Protein AF-0000000083161508 (afdb_homodimer)

Secondary structure (DSSP, 8-state):
--------SS-S-PPPHHHHHTT------SSS-HHHHHHT------------PSPTHHHHHHHHHHHHHHHHHHHH-TTTTSGGGGGGG----------------------------------------------GGGTS-HHHHHHHHHHIIIIITTT-----HHHHHHHHT-SS--HHHHHHHHHHHHHHHHT-STTGGGHHHHHHHHHHHHHHHHHH--TT----HHHHHHHHHHHHHHHHHS-HHHHHHHHHHHHHHHHHTTGGGTT-TTSHHHHHHHH-GGG--HHHHHHHHHHHHHHHHHHHHHHHHHT------GGG---PPPPPHHHHHHT-------HHHHHSTT--TTTTTT--HHHHHHHHHHHHHHHHHHHHHHHHHHHH---HHHHHHHHHHHHHHHHHHHHHHHTS-TT-HHHHHHHHHHHHHHHHHHHHHHTS--SSGGGHHHHHHHHHHHHHHHHHHHHHHHHHHHH-GGGS-TTTHHHHHHHHHHHHH-GGG-TTHHHHHHHHHHHHHHHHHHH-GGGS-----/-------------PPPHHHHHTT------SSS-HHHHHHT------------PPPTHHHHHHHHHHHHHHHHHHTT---TTSGGGGGGG----------------------------------------------GGGTS-HHHHHHHHHHIIIIITTT-----HHHHHHHHT-SS--HHHHHHHHHHHHHHHHT-STTGGGHHHHHHHHHHHHHHHHHH--TT----HHHHHHHHHHHHHHHHHS-HHHHHHHHHHHHHHHHHTTGGGTT-TTSHHHHHHHH-GGG--HHHHHHHHHHHHHHHHHHHHHHHHHT------GGG---PPPPPHHHHHHT-------HHHHHSTT--TTT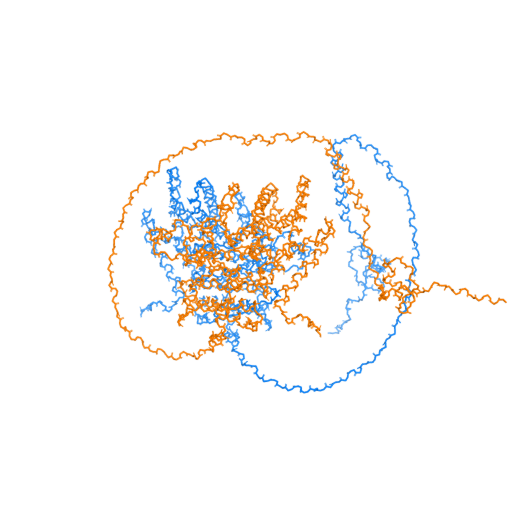TTT--HHHHHHHHHHHHHHHHHHHHHHHHHHHHS--HHHHHHHHHHHHHHHHHHHHHHHTS-TT-HHHHHHHHHHHHHHHHHHHHHHHS--SSGGGHHHHHHHHHHHHHHHHHHHHHHHHHHHH-GGGS-TTTHHHHHHHHHHHHH-GGG-TTHHHHHHHHHHHHHHHHHHH-GGGS-----

Structure (mmCIF, N/CA/C/O backbone):
data_AF-0000000083161508-model_v1
#
loop_
_entity.id
_entity.type
_entity.pdbx_description
1 polymer 'Fungal-specific transcription factor domain-containing protein'
#
loop_
_atom_site.group_PDB
_atom_site.id
_atom_site.type_symbol
_atom_site.label_atom_id
_atom_site.label_alt_id
_atom_site.label_comp_id
_atom_site.label_asym_id
_atom_site.label_entity_id
_atom_site.label_seq_id
_atom_site.pdbx_PDB_ins_code
_atom_site.Cartn_x
_atom_site.Cartn_y
_atom_site.Cartn_z
_atom_site.occupancy
_atom_site.B_iso_or_equiv
_atom_site.auth_seq_id
_atom_site.auth_comp_id
_atom_site.auth_asym_id
_atom_site.auth_atom_id
_atom_site.pdbx_PDB_model_num
ATOM 1 N N . MET A 1 1 ? 50.531 51.656 -3.525 1 18.44 1 MET A N 1
ATOM 2 C CA . MET A 1 1 ? 51.844 51.031 -3.713 1 18.44 1 MET A CA 1
ATOM 3 C C . MET A 1 1 ? 51.688 49.656 -4.383 1 18.44 1 MET A C 1
ATOM 5 O O . MET A 1 1 ? 50.594 49.094 -4.461 1 18.44 1 MET A O 1
ATOM 9 N N . VAL A 1 2 ? 52.75 48.719 -4.348 1 22.86 2 VAL A N 1
ATOM 10 C CA . VAL A 1 2 ? 53.594 47.688 -4.945 1 22.86 2 VAL A CA 1
ATOM 11 C C . VAL A 1 2 ? 53.062 46.312 -4.59 1 22.86 2 VAL A C 1
ATOM 13 O O . VAL A 1 2 ? 53.594 45.281 -5.012 1 22.86 2 VAL A O 1
ATOM 16 N N . SER A 1 3 ? 52.25 46.25 -3.482 1 22.2 3 SER A N 1
ATOM 17 C CA . SER A 1 3 ? 52.469 44.906 -2.994 1 22.2 3 SER A CA 1
ATOM 18 C C . SER A 1 3 ? 52.062 43.875 -4.023 1 22.2 3 SER A C 1
ATOM 20 O O . SER A 1 3 ? 50.969 43.938 -4.562 1 22.2 3 SER A O 1
ATOM 22 N N . THR A 1 4 ? 52.844 43.125 -4.586 1 27.53 4 THR A N 1
ATOM 23 C CA . THR A 1 4 ? 53.25 42.188 -5.625 1 27.53 4 THR A CA 1
ATOM 24 C C . THR A 1 4 ? 52.375 40.938 -5.59 1 27.53 4 THR A C 1
ATOM 26 O O . THR A 1 4 ? 51.75 40.625 -4.57 1 27.53 4 THR A O 1
ATOM 29 N N . PRO A 1 5 ? 52.656 39.906 -6.402 1 29.52 5 PRO A N 1
ATOM 30 C CA . PRO A 1 5 ? 52.062 38.75 -7.078 1 29.52 5 PRO A CA 1
ATOM 31 C C . PRO A 1 5 ? 51.938 37.531 -6.168 1 29.52 5 PRO A C 1
ATOM 33 O O . PRO A 1 5 ? 51.188 36.594 -6.465 1 29.52 5 PRO A O 1
ATOM 36 N N . THR A 1 6 ? 52.719 37.406 -5.047 1 27.17 6 THR A N 1
ATOM 37 C CA . THR A 1 6 ? 53.562 36.219 -5.129 1 27.17 6 THR A CA 1
ATOM 38 C C . THR A 1 6 ? 52.75 34.969 -5.469 1 27.17 6 THR A C 1
ATOM 40 O O . THR A 1 6 ? 51.531 34.969 -5.344 1 27.17 6 THR A O 1
ATOM 43 N N . ILE A 1 7 ? 53.469 33.75 -5.492 1 31.11 7 ILE A N 1
ATOM 44 C CA . ILE A 1 7 ? 53.875 32.344 -5.691 1 31.11 7 ILE A CA 1
ATOM 45 C C . ILE A 1 7 ? 52.969 31.438 -4.879 1 31.11 7 ILE A C 1
ATOM 47 O O . ILE A 1 7 ? 52.531 31.781 -3.783 1 31.11 7 ILE A O 1
ATOM 51 N N . SER A 1 8 ? 52.719 30.266 -5.32 1 32.56 8 SER A N 1
ATOM 52 C CA . SER A 1 8 ? 51.719 29.25 -5.016 1 32.56 8 SER A CA 1
ATOM 53 C C . SER A 1 8 ? 51.75 28.859 -3.547 1 32.56 8 SER A C 1
ATOM 55 O O . SER A 1 8 ? 52.812 28.547 -3.014 1 32.56 8 SER A O 1
ATOM 57 N N . ARG A 1 9 ? 51.25 29.266 -2.557 1 36.12 9 ARG A N 1
ATOM 58 C CA . ARG A 1 9 ? 51.656 29.25 -1.149 1 36.12 9 ARG A CA 1
ATOM 59 C C . ARG A 1 9 ? 51.906 27.828 -0.664 1 36.12 9 ARG A C 1
ATOM 61 O O . ARG A 1 9 ? 52.281 27.609 0.49 1 36.12 9 ARG A O 1
ATOM 68 N N . GLN A 1 10 ? 50.969 26.859 -0.789 1 34.16 10 GLN A N 1
ATOM 69 C CA . GLN A 1 10 ? 51.281 25.5 -0.321 1 34.16 10 GLN A CA 1
ATOM 70 C C . GLN A 1 10 ? 52.375 24.859 -1.18 1 34.16 10 GLN A C 1
ATOM 72 O O . GLN A 1 10 ? 52.188 24.688 -2.387 1 34.16 10 GLN A O 1
ATOM 77 N N . ARG A 1 11 ? 53.594 25.031 -1.011 1 38.94 11 ARG A N 1
ATOM 78 C CA . ARG A 1 11 ? 54.844 24.438 -1.512 1 38.94 11 ARG A CA 1
ATOM 79 C C . ARG A 1 11 ? 54.812 22.922 -1.33 1 38.94 11 ARG A C 1
ATOM 81 O O . ARG A 1 11 ? 54.188 22.406 -0.409 1 38.94 11 ARG A O 1
ATOM 88 N N . PRO A 1 12 ? 55.406 21.875 -1.993 1 46.19 12 PRO A N 1
ATOM 89 C CA . PRO A 1 12 ? 55.125 20.453 -2.189 1 46.19 12 PRO A CA 1
ATOM 90 C C . PRO A 1 12 ? 55.625 19.578 -1.026 1 46.19 12 PRO A C 1
ATOM 92 O O . PRO A 1 12 ? 56.781 19.641 -0.662 1 46.19 12 PRO A O 1
ATOM 95 N N . GLY A 1 13 ? 55.156 19.438 0.404 1 48.81 13 GLY A N 1
ATOM 96 C CA . GLY A 1 13 ? 56.062 18.688 1.275 1 48.81 13 GLY A CA 1
ATOM 97 C C . GLY A 1 13 ? 55.344 18.078 2.479 1 48.81 13 GLY A C 1
ATOM 98 O O . GLY A 1 13 ? 54.219 18.469 2.793 1 48.81 13 GLY A O 1
ATOM 99 N N . SER A 1 14 ? 55.844 17.172 3.102 1 59.47 14 SER A N 1
ATOM 100 C CA . SER A 1 14 ? 55.438 16.391 4.254 1 59.47 14 SER A CA 1
ATOM 101 C C . SER A 1 14 ? 55.75 17.109 5.562 1 59.47 14 SER A C 1
ATOM 103 O O . SER A 1 14 ? 56.719 17.875 5.637 1 59.47 14 SER A O 1
ATOM 105 N N . ALA A 1 15 ? 54.844 17.312 6.523 1 70.12 15 ALA A N 1
ATOM 106 C CA . ALA A 1 15 ? 55.094 17.891 7.84 1 70.12 15 ALA A CA 1
ATOM 107 C C . ALA A 1 15 ? 56.25 17.203 8.547 1 70.12 15 ALA A C 1
ATOM 109 O O . ALA A 1 15 ? 56.5 16.016 8.328 1 70.12 15 ALA A O 1
ATOM 110 N N . CYS A 1 16 ? 57.125 17.938 9.164 1 69.31 16 CYS A N 1
ATOM 111 C CA . CYS A 1 16 ? 58.312 17.391 9.789 1 69.31 16 CYS A CA 1
ATOM 112 C C . CYS A 1 16 ? 57.969 16.562 11.016 1 69.31 16 CYS A C 1
ATOM 114 O O . CYS A 1 16 ? 56.875 16.688 11.57 1 69.31 16 CYS A O 1
ATOM 116 N N . GLU A 1 17 ? 58.625 15.648 11.484 1 74.5 17 GLU A N 1
ATOM 117 C CA . GLU A 1 17 ? 58.438 14.68 12.562 1 74.5 17 GLU A CA 1
ATOM 118 C C . GLU A 1 17 ? 58.188 15.383 13.891 1 74.5 17 GLU A C 1
ATOM 120 O O . GLU A 1 17 ? 57.344 14.938 14.68 1 74.5 17 GLU A O 1
ATOM 125 N N . GLU A 1 18 ? 58.781 16.516 14.07 1 73.31 18 GLU A N 1
ATOM 126 C CA . GLU A 1 18 ? 58.656 17.219 15.344 1 73.31 18 GLU A CA 1
ATOM 127 C C . GLU A 1 18 ? 57.312 17.953 15.445 1 73.31 18 GLU A C 1
ATOM 129 O O . GLU A 1 18 ? 56.688 17.938 16.5 1 73.31 18 GLU A O 1
ATOM 134 N N . CYS A 1 19 ? 56.969 18.578 14.438 1 72.31 19 CYS A N 1
ATOM 135 C CA . CYS A 1 19 ? 55.656 19.25 14.422 1 72.31 19 CYS A CA 1
ATOM 136 C C . CYS A 1 19 ? 54.531 18.25 14.562 1 72.31 19 CYS A C 1
ATOM 138 O O . CYS A 1 19 ? 53.531 18.531 15.227 1 72.31 19 CYS A O 1
ATOM 140 N N . ARG A 1 20 ? 54.75 17.094 13.914 1 71.94 20 ARG A N 1
ATOM 141 C CA . ARG A 1 20 ? 53.812 15.992 14.039 1 71.94 20 ARG A CA 1
ATOM 142 C C . ARG A 1 20 ? 53.719 15.5 15.477 1 71.94 20 ARG A C 1
ATOM 144 O O . ARG A 1 20 ? 52.625 15.242 15.992 1 71.94 20 ARG A O 1
ATOM 151 N N . ARG A 1 21 ? 54.844 15.414 16.156 1 71.31 21 ARG A N 1
ATOM 152 C CA . ARG A 1 21 ? 54.938 14.945 17.531 1 71.31 21 ARG A CA 1
ATOM 153 C C . ARG A 1 21 ? 54.281 15.922 18.5 1 71.31 21 ARG A C 1
ATOM 155 O O . ARG A 1 21 ? 53.594 15.508 19.438 1 71.31 21 ARG A O 1
ATOM 162 N N . ARG A 1 22 ? 54.5 17.125 18.172 1 70 22 ARG A N 1
ATOM 163 C CA . ARG A 1 22 ? 54 18.188 19.047 1 70 22 ARG A CA 1
ATOM 164 C C . ARG A 1 22 ? 52.562 18.594 18.656 1 70 22 ARG A C 1
ATOM 166 O O . ARG A 1 22 ? 51.969 19.453 19.297 1 70 22 ARG A O 1
ATOM 173 N N . LYS A 1 23 ? 52.156 17.812 17.562 1 68.69 23 LYS A N 1
ATOM 174 C CA . LYS A 1 23 ? 50.812 17.984 17 1 68.69 23 LYS A CA 1
ATOM 175 C C . LYS A 1 23 ? 50.531 19.453 16.703 1 68.69 23 LYS A C 1
ATOM 177 O O . LYS A 1 23 ? 49.406 19.938 16.969 1 68.69 23 LYS A O 1
ATOM 182 N N . VAL A 1 24 ? 51.625 20.047 16.234 1 74.19 24 VAL A N 1
ATOM 183 C CA . VAL A 1 24 ? 51.5 21.453 15.836 1 74.19 24 VAL A CA 1
ATOM 184 C C . VAL A 1 24 ? 51.531 21.547 14.312 1 74.19 24 VAL A C 1
ATOM 186 O O . VAL A 1 24 ? 52.062 20.672 13.633 1 74.19 24 VAL A O 1
ATOM 189 N N . ARG A 1 25 ? 50.938 22.578 13.836 1 72.38 25 ARG A N 1
ATOM 190 C CA . ARG A 1 25 ? 50.875 22.812 12.398 1 72.38 25 ARG A CA 1
ATOM 191 C C . ARG A 1 25 ? 52.25 23.141 11.836 1 72.38 25 ARG A C 1
ATOM 193 O O . ARG A 1 25 ? 52.844 24.156 12.219 1 72.38 25 ARG A O 1
ATOM 200 N N . CYS A 1 26 ? 52.719 22.266 11 1 70.56 26 CYS A N 1
ATOM 201 C CA . CYS A 1 26 ? 54.031 22.422 10.367 1 70.56 26 CYS A CA 1
ATOM 202 C C . CYS A 1 26 ? 53.938 23.297 9.125 1 70.56 26 CYS A C 1
ATOM 204 O O . CYS A 1 26 ? 53.031 23.125 8.312 1 70.56 26 CYS A O 1
ATOM 206 N N . ASP A 1 27 ? 54.5 24.312 8.961 1 73.19 27 ASP A N 1
ATOM 207 C CA . ASP A 1 27 ? 54.406 25.219 7.824 1 73.19 27 ASP A CA 1
ATOM 208 C C . ASP A 1 27 ? 55.188 24.656 6.621 1 73.19 27 ASP A C 1
ATOM 210 O O . ASP A 1 27 ? 55.25 25.297 5.566 1 73.19 27 ASP A O 1
ATOM 214 N N . ARG A 1 28 ? 55.75 23.438 6.59 1 68.75 28 ARG A N 1
ATOM 215 C CA . ARG A 1 28 ? 56.375 22.562 5.59 1 68.75 28 ARG A CA 1
ATOM 216 C C . ARG A 1 28 ? 57.438 23.312 4.797 1 68.75 28 ARG A C 1
ATOM 218 O O . ARG A 1 28 ? 57.75 22.938 3.662 1 68.75 28 ARG A O 1
ATOM 225 N N . ARG A 1 29 ? 57.844 24.328 5.461 1 72.19 29 ARG A N 1
ATOM 226 C CA . ARG A 1 29 ? 58.906 25.047 4.789 1 72.19 29 ARG A CA 1
ATOM 227 C C . ARG A 1 29 ? 60.219 24.266 4.855 1 72.19 29 ARG A C 1
ATOM 229 O O . ARG A 1 29 ? 60.5 23.594 5.848 1 72.19 29 ARG A O 1
ATOM 236 N N . ARG A 1 30 ? 60.875 24 3.768 1 71.25 30 ARG A N 1
ATOM 237 C CA . ARG A 1 30 ? 62.125 23.25 3.693 1 71.25 30 ARG A CA 1
ATOM 238 C C . ARG A 1 30 ? 63.312 24.188 3.695 1 71.25 30 ARG A C 1
ATOM 240 O O . ARG A 1 30 ? 63.219 25.328 3.207 1 71.25 30 ARG A O 1
ATOM 247 N N . PRO A 1 31 ? 64.438 23.734 4.469 1 72.5 31 PRO A N 1
ATOM 248 C CA . PRO A 1 31 ? 64.75 22.406 5.004 1 72.5 31 PRO A CA 1
ATOM 249 C C . PRO A 1 31 ? 64.25 22.203 6.422 1 72.5 31 PRO A C 1
ATOM 251 O O . PRO A 1 31 ? 64.25 21.062 6.922 1 72.5 31 PRO A O 1
ATOM 254 N N . GLN A 1 32 ? 63.781 23.266 7.078 1 74.62 32 GLN A N 1
ATOM 255 C CA . GLN A 1 32 ? 63.312 23.219 8.453 1 74.62 32 GLN A CA 1
ATOM 256 C C . GLN A 1 32 ? 61.969 23.969 8.594 1 74.62 32 GLN A C 1
ATOM 258 O O . GLN A 1 32 ? 61.812 25.062 8.07 1 74.62 32 GLN A O 1
ATOM 263 N N . CYS A 1 33 ? 61.125 23.391 9.109 1 72.94 33 CYS A N 1
ATOM 264 C CA . CYS A 1 33 ? 59.844 24.062 9.273 1 72.94 33 CYS A CA 1
ATOM 265 C C . CYS A 1 33 ? 59.906 25.109 10.383 1 72.94 33 CYS A C 1
ATOM 267 O O . CYS A 1 33 ? 60.844 25.109 11.188 1 72.94 33 CYS A O 1
ATOM 269 N N . GLN A 1 34 ? 59.062 26.156 10.258 1 77.25 34 GLN A N 1
ATOM 270 C CA . GLN A 1 34 ? 59.156 27.312 11.141 1 77.25 34 GLN A CA 1
ATOM 271 C C . GLN A 1 34 ? 59.188 26.891 12.602 1 77.25 34 GLN A C 1
ATOM 273 O O . GLN A 1 34 ? 59.938 27.469 13.406 1 77.25 34 GLN A O 1
ATOM 278 N N . VAL A 1 35 ? 58.594 25.844 12.859 1 77.62 35 VAL A N 1
ATOM 279 C CA . VAL A 1 35 ? 58.5 25.375 14.234 1 77.62 35 VAL A CA 1
ATOM 280 C C . VAL A 1 35 ? 59.812 24.719 14.664 1 77.62 35 VAL A C 1
ATOM 282 O O . VAL A 1 35 ? 60.312 25 15.758 1 77.62 35 VAL A O 1
ATOM 285 N N . CYS A 1 36 ? 60.281 24.016 13.828 1 74.38 36 CYS A N 1
ATOM 286 C CA . CYS A 1 36 ? 61.562 23.375 14.109 1 74.38 36 CYS A CA 1
ATOM 287 C C . CYS A 1 36 ? 62.688 24.391 14.148 1 74.38 36 CYS A C 1
ATOM 289 O O . CYS A 1 36 ? 63.625 24.266 14.945 1 74.38 36 CYS A O 1
ATOM 291 N N . PHE A 1 37 ? 62.625 25.359 13.328 1 76.5 37 PHE A N 1
ATOM 292 C CA . PHE A 1 37 ? 63.594 26.438 13.25 1 76.5 37 PHE A CA 1
ATOM 293 C C . PHE A 1 37 ? 63.625 27.234 14.555 1 76.5 37 PHE A C 1
ATOM 295 O O . PHE A 1 37 ? 64.688 27.516 15.086 1 76.5 37 PHE A O 1
ATOM 302 N N . GLU A 1 38 ? 62.375 27.531 15.062 1 77.31 38 GLU A N 1
ATOM 303 C CA . GLU A 1 38 ? 62.281 28.344 16.281 1 77.31 38 GLU A CA 1
ATOM 304 C C . GLU A 1 38 ? 62.75 27.547 17.5 1 77.31 38 GLU A C 1
ATOM 306 O O . GLU A 1 38 ? 63.281 28.125 18.453 1 77.31 38 GLU A O 1
ATOM 311 N N . THR A 1 39 ? 62.5 26.141 17.469 1 75 39 THR A N 1
ATOM 312 C CA . THR A 1 39 ? 62.781 25.297 18.609 1 75 39 THR A CA 1
ATOM 313 C C . THR A 1 39 ? 64.188 24.719 18.531 1 75 39 THR A C 1
ATOM 315 O O . THR A 1 39 ? 64.688 24.109 19.484 1 75 39 THR A O 1
ATOM 318 N N . GLY A 1 40 ? 65 24.969 17.516 1 74.56 40 GLY A N 1
ATOM 319 C CA . GLY A 1 40 ? 66.375 24.594 17.312 1 74.56 40 GLY A CA 1
ATOM 320 C C . GLY A 1 40 ? 66.562 23.109 17.062 1 74.56 40 GLY A C 1
ATOM 321 O O . GLY A 1 40 ? 67.625 22.547 17.375 1 74.56 40 GLY A O 1
ATOM 322 N N . ILE A 1 41 ? 65.438 22.438 16.844 1 70.5 41 ILE A N 1
ATOM 323 C CA . ILE A 1 41 ? 65.5 20.984 16.641 1 70.5 41 ILE A CA 1
ATOM 324 C C . ILE A 1 41 ? 65.625 20.672 15.148 1 70.5 41 ILE A C 1
ATOM 326 O O . ILE A 1 41 ? 65.188 21.469 14.305 1 70.5 41 ILE A O 1
ATOM 330 N N . GLU A 1 42 ? 66.375 19.672 14.805 1 73.06 42 GLU A N 1
ATOM 331 C CA . GLU A 1 42 ? 66.625 19.25 13.43 1 73.06 42 GLU A CA 1
ATOM 332 C C . GLU A 1 42 ? 65.312 18.766 12.781 1 73.06 42 GLU A C 1
ATOM 334 O O . GLU A 1 42 ? 64.625 17.922 13.336 1 73.06 42 GLU A O 1
ATOM 339 N N . CYS A 1 43 ? 64.688 19.453 11.68 1 68.5 43 CYS A N 1
ATOM 340 C CA . CYS A 1 43 ? 63.438 19.25 11.008 1 68.5 43 CYS A CA 1
ATOM 341 C C . CYS A 1 43 ? 63.469 18 10.133 1 68.5 43 CYS A C 1
ATOM 343 O O . CYS A 1 43 ? 64.062 18 9.062 1 68.5 43 CYS A O 1
ATOM 345 N N . LYS A 1 44 ? 63.281 16.953 10.656 1 71.31 44 LYS A N 1
ATOM 346 C CA . LYS A 1 44 ? 63.406 15.672 9.953 1 71.31 44 LYS A CA 1
ATOM 347 C C . LYS A 1 44 ? 62.062 15.273 9.344 1 71.31 44 LYS A C 1
ATOM 349 O O . LYS A 1 44 ? 61 15.383 10 1 71.31 44 LYS A O 1
ATOM 354 N N . ILE A 1 45 ? 61.938 15.172 8.094 1 60.16 45 ILE A N 1
ATOM 355 C CA . ILE A 1 45 ? 60.719 14.797 7.41 1 60.16 45 ILE A CA 1
ATOM 356 C C . ILE A 1 45 ? 60.75 13.32 7.027 1 60.16 45 ILE A C 1
ATOM 358 O O . ILE A 1 45 ? 61.688 12.891 6.324 1 60.16 45 ILE A O 1
ATOM 362 N N . SER A 1 46 ? 60.406 12.445 7.828 1 53.16 46 SER A N 1
ATOM 363 C CA . SER A 1 46 ? 60.406 11.031 7.469 1 53.16 46 SER A CA 1
ATOM 364 C C . SER A 1 46 ? 59.312 10.703 6.488 1 53.16 46 SER A C 1
ATOM 366 O O . SER A 1 46 ? 58.156 11.078 6.711 1 53.16 46 SER A O 1
ATOM 368 N N . THR A 1 47 ? 59.594 10.609 5.191 1 43.22 47 THR A N 1
ATOM 369 C CA . THR A 1 47 ? 58.594 10.305 4.156 1 43.22 47 THR A CA 1
ATOM 370 C C . THR A 1 47 ? 58.094 8.875 4.309 1 43.22 47 THR A C 1
ATOM 372 O O . THR A 1 47 ? 57.25 8.43 3.516 1 43.22 47 THR A O 1
ATOM 375 N N . THR A 1 48 ? 58.688 7.965 4.836 1 40.56 48 THR A N 1
ATOM 376 C CA . THR A 1 48 ? 58.312 6.551 4.754 1 40.56 48 THR A CA 1
ATOM 377 C C . THR A 1 48 ? 57.094 6.25 5.621 1 40.56 48 THR A C 1
ATOM 379 O O . THR A 1 48 ? 57.188 6.305 6.852 1 40.56 48 THR A O 1
ATOM 382 N N . ARG A 1 49 ? 55.969 6.73 5.309 1 38.47 49 ARG A N 1
ATOM 383 C CA . ARG A 1 49 ? 54.938 6.355 6.258 1 38.47 49 ARG A CA 1
ATOM 384 C C . ARG A 1 49 ? 54.75 4.84 6.305 1 38.47 49 ARG A C 1
ATOM 386 O O . ARG A 1 49 ? 54.625 4.195 5.262 1 38.47 49 ARG A O 1
ATOM 393 N N . LEU A 1 50 ? 55.312 4.125 7.203 1 35.59 50 LEU A N 1
ATOM 394 C CA . LEU A 1 50 ? 55.156 2.697 7.465 1 35.59 50 LEU A CA 1
ATOM 395 C C . LEU A 1 50 ? 53.688 2.291 7.484 1 35.59 50 LEU A C 1
ATOM 397 O O . LEU A 1 50 ? 52.844 3.08 7.879 1 35.59 50 LEU A O 1
ATOM 401 N N . PRO A 1 51 ? 53.344 1.096 6.746 1 33.19 51 PRO A N 1
ATOM 402 C CA . PRO A 1 51 ? 52 0.57 6.484 1 33.19 51 PRO A CA 1
ATOM 403 C C . PRO A 1 51 ? 51.188 0.369 7.766 1 33.19 51 PRO A C 1
ATOM 405 O O . PRO A 1 51 ? 51.75 -0.021 8.797 1 33.19 51 PRO A O 1
ATOM 408 N N . ARG A 1 52 ? 50.062 0.997 7.977 1 34.94 52 ARG A N 1
ATOM 409 C CA . ARG A 1 52 ? 49.312 1.05 9.219 1 34.94 52 ARG A CA 1
ATOM 410 C C . ARG A 1 52 ? 48.844 -0.343 9.641 1 34.94 52 ARG A C 1
ATOM 412 O O . ARG A 1 52 ? 48.312 -1.104 8.828 1 34.94 52 ARG A O 1
ATOM 419 N N . GLY A 1 53 ? 49.469 -1.065 10.531 1 31.88 53 GLY A N 1
ATOM 420 C CA . GLY A 1 53 ? 49.188 -2.377 11.094 1 31.88 53 GLY A CA 1
ATOM 421 C C . GLY A 1 53 ? 47.75 -2.549 11.539 1 31.88 53 GLY A C 1
ATOM 422 O O . GLY A 1 53 ? 47 -1.586 11.555 1 31.88 53 GLY A O 1
ATOM 423 N N . PRO A 1 54 ? 47.312 -3.902 11.758 1 34.44 54 PRO A N 1
ATOM 424 C CA . PRO A 1 54 ? 45.906 -4.293 12.016 1 34.44 54 PRO A CA 1
ATOM 425 C C . PRO A 1 54 ? 45.281 -3.502 13.156 1 34.44 54 PRO A C 1
ATOM 427 O O . PRO A 1 54 ? 45.969 -3.061 14.07 1 34.44 54 PRO A O 1
ATOM 430 N N . ARG A 1 55 ? 44.219 -2.926 13.016 1 36.22 55 ARG A N 1
ATOM 431 C CA . ARG A 1 55 ? 43.75 -1.901 13.938 1 36.22 55 ARG A CA 1
ATOM 432 C C . ARG A 1 55 ? 43.625 -2.447 15.359 1 36.22 55 ARG A C 1
ATOM 434 O O . ARG A 1 55 ? 43.281 -3.605 15.562 1 36.22 55 ARG A O 1
ATOM 441 N N . LYS A 1 56 ? 44 -1.971 16.359 1 38.81 56 LYS A N 1
ATOM 442 C CA . LYS A 1 56 ? 44.188 -2.191 17.781 1 38.81 56 LYS A CA 1
ATOM 443 C C . LYS A 1 56 ? 42.906 -2.664 18.438 1 38.81 56 LYS A C 1
ATOM 445 O O . LYS A 1 56 ? 42.906 -3.502 19.344 1 38.81 56 LYS A O 1
ATOM 450 N N . GLY A 1 57 ? 41.781 -2.311 17.875 1 37.22 57 GLY A N 1
ATOM 451 C CA . GLY A 1 57 ? 40.562 -2.428 18.672 1 37.22 57 GLY A CA 1
ATOM 452 C C . GLY A 1 57 ? 39.969 -3.82 18.641 1 37.22 57 GLY A C 1
ATOM 453 O O . GLY A 1 57 ? 39.188 -4.18 19.516 1 37.22 57 GLY A O 1
ATOM 454 N N . GLN A 1 58 ? 40.219 -4.629 17.641 1 40.78 58 GLN A N 1
ATOM 455 C CA . GLN A 1 58 ? 39.719 -5.996 17.578 1 40.78 58 GLN A CA 1
ATOM 456 C C . GLN A 1 58 ? 40.344 -6.867 18.656 1 40.78 58 GLN A C 1
ATOM 458 O O . GLN A 1 58 ? 39.688 -7.738 19.219 1 40.78 58 GLN A O 1
ATOM 463 N N . LEU A 1 59 ? 41.594 -6.656 18.797 1 42.66 59 LEU A N 1
ATOM 464 C CA . LEU A 1 59 ? 42.344 -7.406 19.797 1 42.66 59 LEU A CA 1
ATOM 465 C C . LEU A 1 59 ? 41.875 -7.07 21.203 1 42.66 59 LEU A C 1
ATOM 467 O O . LEU A 1 59 ? 41.75 -7.961 22.047 1 42.66 59 LEU A O 1
ATOM 471 N N . ARG A 1 60 ? 41.5 -5.832 21.328 1 47.72 60 ARG A N 1
ATOM 472 C CA . ARG A 1 60 ? 41.031 -5.387 22.656 1 47.72 60 ARG A CA 1
ATOM 473 C C . ARG A 1 60 ? 39.719 -6.016 23.016 1 47.72 60 ARG A C 1
ATOM 475 O O . ARG A 1 60 ? 39.5 -6.453 24.141 1 47.72 60 ARG A O 1
ATOM 482 N N . THR A 1 61 ? 38.875 -6.129 21.969 1 44.06 61 THR A N 1
ATOM 483 C CA . THR A 1 61 ? 37.531 -6.684 22.219 1 44.06 61 THR A CA 1
ATOM 484 C C . THR A 1 61 ? 37.625 -8.18 22.5 1 44.06 61 THR A C 1
ATOM 486 O O . THR A 1 61 ? 36.938 -8.695 23.375 1 44.06 61 THR A O 1
ATOM 489 N N . LEU A 1 62 ? 38.469 -8.859 21.766 1 48.62 62 LEU A N 1
ATOM 490 C CA . LEU A 1 62 ? 38.688 -10.281 22.031 1 48.62 62 LEU A CA 1
ATOM 491 C C . LEU A 1 62 ? 39.312 -10.492 23.406 1 48.62 62 LEU A C 1
ATOM 493 O O . LEU A 1 62 ? 38.938 -11.391 24.141 1 48.62 62 LEU A O 1
ATOM 497 N N . ARG A 1 63 ? 40.25 -9.508 23.641 1 49.12 63 ARG A N 1
ATOM 498 C CA . ARG A 1 63 ? 40.938 -9.57 24.938 1 49.12 63 ARG A CA 1
ATOM 499 C C . ARG A 1 63 ? 40 -9.258 26.078 1 49.12 63 ARG A C 1
ATOM 501 O O . ARG A 1 63 ? 40.031 -9.906 27.125 1 49.12 63 ARG A O 1
ATOM 508 N N . THR A 1 64 ? 39.094 -8.336 25.766 1 51.72 64 THR A N 1
ATOM 509 C CA . THR A 1 64 ? 38.125 -7.969 26.781 1 51.72 64 THR A CA 1
ATOM 510 C C . THR A 1 64 ? 37.094 -9.094 26.984 1 51.72 64 THR A C 1
ATOM 512 O O . THR A 1 64 ? 36.688 -9.367 28.109 1 51.72 64 THR A O 1
ATOM 515 N N . ARG A 1 65 ? 36.75 -9.68 25.844 1 48.53 65 ARG A N 1
ATOM 516 C CA . ARG A 1 65 ? 35.844 -10.828 25.938 1 48.53 65 ARG A CA 1
ATOM 517 C C . ARG A 1 65 ? 36.531 -11.984 26.672 1 48.53 65 ARG A C 1
ATOM 519 O O . ARG A 1 65 ? 35.875 -12.641 27.5 1 48.53 65 ARG A O 1
ATOM 526 N N . ILE A 1 66 ? 37.812 -12.18 26.281 1 50.38 66 ILE A N 1
ATOM 527 C CA . ILE A 1 66 ? 38.594 -13.195 27 1 50.38 66 ILE A CA 1
ATOM 528 C C . ILE A 1 66 ? 38.688 -12.812 28.484 1 50.38 66 ILE A C 1
ATOM 530 O O . ILE A 1 66 ? 38.469 -13.656 29.359 1 50.38 66 ILE A O 1
ATOM 534 N N . ALA A 1 67 ? 38.906 -11.5 28.547 1 56.84 67 ALA A N 1
ATOM 535 C CA . ALA A 1 67 ? 39.062 -11 29.922 1 56.84 67 ALA A CA 1
ATOM 536 C C . ALA A 1 67 ? 37.75 -11.156 30.688 1 56.84 67 ALA A C 1
ATOM 538 O O . ALA A 1 67 ? 37.75 -11.539 31.859 1 56.84 67 ALA A O 1
ATOM 539 N N . ALA A 1 68 ? 36.719 -10.891 29.984 1 50.53 68 ALA A N 1
ATOM 540 C CA . ALA A 1 68 ? 35.406 -10.977 30.609 1 50.53 68 ALA A CA 1
ATOM 541 C C . ALA A 1 68 ? 35.031 -12.422 30.906 1 50.53 68 ALA A C 1
ATOM 543 O O . ALA A 1 68 ? 34.5 -12.727 31.969 1 50.53 68 ALA A O 1
ATOM 544 N N . LEU A 1 69 ? 35.344 -13.281 29.906 1 49.09 69 LEU A N 1
ATOM 545 C CA . LEU A 1 69 ? 35.094 -14.711 30.109 1 49.09 69 LEU A CA 1
ATOM 546 C C . LEU A 1 69 ? 36 -15.25 31.219 1 49.09 69 LEU A C 1
ATOM 548 O O . LEU A 1 69 ? 35.531 -16.031 32.062 1 49.09 69 LEU A O 1
ATOM 552 N N . GLU A 1 70 ? 37.219 -14.625 31.094 1 53.88 70 GLU A N 1
ATOM 553 C CA . GLU A 1 70 ? 38.156 -15.008 32.125 1 53.88 70 GLU A CA 1
ATOM 554 C C . GLU A 1 70 ? 37.719 -14.523 33.5 1 53.88 70 GLU A C 1
ATOM 556 O O . GLU A 1 70 ? 37.844 -15.242 34.5 1 53.88 70 GLU A O 1
ATOM 561 N N . ARG A 1 71 ? 37.188 -13.336 33.406 1 49.75 71 ARG A N 1
ATOM 562 C CA . ARG A 1 71 ? 36.625 -12.773 34.625 1 49.75 71 ARG A CA 1
ATOM 563 C C . ARG A 1 71 ? 35.469 -13.609 35.156 1 49.75 71 ARG A C 1
ATOM 565 O O . ARG A 1 71 ? 35.344 -13.859 36.344 1 49.75 71 ARG A O 1
ATOM 572 N N . CYS A 1 72 ? 34.562 -13.977 34.188 1 42.62 72 CYS A N 1
ATOM 573 C CA . CYS A 1 72 ? 33.438 -14.805 34.562 1 42.62 72 CYS A CA 1
ATOM 574 C C . CYS A 1 72 ? 33.906 -16.141 35.156 1 42.62 72 CYS A C 1
ATOM 576 O O . CYS A 1 72 ? 33.312 -16.641 36.125 1 42.62 72 CYS A O 1
ATOM 578 N N . LEU A 1 73 ? 34.969 -16.656 34.406 1 41.81 73 LEU A N 1
ATOM 579 C CA . LEU A 1 73 ? 35.562 -17.891 34.938 1 41.81 73 LEU A CA 1
ATOM 580 C C . LEU A 1 73 ? 36.188 -17.656 36.281 1 41.81 73 LEU A C 1
ATOM 582 O O . LEU A 1 73 ? 36.094 -18.516 37.188 1 41.81 73 LEU A O 1
ATOM 586 N N . ALA A 1 74 ? 36.906 -16.484 36.375 1 46.31 74 ALA A N 1
ATOM 587 C CA . ALA A 1 74 ? 37.594 -16.125 37.594 1 46.31 74 ALA A CA 1
ATOM 588 C C . ALA A 1 74 ? 36.594 -15.984 38.75 1 46.31 74 ALA A C 1
ATOM 590 O O . ALA A 1 74 ? 36.906 -16.359 39.875 1 46.31 74 ALA A O 1
ATOM 591 N N . ASP A 1 75 ? 35.562 -15.25 38.469 1 43.56 75 ASP A N 1
ATOM 592 C CA . ASP A 1 75 ? 34.625 -14.945 39.562 1 43.56 75 ASP A CA 1
ATOM 593 C C . ASP A 1 75 ? 34 -16.234 40.125 1 43.56 75 ASP A C 1
ATOM 595 O O . ASP A 1 75 ? 33.562 -16.25 41.281 1 43.56 75 ASP A O 1
ATOM 599 N N . GLN A 1 76 ? 33.906 -17.344 39.281 1 41.72 76 GLN A N 1
ATOM 600 C CA . GLN A 1 76 ? 33.219 -18.547 39.781 1 41.72 76 GLN A CA 1
ATOM 601 C C . GLN A 1 76 ? 34.156 -19.359 40.656 1 41.72 76 GLN A C 1
ATOM 603 O O . GLN A 1 76 ? 33.688 -20.109 41.531 1 41.72 76 GLN A O 1
ATOM 608 N N . HIS A 1 77 ? 35.594 -19.672 40.281 1 35.25 77 HIS A N 1
ATOM 609 C CA . HIS A 1 77 ? 36.5 -20.422 41.156 1 35.25 77 HIS A CA 1
ATOM 610 C C . HIS A 1 77 ? 37.562 -19.516 41.75 1 35.25 77 HIS A C 1
ATOM 612 O O . HIS A 1 77 ? 38.531 -19.188 41.062 1 35.25 77 HIS A O 1
ATOM 618 N N . PRO A 1 78 ? 37.406 -18.859 42.969 1 35.91 78 PRO A N 1
ATOM 619 C CA . PRO A 1 78 ? 38.312 -17.906 43.625 1 35.91 78 PRO A CA 1
ATOM 620 C C . PRO A 1 78 ? 39.719 -18.438 43.719 1 35.91 78 PRO A C 1
ATOM 622 O O . PRO A 1 78 ? 40.688 -17.656 43.875 1 35.91 78 PRO A O 1
ATOM 625 N N . GLY A 1 79 ? 40 -19.844 43.969 1 34.56 79 GLY A N 1
ATOM 626 C CA . GLY A 1 79 ? 41.281 -20.375 44.375 1 34.56 79 GLY A CA 1
ATOM 627 C C . GLY A 1 79 ? 42.312 -20.375 43.25 1 34.56 79 GLY A C 1
ATOM 628 O O . GLY A 1 79 ? 43.5 -20.578 43.469 1 34.56 79 GLY A O 1
ATOM 629 N N . ILE A 1 80 ? 41.906 -20.547 42 1 32.34 80 ILE A N 1
ATOM 630 C CA . ILE A 1 80 ? 42.969 -20.891 41.031 1 32.34 80 ILE A CA 1
ATOM 631 C C . ILE A 1 80 ? 43.719 -19.625 40.625 1 32.34 80 ILE A C 1
ATOM 633 O O . ILE A 1 80 ? 43.469 -19.094 39.531 1 32.34 80 ILE A O 1
ATOM 637 N N . ASN A 1 81 ? 43.719 -18.438 41.438 1 31.19 81 ASN A N 1
ATOM 638 C CA . ASN A 1 81 ? 44.469 -17.25 41.062 1 31.19 81 ASN A CA 1
ATOM 639 C C . ASN A 1 81 ? 45.938 -17.547 40.906 1 31.19 81 ASN A C 1
ATOM 641 O O . ASN A 1 81 ? 46.688 -16.766 40.312 1 31.19 81 ASN A O 1
ATOM 645 N N . HIS A 1 82 ? 46.562 -18.469 41.75 1 29.16 82 HIS A N 1
ATOM 646 C CA . HIS A 1 82 ? 48 -18.469 42 1 29.16 82 HIS A CA 1
ATOM 647 C C . HIS A 1 82 ? 48.781 -18.812 40.75 1 29.16 82 HIS A C 1
ATOM 649 O O . HIS A 1 82 ? 49.875 -18.281 40.531 1 29.16 82 HIS A O 1
ATOM 655 N N . GLN A 1 83 ? 48.5 -19.953 40.031 1 27.78 83 GLN A N 1
ATOM 656 C CA . GLN A 1 83 ? 49.594 -20.594 39.281 1 27.78 83 GLN A CA 1
ATOM 657 C C . GLN A 1 83 ? 49.875 -19.844 37.969 1 27.78 83 GLN A C 1
ATOM 659 O O . GLN A 1 83 ? 51 -19.875 37.469 1 27.78 83 GLN A O 1
ATOM 664 N N . MET A 1 84 ? 48.844 -19.281 37.312 1 25.42 84 MET A N 1
ATOM 665 C CA . MET A 1 84 ? 49.219 -19.078 35.938 1 25.42 84 MET A CA 1
ATOM 666 C C . MET A 1 84 ? 50.062 -17.797 35.781 1 25.42 84 MET A C 1
ATOM 668 O O . MET A 1 84 ? 50.312 -17.344 34.688 1 25.42 84 MET A O 1
ATOM 672 N N . ALA A 1 85 ? 50.438 -16.984 37 1 28.3 85 ALA A N 1
ATOM 673 C CA . ALA A 1 85 ? 51.312 -15.828 36.906 1 28.3 85 ALA A CA 1
ATOM 674 C C . ALA A 1 85 ? 52.625 -16.188 36.188 1 28.3 85 ALA A C 1
ATOM 676 O O . ALA A 1 85 ? 53.312 -15.312 35.656 1 28.3 85 ALA A O 1
ATOM 677 N N . GLY A 1 86 ? 53.188 -17.469 36.469 1 24.25 86 GLY A N 1
ATOM 678 C CA . GLY A 1 86 ? 54.594 -17.734 36.25 1 24.25 86 GLY A CA 1
ATOM 679 C C . GLY A 1 86 ? 54.969 -17.75 34.781 1 24.25 86 GLY A C 1
ATOM 680 O O . GLY A 1 86 ? 56.156 -17.766 34.438 1 24.25 86 GLY A O 1
ATOM 681 N N . LEU A 1 87 ? 54.031 -18.234 33.906 1 23.56 87 LEU A N 1
ATOM 682 C CA . LEU A 1 87 ? 54.688 -18.781 32.75 1 23.56 87 LEU A CA 1
ATOM 683 C C . LEU A 1 87 ? 55.156 -17.672 31.812 1 23.56 87 LEU A C 1
ATOM 685 O O . LEU A 1 87 ? 55.938 -17.906 30.875 1 23.56 87 LEU A O 1
ATOM 689 N N . PHE A 1 88 ? 54.344 -16.484 31.719 1 26.52 88 PHE A N 1
ATOM 690 C CA . PHE A 1 88 ? 54.688 -15.75 30.516 1 26.52 88 PHE A CA 1
ATOM 691 C C . PHE A 1 88 ? 55.969 -14.93 30.719 1 26.52 88 PHE A C 1
ATOM 693 O O . PHE A 1 88 ? 55.906 -13.695 30.719 1 26.52 88 PHE A O 1
ATOM 700 N N . ASP A 1 89 ? 56.781 -15.125 31.781 1 22.8 89 ASP A N 1
ATOM 701 C CA . ASP A 1 89 ? 57.938 -14.273 31.875 1 22.8 89 ASP A CA 1
ATOM 702 C C . ASP A 1 89 ? 58.844 -14.414 30.656 1 22.8 89 ASP A C 1
ATOM 704 O O . ASP A 1 89 ? 59.906 -13.805 30.578 1 22.8 89 ASP A O 1
ATOM 708 N N . GLY A 1 90 ? 58.812 -15.688 29.938 1 20.25 90 GLY A N 1
ATOM 709 C CA . GLY A 1 90 ? 60.125 -15.922 29.391 1 20.25 90 GLY A CA 1
ATOM 710 C C . GLY A 1 90 ? 60.531 -14.953 28.297 1 20.25 90 GLY A C 1
ATOM 711 O O . GLY A 1 90 ? 59.688 -14.141 27.875 1 20.25 90 GLY A O 1
ATOM 712 N N . SER A 1 91 ? 61.5 -15.422 27.266 1 20.72 91 SER A N 1
ATOM 713 C CA . SER A 1 91 ? 62.781 -15.039 26.641 1 20.72 91 SER A CA 1
ATOM 714 C C . SER A 1 91 ? 62.531 -14.203 25.391 1 20.72 91 SER A C 1
ATOM 716 O O . SER A 1 91 ? 61.438 -14.242 24.812 1 20.72 91 SER A O 1
ATOM 718 N N . GLY A 1 92 ? 63.438 -13.32 24.969 1 20.72 92 GLY A N 1
ATOM 719 C CA . GLY A 1 92 ? 64 -12.273 24.141 1 20.72 92 GLY A CA 1
ATOM 720 C C . GLY A 1 92 ? 64.062 -12.641 22.672 1 20.72 92 GLY A C 1
ATOM 721 O O . GLY A 1 92 ? 64.812 -12.031 21.891 1 20.72 92 GLY A O 1
ATOM 722 N N . VAL A 1 93 ? 63.25 -13.719 22.109 1 19.39 93 VAL A N 1
ATOM 723 C CA . VAL A 1 93 ? 63.875 -14.172 20.875 1 19.39 93 VAL A CA 1
ATOM 724 C C . VAL A 1 93 ? 63.906 -13.023 19.875 1 19.39 93 VAL A C 1
ATOM 726 O O . VAL A 1 93 ? 62.906 -12.297 19.688 1 19.39 93 VAL A O 1
ATOM 729 N N . GLU A 1 94 ? 65.125 -12.656 19.281 1 18.88 94 GLU A N 1
ATOM 730 C CA . GLU A 1 94 ? 65.938 -11.836 18.422 1 18.88 94 GLU A CA 1
ATOM 731 C C . GLU A 1 94 ? 65.5 -11.914 16.969 1 18.88 94 GLU A C 1
ATOM 733 O O . GLU A 1 94 ? 65.688 -12.922 16.297 1 18.88 94 GLU A O 1
ATOM 738 N N . CYS A 1 95 ? 64.188 -11.758 16.688 1 18.59 95 CYS A N 1
ATOM 739 C CA . CYS A 1 95 ? 63.781 -12 15.297 1 18.59 95 CYS A CA 1
ATOM 740 C C . CYS A 1 95 ? 64.562 -11.094 14.359 1 18.59 95 CYS A C 1
ATOM 742 O O . CYS A 1 95 ? 64.5 -9.867 14.484 1 18.59 95 CYS A O 1
ATOM 744 N N . ASP A 1 96 ? 65.688 -11.555 13.586 1 17.69 96 ASP A N 1
ATOM 745 C CA . ASP A 1 96 ? 66.688 -11.164 12.602 1 17.69 96 ASP A CA 1
ATOM 746 C C . ASP A 1 96 ? 66 -10.68 11.312 1 17.69 96 ASP A C 1
ATOM 748 O O . ASP A 1 96 ? 65 -11.25 10.859 1 17.69 96 ASP A O 1
ATOM 752 N N . SER A 1 97 ? 66.25 -9.43 10.914 1 19.62 97 SER A N 1
ATOM 753 C CA . SER A 1 97 ? 65.938 -8.43 9.891 1 19.62 97 SER A CA 1
ATOM 754 C C . SER A 1 97 ? 66.375 -8.914 8.516 1 19.62 97 SER A C 1
ATOM 756 O O . SER A 1 97 ? 66.688 -8.102 7.629 1 19.62 97 SER A O 1
ATOM 758 N N . GLU A 1 98 ? 66.188 -10.266 8.141 1 17.58 98 GLU A N 1
ATOM 759 C CA . GLU A 1 98 ? 66.938 -10.57 6.926 1 17.58 98 GLU A CA 1
ATOM 760 C C . GLU A 1 98 ? 66.5 -9.68 5.766 1 17.58 98 GLU A C 1
ATOM 762 O O . GLU A 1 98 ? 65.375 -9.164 5.762 1 17.58 98 GLU A O 1
ATOM 767 N N . ASP A 1 99 ? 67.375 -9.617 4.648 1 18.56 99 ASP A N 1
ATOM 768 C CA . ASP A 1 99 ? 67.938 -8.883 3.529 1 18.56 99 ASP A CA 1
ATOM 769 C C . ASP A 1 99 ? 67.125 -9.039 2.268 1 18.56 99 ASP A C 1
ATOM 771 O O . ASP A 1 99 ? 67.438 -9.836 1.388 1 18.56 99 ASP A O 1
ATOM 775 N N . ASP A 1 100 ? 65.75 -8.906 2.314 1 18.2 100 ASP A N 1
ATOM 776 C CA . ASP A 1 100 ? 65.062 -9.266 1.051 1 18.2 100 ASP A CA 1
ATOM 777 C C . ASP A 1 100 ? 65.625 -8.414 -0.098 1 18.2 100 ASP A C 1
ATOM 779 O O . ASP A 1 100 ? 65.812 -7.207 0.055 1 18.2 100 ASP A O 1
ATOM 783 N N . PRO A 1 101 ? 65.875 -9.023 -1.387 1 18.08 101 PRO A N 1
ATOM 784 C CA . PRO A 1 101 ? 66.562 -8.898 -2.65 1 18.08 101 PRO A CA 1
ATOM 785 C C . PRO A 1 101 ? 65.938 -7.941 -3.629 1 18.08 101 PRO A C 1
ATOM 787 O O . PRO A 1 101 ? 66.625 -7.152 -4.289 1 18.08 101 PRO A O 1
ATOM 790 N N . LEU A 1 102 ? 64.625 -8.25 -4.227 1 18.09 102 LEU A N 1
ATOM 791 C CA . LEU A 1 102 ? 64.438 -8.328 -5.668 1 18.09 102 LEU A CA 1
ATOM 792 C C . LEU A 1 102 ? 64.125 -6.949 -6.254 1 18.09 102 LEU A C 1
ATOM 794 O O . LEU A 1 102 ? 63.094 -6.367 -6 1 18.09 102 LEU A O 1
ATOM 798 N N . ARG A 1 103 ? 65.125 -6.137 -6.582 1 17.55 103 ARG A N 1
ATOM 799 C CA . ARG A 1 103 ? 65.312 -4.801 -7.141 1 17.55 103 ARG A CA 1
ATOM 800 C C . ARG A 1 103 ? 64.75 -4.691 -8.531 1 17.55 103 ARG A C 1
ATOM 802 O O . ARG A 1 103 ? 64.062 -3.713 -8.828 1 17.55 103 ARG A O 1
ATOM 809 N N . ASP A 1 104 ? 65.188 -5.27 -9.68 1 16.69 104 ASP A N 1
ATOM 810 C CA . ASP A 1 104 ? 65.75 -4.523 -10.805 1 16.69 104 ASP A CA 1
ATOM 811 C C . ASP A 1 104 ? 64.75 -4.508 -11.984 1 16.69 104 ASP A C 1
ATOM 813 O O . ASP A 1 104 ? 65.125 -4.176 -13.109 1 16.69 104 ASP A O 1
ATOM 817 N N . MET A 1 105 ? 63.5 -5.07 -12.016 1 18.16 105 MET A N 1
ATOM 818 C CA . MET A 1 105 ? 63.281 -5.434 -13.406 1 18.16 105 MET A CA 1
ATOM 819 C C . MET A 1 105 ? 63.062 -4.191 -14.266 1 18.16 105 MET A C 1
ATOM 821 O O . MET A 1 105 ? 62.438 -3.229 -13.82 1 18.16 105 MET A O 1
ATOM 825 N N . PRO A 1 106 ? 63.562 -4.191 -15.562 1 17.59 106 PRO A N 1
ATOM 826 C CA . PRO A 1 106 ? 63.906 -3.244 -16.625 1 17.59 106 PRO A CA 1
ATOM 827 C C . PRO A 1 106 ? 62.688 -2.713 -17.359 1 17.59 106 PRO A C 1
ATOM 829 O O . PRO A 1 106 ? 61.625 -3.369 -17.375 1 17.59 106 PRO A O 1
ATOM 832 N N . VAL A 1 107 ? 62.656 -1.469 -17.656 1 18.52 107 VAL A N 1
ATOM 833 C CA . VAL A 1 107 ? 61.875 -0.352 -18.188 1 18.52 107 VAL A CA 1
ATOM 834 C C . VAL A 1 107 ? 61.594 -0.585 -19.672 1 18.52 107 VAL A C 1
ATOM 836 O O . VAL A 1 107 ? 62.5 -0.545 -20.5 1 18.52 107 VAL A O 1
ATOM 839 N N . LEU A 1 108 ? 60.812 -1.754 -20.031 1 17.22 108 LEU A N 1
ATOM 840 C CA . LEU A 1 108 ? 60.781 -1.94 -21.484 1 17.22 108 LEU A CA 1
ATOM 841 C C . LEU A 1 108 ? 60.219 -0.713 -22.188 1 17.22 108 LEU A C 1
ATOM 843 O O . LEU A 1 108 ? 59.469 0.055 -21.578 1 17.22 108 LEU A O 1
ATOM 847 N N . PRO A 1 109 ? 60.25 -0.765 -23.672 1 17.69 109 PRO A N 1
ATOM 848 C CA . PRO A 1 109 ? 60.469 0.162 -24.781 1 17.69 109 PRO A CA 1
ATOM 849 C C . PRO A 1 109 ? 59.156 0.797 -25.281 1 17.69 109 PRO A C 1
ATOM 851 O O . PRO A 1 109 ? 58.094 0.207 -25.125 1 17.69 109 PRO A O 1
ATOM 854 N N . GLU A 1 110 ? 59.062 2.102 -25.625 1 17.97 110 GLU A N 1
ATOM 855 C CA . GLU A 1 110 ? 58.25 3.266 -25.938 1 17.97 110 GLU A CA 1
ATOM 856 C C . GLU A 1 110 ? 57.625 3.162 -27.328 1 17.97 110 GLU A C 1
ATOM 858 O O . G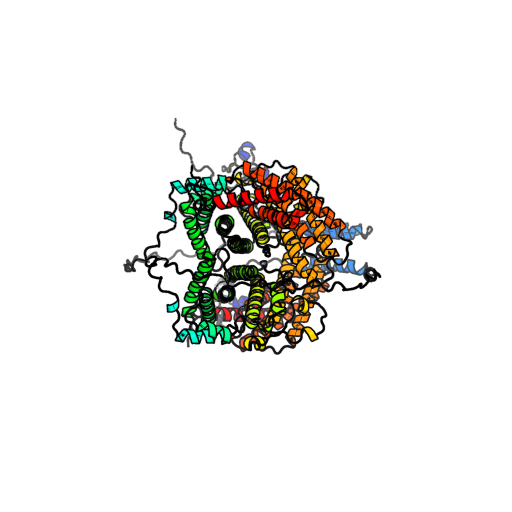LU A 1 110 ? 57.062 4.125 -27.828 1 17.97 110 GLU A O 1
ATOM 863 N N . ALA A 1 111 ? 57.438 1.951 -28.016 1 16.66 111 ALA A N 1
ATOM 864 C CA . ALA A 1 111 ? 57.5 2.256 -29.438 1 16.66 111 ALA A CA 1
ATOM 865 C C . ALA A 1 111 ? 56.375 3.188 -29.859 1 16.66 111 ALA A C 1
ATOM 867 O O . ALA A 1 111 ? 56.594 4.375 -30.109 1 16.66 111 ALA A O 1
ATOM 868 N N . LEU A 1 112 ? 55.375 2.621 -30.828 1 17.75 112 LEU A N 1
ATOM 869 C CA . LEU A 1 112 ? 55.25 3.076 -32.219 1 17.75 112 LEU A CA 1
ATOM 870 C C . LEU A 1 112 ? 54.125 4.102 -32.344 1 17.75 112 LEU A C 1
ATOM 872 O O . LEU A 1 112 ? 53.219 4.141 -31.516 1 17.75 112 LEU A O 1
ATOM 876 N N . PRO A 1 113 ? 54.094 4.891 -33.562 1 18.19 113 PRO A N 1
ATOM 877 C CA . PRO A 1 113 ? 53.656 6.188 -34.094 1 18.19 113 PRO A CA 1
ATOM 878 C C . PRO A 1 113 ? 52.156 6.258 -34.312 1 18.19 113 PRO A C 1
ATOM 880 O O . PRO A 1 113 ? 51.469 5.219 -34.406 1 18.19 113 PRO A O 1
ATOM 883 N N . ASP A 1 114 ? 51.594 7.477 -34.406 1 19.19 114 ASP A N 1
ATOM 884 C CA . ASP A 1 114 ? 50.438 8.391 -34.312 1 19.19 114 ASP A CA 1
ATOM 885 C C . ASP A 1 114 ? 49.594 8.32 -35.594 1 19.19 114 ASP A C 1
ATOM 887 O O . ASP A 1 114 ? 48.719 9.172 -35.812 1 19.19 114 ASP A O 1
ATOM 891 N N . ILE A 1 115 ? 49.656 7.348 -36.562 1 18.2 115 ILE A N 1
ATOM 892 C CA . ILE A 1 115 ? 49.344 7.891 -37.875 1 18.2 115 ILE A CA 1
ATOM 893 C C . ILE A 1 115 ? 47.844 8.078 -38 1 18.2 115 ILE A C 1
ATOM 895 O O . ILE A 1 115 ? 47.344 8.508 -39.062 1 18.2 115 ILE A O 1
ATOM 899 N N . PHE A 1 116 ? 46.938 7.633 -37.188 1 19.27 116 PHE A N 1
ATOM 900 C CA . PHE A 1 116 ? 45.688 7.336 -37.875 1 19.27 116 PHE A CA 1
ATOM 901 C C . PHE A 1 116 ? 45.031 8.617 -38.375 1 19.27 116 PHE A C 1
ATOM 903 O O . PHE A 1 116 ? 44.969 9.609 -37.656 1 19.27 116 PHE A O 1
ATOM 910 N N . SER A 1 117 ? 44.844 8.766 -39.75 1 18.83 117 SER A N 1
ATOM 911 C CA . SER A 1 117 ? 44.344 9.734 -40.719 1 18.83 117 SER A CA 1
ATOM 912 C C . SER A 1 117 ? 42.875 10 -40.5 1 18.83 117 SER A C 1
ATOM 914 O O . SER A 1 117 ? 42.156 9.156 -39.969 1 18.83 117 SER A O 1
ATOM 916 N N . GLU A 1 118 ? 42.344 11.289 -40.812 1 18.94 118 GLU A N 1
ATOM 917 C CA . GLU A 1 118 ? 41.281 12.289 -40.688 1 18.94 118 GLU A CA 1
ATOM 918 C C . GLU A 1 118 ? 40.094 11.945 -41.562 1 18.94 118 GLU A C 1
ATOM 920 O O . GLU A 1 118 ? 39.125 12.719 -41.625 1 18.94 118 GLU A O 1
ATOM 925 N N . ASP A 1 119 ? 39.812 10.766 -42.156 1 20.09 119 ASP A N 1
ATOM 926 C CA . ASP A 1 119 ? 39 10.977 -43.344 1 20.09 119 ASP A CA 1
ATOM 927 C C . ASP A 1 119 ? 37.594 11.445 -42.938 1 20.09 119 ASP A C 1
ATOM 929 O O . ASP A 1 119 ? 37.062 11.047 -41.906 1 20.09 119 ASP A O 1
ATOM 933 N N . GLN A 1 120 ? 36.906 12.461 -43.781 1 20.27 120 GLN A N 1
ATOM 934 C CA . GLN A 1 120 ? 35.875 13.484 -43.938 1 20.27 120 GLN A CA 1
ATOM 935 C C . GLN A 1 120 ? 34.5 12.859 -44.094 1 20.27 120 GLN A C 1
ATOM 937 O O . GLN A 1 120 ? 33.531 13.57 -44.375 1 20.27 120 GLN A O 1
ATOM 942 N N . HIS A 1 121 ? 34.188 11.562 -44 1 21.47 121 HIS A N 1
ATOM 943 C CA . HIS A 1 121 ? 33 11.25 -44.781 1 21.47 121 HIS A CA 1
ATOM 944 C C . HIS A 1 121 ? 31.766 11.961 -44.219 1 21.47 121 HIS A C 1
ATOM 946 O O . HIS A 1 121 ? 31.594 12.062 -43 1 21.47 121 HIS A O 1
ATOM 952 N N . ILE A 1 122 ? 30.969 12.75 -45.125 1 22.08 122 ILE A N 1
ATOM 953 C CA . ILE A 1 122 ? 29.812 13.633 -45.219 1 22.08 122 ILE A CA 1
ATOM 954 C C . ILE A 1 122 ? 28.547 12.836 -44.906 1 22.08 122 ILE A C 1
ATOM 956 O O . ILE A 1 122 ? 28.125 11.992 -45.719 1 22.08 122 ILE A O 1
ATOM 960 N N . VAL A 1 123 ? 28.344 12.133 -43.906 1 24.12 123 VAL A N 1
ATOM 961 C CA . VAL A 1 123 ? 27.109 11.359 -43.875 1 24.12 123 VAL A CA 1
ATOM 962 C C . VAL A 1 123 ? 25.906 12.297 -43.906 1 24.12 123 VAL A C 1
ATOM 964 O O . VAL A 1 123 ? 25.859 13.289 -43.156 1 24.12 123 VAL A O 1
ATOM 967 N N . PRO A 1 124 ? 24.984 12.203 -44.906 1 24.27 124 PRO A N 1
ATOM 968 C CA . PRO A 1 124 ? 23.781 12.977 -45.25 1 24.27 124 PRO A CA 1
ATOM 969 C C . PRO A 1 124 ? 22.828 13.086 -44.062 1 24.27 124 PRO A C 1
ATOM 971 O O . PRO A 1 124 ? 22.844 12.25 -43.156 1 24.27 124 PRO A O 1
ATOM 974 N N . GLN A 1 125 ? 22.094 14.289 -43.938 1 22.81 125 GLN A N 1
ATOM 975 C CA . GLN A 1 125 ? 21.234 15.008 -43 1 22.81 125 GLN A CA 1
ATOM 976 C C . GLN A 1 125 ? 19.906 14.273 -42.781 1 22.81 125 GLN A C 1
ATOM 978 O O . GLN A 1 125 ? 19.125 14.109 -43.719 1 22.81 125 GLN A O 1
ATOM 983 N N . SER A 1 126 ? 19.891 13.102 -42.156 1 26.38 126 SER A N 1
ATOM 984 C CA . SER A 1 126 ? 18.609 12.406 -41.969 1 26.38 126 SER A CA 1
ATOM 985 C C . SER A 1 126 ? 17.516 13.367 -41.531 1 26.38 126 SER A C 1
ATOM 987 O O . SER A 1 126 ? 17.781 14.344 -40.844 1 26.38 126 SER A O 1
ATOM 989 N N . PRO A 1 127 ? 16.234 13.266 -42.188 1 28.12 127 PRO A N 1
ATOM 990 C CA . PRO A 1 127 ? 15.047 14.109 -42.094 1 28.12 127 PRO A CA 1
ATOM 991 C C . PRO A 1 127 ? 14.664 14.461 -40.656 1 28.12 127 PRO A C 1
ATOM 993 O O . PRO A 1 127 ? 15.047 13.75 -39.719 1 28.12 127 PRO A O 1
ATOM 996 N N . ARG A 1 128 ? 14.008 15.695 -40.469 1 26.97 128 ARG A N 1
ATOM 997 C CA . ARG A 1 128 ? 13.578 16.594 -39.375 1 26.97 128 ARG A CA 1
ATOM 998 C C . ARG A 1 128 ? 12.609 15.891 -38.438 1 26.97 128 ARG A C 1
ATOM 1000 O O . ARG A 1 128 ? 11.617 15.312 -38.875 1 26.97 128 ARG A O 1
ATOM 1007 N N . SER A 1 129 ? 13.062 15.352 -37.375 1 30.81 129 SER A N 1
ATOM 1008 C CA . SER A 1 129 ? 12.297 14.781 -36.25 1 30.81 129 SER A CA 1
ATOM 1009 C C . SER A 1 129 ? 11.086 15.648 -35.938 1 30.81 129 SER A C 1
ATOM 1011 O O . SER A 1 129 ? 11.141 16.875 -36.031 1 30.81 129 SER A O 1
ATOM 1013 N N . PRO A 1 130 ? 9.844 15.133 -36.031 1 33.22 130 PRO A N 1
ATOM 1014 C CA . PRO A 1 130 ? 8.602 15.867 -35.781 1 33.22 130 PRO A CA 1
ATOM 1015 C C . PRO A 1 130 ? 8.734 16.891 -34.656 1 33.22 130 PRO A C 1
ATOM 1017 O O . PRO A 1 130 ? 9.617 16.766 -33.812 1 33.22 130 PRO A O 1
ATOM 1020 N N . GLU A 1 131 ? 8.242 18.141 -34.969 1 32.22 131 GLU A N 1
ATOM 1021 C CA . GLU A 1 131 ? 8.211 19.344 -34.125 1 32.22 131 GLU A CA 1
ATOM 1022 C C . GLU A 1 131 ? 7.871 18.984 -32.688 1 32.22 131 GLU A C 1
ATOM 1024 O O . GLU A 1 131 ? 6.926 18.234 -32.406 1 32.22 131 GLU A O 1
ATOM 1029 N N . PRO A 1 132 ? 8.867 19.031 -31.797 1 35.75 132 PRO A N 1
ATOM 1030 C CA . PRO A 1 132 ? 8.609 18.812 -30.359 1 35.75 132 PRO A CA 1
ATOM 1031 C C . PRO A 1 132 ? 7.32 19.484 -29.891 1 35.75 132 PRO A C 1
ATOM 1033 O O . PRO A 1 132 ? 6.969 20.562 -30.375 1 35.75 132 PRO A O 1
ATOM 1036 N N . GLN A 1 133 ? 6.234 18.781 -29.672 1 36.22 133 GLN A N 1
ATOM 1037 C CA . GLN A 1 133 ? 5.055 19.344 -29.016 1 36.22 133 GLN A CA 1
ATOM 1038 C C . GLN A 1 133 ? 5.426 20.5 -28.109 1 36.22 133 GLN A C 1
ATOM 1040 O O . GLN A 1 133 ? 6.508 20.516 -27.516 1 36.22 133 GLN A O 1
ATOM 1045 N N . PRO A 1 134 ? 4.957 21.75 -28.25 1 37 134 PRO A N 1
ATOM 1046 C CA . PRO A 1 134 ? 5.332 22.891 -27.406 1 37 134 PRO A CA 1
ATOM 1047 C C . PRO A 1 134 ? 5.699 22.469 -25.984 1 37 134 PRO A C 1
ATOM 1049 O O . PRO A 1 134 ? 4.918 21.781 -25.312 1 37 134 PRO A O 1
ATOM 1052 N N . ARG A 1 135 ? 6.887 22.234 -25.609 1 40.97 135 ARG A N 1
ATOM 1053 C CA . ARG A 1 135 ? 7.48 21.969 -24.312 1 40.97 135 ARG A CA 1
ATOM 1054 C C . ARG A 1 135 ? 6.855 22.844 -23.234 1 40.97 135 ARG A C 1
ATOM 1056 O O . ARG A 1 135 ? 6.5 23.984 -23.484 1 40.97 135 ARG A O 1
ATOM 1063 N N . ALA A 1 136 ? 6.492 22.391 -22.016 1 49.47 136 ALA A N 1
ATOM 1064 C CA . ALA A 1 136 ? 5.992 22.906 -20.75 1 49.47 136 ALA A CA 1
ATOM 1065 C C . ALA A 1 136 ? 6.645 24.25 -20.406 1 49.47 136 ALA A C 1
ATOM 1067 O O . ALA A 1 136 ? 6.145 25 -19.562 1 49.47 136 ALA A O 1
ATOM 1068 N N . SER A 1 137 ? 7.844 24.562 -20.953 1 52.91 137 SER A N 1
ATOM 1069 C CA . SER A 1 137 ? 8.539 25.797 -20.609 1 52.91 137 SER A CA 1
ATOM 1070 C C . SER A 1 137 ? 7.746 27.016 -21.062 1 52.91 137 SER A C 1
ATOM 1072 O O . SER A 1 137 ? 8.008 28.141 -20.609 1 52.91 137 SER A O 1
ATOM 1074 N N . GLY A 1 138 ? 6.793 26.625 -21.75 1 66.38 138 GLY A N 1
ATOM 1075 C CA . GLY A 1 138 ? 6.086 27.797 -22.266 1 66.38 138 GLY A CA 1
ATOM 1076 C C . GLY A 1 138 ? 4.82 28.109 -21.484 1 66.38 138 GLY A C 1
ATOM 1077 O O . GLY A 1 138 ? 4.18 29.141 -21.719 1 66.38 138 GLY A O 1
ATOM 1078 N N . LEU A 1 139 ? 4.543 27.281 -20.453 1 76.38 139 LEU A N 1
ATOM 1079 C CA . LEU A 1 139 ? 3.287 27.5 -19.75 1 76.38 139 LEU A CA 1
ATOM 1080 C C . LEU A 1 139 ? 3.416 28.641 -18.75 1 76.38 139 LEU A C 1
ATOM 1082 O O . LEU A 1 139 ? 2.48 29.422 -18.578 1 76.38 139 LEU A O 1
ATOM 1086 N N . VAL A 1 140 ? 4.629 28.734 -18.094 1 86.75 140 VAL A N 1
ATOM 1087 C CA . VAL A 1 140 ? 4.848 29.734 -17.062 1 86.75 140 VAL A CA 1
ATOM 1088 C C . VAL A 1 140 ? 6.012 30.641 -17.453 1 86.75 140 VAL A C 1
ATOM 1090 O O . VAL A 1 140 ? 7.129 30.172 -17.688 1 86.75 140 VAL A O 1
ATOM 1093 N N . SER A 1 141 ? 5.738 31.922 -17.609 1 86.56 141 SER A N 1
ATOM 1094 C CA . SER A 1 141 ? 6.785 32.906 -17.891 1 86.56 141 SER A CA 1
ATOM 1095 C C . SER A 1 141 ? 7.738 33.031 -16.703 1 86.56 141 SER A C 1
ATOM 1097 O O . SER A 1 141 ? 7.438 32.594 -15.602 1 86.56 141 SER A O 1
ATOM 1099 N N . ASP A 1 142 ? 8.906 33.656 -16.938 1 82.12 142 ASP A N 1
ATOM 1100 C CA . ASP A 1 142 ? 9.898 33.844 -15.891 1 82.12 142 ASP A CA 1
ATOM 1101 C C . ASP A 1 142 ? 9.344 34.688 -14.742 1 82.12 142 ASP A C 1
ATOM 1103 O O . ASP A 1 142 ? 9.641 34.406 -13.57 1 82.12 142 ASP A O 1
ATOM 1107 N N . LEU A 1 143 ? 8.602 35.688 -15.062 1 84.44 143 LEU A N 1
ATOM 1108 C CA . LEU A 1 143 ? 8.023 36.562 -14.047 1 84.44 143 LEU A CA 1
ATOM 1109 C C . LEU A 1 143 ? 6.996 35.781 -13.211 1 84.44 143 LEU A C 1
ATOM 1111 O O . LEU A 1 143 ? 6.945 35.938 -11.984 1 84.44 143 LEU A O 1
ATOM 1115 N N . MET A 1 144 ? 6.281 34.969 -13.852 1 91.25 144 MET A N 1
ATOM 1116 C CA . MET A 1 144 ? 5.27 34.188 -13.141 1 91.25 144 MET A CA 1
ATOM 1117 C C . MET A 1 144 ? 5.926 33.156 -12.234 1 91.25 144 MET A C 1
ATOM 1119 O O . MET A 1 144 ? 5.402 32.844 -11.164 1 91.25 144 MET A O 1
ATOM 1123 N N . ARG A 1 145 ? 7.094 32.75 -12.672 1 92.31 145 ARG A N 1
ATOM 1124 C CA . ARG A 1 145 ? 7.793 31.703 -11.914 1 92.31 145 ARG A CA 1
ATOM 1125 C C . ARG A 1 145 ? 8.164 32.188 -10.523 1 92.31 145 ARG A C 1
ATOM 1127 O O . ARG A 1 145 ? 7.945 31.484 -9.531 1 92.31 145 ARG A O 1
ATOM 1134 N N . ALA A 1 146 ? 8.75 33.344 -10.453 1 92.69 146 ALA A N 1
ATOM 1135 C CA . ALA A 1 146 ? 9.164 33.938 -9.172 1 92.69 146 ALA A CA 1
ATOM 1136 C C . ALA A 1 146 ? 7.965 34.094 -8.242 1 92.69 146 ALA A C 1
ATOM 1138 O O . ALA A 1 146 ? 8.055 33.812 -7.047 1 92.69 146 ALA A O 1
ATOM 1139 N N . ASP A 1 147 ? 6.867 34.562 -8.805 1 94.94 147 ASP A N 1
ATOM 1140 C CA . ASP A 1 147 ? 5.66 34.781 -8.016 1 94.94 147 ASP A CA 1
ATOM 1141 C C . ASP A 1 147 ? 5.082 33.469 -7.508 1 94.94 147 ASP A C 1
ATOM 1143 O O . ASP A 1 147 ? 4.645 33.375 -6.359 1 94.94 147 ASP A O 1
ATOM 1147 N N . LEU A 1 148 ? 5.09 32.5 -8.359 1 96.12 148 LEU A N 1
ATOM 1148 C CA . LEU A 1 148 ? 4.547 31.188 -8.008 1 96.12 148 LEU A CA 1
ATOM 1149 C C . LEU A 1 148 ? 5.418 30.5 -6.957 1 96.12 148 LEU A C 1
ATOM 1151 O O . LEU A 1 148 ? 4.902 29.859 -6.043 1 96.12 148 LEU A O 1
ATOM 1155 N N . ASP A 1 149 ? 6.727 30.625 -7.121 1 96 149 ASP A N 1
ATOM 1156 C CA . ASP A 1 149 ? 7.633 30.094 -6.105 1 96 149 ASP A CA 1
ATOM 1157 C C . ASP A 1 149 ? 7.371 30.734 -4.746 1 96 149 ASP A C 1
ATOM 1159 O O . ASP A 1 149 ? 7.301 30.031 -3.73 1 96 149 ASP A O 1
ATOM 1163 N N . GLN A 1 150 ? 7.254 32.031 -4.766 1 95.06 150 GLN A N 1
ATOM 1164 C CA . GLN A 1 150 ? 7 32.75 -3.527 1 95.06 150 GLN A CA 1
ATOM 1165 C C . GLN A 1 150 ? 5.656 32.375 -2.924 1 95.06 150 GLN A C 1
ATOM 1167 O O . GLN A 1 150 ? 5.543 32.188 -1.707 1 95.06 150 GLN A O 1
ATOM 1172 N N . LEU A 1 151 ? 4.707 32.219 -3.771 1 94.56 151 LEU A N 1
ATOM 1173 C CA . LEU A 1 151 ? 3.381 31.844 -3.311 1 94.56 151 LEU A CA 1
ATOM 1174 C C . LEU A 1 151 ? 3.418 30.469 -2.652 1 94.56 151 LEU A C 1
ATOM 1176 O O . LEU A 1 151 ? 2.742 30.234 -1.647 1 94.56 151 LEU A O 1
ATOM 1180 N N . TYR A 1 152 ? 4.141 29.547 -3.227 1 96.62 152 TYR A N 1
ATOM 1181 C CA . TYR A 1 152 ? 4.27 28.219 -2.643 1 96.62 152 TYR A CA 1
ATOM 1182 C C . TYR A 1 152 ? 4.82 28.297 -1.223 1 96.62 152 TYR A C 1
ATOM 1184 O O . TYR A 1 152 ? 4.25 27.719 -0.297 1 96.62 152 TYR A O 1
ATOM 1192 N N . PHE A 1 153 ? 5.914 28.984 -0.998 1 95.75 153 PHE A N 1
ATOM 1193 C CA . PHE A 1 153 ? 6.586 29.016 0.296 1 95.75 153 PHE A CA 1
ATOM 1194 C C . PHE A 1 153 ? 5.801 29.844 1.297 1 95.75 153 PHE A C 1
ATOM 1196 O O . PHE A 1 153 ? 5.871 29.609 2.504 1 95.75 153 PHE A O 1
ATOM 1203 N N . ASP A 1 154 ? 4.902 30.703 0.822 1 92.06 154 ASP A N 1
ATOM 1204 C CA . ASP A 1 154 ? 4.113 31.547 1.705 1 92.06 154 ASP A CA 1
ATOM 1205 C C . ASP A 1 154 ? 2.832 30.844 2.148 1 92.06 154 ASP A C 1
ATOM 1207 O O . ASP A 1 154 ? 2.4 30.984 3.293 1 92.06 154 ASP A O 1
ATOM 1211 N N . ARG A 1 155 ? 2.314 30.062 1.216 1 91.56 155 ARG A N 1
ATOM 1212 C CA . ARG A 1 155 ? 0.964 29.578 1.497 1 91.56 155 ARG A CA 1
ATOM 1213 C C . ARG A 1 155 ? 0.924 28.062 1.564 1 91.56 155 ARG A C 1
ATOM 1215 O O . ARG A 1 155 ? 0.185 27.484 2.367 1 91.56 155 ARG A O 1
ATOM 1222 N N . VAL A 1 156 ? 1.639 27.359 0.722 1 94.25 156 VAL A N 1
ATOM 1223 C CA . VAL A 1 156 ? 1.538 25.906 0.589 1 94.25 156 VAL A CA 1
ATOM 1224 C C . VAL A 1 156 ? 2.457 25.234 1.603 1 94.25 156 VAL A C 1
ATOM 1226 O O . VAL A 1 156 ? 2.074 24.25 2.234 1 94.25 156 VAL A O 1
ATOM 1229 N N . HIS A 1 157 ? 3.627 25.766 1.793 1 93.94 157 HIS A N 1
ATOM 1230 C CA . HIS A 1 157 ? 4.656 25.141 2.613 1 93.94 157 HIS A CA 1
ATOM 1231 C C . HIS A 1 157 ? 4.195 24.984 4.059 1 93.94 157 HIS A C 1
ATOM 1233 O O . HIS A 1 157 ? 4.68 24.125 4.785 1 93.94 157 HIS A O 1
ATOM 1239 N N . SER A 1 158 ? 3.264 25.766 4.504 1 91.31 158 SER A N 1
ATOM 1240 C CA . SER A 1 158 ? 2.77 25.734 5.879 1 91.31 158 SER A CA 1
ATOM 1241 C C . SER A 1 158 ? 2.074 24.406 6.18 1 91.31 158 SER A C 1
ATOM 1243 O O . SER A 1 158 ? 2.076 23.938 7.324 1 91.31 158 SER A O 1
ATOM 1245 N N . PHE A 1 159 ? 1.509 23.812 5.117 1 93.88 159 PHE A N 1
ATOM 1246 C CA . PHE A 1 159 ? 0.833 22.547 5.375 1 93.88 159 PHE A CA 1
ATOM 1247 C C . PHE A 1 159 ? 1.526 21.406 4.648 1 93.88 159 PHE A C 1
ATOM 1249 O O . PHE A 1 159 ? 1.201 20.234 4.863 1 93.88 159 PHE A O 1
ATOM 1256 N N . ALA A 1 160 ? 2.449 21.688 3.832 1 95.75 160 ALA A N 1
ATOM 1257 C CA . ALA A 1 160 ? 3.279 20.688 3.164 1 95.75 160 ALA A CA 1
ATOM 1258 C C . ALA A 1 160 ? 4.758 21.062 3.234 1 95.75 160 ALA A C 1
ATOM 1260 O O . ALA A 1 160 ? 5.383 21.344 2.211 1 95.75 160 ALA A O 1
ATOM 1261 N N . PRO A 1 161 ? 5.316 20.984 4.406 1 96.88 161 PRO A N 1
ATOM 1262 C CA . PRO A 1 161 ? 6.688 21.453 4.629 1 96.88 161 PRO A CA 1
ATOM 1263 C C . PRO A 1 161 ? 7.73 20.422 4.223 1 96.88 161 PRO A C 1
ATOM 1265 O O . PRO A 1 161 ? 8.5 19.938 5.066 1 96.88 161 PRO A O 1
ATOM 1268 N N . ILE A 1 162 ? 7.898 20.188 2.936 1 98.06 162 ILE A N 1
ATOM 1269 C CA . ILE A 1 162 ? 8.734 19.078 2.5 1 98.06 162 ILE A CA 1
ATOM 1270 C C . ILE A 1 162 ? 9.969 19.609 1.778 1 98.06 162 ILE A C 1
ATOM 1272 O O . ILE A 1 162 ? 10.891 18.844 1.461 1 98.06 162 ILE A O 1
ATOM 1276 N N . LEU A 1 163 ? 10.039 20.953 1.549 1 98.06 163 LEU A N 1
ATOM 1277 C CA . LEU A 1 163 ? 11.164 21.516 0.799 1 98.06 163 LEU A CA 1
ATOM 1278 C C . LEU A 1 163 ? 11.914 22.547 1.631 1 98.06 163 LEU A C 1
ATOM 1280 O O . LEU A 1 163 ? 11.305 23.312 2.365 1 98.06 163 LEU A O 1
ATOM 1284 N N . GLN A 1 164 ? 13.18 22.5 1.53 1 97.5 164 GLN A N 1
ATOM 1285 C CA . GLN A 1 164 ? 14.008 23.594 2.043 1 97.5 164 GLN A CA 1
ATOM 1286 C C . GLN A 1 164 ? 14.156 24.703 1.01 1 97.5 164 GLN A C 1
ATOM 1288 O O . GLN A 1 164 ? 14.602 24.453 -0.115 1 97.5 164 GLN A O 1
ATOM 1293 N N . ARG A 1 165 ? 13.883 25.875 1.375 1 97 165 ARG A N 1
ATOM 1294 C CA . ARG A 1 165 ? 13.742 27 0.457 1 97 165 ARG A CA 1
ATOM 1295 C C . ARG A 1 165 ? 15.055 27.281 -0.262 1 97 165 ARG A C 1
ATOM 1297 O O . ARG A 1 165 ? 15.078 27.453 -1.484 1 97 165 ARG A O 1
ATOM 1304 N N . TRP A 1 166 ? 16.125 27.344 0.477 1 95.44 166 TRP A N 1
ATOM 1305 C CA . TRP A 1 166 ? 17.422 27.672 -0.109 1 95.44 166 TRP A CA 1
ATOM 1306 C C . TRP A 1 166 ? 17.859 26.594 -1.102 1 95.44 166 TRP A C 1
ATOM 1308 O O . TRP A 1 166 ? 18.312 26.906 -2.205 1 95.44 166 TRP A O 1
ATOM 1318 N N . ARG A 1 167 ? 17.703 25.375 -0.741 1 94.75 167 ARG A N 1
ATOM 1319 C CA . ARG A 1 167 ? 18.078 24.266 -1.608 1 94.75 167 ARG A CA 1
ATOM 1320 C C . ARG A 1 167 ? 17.25 24.266 -2.891 1 94.75 167 ARG A C 1
ATOM 1322 O O . ARG A 1 167 ? 17.781 24.031 -3.979 1 94.75 167 ARG A O 1
ATOM 1329 N N . TYR A 1 168 ? 15.992 24.562 -2.768 1 97 168 TYR A N 1
ATOM 1330 C CA . TYR A 1 168 ? 15.109 24.641 -3.926 1 97 168 TYR A CA 1
ATOM 1331 C C . TYR A 1 168 ? 15.586 25.734 -4.887 1 97 168 TYR A C 1
ATOM 1333 O O . TYR A 1 168 ? 15.672 25.5 -6.094 1 97 168 TYR A O 1
ATOM 1341 N N . HIS A 1 169 ? 15.914 26.922 -4.375 1 95.25 169 HIS A N 1
ATOM 1342 C CA . HIS A 1 169 ? 16.281 28.047 -5.234 1 95.25 169 HIS A CA 1
ATOM 1343 C C . HIS A 1 169 ? 17.609 27.797 -5.93 1 95.25 169 HIS A C 1
ATOM 1345 O O . HIS A 1 169 ? 17.828 28.25 -7.059 1 95.25 169 HIS A O 1
ATOM 1351 N N . ILE A 1 170 ? 18.469 26.984 -5.277 1 94.12 170 ILE A N 1
ATOM 1352 C CA . ILE A 1 170 ? 19.766 26.688 -5.871 1 94.12 170 ILE A CA 1
ATOM 1353 C C . ILE A 1 170 ? 19.562 25.859 -7.145 1 94.12 170 ILE A C 1
ATOM 1355 O O . ILE A 1 170 ? 20.078 26.219 -8.211 1 94.12 170 ILE A O 1
ATOM 1359 N N . TRP A 1 171 ? 18.844 24.766 -7.008 1 93.06 171 TRP A N 1
ATOM 1360 C CA . TRP A 1 171 ? 18.719 23.938 -8.195 1 93.06 171 TRP A CA 1
ATOM 1361 C C . TRP A 1 171 ? 17.688 24.5 -9.164 1 93.06 171 TRP A C 1
ATOM 1363 O O . TRP A 1 171 ? 17.766 24.25 -10.375 1 93.06 171 TRP A O 1
ATOM 1373 N N . ALA A 1 172 ? 16.719 25.312 -8.719 1 93.38 172 ALA A N 1
ATOM 1374 C CA . ALA A 1 172 ? 15.695 25.922 -9.586 1 93.38 172 ALA A CA 1
ATOM 1375 C C . ALA A 1 172 ? 16.328 26.906 -10.555 1 93.38 172 ALA A C 1
ATOM 1377 O O . ALA A 1 172 ? 15.789 27.156 -11.641 1 93.38 172 ALA A O 1
ATOM 1378 N N . LYS A 1 173 ? 17.422 27.469 -10.164 1 89.75 173 LYS A N 1
ATOM 1379 C CA . LYS A 1 173 ? 18.094 28.484 -10.984 1 89.75 173 LYS A CA 1
ATOM 1380 C C . LYS A 1 173 ? 19.047 27.844 -11.977 1 89.75 173 LYS A C 1
ATOM 1382 O O . LYS A 1 173 ? 19.531 28.5 -12.891 1 89.75 173 LYS A O 1
ATOM 1387 N N . GLN A 1 174 ? 19.203 26.578 -11.789 1 91.06 174 GLN A N 1
ATOM 1388 C CA . GLN A 1 174 ? 20.094 25.891 -12.719 1 91.06 174 GLN A CA 1
ATOM 1389 C C . GLN A 1 174 ? 19.484 25.812 -14.109 1 91.06 174 GLN A C 1
ATOM 1391 O O . GLN A 1 174 ? 18.266 25.625 -14.25 1 91.06 174 GLN A O 1
ATOM 1396 N N . PRO A 1 175 ? 20.344 25.984 -15.094 1 88.38 175 PRO A N 1
ATOM 1397 C CA . PRO A 1 175 ? 19.812 25.938 -16.469 1 88.38 175 PRO A CA 1
ATOM 1398 C C . PRO A 1 175 ? 19.359 24.531 -16.859 1 88.38 175 PRO A C 1
ATOM 1400 O O . PRO A 1 175 ? 18.344 24.391 -17.562 1 88.38 175 PRO A O 1
ATOM 1403 N N . LYS A 1 176 ? 20.141 23.578 -16.406 1 92.44 176 LYS A N 1
ATOM 1404 C CA . LYS A 1 176 ? 19.75 22.203 -16.719 1 92.44 176 LYS A CA 1
ATOM 1405 C C . LYS A 1 176 ? 19.141 21.531 -15.492 1 92.44 176 LYS A C 1
ATOM 1407 O O . LYS A 1 176 ? 19.844 21.297 -14.492 1 92.44 176 LYS A O 1
ATOM 1412 N N . LYS A 1 177 ? 17.859 21.312 -15.578 1 92.06 177 LYS A N 1
ATOM 1413 C CA . LYS A 1 177 ? 17.156 20.625 -14.508 1 92.06 177 LYS A CA 1
ATOM 1414 C C . LYS A 1 177 ? 16.766 19.203 -14.922 1 92.06 177 LYS A C 1
ATOM 1416 O O . LYS A 1 177 ? 16.562 18.938 -16.109 1 92.06 177 LYS A O 1
ATOM 1421 N N . SER A 1 178 ? 16.781 18.328 -13.891 1 91.44 178 SER A N 1
ATOM 1422 C CA . SER A 1 178 ? 16.297 16.984 -14.156 1 91.44 178 SER A CA 1
ATOM 1423 C C . SER A 1 178 ? 14.797 16.969 -14.422 1 91.44 178 SER A C 1
ATOM 1425 O O . SER A 1 178 ? 14.094 17.922 -14.062 1 91.44 178 SER A O 1
ATOM 1427 N N . GLU A 1 179 ? 14.289 15.953 -15.109 1 90.75 179 GLU A N 1
ATOM 1428 C CA . GLU A 1 179 ? 12.859 15.812 -15.367 1 90.75 179 GLU A CA 1
ATOM 1429 C C . GLU A 1 179 ? 12.062 15.805 -14.062 1 90.75 179 GLU A C 1
ATOM 1431 O O . GLU A 1 179 ? 10.961 16.359 -13.992 1 90.75 179 GLU A O 1
ATOM 1436 N N . ALA A 1 180 ? 12.625 15.18 -13.055 1 93.31 180 ALA A N 1
ATOM 1437 C CA . ALA A 1 180 ? 11.961 15.094 -11.758 1 93.31 180 ALA A CA 1
ATOM 1438 C C . ALA A 1 180 ? 11.859 16.469 -11.109 1 93.31 180 ALA A C 1
ATOM 1440 O O . ALA A 1 180 ? 10.844 16.797 -10.484 1 93.31 180 ALA A O 1
ATOM 1441 N N . GLN A 1 181 ? 12.859 17.281 -11.242 1 95.25 181 GLN A N 1
ATOM 1442 C CA . GLN A 1 181 ? 12.859 18.641 -10.695 1 95.25 181 GLN A CA 1
ATOM 1443 C C . GLN A 1 181 ? 11.82 19.516 -11.391 1 95.25 181 GLN A C 1
ATOM 1445 O O . GLN A 1 181 ? 11.109 20.281 -10.742 1 95.25 181 GLN A O 1
ATOM 1450 N N . VAL A 1 182 ? 11.758 19.359 -12.68 1 94.19 182 VAL A N 1
ATOM 1451 C CA . VAL A 1 182 ? 10.781 20.125 -13.453 1 94.19 182 VAL A CA 1
ATOM 1452 C C . VAL A 1 182 ? 9.367 19.719 -13.031 1 94.19 182 VAL A C 1
ATOM 1454 O O . VAL A 1 182 ? 8.5 20.578 -12.844 1 94.19 182 VAL A O 1
ATOM 1457 N N . CYS A 1 183 ? 9.164 18.422 -12.883 1 94.88 183 CYS A N 1
ATOM 1458 C CA . CYS A 1 183 ? 7.863 17.922 -12.445 1 94.88 183 CYS A CA 1
ATOM 1459 C C . CYS A 1 183 ? 7.5 18.469 -11.07 1 94.88 183 CYS A C 1
ATOM 1461 O O . CYS A 1 183 ? 6.348 18.828 -10.82 1 94.88 183 CYS A O 1
ATOM 1463 N N . LEU A 1 184 ? 8.469 18.484 -10.164 1 97.56 184 LEU A N 1
ATOM 1464 C CA . LEU A 1 184 ? 8.234 19.031 -8.828 1 97.56 184 LEU A CA 1
ATOM 1465 C C . LEU A 1 184 ? 7.848 20.5 -8.891 1 97.56 184 LEU A C 1
ATOM 1467 O O . LEU A 1 184 ? 6.922 20.938 -8.195 1 97.56 184 LEU A O 1
ATOM 1471 N N . GLN A 1 185 ? 8.5 21.25 -9.711 1 96.62 185 GLN A N 1
ATOM 1472 C CA . GLN A 1 185 ? 8.18 22.672 -9.867 1 96.62 185 GLN A CA 1
ATOM 1473 C C . GLN A 1 185 ? 6.746 22.859 -10.359 1 96.62 185 GLN A C 1
ATOM 1475 O O . GLN A 1 185 ? 6.004 23.688 -9.836 1 96.62 185 GLN A O 1
ATOM 1480 N N . PHE A 1 186 ? 6.387 22.078 -11.375 1 96.81 186 PHE A N 1
ATOM 1481 C CA . PHE A 1 186 ? 5.027 22.156 -11.898 1 96.81 186 PHE A CA 1
ATOM 1482 C C . PHE A 1 186 ? 4.008 21.828 -10.82 1 96.81 186 PHE A C 1
ATOM 1484 O O . PHE A 1 186 ? 2.967 22.469 -10.711 1 96.81 186 PHE A O 1
ATOM 1491 N N . ALA A 1 187 ? 4.32 20.812 -10.031 1 98.06 187 ALA A N 1
ATOM 1492 C CA . ALA A 1 187 ? 3.424 20.422 -8.938 1 98.06 187 ALA A CA 1
ATOM 1493 C C . ALA A 1 187 ? 3.299 21.547 -7.914 1 98.06 187 ALA A C 1
ATOM 1495 O O . ALA A 1 187 ? 2.201 21.844 -7.438 1 98.06 187 ALA A O 1
ATOM 1496 N N . MET A 1 188 ? 4.461 22.156 -7.57 1 98.06 188 MET A N 1
ATOM 1497 C CA . MET A 1 188 ? 4.465 23.281 -6.648 1 98.06 188 MET A CA 1
ATOM 1498 C C . MET A 1 188 ? 3.572 24.406 -7.164 1 98.06 188 MET A C 1
ATOM 1500 O O . MET A 1 188 ? 2.73 24.922 -6.426 1 98.06 188 MET A O 1
ATOM 1504 N N . TRP A 1 189 ? 3.73 24.719 -8.422 1 97.5 189 TRP A N 1
ATOM 1505 C CA . TRP A 1 189 ? 2.988 25.828 -9.031 1 97.5 189 TRP A CA 1
ATOM 1506 C C . TRP A 1 189 ? 1.506 25.484 -9.141 1 97.5 189 TRP A C 1
ATOM 1508 O O . TRP A 1 189 ? 0.651 26.359 -9.031 1 97.5 189 TRP A O 1
ATOM 1518 N N . THR A 1 190 ? 1.2 24.219 -9.344 1 96.81 190 THR A N 1
ATOM 1519 C CA . THR A 1 190 ? -0.188 23.781 -9.43 1 96.81 190 THR A CA 1
ATOM 1520 C C . THR A 1 190 ? -0.926 24.047 -8.125 1 96.81 190 THR A C 1
ATOM 1522 O O . THR A 1 190 ? -2.002 24.656 -8.133 1 96.81 190 THR A O 1
ATOM 1525 N N . VAL A 1 191 ? -0.351 23.688 -7 1 96.25 191 VAL A N 1
ATOM 1526 C CA . VAL A 1 191 ? -0.997 23.891 -5.711 1 96.25 191 VAL A CA 1
ATOM 1527 C C . VAL A 1 191 ? -1.017 25.391 -5.375 1 96.25 191 VAL A C 1
ATOM 1529 O O . VAL A 1 191 ? -2.023 25.906 -4.887 1 96.25 191 VAL A O 1
ATOM 1532 N N . ALA A 1 192 ? 0.11 26.047 -5.66 1 95.69 192 ALA A N 1
ATOM 1533 C CA . ALA A 1 192 ? 0.187 27.484 -5.391 1 95.69 192 ALA A CA 1
ATOM 1534 C C . ALA A 1 192 ? -0.872 28.25 -6.18 1 95.69 192 ALA A C 1
ATOM 1536 O O . ALA A 1 192 ? -1.537 29.125 -5.641 1 95.69 192 ALA A O 1
ATOM 1537 N N . ALA A 1 193 ? -1.014 27.906 -7.438 1 94.12 193 ALA A N 1
ATOM 1538 C CA . ALA A 1 193 ? -1.98 28.578 -8.305 1 94.12 193 ALA A CA 1
ATOM 1539 C C . ALA A 1 193 ? -3.406 28.344 -7.809 1 94.12 193 ALA A C 1
ATOM 1541 O O . ALA A 1 193 ? -4.27 29.219 -7.969 1 94.12 193 ALA A O 1
ATOM 1542 N N . SER A 1 194 ? -3.664 27.234 -7.184 1 90.94 194 SER A N 1
ATOM 1543 C CA . SER A 1 194 ? -4.996 26.922 -6.676 1 90.94 194 SER A CA 1
ATOM 1544 C C . SER A 1 194 ? -5.348 27.797 -5.477 1 90.94 194 SER A C 1
ATOM 1546 O O . SER A 1 194 ? -6.523 27.953 -5.141 1 90.94 194 SER A O 1
ATOM 1548 N N . LEU A 1 195 ? -4.348 28.406 -4.879 1 89.44 195 LEU A N 1
ATOM 1549 C CA . LEU A 1 195 ? -4.562 29.234 -3.693 1 89.44 195 LEU A CA 1
ATOM 1550 C C . LEU A 1 195 ? -4.391 30.703 -4.023 1 89.44 195 LEU A C 1
ATOM 1552 O O . LEU A 1 195 ? -4.133 31.516 -3.135 1 89.44 195 LEU A O 1
ATOM 1556 N N . SER A 1 196 ? -4.422 30.984 -5.262 1 88.88 196 SER A N 1
ATOM 1557 C CA . SER A 1 196 ? -4.301 32.375 -5.707 1 88.88 196 SER A CA 1
ATOM 1558 C C . SER A 1 196 ? -5.383 32.719 -6.723 1 88.88 196 SER A C 1
ATOM 1560 O O . SER A 1 196 ? -5.641 31.953 -7.648 1 88.88 196 SER A O 1
ATOM 1562 N N . ALA A 1 197 ? -5.949 33.844 -6.594 1 85.5 197 ALA A N 1
ATOM 1563 C CA . ALA A 1 197 ? -6.957 34.312 -7.543 1 85.5 197 ALA A CA 1
ATOM 1564 C C . ALA A 1 197 ? -6.316 34.688 -8.875 1 85.5 197 ALA A C 1
ATOM 1566 O O . ALA A 1 197 ? -6.898 34.469 -9.938 1 85.5 197 ALA A O 1
ATOM 1567 N N . HIS A 1 198 ? -5.098 35.219 -8.797 1 87.88 198 HIS A N 1
ATOM 1568 C CA . HIS A 1 198 ? -4.395 35.719 -9.969 1 87.88 198 HIS A CA 1
ATOM 1569 C C . HIS A 1 198 ? -3.98 34.594 -10.898 1 87.88 198 HIS A C 1
ATOM 1571 O O . HIS A 1 198 ? -3.943 34.75 -12.117 1 87.88 198 HIS A O 1
ATOM 1577 N N . PHE A 1 199 ? -3.674 33.438 -10.328 1 90.81 199 PHE A N 1
ATOM 1578 C CA . PHE A 1 199 ? -3.096 32.375 -11.141 1 90.81 199 PHE A CA 1
ATOM 1579 C C . PHE A 1 199 ? -4.074 31.203 -11.281 1 90.81 199 PHE A C 1
ATOM 1581 O O . PHE A 1 199 ? -3.705 30.125 -11.75 1 90.81 199 PHE A O 1
ATOM 1588 N N . GLN A 1 200 ? -5.262 31.359 -11.023 1 87.12 200 GLN A N 1
ATOM 1589 C CA . GLN A 1 200 ? -6.254 30.297 -10.969 1 87.12 200 GLN A CA 1
ATOM 1590 C C . GLN A 1 200 ? -6.469 29.672 -12.344 1 87.12 200 GLN A C 1
ATOM 1592 O O . GLN A 1 200 ? -6.75 28.484 -12.461 1 87.12 200 GLN A O 1
ATOM 1597 N N . SE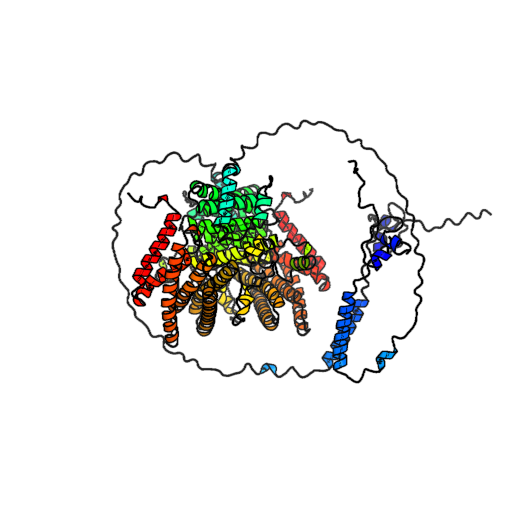R A 1 201 ? -6.348 30.453 -13.359 1 88.31 201 SER A N 1
ATOM 1598 C CA . SER A 1 201 ? -6.598 29.969 -14.719 1 88.31 201 SER A CA 1
ATOM 1599 C C . SER A 1 201 ? -5.52 29 -15.164 1 88.31 201 SER A C 1
ATOM 1601 O O . SER A 1 201 ? -5.742 28.203 -16.078 1 88.31 201 SER A O 1
ATOM 1603 N N . LEU A 1 202 ? -4.395 29.031 -14.461 1 92.12 202 LEU A N 1
ATOM 1604 C CA . LEU A 1 202 ? -3.262 28.203 -14.859 1 92.12 202 LEU A CA 1
ATOM 1605 C C . LEU A 1 202 ? -3.314 26.844 -14.18 1 92.12 202 LEU A C 1
ATOM 1607 O O . LEU A 1 202 ? -2.625 25.906 -14.594 1 92.12 202 LEU A O 1
ATOM 1611 N N . ARG A 1 203 ? -4.062 26.719 -13.156 1 91.56 203 ARG A N 1
ATOM 1612 C CA . ARG A 1 203 ? -4 25.562 -12.266 1 91.56 203 ARG A CA 1
ATOM 1613 C C . ARG A 1 203 ? -4.293 24.281 -13.023 1 91.56 203 ARG A C 1
ATOM 1615 O O . ARG A 1 203 ? -3.549 23.297 -12.898 1 91.56 203 ARG A O 1
ATOM 1622 N N . ASP A 1 204 ? -5.348 24.234 -13.898 1 90.88 204 ASP A N 1
ATOM 1623 C CA . ASP A 1 204 ? -5.75 23.016 -14.586 1 90.88 204 ASP A CA 1
ATOM 1624 C C . ASP A 1 204 ? -4.695 22.594 -15.609 1 90.88 204 ASP A C 1
ATOM 1626 O O . ASP A 1 204 ? -4.383 21.406 -15.734 1 90.88 204 ASP A O 1
ATOM 1630 N N . THR A 1 205 ? -4.238 23.547 -16.281 1 94.06 205 THR A N 1
ATOM 1631 C CA . THR A 1 205 ? -3.219 23.25 -17.281 1 94.06 205 THR A CA 1
ATOM 1632 C C . THR A 1 205 ? -1.943 22.734 -16.625 1 94.06 205 THR A C 1
ATOM 1634 O O . THR A 1 205 ? -1.327 21.781 -17.109 1 94.06 205 THR A O 1
ATOM 1637 N N . LEU A 1 206 ? -1.558 23.375 -15.578 1 95.56 206 LEU A N 1
ATOM 1638 C CA . LEU A 1 206 ? -0.375 22.953 -14.844 1 95.56 206 LEU A CA 1
ATOM 1639 C C . LEU A 1 206 ? -0.565 21.547 -14.281 1 95.56 206 LEU A C 1
ATOM 1641 O O . LEU A 1 206 ? 0.349 20.719 -14.336 1 95.56 206 LEU A O 1
ATOM 1645 N N . TYR A 1 207 ? -1.758 21.281 -13.766 1 95.31 207 TYR A N 1
ATOM 1646 C CA . TYR A 1 207 ? -2.072 19.969 -13.219 1 95.31 207 TYR A CA 1
ATOM 1647 C C . TYR A 1 207 ? -1.952 18.891 -14.289 1 95.31 207 TYR A C 1
ATOM 1649 O O . TYR A 1 207 ? -1.308 17.859 -14.078 1 95.31 207 TYR A O 1
ATOM 1657 N N . GLN A 1 208 ? -2.488 19.125 -15.445 1 93.62 208 GLN A N 1
ATOM 1658 C CA . GLN A 1 208 ? -2.459 18.156 -16.531 1 93.62 208 GLN A CA 1
ATOM 1659 C C . GLN A 1 208 ? -1.028 17.906 -17 1 93.62 208 GLN A C 1
ATOM 1661 O O . GLN A 1 208 ? -0.651 16.75 -17.25 1 93.62 208 GLN A O 1
ATOM 1666 N N . GLU A 1 209 ? -0.35 18.938 -17.078 1 94.25 209 GLU A N 1
ATOM 1667 C CA . GLU A 1 209 ? 1.04 18.797 -17.5 1 94.25 209 GLU A CA 1
ATOM 1668 C C . GLU A 1 209 ? 1.854 18.031 -16.469 1 94.25 209 GLU A C 1
ATOM 1670 O O . GLU A 1 209 ? 2.703 17.203 -16.828 1 94.25 209 GLU A O 1
ATOM 1675 N N . THR A 1 210 ? 1.671 18.344 -15.227 1 95.88 210 THR A N 1
ATOM 1676 C CA . THR A 1 210 ? 2.371 17.641 -14.156 1 95.88 210 THR A CA 1
ATOM 1677 C C . THR A 1 210 ? 2.061 16.156 -14.188 1 95.88 210 THR A C 1
ATOM 1679 O O . THR A 1 210 ? 2.967 15.32 -14.094 1 95.88 210 THR A O 1
ATOM 1682 N N . ARG A 1 211 ? 0.803 15.781 -14.352 1 94.31 211 ARG A N 1
ATOM 1683 C CA . ARG A 1 211 ? 0.374 14.391 -14.367 1 94.31 211 ARG A CA 1
ATOM 1684 C C . ARG A 1 211 ? 0.953 13.656 -15.578 1 94.31 211 ARG A C 1
ATOM 1686 O O . ARG A 1 211 ? 1.398 12.516 -15.461 1 94.31 211 ARG A O 1
ATOM 1693 N N . ARG A 1 212 ? 0.915 14.32 -16.641 1 91.75 212 ARG A N 1
ATOM 1694 C CA . ARG A 1 212 ? 1.49 13.727 -17.859 1 91.75 212 ARG A CA 1
ATOM 1695 C C . ARG A 1 212 ? 2.98 13.461 -17.672 1 91.75 212 ARG A C 1
ATOM 1697 O O . ARG A 1 212 ? 3.471 12.391 -18.047 1 91.75 212 ARG A O 1
ATOM 1704 N N . ALA A 1 213 ? 3.652 14.43 -17.141 1 92.25 213 ALA A N 1
ATOM 1705 C CA . ALA A 1 213 ? 5.094 14.289 -16.938 1 92.25 213 ALA A CA 1
ATOM 1706 C C . ALA A 1 213 ? 5.398 13.18 -15.938 1 92.25 213 ALA A C 1
ATOM 1708 O O . ALA A 1 213 ? 6.344 12.406 -16.125 1 92.25 213 ALA A O 1
ATOM 1709 N N . LEU A 1 214 ? 4.668 13.102 -14.883 1 93.06 214 LEU A N 1
ATOM 1710 C CA . LEU A 1 214 ? 4.863 12.062 -13.867 1 93.06 214 LEU A CA 1
ATOM 1711 C C . LEU A 1 214 ? 4.598 10.68 -14.453 1 93.06 214 LEU A C 1
ATOM 1713 O O . LEU A 1 214 ? 5.34 9.734 -14.18 1 93.06 214 LEU A O 1
ATOM 1717 N N . ASP A 1 215 ? 3.562 10.531 -15.242 1 89.69 215 ASP A N 1
ATOM 1718 C CA . ASP A 1 215 ? 3.244 9.258 -15.883 1 89.69 215 ASP A CA 1
ATOM 1719 C C . ASP A 1 215 ? 4.332 8.859 -16.875 1 89.69 215 ASP A C 1
ATOM 1721 O O . ASP A 1 215 ? 4.676 7.676 -16.984 1 89.69 215 ASP A O 1
ATOM 1725 N N . ALA A 1 216 ? 4.785 9.859 -17.547 1 87.94 216 ALA A N 1
ATOM 1726 C CA . ALA A 1 216 ? 5.859 9.586 -18.5 1 87.94 216 ALA A CA 1
ATOM 1727 C C . ALA A 1 216 ? 7.113 9.094 -17.781 1 87.94 216 ALA A C 1
ATOM 1729 O O . ALA A 1 216 ? 7.816 8.211 -18.281 1 87.94 216 ALA A O 1
ATOM 1730 N N . MET A 1 217 ? 7.406 9.648 -16.656 1 87.5 217 MET A N 1
ATOM 1731 C CA . MET A 1 217 ? 8.562 9.234 -15.867 1 87.5 217 MET A CA 1
ATOM 1732 C C . MET A 1 217 ? 8.383 7.809 -15.352 1 87.5 217 MET A C 1
ATOM 1734 O O . MET A 1 217 ? 9.352 7.047 -15.266 1 87.5 217 MET A O 1
ATOM 1738 N N . ASP A 1 218 ? 7.219 7.473 -15.016 1 84.5 218 ASP A N 1
ATOM 1739 C CA . ASP A 1 218 ? 6.91 6.129 -14.539 1 84.5 218 ASP A CA 1
ATOM 1740 C C . ASP A 1 218 ? 7.137 5.09 -15.641 1 84.5 218 ASP A C 1
ATOM 1742 O O . ASP A 1 218 ? 7.555 3.965 -15.359 1 84.5 218 ASP A O 1
ATOM 1746 N N . LEU A 1 219 ? 6.777 5.492 -16.828 1 80.44 219 LEU A N 1
ATOM 1747 C CA . LEU A 1 219 ? 6.898 4.586 -17.969 1 80.44 219 LEU A CA 1
ATOM 1748 C C . LEU A 1 219 ? 8.359 4.383 -18.344 1 80.44 219 LEU A C 1
ATOM 1750 O O . LEU A 1 219 ? 8.742 3.309 -18.812 1 80.44 219 LEU A O 1
ATOM 1754 N N . LYS A 1 220 ? 9.148 5.562 -18.219 1 73.12 220 LYS A N 1
ATOM 1755 C CA . LYS A 1 220 ? 10.547 5.52 -18.641 1 73.12 220 LYS A CA 1
ATOM 1756 C C . LYS A 1 220 ? 11.414 4.836 -17.594 1 73.12 220 LYS A C 1
ATOM 1758 O O . LYS A 1 220 ? 12.609 4.609 -17.812 1 73.12 220 LYS A O 1
ATOM 1763 N N . ARG A 1 221 ? 10.898 4.523 -16.453 1 59.44 221 ARG A N 1
ATOM 1764 C CA . ARG A 1 221 ? 11.773 4.105 -15.352 1 59.44 221 ARG A CA 1
ATOM 1765 C C . ARG A 1 221 ? 12.727 3.008 -15.812 1 59.44 221 ARG A C 1
ATOM 1767 O O . ARG A 1 221 ? 12.297 1.973 -16.328 1 59.44 221 ARG A O 1
ATOM 1774 N N . PRO A 1 222 ? 13.969 3.631 -16.156 1 49.12 222 PRO A N 1
ATOM 1775 C CA . PRO A 1 222 ? 15.047 2.695 -16.484 1 49.12 222 PRO A CA 1
ATOM 1776 C C . PRO A 1 222 ? 15.047 1.46 -15.586 1 49.12 222 PRO A C 1
ATOM 1778 O O . PRO A 1 222 ? 14.57 1.519 -14.453 1 49.12 222 PRO A O 1
ATOM 1781 N N . THR A 1 223 ? 15.242 0.369 -16.188 1 47.16 223 THR A N 1
ATOM 1782 C CA . THR A 1 223 ? 15.758 -0.822 -15.523 1 47.16 223 THR A CA 1
ATOM 1783 C C . THR A 1 223 ? 16.781 -0.444 -14.461 1 47.16 223 THR A C 1
ATOM 1785 O O . THR A 1 223 ? 17.875 0.021 -14.789 1 47.16 223 THR A O 1
ATOM 1788 N N . GLY A 1 224 ? 16.484 -0.242 -13.258 1 49.5 224 GLY A N 1
ATOM 1789 C CA . GLY A 1 224 ? 17.5 -0.038 -12.234 1 49.5 224 GLY A CA 1
ATOM 1790 C C . GLY A 1 224 ? 17.594 1.405 -11.773 1 49.5 224 GLY A C 1
ATOM 1791 O O . GLY A 1 224 ? 18.531 1.767 -11.055 1 49.5 224 GLY A O 1
ATOM 1792 N N . GLY A 1 225 ? 16.969 2.328 -12.445 1 54.25 225 GLY A N 1
ATOM 1793 C CA . GLY A 1 225 ? 17.328 3.723 -12.227 1 54.25 225 GLY A CA 1
ATOM 1794 C C . GLY A 1 225 ? 16.797 4.27 -10.914 1 54.25 225 GLY A C 1
ATOM 1795 O O . GLY A 1 225 ? 15.898 3.688 -10.305 1 54.25 225 GLY A O 1
ATOM 1796 N N . ILE A 1 226 ? 17.609 5.25 -10.258 1 58.81 226 ILE A N 1
ATOM 1797 C CA . ILE A 1 226 ? 17.484 5.844 -8.93 1 58.81 226 ILE A CA 1
ATOM 1798 C C . ILE A 1 226 ? 16.219 6.699 -8.867 1 58.81 226 ILE A C 1
ATOM 1800 O O . ILE A 1 226 ? 16.031 7.594 -9.695 1 58.81 226 ILE A O 1
ATOM 1804 N N . ILE A 1 227 ? 15.125 6.219 -8.273 1 70.69 227 ILE A N 1
ATOM 1805 C CA . ILE A 1 227 ? 13.945 7.016 -7.957 1 70.69 227 ILE A CA 1
ATOM 1806 C C . ILE A 1 227 ? 14.375 8.312 -7.27 1 70.69 227 ILE A C 1
ATOM 1808 O O . ILE A 1 227 ? 15.172 8.289 -6.328 1 70.69 227 ILE A O 1
ATOM 1812 N N . SER A 1 228 ? 14.016 9.391 -7.914 1 88.19 228 SER A N 1
ATOM 1813 C CA . SER A 1 228 ? 14.336 10.703 -7.355 1 88.19 228 SER A CA 1
ATOM 1814 C C . SER A 1 228 ? 13.328 11.109 -6.285 1 88.19 228 SER A C 1
ATOM 1816 O O . SER A 1 228 ? 12.133 10.82 -6.406 1 88.19 228 SER A O 1
ATOM 1818 N N . ILE A 1 229 ? 13.797 11.766 -5.301 1 94.81 229 ILE A N 1
ATOM 1819 C CA . ILE A 1 229 ? 12.953 12.234 -4.207 1 94.81 229 ILE A CA 1
ATOM 1820 C C . ILE A 1 229 ? 11.961 13.266 -4.727 1 94.81 229 ILE A C 1
ATOM 1822 O O . ILE A 1 229 ? 10.836 13.359 -4.23 1 94.81 229 ILE A O 1
ATOM 1826 N N . GLU A 1 230 ? 12.359 14.047 -5.801 1 96.62 230 GLU A N 1
ATOM 1827 C CA . GLU A 1 230 ? 11.523 15.102 -6.367 1 96.62 230 GLU A CA 1
ATOM 1828 C C . GLU A 1 230 ? 10.242 14.531 -6.965 1 96.62 230 GLU A C 1
ATOM 1830 O O . GLU A 1 230 ? 9.188 15.18 -6.93 1 96.62 230 GLU A O 1
ATOM 1835 N N . GLN A 1 231 ? 10.344 13.336 -7.473 1 95.5 231 GLN A N 1
ATOM 1836 C CA . GLN A 1 231 ? 9.148 12.688 -8.008 1 95.5 231 GLN A CA 1
ATOM 1837 C C . GLN A 1 231 ? 8.133 12.414 -6.906 1 95.5 231 GLN A C 1
ATOM 1839 O O . GLN A 1 231 ? 6.93 12.633 -7.09 1 95.5 231 GLN A O 1
ATOM 1844 N N . ALA A 1 232 ? 8.609 11.891 -5.812 1 97.31 232 ALA A N 1
ATOM 1845 C CA . ALA A 1 232 ? 7.73 11.617 -4.676 1 97.31 232 ALA A CA 1
ATOM 1846 C C . ALA A 1 232 ? 7.133 12.914 -4.125 1 97.31 232 ALA A C 1
ATOM 1848 O O . ALA A 1 232 ? 5.949 12.961 -3.793 1 97.31 232 ALA A O 1
ATOM 1849 N N . GLN A 1 233 ? 7.953 13.938 -4.027 1 98.44 233 GLN A N 1
ATOM 1850 C CA . GLN A 1 233 ? 7.48 15.234 -3.564 1 98.44 233 GLN A CA 1
ATOM 1851 C C . GLN A 1 233 ? 6.391 15.781 -4.48 1 98.44 233 GLN A C 1
ATOM 1853 O O . GLN A 1 233 ? 5.41 16.359 -4.008 1 98.44 233 GLN A O 1
ATOM 1858 N N . ALA A 1 234 ? 6.598 15.594 -5.754 1 98.38 234 ALA A N 1
ATOM 1859 C CA . ALA A 1 234 ? 5.586 16.031 -6.711 1 98.38 234 ALA A CA 1
ATOM 1860 C C . ALA A 1 234 ? 4.266 15.305 -6.48 1 98.38 234 ALA A C 1
ATOM 1862 O O . ALA A 1 234 ? 3.197 15.922 -6.504 1 98.38 234 ALA A O 1
ATOM 1863 N N . TRP A 1 235 ? 4.324 14 -6.25 1 97.75 235 TRP A N 1
ATOM 1864 C CA . TRP A 1 235 ? 3.113 13.219 -6.02 1 97.75 235 TRP A CA 1
ATOM 1865 C C . TRP A 1 235 ? 2.428 13.648 -4.727 1 97.75 235 TRP A C 1
ATOM 1867 O O . TRP A 1 235 ? 1.198 13.617 -4.629 1 97.75 235 TRP A O 1
ATOM 1877 N N . VAL A 1 236 ? 3.172 14.039 -3.699 1 98.62 236 VAL A N 1
ATOM 1878 C CA . VAL A 1 236 ? 2.598 14.578 -2.471 1 98.62 236 VAL A CA 1
ATOM 1879 C C . VAL A 1 236 ? 1.737 15.797 -2.795 1 98.62 236 VAL A C 1
ATOM 1881 O O . VAL A 1 236 ? 0.581 15.883 -2.377 1 98.62 236 VAL A O 1
ATOM 1884 N N . LEU A 1 237 ? 2.322 16.656 -3.574 1 98.62 237 LEU A N 1
ATOM 1885 C CA . LEU A 1 237 ? 1.646 17.906 -3.891 1 98.62 237 LEU A CA 1
ATOM 1886 C C . LEU A 1 237 ? 0.456 17.672 -4.812 1 98.62 237 LEU A C 1
ATOM 1888 O O . LEU A 1 237 ? -0.595 18.297 -4.656 1 98.62 237 LEU A O 1
ATOM 1892 N N . VAL A 1 238 ? 0.603 16.75 -5.738 1 97.62 238 VAL A N 1
ATOM 1893 C CA . VAL A 1 238 ? -0.496 16.391 -6.629 1 97.62 238 VAL A CA 1
ATOM 1894 C C . VAL A 1 238 ? -1.65 15.805 -5.82 1 97.62 238 VAL A C 1
ATOM 1896 O O . VAL A 1 238 ? -2.814 16.125 -6.066 1 97.62 238 VAL A O 1
ATOM 1899 N N . SER A 1 239 ? -1.354 14.969 -4.855 1 97.56 239 SER A N 1
ATOM 1900 C CA . SER A 1 239 ? -2.381 14.367 -4.012 1 97.56 239 SER A CA 1
ATOM 1901 C C . SER A 1 239 ? -3.15 15.438 -3.238 1 97.56 239 SER A C 1
ATOM 1903 O O . SER A 1 239 ? -4.375 15.359 -3.117 1 97.56 239 SER A O 1
ATOM 1905 N N . ILE A 1 240 ? -2.445 16.406 -2.746 1 97.44 240 ILE A N 1
ATOM 1906 C CA . ILE A 1 240 ? -3.068 17.484 -1.998 1 97.44 240 ILE A CA 1
ATOM 1907 C C . ILE A 1 240 ? -3.969 18.297 -2.926 1 97.44 240 ILE A C 1
ATOM 1909 O O . ILE A 1 240 ? -5.117 18.594 -2.584 1 97.44 240 ILE A O 1
ATOM 1913 N N . TYR A 1 241 ? -3.436 18.625 -4.09 1 95.81 241 TYR A N 1
ATOM 1914 C CA . TYR A 1 241 ? -4.227 19.359 -5.066 1 95.81 241 TYR A CA 1
ATOM 1915 C C . TYR A 1 241 ? -5.5 18.609 -5.422 1 95.81 241 TYR A C 1
ATOM 1917 O O . TYR A 1 241 ? -6.578 19.203 -5.492 1 95.81 241 TYR A O 1
ATOM 1925 N N . GLU A 1 242 ? -5.391 17.344 -5.695 1 94.75 242 GLU A N 1
ATOM 1926 C CA . GLU A 1 242 ? -6.531 16.531 -6.09 1 94.75 242 GLU A CA 1
ATOM 1927 C C . GLU A 1 242 ? -7.57 16.453 -4.973 1 94.75 242 GLU A C 1
ATOM 1929 O O . GLU A 1 242 ? -8.773 16.469 -5.238 1 94.75 242 GLU A O 1
ATOM 1934 N N . TYR A 1 243 ? -7.121 16.375 -3.783 1 94.69 243 TYR A N 1
ATOM 1935 C CA . TYR A 1 243 ? -8.062 16.359 -2.67 1 94.69 243 TYR A CA 1
ATOM 1936 C C . TYR A 1 243 ? -8.812 17.688 -2.58 1 94.69 243 TYR A C 1
ATOM 1938 O O . TYR A 1 243 ? -10.016 17.719 -2.326 1 94.69 243 TYR A O 1
ATOM 1946 N N . MET A 1 244 ? -8.07 18.766 -2.809 1 91.75 244 MET A N 1
ATOM 1947 C CA . MET A 1 244 ? -8.641 20.094 -2.676 1 91.75 244 MET A CA 1
ATOM 1948 C C . MET A 1 244 ? -9.617 20.391 -3.812 1 91.75 244 MET A C 1
ATOM 1950 O O . MET A 1 244 ? -10.68 20.969 -3.592 1 91.75 244 MET A O 1
ATOM 1954 N N . GLN A 1 245 ? -9.219 19.984 -5.082 1 90.19 245 GLN A N 1
ATOM 1955 C CA . GLN A 1 245 ? -9.891 20.547 -6.246 1 90.19 245 GLN A CA 1
ATOM 1956 C C . GLN A 1 245 ? -10.672 19.469 -7.004 1 90.19 245 GLN A C 1
ATOM 1958 O O . GLN A 1 245 ? -11.602 19.797 -7.746 1 90.19 245 GLN A O 1
ATOM 1963 N N . LEU A 1 246 ? -10.297 18.234 -6.84 1 89.75 246 LEU A N 1
ATOM 1964 C CA . LEU A 1 246 ? -10.93 17.203 -7.645 1 89.75 246 LEU A CA 1
ATOM 1965 C C . LEU A 1 246 ? -11.75 16.25 -6.77 1 89.75 246 LEU A C 1
ATOM 1967 O O . LEU A 1 246 ? -12.812 16.641 -6.27 1 89.75 246 LEU A O 1
ATOM 1971 N N . SER A 1 247 ? -11.195 15.109 -6.32 1 89.44 247 SER A N 1
ATOM 1972 C CA . SER A 1 247 ? -11.945 14.172 -5.488 1 89.44 247 SER A CA 1
ATOM 1973 C C . SER A 1 247 ? -11.031 13.461 -4.5 1 89.44 247 SER A C 1
ATOM 1975 O O . SER A 1 247 ? -9.875 13.164 -4.816 1 89.44 247 SER A O 1
ATOM 1977 N N . PRO A 1 248 ? -11.617 13.203 -3.348 1 92.62 248 PRO A N 1
ATOM 1978 C CA . PRO A 1 248 ? -10.836 12.445 -2.373 1 92.62 248 PRO A CA 1
ATOM 1979 C C . PRO A 1 248 ? -10.375 11.094 -2.91 1 92.62 248 PRO A C 1
ATOM 1981 O O . PRO A 1 248 ? -9.312 10.602 -2.533 1 92.62 248 PRO A O 1
ATOM 1984 N N . GLN A 1 249 ? -11.172 10.5 -3.77 1 91.62 249 GLN A N 1
ATOM 1985 C CA . GLN A 1 249 ? -10.805 9.211 -4.336 1 91.62 249 GLN A CA 1
ATOM 1986 C C . GLN A 1 249 ? -9.586 9.328 -5.238 1 91.62 249 GLN A C 1
ATOM 1988 O O . GLN A 1 249 ? -8.688 8.477 -5.199 1 91.62 249 GLN A O 1
ATOM 1993 N N . GLN A 1 250 ? -9.586 10.383 -6.055 1 92.5 250 GLN A N 1
ATOM 1994 C CA . GLN A 1 250 ? -8.422 10.609 -6.91 1 92.5 250 GLN A CA 1
ATOM 1995 C C . GLN A 1 250 ? -7.172 10.883 -6.082 1 92.5 250 GLN A C 1
ATOM 1997 O O . GLN A 1 250 ? -6.086 10.398 -6.41 1 92.5 250 GLN A O 1
ATOM 2002 N N . ALA A 1 251 ? -7.371 11.703 -5.086 1 95.56 251 ALA A N 1
ATOM 2003 C CA . ALA A 1 251 ? -6.254 11.984 -4.188 1 95.56 251 ALA A CA 1
ATOM 2004 C C . ALA A 1 251 ? -5.738 10.711 -3.531 1 95.56 251 ALA A C 1
ATOM 2006 O O . ALA A 1 251 ? -4.527 10.539 -3.363 1 95.56 251 ALA A O 1
ATOM 2007 N N . TRP A 1 252 ? -6.66 9.812 -3.152 1 95.81 252 TRP A N 1
ATOM 2008 C CA . TRP A 1 252 ? -6.312 8.547 -2.514 1 95.81 252 TRP A CA 1
ATOM 2009 C C . TRP A 1 252 ? -5.488 7.672 -3.449 1 95.81 252 TRP A C 1
ATOM 2011 O O . TRP A 1 252 ? -4.52 7.039 -3.025 1 95.81 252 TRP A O 1
ATOM 2021 N N . MET A 1 253 ? -5.832 7.648 -4.727 1 93.31 253 MET A N 1
ATOM 2022 C CA . MET A 1 253 ? -5.082 6.883 -5.723 1 93.31 253 MET A CA 1
ATOM 2023 C C . MET A 1 253 ? -3.67 7.434 -5.879 1 93.31 253 MET A C 1
ATOM 2025 O O . MET A 1 253 ? -2.701 6.676 -5.902 1 93.31 253 MET A O 1
ATOM 2029 N N . SER A 1 254 ? -3.574 8.766 -5.945 1 95.44 254 SER A N 1
ATOM 2030 C CA . SER A 1 254 ? -2.273 9.406 -6.109 1 95.44 254 SER A CA 1
ATOM 2031 C C . SER A 1 254 ? -1.411 9.242 -4.863 1 95.44 254 SER A C 1
ATOM 2033 O O . SER A 1 254 ? -0.193 9.078 -4.961 1 95.44 254 SER A O 1
ATOM 2035 N N . ALA A 1 255 ? -2.057 9.328 -3.717 1 97.12 255 ALA A N 1
ATOM 2036 C CA . ALA A 1 255 ? -1.321 9.078 -2.48 1 97.12 255 ALA A CA 1
ATOM 2037 C C . ALA A 1 255 ? -0.748 7.664 -2.461 1 97.12 255 ALA A C 1
ATOM 2039 O O . ALA A 1 255 ? 0.337 7.434 -1.921 1 97.12 255 ALA A O 1
ATOM 2040 N N . GLY A 1 256 ? -1.524 6.711 -2.998 1 95.88 256 GLY A N 1
ATOM 2041 C CA . GLY A 1 256 ? -1.02 5.352 -3.107 1 95.88 256 GLY A CA 1
ATOM 2042 C C . GLY A 1 256 ? 0.243 5.25 -3.941 1 95.88 256 GLY A C 1
ATOM 2043 O O . GLY A 1 256 ? 1.181 4.539 -3.576 1 95.88 256 GLY A O 1
ATOM 2044 N N . ARG A 1 257 ? 0.269 5.957 -5.039 1 94.12 257 ARG A N 1
ATOM 2045 C CA . ARG A 1 257 ? 1.458 5.988 -5.883 1 94.12 257 ARG A CA 1
ATOM 2046 C C . ARG A 1 257 ? 2.646 6.582 -5.137 1 94.12 257 ARG A C 1
ATOM 2048 O O . ARG A 1 257 ? 3.768 6.082 -5.246 1 94.12 257 ARG A O 1
ATOM 2055 N N . CYS A 1 258 ? 2.354 7.629 -4.453 1 96.5 258 CYS A N 1
ATOM 2056 C CA . CYS A 1 258 ? 3.395 8.266 -3.654 1 96.5 258 CYS A CA 1
ATOM 2057 C C . CYS A 1 258 ? 3.963 7.289 -2.627 1 96.5 258 CYS A C 1
ATOM 2059 O O . CYS A 1 258 ? 5.18 7.219 -2.439 1 96.5 258 CYS A O 1
ATOM 2061 N N . CYS A 1 259 ? 3.098 6.52 -1.983 1 96.88 259 CYS A N 1
ATOM 2062 C CA . CYS A 1 259 ? 3.523 5.562 -0.97 1 96.88 259 CYS A CA 1
ATOM 2063 C C . CYS A 1 259 ? 4.441 4.504 -1.569 1 96.88 259 CYS A C 1
ATOM 2065 O O . CYS A 1 259 ? 5.438 4.117 -0.952 1 96.88 259 CYS A O 1
ATOM 2067 N N . ARG A 1 260 ? 4.16 4.051 -2.75 1 95.25 260 ARG A N 1
ATOM 2068 C CA . ARG A 1 260 ? 5.008 3.059 -3.4 1 95.25 260 ARG A CA 1
ATOM 2069 C C . ARG A 1 260 ? 6.383 3.635 -3.713 1 95.25 260 ARG A C 1
ATOM 2071 O O . ARG A 1 260 ? 7.398 2.945 -3.58 1 95.25 260 ARG A O 1
ATOM 2078 N N . LEU A 1 261 ? 6.41 4.883 -4.082 1 94.56 261 LEU A N 1
ATOM 2079 C CA . LEU A 1 261 ? 7.68 5.527 -4.395 1 94.56 261 LEU A CA 1
ATOM 2080 C C . LEU A 1 261 ? 8.547 5.656 -3.148 1 94.56 261 LEU A C 1
ATOM 2082 O O . LEU A 1 261 ? 9.734 5.32 -3.17 1 94.56 261 LEU A O 1
ATOM 2086 N N . VAL A 1 262 ? 7.945 6.113 -2.066 1 96.75 262 VAL A N 1
ATOM 2087 C CA . VAL A 1 262 ? 8.734 6.332 -0.857 1 96.75 262 VAL A CA 1
ATOM 2088 C C . VAL A 1 262 ? 9.172 4.988 -0.279 1 96.75 262 VAL A C 1
ATOM 2090 O O . VAL A 1 262 ? 10.258 4.879 0.296 1 96.75 262 VAL A O 1
ATOM 2093 N N . LEU A 1 263 ? 8.367 3.951 -0.442 1 95.81 263 LEU A N 1
ATOM 2094 C CA . LEU A 1 263 ? 8.766 2.613 -0.021 1 95.81 263 LEU A CA 1
ATOM 2095 C C . LEU A 1 263 ? 9.891 2.076 -0.908 1 95.81 263 LEU A C 1
ATOM 2097 O O . LEU A 1 263 ? 10.844 1.478 -0.413 1 95.81 263 LEU A O 1
ATOM 2101 N N . GLY A 1 264 ? 9.703 2.332 -2.232 1 93.31 264 GLY A N 1
ATOM 2102 C CA . GLY A 1 264 ? 10.727 1.88 -3.162 1 93.31 264 GLY A CA 1
ATOM 2103 C C . GLY A 1 264 ? 12.086 2.498 -2.898 1 93.31 264 GLY A C 1
ATOM 2104 O O . GLY A 1 264 ? 13.117 1.861 -3.123 1 93.31 264 GLY A O 1
ATOM 2105 N N . MET A 1 265 ? 12.094 3.727 -2.379 1 93.5 265 MET A N 1
ATOM 2106 C CA . MET A 1 265 ? 13.328 4.422 -2.043 1 93.5 265 MET A CA 1
ATOM 2107 C C . MET A 1 265 ? 13.789 4.066 -0.632 1 93.5 265 MET A C 1
ATOM 2109 O O . MET A 1 265 ? 14.82 4.555 -0.168 1 93.5 265 MET A O 1
ATOM 2113 N N . ARG A 1 266 ? 12.969 3.238 0.085 1 93.81 266 ARG A N 1
ATOM 2114 C CA . ARG A 1 266 ? 13.242 2.77 1.439 1 93.81 266 ARG A CA 1
ATOM 2115 C C . ARG A 1 266 ? 13.383 3.939 2.406 1 93.81 266 ARG A C 1
ATOM 2117 O O . ARG A 1 266 ? 14.266 3.938 3.268 1 93.81 266 ARG A O 1
ATOM 2124 N N . LEU A 1 267 ? 12.508 4.945 2.234 1 96.12 267 LEU A N 1
ATOM 2125 C CA . LEU A 1 267 ? 12.562 6.129 3.088 1 96.12 267 LEU A CA 1
ATOM 2126 C C . LEU A 1 267 ? 12.023 5.816 4.48 1 96.12 267 LEU A C 1
ATOM 2128 O O . LEU A 1 267 ? 12.18 6.617 5.406 1 96.12 267 LEU A O 1
ATOM 2132 N N . TYR A 1 268 ? 11.414 4.672 4.715 1 95.38 268 TYR A N 1
ATOM 2133 C CA . TYR A 1 268 ? 10.867 4.277 6.012 1 95.38 268 TYR A CA 1
ATOM 2134 C C . TYR A 1 268 ? 11.969 3.775 6.938 1 95.38 268 TYR A C 1
ATOM 2136 O O . TYR A 1 268 ? 11.742 3.582 8.133 1 95.38 268 TYR A O 1
ATOM 2144 N N . GLU A 1 269 ? 13.18 3.619 6.445 1 94.19 269 GLU A N 1
ATOM 2145 C CA . GLU A 1 269 ? 14.266 3.107 7.281 1 94.19 269 GLU A CA 1
ATOM 2146 C C . GLU A 1 269 ? 15.516 3.977 7.156 1 94.19 269 GLU A C 1
ATOM 2148 O O . GLU A 1 269 ? 16.641 3.467 7.188 1 94.19 269 GLU A O 1
ATOM 2153 N N . ILE A 1 270 ? 15.312 5.273 6.98 1 93.38 270 ILE A N 1
ATOM 2154 C CA . ILE A 1 270 ? 16.406 6.223 6.793 1 93.38 270 ILE A CA 1
ATOM 2155 C C . ILE A 1 270 ? 17.344 6.184 8 1 93.38 270 ILE A C 1
ATOM 2157 O O . ILE A 1 270 ? 18.562 6.27 7.859 1 93.38 270 ILE A O 1
ATOM 2161 N N . ASP A 1 271 ? 16.828 6.004 9.156 1 93.06 271 ASP A N 1
ATOM 2162 C CA . ASP A 1 271 ? 17.609 6.16 10.391 1 93.06 271 ASP A CA 1
ATOM 2163 C C . ASP A 1 271 ? 17.781 4.82 11.102 1 93.06 271 ASP A C 1
ATOM 2165 O O . ASP A 1 271 ? 18 4.777 12.312 1 93.06 271 ASP A O 1
ATOM 2169 N N . ASP A 1 272 ? 17.609 3.756 10.383 1 89.06 272 ASP A N 1
ATOM 2170 C CA . ASP A 1 272 ? 17.875 2.432 10.93 1 89.06 272 ASP A CA 1
ATOM 2171 C C . ASP A 1 272 ? 19.344 2.283 11.305 1 89.06 272 ASP A C 1
ATOM 2173 O O . ASP A 1 272 ? 20.219 2.354 10.445 1 89.06 272 ASP A O 1
ATOM 2177 N N . PRO A 1 273 ? 19.594 2.086 12.484 1 83.81 273 PRO A N 1
ATOM 2178 C CA . PRO A 1 273 ? 21 2.035 12.922 1 83.81 273 PRO A CA 1
ATOM 2179 C C . PRO A 1 273 ? 21.766 0.849 12.336 1 83.81 273 PRO A C 1
ATOM 2181 O O . PRO A 1 273 ? 22.984 0.879 12.258 1 83.81 273 PRO A O 1
ATOM 2184 N N . ASN A 1 274 ? 21.047 -0.118 11.93 1 78.56 274 ASN A N 1
ATOM 2185 C CA . ASN A 1 274 ? 21.688 -1.325 11.422 1 78.56 274 ASN A CA 1
ATOM 2186 C C . ASN A 1 274 ? 21.891 -1.259 9.914 1 78.56 274 ASN A C 1
ATOM 2188 O O . ASN A 1 274 ? 22.516 -2.15 9.328 1 78.56 274 ASN A O 1
ATOM 2192 N N . SER A 1 275 ? 21.406 -0.248 9.359 1 80.5 275 SER A N 1
ATOM 2193 C CA . SER A 1 275 ? 21.578 -0.11 7.914 1 80.5 275 SER A CA 1
ATOM 2194 C C . SER A 1 275 ? 23 0.325 7.566 1 80.5 275 SER A C 1
ATOM 2196 O O . SER A 1 275 ? 23.562 1.207 8.219 1 80.5 275 SER A O 1
ATOM 2198 N N . PRO A 1 276 ? 23.484 -0.301 6.57 1 74.5 276 PRO A N 1
ATOM 2199 C CA . PRO A 1 276 ? 24.844 0.078 6.168 1 74.5 276 PRO A CA 1
ATOM 2200 C C . PRO A 1 276 ? 24.969 1.56 5.82 1 74.5 276 PRO A C 1
ATOM 2202 O O . PRO A 1 276 ? 26 2.178 6.082 1 74.5 276 PRO A O 1
ATOM 2205 N N . LEU A 1 277 ? 23.922 2.027 5.285 1 75.88 277 LEU A N 1
ATOM 2206 C CA . LEU A 1 277 ? 23.938 3.436 4.906 1 75.88 277 LEU A CA 1
ATOM 2207 C C . LEU A 1 277 ? 24.031 4.328 6.141 1 75.88 277 LEU A C 1
ATOM 2209 O O . LEU A 1 277 ? 24.781 5.301 6.16 1 75.88 277 LEU A O 1
ATOM 2213 N N . THR A 1 278 ? 23.266 4 7.102 1 80.5 278 THR A N 1
ATOM 2214 C CA . THR A 1 278 ? 23.266 4.773 8.336 1 80.5 278 THR A CA 1
ATOM 2215 C C . THR A 1 278 ? 24.609 4.625 9.055 1 80.5 278 THR A C 1
ATOM 2217 O O . THR A 1 278 ? 25.156 5.602 9.57 1 80.5 278 THR A O 1
ATOM 2220 N N . MET A 1 279 ? 25.109 3.49 8.961 1 76.5 279 MET A N 1
ATOM 2221 C CA . MET A 1 279 ? 26.406 3.236 9.594 1 76.5 279 MET A CA 1
ATOM 2222 C C . MET A 1 279 ? 27.516 4.043 8.914 1 76.5 279 MET A C 1
ATOM 2224 O O . MET A 1 279 ? 28.391 4.586 9.586 1 76.5 279 MET A O 1
ATOM 2228 N N . ALA A 1 280 ? 27.391 4.133 7.621 1 77.56 280 ALA A N 1
ATOM 2229 C CA . ALA A 1 280 ? 28.375 4.906 6.863 1 77.56 280 ALA A CA 1
ATOM 2230 C C . ALA A 1 280 ? 28.266 6.395 7.184 1 77.56 280 ALA A C 1
ATOM 2232 O O . ALA A 1 280 ? 29.281 7.082 7.309 1 77.56 280 ALA A O 1
ATOM 2233 N N . ARG A 1 281 ? 27.141 6.879 7.348 1 80.19 281 ARG A N 1
ATOM 2234 C CA . ARG A 1 281 ? 26.906 8.281 7.676 1 80.19 281 ARG A CA 1
ATOM 2235 C C . ARG A 1 281 ? 27.422 8.609 9.078 1 80.19 281 ARG A C 1
ATOM 2237 O O . ARG A 1 281 ? 28 9.68 9.297 1 80.19 281 ARG A O 1
ATOM 2244 N N . ASP A 1 282 ? 27.203 7.688 9.977 1 78.88 282 ASP A N 1
ATOM 2245 C CA . ASP A 1 282 ? 27.625 7.887 11.359 1 78.88 282 ASP A CA 1
ATOM 2246 C C . ASP A 1 282 ? 29.156 7.898 11.461 1 78.88 282 ASP A C 1
ATOM 2248 O O . ASP A 1 282 ? 29.719 8.539 12.352 1 78.88 282 ASP A O 1
ATOM 2252 N N . HIS A 1 283 ? 29.734 7.219 10.469 1 78.38 283 HIS A N 1
ATOM 2253 C CA . HIS A 1 283 ? 31.188 7.152 10.469 1 78.38 283 HIS A CA 1
ATOM 2254 C C . HIS A 1 283 ? 31.797 8.43 9.898 1 78.38 283 HIS A C 1
ATOM 2256 O O . HIS A 1 283 ? 32.906 8.812 10.266 1 78.38 283 HIS A O 1
ATOM 2262 N N . GLU A 1 284 ? 31.062 9.062 8.977 1 81.69 284 GLU A N 1
ATOM 2263 C CA . GLU A 1 284 ? 31.547 10.305 8.367 1 81.69 284 GLU A CA 1
ATOM 2264 C C . GLU A 1 284 ? 30.469 11.383 8.398 1 81.69 284 GLU A C 1
ATOM 2266 O O . GLU A 1 284 ? 29.969 11.797 7.348 1 81.69 284 GLU A O 1
ATOM 2271 N N . PRO A 1 285 ? 30.297 11.875 9.602 1 76.06 285 PRO A N 1
ATOM 2272 C CA . PRO A 1 285 ? 29.203 12.828 9.758 1 76.06 285 PRO A CA 1
ATOM 2273 C C . PRO A 1 285 ? 29.406 14.109 8.945 1 76.06 285 PRO A C 1
ATOM 2275 O O . PRO A 1 285 ? 28.438 14.75 8.539 1 76.06 285 PRO A O 1
ATOM 2278 N N . GLY A 1 286 ? 30.609 14.461 8.781 1 74.31 286 GLY A N 1
ATOM 2279 C CA . GLY A 1 286 ? 30.891 15.68 8.047 1 74.31 286 GLY A CA 1
ATOM 2280 C C . GLY A 1 286 ? 30.484 15.602 6.59 1 74.31 286 GLY A C 1
ATOM 2281 O O . GLY A 1 286 ? 30.297 16.641 5.938 1 74.31 286 GLY A O 1
ATOM 2282 N N . LEU A 1 287 ? 30.266 14.453 6.098 1 77.31 287 LEU A N 1
ATOM 2283 C CA . LEU A 1 287 ? 29.969 14.266 4.68 1 77.31 287 LEU A CA 1
ATOM 2284 C C . LEU A 1 287 ? 28.469 14.047 4.469 1 77.31 287 LEU A C 1
ATOM 2286 O O . LEU A 1 287 ? 28.016 13.93 3.328 1 77.31 287 LEU A O 1
ATOM 2290 N N . VAL A 1 288 ? 27.875 14.203 5.566 1 85.12 288 VAL A N 1
ATOM 2291 C CA . VAL A 1 288 ? 26.438 13.891 5.465 1 85.12 288 VAL A CA 1
ATOM 2292 C C . VAL A 1 288 ? 25.672 15.148 5.07 1 85.12 288 VAL A C 1
ATOM 2294 O O . VAL A 1 288 ? 25.859 16.219 5.668 1 85.12 288 VAL A O 1
ATOM 2297 N N . ASP A 1 289 ? 24.891 15.141 4.027 1 91.12 289 ASP A N 1
ATOM 2298 C CA . ASP A 1 289 ? 23.922 16.172 3.666 1 91.12 289 ASP A CA 1
ATOM 2299 C C . ASP A 1 289 ? 22.672 16.078 4.52 1 91.12 289 ASP A C 1
ATOM 2301 O O . ASP A 1 289 ? 21.656 15.531 4.074 1 91.12 289 ASP A O 1
ATOM 2305 N N . TRP A 1 290 ? 22.719 16.672 5.68 1 92.88 290 TRP A N 1
ATOM 2306 C CA . TRP A 1 290 ? 21.625 16.578 6.637 1 92.88 290 TRP A CA 1
ATOM 2307 C C . TRP A 1 290 ? 20.344 17.156 6.055 1 92.88 290 TRP A C 1
ATOM 2309 O O . TRP A 1 290 ? 19.25 16.594 6.25 1 92.88 290 TRP A O 1
ATOM 2319 N N . THR A 1 291 ? 20.438 18.297 5.379 1 95.12 291 THR A N 1
ATOM 2320 C CA . THR A 1 291 ? 19.266 18.953 4.82 1 95.12 291 THR A CA 1
ATOM 2321 C C . THR A 1 291 ? 18.562 18.047 3.818 1 95.12 291 THR A C 1
ATOM 2323 O O . THR A 1 291 ? 17.328 17.969 3.795 1 95.12 291 THR A O 1
ATOM 2326 N N . GLY A 1 292 ? 19.391 17.406 3.002 1 94.5 292 GLY A N 1
ATOM 2327 C CA . GLY A 1 292 ? 18.812 16.453 2.062 1 94.5 292 GLY A CA 1
ATOM 2328 C C . GLY A 1 292 ? 18.125 15.281 2.738 1 94.5 292 GLY A C 1
ATOM 2329 O O . GLY A 1 292 ? 17.078 14.836 2.289 1 94.5 292 GLY A O 1
ATOM 2330 N N . LEU A 1 293 ? 18.688 14.797 3.781 1 95 293 LEU A N 1
ATOM 2331 C CA . LEU A 1 293 ? 18.094 13.703 4.547 1 95 293 LEU A CA 1
ATOM 2332 C C . LEU A 1 293 ? 16.781 14.141 5.199 1 95 293 LEU A C 1
ATOM 2334 O O . LEU A 1 293 ? 15.812 13.383 5.23 1 95 293 LEU A O 1
ATOM 2338 N N . GLU A 1 294 ? 16.828 15.375 5.711 1 97.06 294 GLU A N 1
ATOM 2339 C CA . GLU A 1 294 ? 15.625 15.914 6.344 1 97.06 294 GLU A CA 1
ATOM 2340 C C . GLU A 1 294 ? 14.492 16.078 5.332 1 97.06 294 GLU A C 1
ATOM 2342 O O . GLU A 1 294 ? 13.328 15.836 5.652 1 97.06 294 GLU A O 1
ATOM 2347 N N . GLU A 1 295 ? 14.805 16.453 4.109 1 97.62 295 GLU A N 1
ATOM 2348 C CA . GLU A 1 295 ? 13.797 16.531 3.053 1 97.62 295 GLU A CA 1
ATOM 2349 C C . GLU A 1 295 ? 13.195 15.156 2.775 1 97.62 295 GLU A C 1
ATOM 2351 O O . GLU A 1 295 ? 11.992 15.039 2.527 1 97.62 295 GLU A O 1
ATOM 2356 N N . GLN A 1 296 ? 14.055 14.172 2.801 1 97.5 296 GLN A N 1
ATOM 2357 C CA . GLN A 1 296 ? 13.578 12.805 2.596 1 97.5 296 GLN A CA 1
ATOM 2358 C C . GLN A 1 296 ? 12.672 12.367 3.74 1 97.5 296 GLN A C 1
ATOM 2360 O O . GLN A 1 296 ? 11.609 11.781 3.51 1 97.5 296 GLN A O 1
ATOM 2365 N N . ARG A 1 297 ? 13.078 12.664 4.996 1 98 297 ARG A N 1
ATOM 2366 C CA . ARG A 1 297 ? 12.25 12.336 6.156 1 98 297 ARG A CA 1
ATOM 2367 C C . ARG A 1 297 ? 10.875 12.992 6.055 1 98 297 ARG A C 1
ATOM 2369 O O . ARG A 1 297 ? 9.852 12.328 6.238 1 98 297 ARG A O 1
ATOM 2376 N N . ARG A 1 298 ? 10.914 14.258 5.734 1 98.5 298 ARG A N 1
ATOM 2377 C CA . ARG A 1 298 ? 9.688 15.039 5.68 1 98.5 298 ARG A CA 1
ATOM 2378 C C . ARG A 1 298 ? 8.773 14.547 4.559 1 98.5 298 ARG A C 1
ATOM 2380 O O . ARG A 1 298 ? 7.555 14.492 4.727 1 98.5 298 ARG A O 1
ATOM 2387 N N . THR A 1 299 ? 9.352 14.219 3.438 1 98.69 299 THR A N 1
ATOM 2388 C CA . THR A 1 299 ? 8.57 13.695 2.322 1 98.69 299 THR A CA 1
ATOM 2389 C C . THR A 1 299 ? 7.91 12.375 2.699 1 98.69 299 THR A C 1
ATOM 2391 O O . THR A 1 299 ? 6.73 12.156 2.408 1 98.69 299 THR A O 1
ATOM 2394 N N . PHE A 1 300 ? 8.664 11.469 3.408 1 98.56 300 PHE A N 1
ATOM 2395 C CA . PHE A 1 300 ? 8.102 10.203 3.865 1 98.56 300 PHE A CA 1
ATOM 2396 C C . PHE A 1 300 ? 6.93 10.438 4.809 1 98.56 300 PHE A C 1
ATOM 2398 O O . PHE A 1 300 ? 5.863 9.844 4.645 1 98.56 300 PHE A O 1
ATOM 2405 N N . TRP A 1 301 ? 7.113 11.281 5.738 1 98.75 301 TRP A N 1
ATOM 2406 C CA . TRP A 1 301 ? 6.098 11.492 6.762 1 98.75 301 TRP A CA 1
ATOM 2407 C C . TRP A 1 301 ? 4.875 12.195 6.184 1 98.75 301 TRP A C 1
ATOM 2409 O O . TRP A 1 301 ? 3.75 11.969 6.637 1 98.75 301 TRP A O 1
ATOM 2419 N N . MET A 1 302 ? 5.141 13.078 5.176 1 98.69 302 MET A N 1
ATOM 2420 C CA . MET A 1 302 ? 3.994 13.68 4.5 1 98.69 302 MET A CA 1
ATOM 2421 C C . MET A 1 302 ? 3.186 12.625 3.754 1 98.69 302 MET A C 1
ATOM 2423 O O . MET A 1 302 ? 1.953 12.633 3.801 1 98.69 302 MET A O 1
ATOM 2427 N N . ALA A 1 303 ? 3.869 11.727 3.053 1 98.62 303 ALA A N 1
ATOM 2428 C CA . ALA A 1 303 ? 3.189 10.617 2.389 1 98.62 303 ALA A CA 1
ATOM 2429 C C . ALA A 1 303 ? 2.439 9.75 3.398 1 98.62 303 ALA A C 1
ATOM 2431 O O . ALA A 1 303 ? 1.301 9.344 3.154 1 98.62 303 ALA A O 1
ATOM 2432 N N . TYR A 1 304 ? 3.086 9.492 4.551 1 98.5 304 TYR A N 1
ATOM 2433 C CA . TYR A 1 304 ? 2.516 8.711 5.645 1 98.5 304 TYR A CA 1
ATOM 2434 C C . TYR A 1 304 ? 1.224 9.344 6.148 1 98.5 304 TYR A C 1
ATOM 2436 O O . TYR A 1 304 ? 0.212 8.664 6.312 1 98.5 304 TYR A O 1
ATOM 2444 N N . SER A 1 305 ? 1.254 10.648 6.324 1 98.62 305 SER A N 1
ATOM 2445 C CA . SER A 1 305 ? 0.098 11.367 6.852 1 98.62 305 SER A CA 1
ATOM 2446 C C . SER A 1 305 ? -1.035 11.414 5.832 1 98.62 305 SER A C 1
ATOM 2448 O O . SER A 1 305 ? -2.199 11.203 6.18 1 98.62 305 SER A O 1
ATOM 2450 N N . LEU A 1 306 ? -0.691 11.695 4.578 1 98.44 306 LEU A N 1
ATOM 2451 C CA . LEU A 1 306 ? -1.703 11.75 3.529 1 98.44 306 LEU A CA 1
ATOM 2452 C C . LEU A 1 306 ? -2.377 10.391 3.354 1 98.44 306 LEU A C 1
ATOM 2454 O O . LEU A 1 306 ? -3.596 10.312 3.189 1 98.44 306 LEU A O 1
ATOM 2458 N N . ASP A 1 307 ? -1.592 9.344 3.402 1 97.75 307 ASP A N 1
ATOM 2459 C CA . ASP A 1 307 ? -2.119 7.992 3.27 1 97.75 307 ASP A CA 1
ATOM 2460 C C . ASP A 1 307 ? -3.17 7.703 4.34 1 97.75 307 ASP A C 1
ATOM 2462 O O . ASP A 1 307 ? -4.227 7.141 4.047 1 97.75 307 ASP A O 1
ATOM 2466 N N . ARG A 1 308 ? -2.934 8.094 5.504 1 98.12 308 ARG A N 1
ATOM 2467 C CA . ARG A 1 308 ? -3.816 7.789 6.625 1 98.12 308 ARG A CA 1
ATOM 2468 C C . ARG A 1 308 ? -5.043 8.695 6.617 1 98.12 308 ARG A C 1
ATOM 2470 O O . ARG A 1 308 ? -6.176 8.219 6.738 1 98.12 308 ARG A O 1
ATOM 2477 N N . PHE A 1 309 ? -4.844 9.977 6.41 1 98.5 309 PHE A N 1
ATOM 2478 C CA . PHE A 1 309 ? -5.969 10.906 6.469 1 98.5 309 PHE A CA 1
ATOM 2479 C C . PHE A 1 309 ? -6.938 10.656 5.32 1 98.5 309 PHE A C 1
ATOM 2481 O O . PHE A 1 309 ? -8.156 10.617 5.527 1 98.5 309 PHE A O 1
ATOM 2488 N N . ILE A 1 310 ? -6.391 10.477 4.156 1 97.94 310 ILE A N 1
ATOM 2489 C CA . ILE A 1 310 ? -7.285 10.328 3.014 1 97.94 310 ILE A CA 1
ATOM 2490 C C . ILE A 1 310 ? -7.938 8.945 3.053 1 97.94 310 ILE A C 1
ATOM 2492 O O . ILE A 1 310 ? -9.102 8.797 2.674 1 97.94 310 ILE A O 1
ATOM 2496 N N . SER A 1 311 ? -7.195 7.922 3.506 1 97.69 311 SER A N 1
ATOM 2497 C CA . SER A 1 311 ? -7.82 6.621 3.717 1 97.69 311 SER A CA 1
ATOM 2498 C C . SER A 1 311 ? -8.945 6.711 4.746 1 97.69 311 SER A C 1
ATOM 2500 O O . SER A 1 311 ? -9.992 6.082 4.582 1 97.69 311 SER A O 1
ATOM 2502 N N . PHE A 1 312 ? -8.734 7.457 5.785 1 97.5 312 PHE A N 1
ATOM 2503 C CA . PHE A 1 312 ? -9.742 7.672 6.812 1 97.5 312 PHE A CA 1
ATOM 2504 C C . PHE A 1 312 ? -11 8.297 6.215 1 97.5 312 PHE A C 1
ATOM 2506 O O . PHE A 1 312 ? -12.117 7.863 6.508 1 97.5 312 PHE A O 1
ATOM 2513 N N . HIS A 1 313 ? -10.758 9.297 5.344 1 96.31 313 HIS A N 1
ATOM 2514 C CA . HIS A 1 313 ? -11.875 9.961 4.684 1 96.31 313 HIS A CA 1
ATOM 2515 C C . HIS A 1 313 ? -12.703 8.977 3.867 1 96.31 313 HIS A C 1
ATOM 2517 O O . HIS A 1 313 ? -13.93 9.031 3.885 1 96.31 313 HIS A O 1
ATOM 2523 N N . ASN A 1 314 ? -12.023 8.109 3.201 1 92.5 314 ASN A N 1
ATOM 2524 C CA . ASN A 1 314 ? -12.688 7.176 2.297 1 92.5 314 ASN A CA 1
ATOM 2525 C C . ASN A 1 314 ? -13.086 5.887 3.01 1 92.5 314 ASN A C 1
ATOM 2527 O O . ASN A 1 314 ? -13.719 5.016 2.416 1 92.5 314 ASN A O 1
ATOM 2531 N N . ALA A 1 315 ? -12.742 5.746 4.297 1 94.5 315 ALA A N 1
ATOM 2532 C CA . ALA A 1 315 ? -12.961 4.523 5.062 1 94.5 315 ALA A CA 1
ATOM 2533 C C . ALA A 1 315 ? -12.336 3.318 4.367 1 94.5 315 ALA A C 1
ATOM 2535 O O . ALA A 1 315 ? -12.977 2.279 4.211 1 94.5 315 ALA A O 1
ATOM 2536 N N . LEU A 1 316 ? -11.156 3.527 3.83 1 95.56 316 LEU A N 1
ATOM 2537 C CA . LEU A 1 316 ? -10.406 2.48 3.146 1 95.56 316 LEU A CA 1
ATOM 2538 C C . LEU A 1 316 ? -9.094 2.197 3.867 1 95.56 316 LEU A C 1
ATOM 2540 O O . LEU A 1 316 ? -8.594 3.041 4.617 1 95.56 316 LEU A O 1
ATOM 2544 N N . PRO A 1 317 ? -8.539 1.024 3.701 1 94.69 317 PRO A N 1
ATOM 2545 C CA . PRO A 1 317 ? -7.293 0.691 4.398 1 94.69 317 PRO A CA 1
ATOM 2546 C C . PRO A 1 317 ? -6.113 1.537 3.93 1 94.69 317 PRO A C 1
ATOM 2548 O O . PRO A 1 317 ? -6.023 1.879 2.748 1 94.69 317 PRO A O 1
ATOM 2551 N N . TYR A 1 318 ? -5.281 1.918 4.809 1 95.69 318 TYR A N 1
ATOM 2552 C CA . TYR A 1 318 ? -4.051 2.617 4.465 1 95.69 318 TYR A CA 1
ATOM 2553 C C . TYR A 1 318 ? -2.936 1.631 4.141 1 95.69 318 TYR A C 1
ATOM 2555 O O . TYR A 1 318 ? -3.076 0.427 4.371 1 95.69 318 TYR A O 1
ATOM 2563 N N . THR A 1 319 ? -1.8 2.104 3.67 1 93.75 319 THR A N 1
ATOM 2564 C CA . THR A 1 319 ? -0.796 1.229 3.074 1 93.75 319 THR A CA 1
ATOM 2565 C C . THR A 1 319 ? 0.429 1.119 3.977 1 93.75 319 THR A C 1
ATOM 2567 O O . THR A 1 319 ? 0.951 0.024 4.195 1 93.75 319 THR A O 1
ATOM 2570 N N . LEU A 1 320 ? 0.892 2.207 4.52 1 95.25 320 LEU A N 1
ATOM 2571 C CA . LEU A 1 320 ? 2.186 2.223 5.191 1 95.25 320 LEU A CA 1
ATOM 2572 C C . LEU A 1 320 ? 2.08 1.615 6.586 1 95.25 320 LEU A C 1
ATOM 2574 O O . LEU A 1 320 ? 1.248 2.041 7.395 1 95.25 320 LEU A O 1
ATOM 2578 N N . ASN A 1 321 ? 2.922 0.658 6.828 1 94 321 ASN A N 1
ATOM 2579 C CA . ASN A 1 321 ? 2.936 -0.06 8.102 1 94 321 ASN A CA 1
ATOM 2580 C C . ASN A 1 321 ? 3.787 0.66 9.141 1 94 321 ASN A C 1
ATOM 2582 O O . ASN A 1 321 ? 5.012 0.731 9.008 1 94 321 ASN A O 1
ATOM 2586 N N . GLU A 1 322 ? 3.197 1.07 10.156 1 93.38 322 GLU A N 1
ATOM 2587 C CA . GLU A 1 322 ? 3.844 1.855 11.203 1 93.38 322 GLU A CA 1
ATOM 2588 C C . GLU A 1 322 ? 4.926 1.045 11.914 1 93.38 322 GLU A C 1
ATOM 2590 O O . GLU A 1 322 ? 5.922 1.603 12.375 1 93.38 322 GLU A O 1
ATOM 2595 N N . GLN A 1 323 ? 4.801 -0.241 11.938 1 90.25 323 GLN A N 1
ATOM 2596 C CA . GLN A 1 323 ? 5.68 -1.103 12.727 1 90.25 323 GLN A CA 1
ATOM 2597 C C . GLN A 1 323 ? 7.039 -1.264 12.055 1 90.25 323 GLN A C 1
ATOM 2599 O O . GLN A 1 323 ? 8 -1.705 12.688 1 90.25 323 GLN A O 1
ATOM 2604 N N . LEU A 1 324 ? 7.105 -0.898 10.836 1 92.56 324 LEU A N 1
ATOM 2605 C CA . LEU A 1 324 ? 8.336 -1.108 10.086 1 92.56 324 LEU A CA 1
ATOM 2606 C C . LEU A 1 324 ? 9.133 0.188 9.977 1 92.56 324 LEU A C 1
ATOM 2608 O O . LEU A 1 324 ? 10.234 0.199 9.422 1 92.56 324 LEU A O 1
ATOM 2612 N N . ILE A 1 325 ? 8.664 1.251 10.562 1 94.88 325 ILE A N 1
ATOM 2613 C CA . ILE A 1 325 ? 9.25 2.564 10.312 1 94.88 325 ILE A CA 1
ATOM 2614 C C . ILE A 1 325 ? 10.406 2.805 11.281 1 94.88 325 ILE A C 1
ATOM 2616 O O . ILE A 1 325 ? 10.242 2.703 12.5 1 94.88 325 ILE A O 1
ATOM 2620 N N . ALA A 1 326 ? 11.547 3.016 10.727 1 93.94 326 ALA A N 1
ATOM 2621 C CA . ALA A 1 326 ? 12.742 3.404 11.477 1 93.94 326 ALA A CA 1
ATOM 2622 C C . ALA A 1 326 ? 13.273 4.75 10.992 1 93.94 326 ALA A C 1
ATOM 2624 O O . ALA A 1 326 ? 14.484 4.914 10.805 1 93.94 326 ALA A O 1
ATOM 2625 N N . THR A 1 327 ? 12.453 5.625 10.68 1 96.12 327 THR A N 1
ATOM 2626 C CA . THR A 1 327 ? 12.766 6.992 10.273 1 96.12 327 THR A CA 1
ATOM 2627 C C . THR A 1 327 ? 12.344 7.984 11.352 1 96.12 327 THR A C 1
ATOM 2629 O O . THR A 1 327 ? 11.211 7.938 11.836 1 96.12 327 THR A O 1
ATOM 2632 N N . ARG A 1 328 ? 13.195 8.867 11.703 1 95.81 328 ARG A N 1
ATOM 2633 C CA . ARG A 1 328 ? 12.953 9.836 12.773 1 95.81 328 ARG A CA 1
ATOM 2634 C C . ARG A 1 328 ? 11.906 10.859 12.352 1 95.81 328 ARG A C 1
ATOM 2636 O O . ARG A 1 328 ? 11.719 11.109 11.156 1 95.81 328 ARG A O 1
ATOM 2643 N N . LEU A 1 329 ? 11.234 11.414 13.344 1 97.12 329 LEU A N 1
ATOM 2644 C CA . LEU A 1 329 ? 10.281 12.484 13.102 1 97.12 329 LEU A CA 1
ATOM 2645 C C . LEU A 1 329 ? 10.984 13.734 12.594 1 97.12 329 LEU A C 1
ATOM 2647 O O . LEU A 1 329 ? 12.188 13.914 12.82 1 97.12 329 LEU A O 1
ATOM 2651 N N . PRO A 1 330 ? 10.297 14.547 11.875 1 96.75 330 PRO A N 1
ATOM 2652 C CA . PRO A 1 330 ? 10.93 15.742 11.305 1 96.75 330 PRO A CA 1
ATOM 2653 C C . PRO A 1 330 ? 11.391 16.734 12.375 1 96.75 330 PRO A C 1
ATOM 2655 O O . PRO A 1 330 ? 10.766 16.844 13.43 1 96.75 330 PRO A O 1
ATOM 2658 N N . ALA A 1 331 ? 12.414 17.469 12.055 1 95.75 331 ALA A N 1
ATOM 2659 C CA . ALA A 1 331 ? 12.914 18.547 12.898 1 95.75 331 ALA A CA 1
ATOM 2660 C C . ALA A 1 331 ? 11.984 19.766 12.828 1 95.75 331 ALA A C 1
ATOM 2662 O O . ALA A 1 331 ? 11.031 19.781 12.047 1 95.75 331 ALA A O 1
ATOM 2663 N N . SER A 1 332 ? 12.242 20.719 13.711 1 94.25 332 SER A N 1
ATOM 2664 C CA . SER A 1 332 ? 11.453 21.938 13.664 1 94.25 332 SER A CA 1
ATOM 2665 C C . SER A 1 332 ? 11.625 22.656 12.328 1 94.25 332 SER A C 1
ATOM 2667 O O . SER A 1 332 ? 12.664 22.531 11.672 1 94.25 332 SER A O 1
ATOM 2669 N N . GLU A 1 333 ? 10.594 23.391 11.938 1 93.75 333 GLU A N 1
ATOM 2670 C CA . GLU A 1 333 ? 10.656 24.141 10.688 1 93.75 333 GLU A CA 1
ATOM 2671 C C . GLU A 1 333 ? 11.828 25.125 10.688 1 93.75 333 GLU A C 1
ATOM 2673 O O . GLU A 1 333 ? 12.492 25.312 9.664 1 93.75 333 GLU A O 1
ATOM 2678 N N . GLU A 1 334 ? 12.133 25.688 11.797 1 93.5 334 GLU A N 1
ATOM 2679 C CA . GLU A 1 334 ? 13.227 26.641 11.922 1 93.5 334 GLU A CA 1
ATOM 2680 C C . GLU A 1 334 ? 14.578 25.969 11.68 1 93.5 334 GLU A C 1
ATOM 2682 O O . GLU A 1 334 ? 15.398 26.484 10.914 1 93.5 334 GLU A O 1
ATOM 2687 N N . ASP A 1 335 ? 14.742 24.844 12.305 1 95.44 335 ASP A N 1
ATOM 2688 C CA . ASP A 1 335 ? 16 24.125 12.133 1 95.44 335 ASP A CA 1
ATOM 2689 C C . ASP A 1 335 ? 16.156 23.625 10.703 1 95.44 335 ASP A C 1
ATOM 2691 O O . ASP A 1 335 ? 17.25 23.672 10.133 1 95.44 335 ASP A O 1
ATOM 2695 N N . PHE A 1 336 ? 15.133 23.219 10.117 1 96.62 336 PHE A N 1
ATOM 2696 C CA . PHE A 1 336 ? 15.141 22.672 8.758 1 96.62 336 PHE A CA 1
ATOM 2697 C C . PHE A 1 336 ? 15.492 23.766 7.746 1 96.62 336 PHE A C 1
ATOM 2699 O O . PHE A 1 336 ? 16.375 23.578 6.918 1 96.62 336 PHE A O 1
ATOM 2706 N N . GLN A 1 337 ? 14.844 24.906 7.863 1 96 337 GLN A N 1
ATOM 2707 C CA . GLN A 1 337 ? 15.07 25.984 6.906 1 96 337 GLN A CA 1
ATOM 2708 C C . GLN A 1 337 ? 16.438 26.625 7.109 1 96 337 GLN A C 1
ATOM 2710 O O . GLN A 1 337 ? 17.062 27.094 6.152 1 96 337 GLN A O 1
ATOM 2715 N N . ALA A 1 338 ? 16.984 26.484 8.344 1 95.88 338 ALA A N 1
ATOM 2716 C CA . ALA A 1 338 ? 18.312 27.031 8.625 1 95.88 338 ALA A CA 1
ATOM 2717 C C . ALA A 1 338 ? 19.406 26.016 8.281 1 95.88 338 ALA A C 1
ATOM 2719 O O . ALA A 1 338 ? 20.594 26.375 8.203 1 95.88 338 ALA A O 1
ATOM 2720 N N . GLY A 1 339 ? 19.031 24.797 8.086 1 93.5 339 GLY A N 1
ATOM 2721 C CA . GLY A 1 339 ? 20.016 23.766 7.801 1 93.5 339 GLY A CA 1
ATOM 2722 C C . GLY A 1 339 ? 20.781 23.312 9.023 1 93.5 339 GLY A C 1
ATOM 2723 O O . GLY A 1 339 ? 21.953 22.969 8.93 1 93.5 339 GLY A O 1
ATOM 2724 N N . HIS A 1 340 ? 20.172 23.422 10.18 1 93.25 340 HIS A N 1
ATOM 2725 C CA . HIS A 1 340 ? 20.812 23.016 11.43 1 93.25 340 HIS A CA 1
ATOM 2726 C C . HIS A 1 340 ? 20.453 21.578 11.781 1 93.25 340 HIS A C 1
ATOM 2728 O O . HIS A 1 340 ? 19.297 21.266 12.094 1 93.25 340 HIS A O 1
ATOM 2734 N N . PRO A 1 341 ? 21.453 20.703 11.766 1 91.88 341 PRO A N 1
ATOM 2735 C CA . PRO A 1 341 ? 21.172 19.312 12.078 1 91.88 341 PRO A CA 1
ATOM 2736 C C . PRO A 1 341 ? 20.641 19.109 13.492 1 91.88 341 PRO A C 1
ATOM 2738 O O . PRO A 1 341 ? 21.156 19.703 14.438 1 91.88 341 PRO A O 1
ATOM 2741 N N . THR A 1 342 ? 19.531 18.484 13.578 1 91.62 342 THR A N 1
ATOM 2742 C CA . THR A 1 342 ? 18.906 18.172 14.859 1 91.62 342 THR A CA 1
ATOM 2743 C C . THR A 1 342 ? 18.5 16.703 14.922 1 91.62 342 THR A C 1
ATOM 2745 O O . THR A 1 342 ? 18.016 16.141 13.93 1 91.62 342 THR A O 1
ATOM 2748 N N . MET A 1 343 ? 18.766 16.078 16.031 1 89.75 343 MET A N 1
ATOM 2749 C CA . MET A 1 343 ? 18.344 14.695 16.234 1 89.75 343 MET A CA 1
ATOM 2750 C C . MET A 1 343 ? 16.969 14.633 16.891 1 89.75 343 MET A C 1
ATOM 2752 O O . MET A 1 343 ? 16.781 15.141 17.984 1 89.75 343 MET A O 1
ATOM 2756 N N . THR A 1 344 ? 16.062 14.094 16.141 1 93.94 344 THR A N 1
ATOM 2757 C CA . THR A 1 344 ? 14.703 13.992 16.656 1 93.94 344 THR A CA 1
ATOM 2758 C C . THR A 1 344 ? 14.383 12.562 17.062 1 93.94 344 THR A C 1
ATOM 2760 O O . THR A 1 344 ? 15.195 11.656 16.875 1 93.94 344 THR A O 1
ATOM 2763 N N . ARG A 1 345 ? 13.195 12.391 17.625 1 92.5 345 ARG A N 1
ATOM 2764 C CA . ARG A 1 345 ? 12.797 11.102 18.188 1 92.5 345 ARG A CA 1
ATOM 2765 C C . ARG A 1 345 ? 12.078 10.258 17.141 1 92.5 345 ARG A C 1
ATOM 2767 O O . ARG A 1 345 ? 11.641 10.773 16.109 1 92.5 345 ARG A O 1
ATOM 2774 N N . PHE A 1 346 ? 12.031 8.914 17.438 1 92.75 346 PHE A N 1
ATOM 2775 C CA . PHE A 1 346 ? 11.242 8 16.625 1 92.75 346 PHE A CA 1
ATOM 2776 C C . PHE A 1 346 ? 9.781 8.031 17.047 1 92.75 346 PHE A C 1
ATOM 2778 O O . PHE A 1 346 ? 9.461 8.375 18.188 1 92.75 346 PHE A O 1
ATOM 2785 N N . LEU A 1 347 ? 8.945 7.664 16.172 1 94.06 347 LEU A N 1
ATOM 2786 C CA . LEU A 1 347 ? 7.5 7.723 16.375 1 94.06 347 LEU A CA 1
ATOM 2787 C C . LEU A 1 347 ? 7.09 6.895 17.578 1 94.06 347 LEU A C 1
ATOM 2789 O O . LEU A 1 347 ? 6.324 7.363 18.438 1 94.06 347 LEU A O 1
ATOM 2793 N N . PRO A 1 348 ? 7.594 5.648 17.781 1 89.62 348 PRO A N 1
ATOM 2794 C CA . PRO A 1 348 ? 7.137 4.852 18.922 1 89.62 348 PRO A CA 1
ATOM 2795 C C . PRO A 1 348 ? 7.492 5.484 20.266 1 89.62 348 PRO A C 1
ATOM 2797 O O . PRO A 1 348 ? 6.781 5.285 21.25 1 89.62 348 PRO A O 1
ATOM 2800 N N . GLU A 1 349 ? 8.531 6.262 20.297 1 87.88 349 GLU A N 1
ATOM 2801 C CA . GLU A 1 349 ? 8.969 6.898 21.531 1 87.88 349 GLU A CA 1
ATOM 2802 C C . GLU A 1 349 ? 7.988 7.98 21.984 1 87.88 349 GLU A C 1
ATOM 2804 O O . GLU A 1 349 ? 7.855 8.258 23.172 1 87.88 349 GLU A O 1
ATOM 2809 N N . VAL A 1 350 ? 7.359 8.57 21.047 1 89.31 350 VAL A N 1
ATOM 2810 C CA . VAL A 1 350 ? 6.461 9.672 21.375 1 89.31 350 VAL A CA 1
ATOM 2811 C C . VAL A 1 350 ? 5.035 9.148 21.531 1 89.31 350 VAL A C 1
ATOM 2813 O O . VAL A 1 350 ? 4.164 9.852 22.047 1 89.31 350 VAL A O 1
ATOM 2816 N N . MET A 1 351 ? 4.797 7.871 21.125 1 88.12 351 MET A N 1
ATOM 2817 C CA . MET A 1 351 ? 3.461 7.285 21.203 1 88.12 351 MET A CA 1
ATOM 2818 C C . MET A 1 351 ? 3.303 6.461 22.484 1 88.12 351 MET A C 1
ATOM 2820 O O . MET A 1 351 ? 2.215 5.961 22.766 1 88.12 351 MET A O 1
ATOM 2824 N N . THR A 1 352 ? 4.371 6.082 23.219 1 73.12 352 THR A N 1
ATOM 2825 C CA . THR A 1 352 ? 4.289 5.309 24.453 1 73.12 352 THR A CA 1
ATOM 2826 C C . THR A 1 352 ? 3.725 6.16 25.578 1 73.12 352 THR A C 1
ATOM 2828 O O . THR A 1 352 ? 3.992 7.363 25.656 1 73.12 352 THR A O 1
ATOM 2831 N N . ARG A 1 353 ? 2.729 5.352 26.328 1 60.62 353 ARG A N 1
ATOM 2832 C CA . ARG A 1 353 ? 1.982 5.871 27.469 1 60.62 353 ARG A CA 1
ATOM 2833 C C . ARG A 1 353 ? 2.924 6.266 28.609 1 60.62 353 ARG A C 1
ATOM 2835 O O . ARG A 1 353 ? 3.961 5.629 28.797 1 60.62 353 ARG A O 1
ATOM 2842 N N . GLY A 1 354 ? 2.648 7.336 29.234 1 52.69 354 GLY A N 1
ATOM 2843 C CA . GLY A 1 354 ? 3.279 7.676 30.5 1 52.69 354 GLY A CA 1
ATOM 2844 C C . GLY A 1 354 ? 4.566 8.461 30.328 1 52.69 354 GLY A C 1
ATOM 2845 O O . GLY A 1 354 ? 5.332 8.617 31.281 1 52.69 354 GLY A O 1
ATOM 2846 N N . VAL A 1 355 ? 5.035 8.336 29.078 1 50.78 355 VAL A N 1
ATOM 2847 C CA . VAL A 1 355 ? 6.27 9.117 29.016 1 50.78 355 VAL A CA 1
ATOM 2848 C C . VAL A 1 355 ? 6.035 10.508 29.578 1 50.78 355 VAL A C 1
ATOM 2850 O O . VAL A 1 355 ? 4.98 11.109 29.359 1 50.78 355 VAL A O 1
ATOM 2853 N N . ASN A 1 356 ? 6.789 10.742 30.516 1 48.12 356 ASN A N 1
ATOM 2854 C CA . ASN A 1 356 ? 6.867 12.008 31.234 1 48.12 356 ASN A CA 1
ATOM 2855 C C . ASN A 1 356 ? 6.656 13.195 30.297 1 48.12 356 ASN A C 1
ATOM 2857 O O . ASN A 1 356 ? 7.031 13.148 29.125 1 48.12 356 ASN A O 1
ATOM 2861 N N . ASN A 1 357 ? 5.695 14.086 30.672 1 52.34 357 ASN A N 1
ATOM 2862 C CA . ASN A 1 357 ? 5.352 15.406 30.156 1 52.34 357 ASN A CA 1
ATOM 2863 C C . ASN A 1 357 ? 6.516 16.047 29.406 1 52.34 357 ASN A C 1
ATOM 2865 O O . ASN A 1 357 ? 6.309 16.844 28.5 1 52.34 357 ASN A O 1
ATOM 2869 N N . ASP A 1 358 ? 7.676 15.562 29.812 1 51.59 358 ASP A N 1
ATOM 2870 C CA . ASP A 1 358 ? 8.828 16.312 29.312 1 51.59 358 ASP A CA 1
ATOM 2871 C C . ASP A 1 358 ? 9.117 15.969 27.859 1 51.59 358 ASP A C 1
ATOM 2873 O O . ASP A 1 358 ? 9.594 16.828 27.094 1 51.59 358 ASP A O 1
ATOM 2877 N N . VAL A 1 359 ? 8.82 14.703 27.406 1 55.91 359 VAL A N 1
ATOM 2878 C CA . VAL A 1 359 ? 9.203 14.25 26.078 1 55.91 359 VAL A CA 1
ATOM 2879 C C . VAL A 1 359 ? 8.242 14.844 25.031 1 55.91 359 VAL A C 1
ATOM 2881 O O . VAL A 1 359 ? 8.633 15.094 23.891 1 55.91 359 VAL A O 1
ATOM 2884 N N . SER A 1 360 ? 7.023 15.117 25.484 1 56.75 360 SER A N 1
ATOM 2885 C CA . SER A 1 360 ? 6.012 15.641 24.562 1 56.75 360 SER A CA 1
ATOM 2886 C C . SER A 1 360 ? 6.152 17.156 24.406 1 56.75 360 SER A C 1
ATOM 2888 O O . SER A 1 360 ? 5.512 17.75 23.531 1 56.75 360 SER A O 1
ATOM 2890 N N . ILE A 1 361 ? 7.148 17.641 25.234 1 60.44 361 ILE A N 1
ATOM 2891 C CA . ILE A 1 361 ? 7.316 19.078 25.172 1 60.44 361 ILE A CA 1
ATOM 2892 C C . ILE A 1 361 ? 8.305 19.438 24.062 1 60.44 361 ILE A C 1
ATOM 2894 O O . ILE A 1 361 ? 9.383 18.859 23.969 1 60.44 361 ILE A O 1
ATOM 2898 N N . GLY A 1 362 ? 7.809 20.062 22.953 1 70.69 362 GLY A N 1
ATOM 2899 C CA . GLY A 1 362 ? 8.656 20.719 21.969 1 70.69 362 GLY A CA 1
ATOM 2900 C C . GLY A 1 362 ? 8.609 20.047 20.609 1 70.69 362 GLY A C 1
ATOM 2901 O O . GLY A 1 362 ? 9.562 20.141 19.844 1 70.69 362 GLY A O 1
ATOM 2902 N N . LEU A 1 363 ? 7.547 19.25 20.422 1 84.56 363 LEU A N 1
ATOM 2903 C CA . LEU A 1 363 ? 7.426 18.641 19.109 1 84.56 363 LEU A CA 1
ATOM 2904 C C . LEU A 1 363 ? 7 19.688 18.062 1 84.56 363 LEU A C 1
ATOM 2906 O O . LEU A 1 363 ? 6.289 20.641 18.391 1 84.56 363 LEU A O 1
ATOM 2910 N N . SER A 1 364 ? 7.562 19.547 16.922 1 89.5 364 SER A N 1
ATOM 2911 C CA . SER A 1 364 ? 7.176 20.438 15.836 1 89.5 364 SER A CA 1
ATOM 2912 C C . SER A 1 364 ? 5.715 20.234 15.445 1 89.5 364 SER A C 1
ATOM 2914 O O . SER A 1 364 ? 5.121 19.203 15.758 1 89.5 364 SER A O 1
ATOM 2916 N N . SER A 1 365 ? 5.102 21.25 14.852 1 91.69 365 SER A N 1
ATOM 2917 C CA . SER A 1 365 ? 3.725 21.172 14.375 1 91.69 365 SER A CA 1
ATOM 2918 C C . SER A 1 365 ? 3.545 19.984 13.422 1 91.69 365 SER A C 1
ATOM 2920 O O . SER A 1 365 ? 2.521 19.297 13.453 1 91.69 365 SER A O 1
ATOM 2922 N N . PHE A 1 366 ? 4.531 19.812 12.57 1 95.75 366 PHE A N 1
ATOM 2923 C CA . PHE A 1 366 ? 4.465 18.703 11.633 1 95.75 366 PHE A CA 1
ATOM 2924 C C . PHE A 1 366 ? 4.48 17.375 12.375 1 95.75 366 PHE A C 1
ATOM 2926 O O . PHE A 1 366 ? 3.729 16.453 12.031 1 95.75 366 PHE A O 1
ATOM 2933 N N . SER A 1 367 ? 5.293 17.203 13.367 1 95.12 367 SER A N 1
ATOM 2934 C CA . SER A 1 367 ? 5.359 15.977 14.164 1 95.12 367 SER A CA 1
ATOM 2935 C C . SER A 1 367 ? 4.035 15.695 14.859 1 95.12 367 SER A C 1
ATOM 2937 O O . SER A 1 367 ? 3.594 14.547 14.93 1 95.12 367 SER A O 1
ATOM 2939 N N . GLU A 1 368 ? 3.432 16.75 15.367 1 93.31 368 GLU A N 1
ATOM 2940 C CA . GLU A 1 368 ? 2.131 16.578 16.016 1 93.31 368 GLU A CA 1
ATOM 2941 C C . GLU A 1 368 ? 1.09 16.078 15.016 1 93.31 368 GLU A C 1
ATOM 2943 O O . GLU A 1 368 ? 0.257 15.234 15.359 1 93.31 368 GLU A O 1
ATOM 2948 N N . CYS A 1 369 ? 1.162 16.656 13.859 1 96 369 CYS A N 1
ATOM 2949 C CA . CYS A 1 369 ? 0.249 16.219 12.812 1 96 369 CYS A CA 1
ATOM 2950 C C . CYS A 1 369 ? 0.468 14.742 12.484 1 96 369 CYS A C 1
ATOM 2952 O O . CYS A 1 369 ? -0.492 14.008 12.258 1 96 369 CYS A O 1
ATOM 2954 N N . ILE A 1 370 ? 1.694 14.297 12.445 1 97.62 370 ILE A N 1
ATOM 2955 C CA . ILE A 1 370 ? 2.037 12.906 12.172 1 97.62 370 ILE A CA 1
ATOM 2956 C C . ILE A 1 370 ? 1.472 12.008 13.266 1 97.62 370 ILE A C 1
ATOM 2958 O O . ILE A 1 370 ? 0.926 10.938 12.984 1 97.62 370 ILE A O 1
ATOM 2962 N N . ILE A 1 371 ? 1.611 12.406 14.477 1 96.38 371 ILE A N 1
ATOM 2963 C CA . ILE A 1 371 ? 1.101 11.641 15.609 1 96.38 371 ILE A CA 1
ATOM 2964 C C . ILE A 1 371 ? -0.413 11.477 15.484 1 96.38 371 ILE A C 1
ATOM 2966 O O . ILE A 1 371 ? -0.942 10.375 15.648 1 96.38 371 ILE A O 1
ATOM 2970 N N . LEU A 1 372 ? -1.051 12.578 15.141 1 97.12 372 LEU A N 1
ATOM 2971 C CA . LEU A 1 372 ? -2.502 12.5 15.008 1 97.12 372 LEU A CA 1
ATOM 2972 C C . LEU A 1 372 ? -2.891 11.664 13.797 1 97.12 372 LEU A C 1
ATOM 2974 O O . LEU A 1 372 ? -3.916 10.977 13.812 1 97.12 372 LEU A O 1
ATOM 2978 N N . ALA A 1 373 ? -2.096 11.781 12.711 1 98.31 373 ALA A N 1
ATOM 2979 C CA . ALA A 1 373 ? -2.324 10.898 11.57 1 98.31 373 ALA A CA 1
ATOM 2980 C C . ALA A 1 373 ? -2.223 9.43 11.984 1 98.31 373 ALA A C 1
ATOM 2982 O O . ALA A 1 373 ? -3 8.594 11.523 1 98.31 373 ALA A O 1
ATOM 2983 N N . THR A 1 374 ? -1.307 9.117 12.82 1 98 374 THR A N 1
ATOM 2984 C CA . THR A 1 374 ? -1.109 7.758 13.312 1 98 374 THR A CA 1
ATOM 2985 C C . THR A 1 374 ? -2.311 7.297 14.133 1 98 374 THR A C 1
ATOM 2987 O O . THR A 1 374 ? -2.807 6.184 13.938 1 98 374 THR A O 1
ATOM 2990 N N . ILE A 1 375 ? -2.738 8.156 15.023 1 97.5 375 ILE A N 1
ATOM 2991 C CA . ILE A 1 375 ? -3.9 7.82 15.844 1 97.5 375 ILE A CA 1
ATOM 2992 C C . ILE A 1 375 ? -5.125 7.645 14.945 1 97.5 375 ILE A C 1
ATOM 2994 O O . ILE A 1 375 ? -5.93 6.734 15.156 1 97.5 375 ILE A O 1
ATOM 2998 N N . CYS A 1 376 ? -5.215 8.516 13.992 1 97.88 376 CYS A N 1
ATOM 2999 C CA . CYS A 1 376 ? -6.301 8.422 13.031 1 97.88 376 CYS A CA 1
ATOM 3000 C C . CYS A 1 376 ? -6.266 7.086 12.297 1 97.88 376 CYS A C 1
ATOM 3002 O O . CYS A 1 376 ? -7.297 6.43 12.141 1 97.88 376 CYS A O 1
ATOM 3004 N N . GLY A 1 377 ? -5.074 6.723 11.82 1 97.44 377 GLY A N 1
ATOM 3005 C CA . GLY A 1 377 ? -4.914 5.426 11.18 1 97.44 377 GLY A CA 1
ATOM 3006 C C . GLY A 1 377 ? -5.273 4.262 12.086 1 97.44 377 GLY A C 1
ATOM 3007 O O . GLY A 1 377 ? -5.953 3.326 11.656 1 97.44 377 GLY A O 1
ATOM 3008 N N . ARG A 1 378 ? -4.891 4.297 13.297 1 97.06 378 ARG A N 1
ATOM 3009 C CA . ARG A 1 378 ? -5.191 3.232 14.25 1 97.06 378 ARG A CA 1
ATOM 3010 C C . ARG A 1 378 ? -6.688 3.166 14.539 1 97.06 378 ARG A C 1
ATOM 3012 O O . ARG A 1 378 ? -7.246 2.08 14.719 1 97.06 378 ARG A O 1
ATOM 3019 N N . ALA A 1 379 ? -7.258 4.332 14.641 1 97.81 379 ALA A N 1
ATOM 3020 C CA . ALA A 1 379 ? -8.703 4.371 14.852 1 97.81 379 ALA A CA 1
ATOM 3021 C C . ALA A 1 379 ? -9.445 3.732 13.688 1 97.81 379 ALA A C 1
ATOM 3023 O O . ALA A 1 379 ? -10.398 2.977 13.883 1 97.81 379 ALA A O 1
ATOM 3024 N N . LEU A 1 380 ? -9.008 4.07 12.508 1 97.25 380 LEU A N 1
ATOM 3025 C CA . LEU A 1 380 ? -9.594 3.465 11.32 1 97.25 380 LEU A CA 1
ATOM 3026 C C . LEU A 1 380 ? -9.445 1.946 11.352 1 97.25 380 LEU A C 1
ATOM 3028 O O . LEU A 1 380 ? -10.406 1.219 11.086 1 97.25 380 LEU A O 1
ATOM 3032 N N . SER A 1 381 ? -8.289 1.521 11.633 1 96 381 SER A N 1
ATOM 3033 C CA . SER A 1 381 ? -8.023 0.088 11.727 1 96 381 SER A CA 1
ATOM 3034 C C . SER A 1 381 ? -8.875 -0.562 12.812 1 96 381 SER A C 1
ATOM 3036 O O . SER A 1 381 ? -9.32 -1.702 12.664 1 96 381 SER A O 1
ATOM 3038 N N . HIS A 1 382 ? -9.047 0.113 13.883 1 96.31 382 HIS A N 1
ATOM 3039 C CA . HIS A 1 382 ? -9.883 -0.356 14.984 1 96.31 382 HIS A CA 1
ATOM 3040 C C . HIS A 1 382 ? -11.305 -0.632 14.516 1 96.31 382 HIS A C 1
ATOM 3042 O O . HIS A 1 382 ? -11.883 -1.673 14.844 1 96.31 382 HIS A O 1
ATOM 3048 N N . ARG A 1 383 ? -11.844 0.22 13.75 1 95.31 383 ARG A N 1
ATOM 3049 C CA . ARG A 1 383 ? -13.188 0.037 13.203 1 95.31 383 ARG A CA 1
ATOM 3050 C C . ARG A 1 383 ? -13.227 -1.138 12.234 1 95.31 383 ARG A C 1
ATOM 3052 O O . ARG A 1 383 ? -14.148 -1.961 12.281 1 95.31 383 ARG A O 1
ATOM 3059 N N . GLN A 1 384 ? -12.281 -1.196 11.414 1 92.69 384 GLN A N 1
ATOM 3060 C CA . GLN A 1 384 ? -12.242 -2.246 10.406 1 92.69 384 GLN A CA 1
ATOM 3061 C C . GLN A 1 384 ? -12.047 -3.619 11.039 1 92.69 384 GLN A C 1
ATOM 3063 O O . GLN A 1 384 ? -12.672 -4.598 10.625 1 92.69 384 GLN A O 1
ATOM 3068 N N . LYS A 1 385 ? -11.195 -3.666 11.992 1 92.38 385 LYS A N 1
ATOM 3069 C CA . LYS A 1 385 ? -10.906 -4.926 12.672 1 92.38 385 LYS A CA 1
ATOM 3070 C C . LYS A 1 385 ? -12.141 -5.445 13.406 1 92.38 385 LYS A C 1
ATOM 3072 O O . LYS A 1 385 ? -12.414 -6.648 13.391 1 92.38 385 LYS A O 1
ATOM 3077 N N . VAL A 1 386 ? -12.844 -4.605 14.07 1 91.94 386 VAL A N 1
ATOM 3078 C CA . VAL A 1 386 ? -13.984 -5.039 14.859 1 91.94 386 VAL A CA 1
ATOM 3079 C C . VAL A 1 386 ? -15.07 -5.59 13.945 1 91.94 386 VAL A C 1
ATOM 3081 O O . VAL A 1 386 ? -15.805 -6.508 14.32 1 91.94 386 VAL A O 1
ATOM 3084 N N . THR A 1 387 ? -15.148 -5.051 12.719 1 87.19 387 THR A N 1
ATOM 3085 C CA . THR A 1 387 ? -16.109 -5.57 11.758 1 87.19 387 THR A CA 1
ATOM 3086 C C . THR A 1 387 ? -15.844 -7.043 11.461 1 87.19 387 THR A C 1
ATOM 3088 O O . THR A 1 387 ? -16.781 -7.844 11.383 1 87.19 387 THR A O 1
ATOM 3091 N N . ILE A 1 388 ? -14.609 -7.375 11.367 1 86.19 388 ILE A N 1
ATOM 3092 C CA . ILE A 1 388 ? -14.219 -8.75 11.078 1 86.19 388 ILE A CA 1
ATOM 3093 C C . ILE A 1 388 ? -14.344 -9.602 12.344 1 86.19 388 ILE A C 1
ATOM 3095 O O . ILE A 1 388 ? -14.781 -10.75 12.281 1 86.19 388 ILE A O 1
ATOM 3099 N N . GLU A 1 389 ? -13.961 -9.008 13.438 1 86.81 389 GLU A N 1
ATOM 3100 C CA . GLU A 1 389 ? -14.008 -9.719 14.711 1 86.81 389 GLU A CA 1
ATOM 3101 C C . GLU A 1 389 ? -15.438 -10.094 15.086 1 86.81 389 GLU A C 1
ATOM 3103 O O . GLU A 1 389 ? -15.672 -11.141 15.695 1 86.81 389 GLU A O 1
ATOM 3108 N N . GLN A 1 390 ? -16.375 -9.273 14.75 1 83.94 390 GLN A N 1
ATOM 3109 C CA . GLN A 1 390 ? -17.781 -9.547 15.031 1 83.94 390 GLN A CA 1
ATOM 3110 C C . GLN A 1 390 ? -18.266 -10.766 14.242 1 83.94 390 GLN A C 1
ATOM 3112 O O . GLN A 1 390 ? -19.156 -11.484 14.703 1 83.94 390 GLN A O 1
ATOM 3117 N N . ILE A 1 391 ? -17.672 -10.984 13.102 1 77.88 391 ILE A N 1
ATOM 3118 C CA . ILE A 1 391 ? -18.016 -12.141 12.281 1 77.88 391 ILE A CA 1
ATOM 3119 C C . ILE A 1 391 ? -17.469 -13.414 12.922 1 77.88 391 ILE A C 1
ATOM 3121 O O . ILE A 1 391 ? -18.156 -14.445 12.953 1 77.88 391 ILE A O 1
ATOM 3125 N N . ASN A 1 392 ? -16.328 -13.359 13.5 1 76.38 392 ASN A N 1
ATOM 3126 C CA . ASN A 1 392 ? -15.648 -14.531 14.055 1 76.38 392 ASN A CA 1
ATOM 3127 C C . ASN A 1 392 ? -16.094 -14.805 15.492 1 76.38 392 ASN A C 1
ATOM 3129 O O . ASN A 1 392 ? -15.977 -15.93 15.977 1 76.38 392 ASN A O 1
ATOM 3133 N N . GLY A 1 393 ? -16.516 -13.883 16.156 1 75.06 393 GLY A N 1
ATOM 3134 C CA . GLY A 1 393 ? -16.984 -14.047 17.516 1 75.06 393 GLY A CA 1
ATOM 3135 C C . GLY A 1 393 ? -15.898 -13.867 18.562 1 75.06 393 GLY A C 1
ATOM 3136 O O . GLY A 1 393 ? -14.711 -13.812 18.219 1 75.06 393 GLY A O 1
ATOM 3137 N N . ASP A 1 394 ? -16.141 -13.703 19.781 1 74.75 394 ASP A N 1
ATOM 3138 C CA . ASP A 1 394 ? -15.32 -13.602 20.984 1 74.75 394 ASP A CA 1
ATOM 3139 C C . ASP A 1 394 ? -14.25 -12.523 20.828 1 74.75 394 ASP A C 1
ATOM 3141 O O . ASP A 1 394 ? -13.055 -12.805 20.922 1 74.75 394 ASP A O 1
ATOM 3145 N N . PHE A 1 395 ? -14.625 -11.258 20.75 1 81.69 395 PHE A N 1
ATOM 3146 C CA . PHE A 1 395 ? -13.688 -10.188 20.453 1 81.69 395 PHE A CA 1
ATOM 3147 C C . PHE A 1 395 ? -13.766 -9.094 21.516 1 81.69 395 PHE A C 1
ATOM 3149 O O . PHE A 1 395 ? -12.938 -8.172 21.531 1 81.69 395 PHE A O 1
ATOM 3156 N N . VAL A 1 396 ? -14.602 -9.195 22.547 1 83.12 396 VAL A N 1
ATOM 3157 C CA . VAL A 1 396 ? -15.023 -8.055 23.359 1 83.12 396 VAL A CA 1
ATOM 3158 C C . VAL A 1 396 ? -13.859 -7.574 24.219 1 83.12 396 VAL A C 1
ATOM 3160 O O . VAL A 1 396 ? -13.578 -6.375 24.281 1 83.12 396 VAL A O 1
ATOM 3163 N N . ASP A 1 397 ? -13.156 -8.477 24.75 1 87.44 397 ASP A N 1
ATOM 3164 C CA . ASP A 1 397 ? -12.078 -8.07 25.641 1 87.44 397 ASP A CA 1
ATOM 3165 C C . ASP A 1 397 ? -10.945 -7.383 24.875 1 87.44 397 ASP A C 1
ATOM 3167 O O . ASP A 1 397 ? -10.461 -6.328 25.281 1 87.44 397 ASP A O 1
ATOM 3171 N N . GLU A 1 398 ? -10.578 -7.984 23.812 1 90.56 398 GLU A N 1
ATOM 3172 C CA . GLU A 1 398 ? -9.516 -7.398 23 1 90.56 398 GLU A CA 1
ATOM 3173 C C . GLU A 1 398 ? -9.953 -6.066 22.391 1 90.56 398 GLU A C 1
ATOM 3175 O O . GLU A 1 398 ? -9.148 -5.137 22.297 1 90.56 398 GLU A O 1
ATOM 3180 N N . PHE A 1 399 ? -11.227 -5.988 22.047 1 93.38 399 PHE A N 1
ATOM 3181 C CA . PHE A 1 399 ? -11.773 -4.758 21.5 1 93.38 399 PHE A CA 1
ATOM 3182 C C . PHE A 1 399 ? -11.688 -3.621 22.516 1 93.38 399 PHE A C 1
ATOM 3184 O O . PHE A 1 399 ? -11.234 -2.525 22.188 1 93.38 399 PHE A O 1
ATOM 3191 N N . TRP A 1 400 ? -12.133 -3.91 23.766 1 91.56 400 TRP A N 1
ATOM 3192 C CA . TRP A 1 400 ? -12.172 -2.869 24.797 1 91.56 400 TRP A CA 1
ATOM 3193 C C . TRP A 1 400 ? -10.766 -2.416 25.172 1 91.56 400 TRP A C 1
ATOM 3195 O O . TRP A 1 400 ? -10.539 -1.234 25.438 1 91.56 400 TRP A O 1
ATOM 3205 N N . THR A 1 401 ? -9.844 -3.363 25.125 1 93.69 401 THR A N 1
ATOM 3206 C CA . THR A 1 401 ? -8.461 -3.006 25.422 1 93.69 401 THR A CA 1
ATOM 3207 C C . THR A 1 401 ? -7.914 -2.037 24.375 1 93.69 401 THR A C 1
ATOM 3209 O O . THR A 1 401 ? -7.289 -1.032 24.719 1 93.69 401 THR A O 1
ATOM 3212 N N . ARG A 1 402 ? -8.148 -2.305 23.141 1 94.88 402 ARG A N 1
ATOM 3213 C CA . ARG A 1 402 ? -7.711 -1.435 22.062 1 94.88 402 ARG A CA 1
ATOM 3214 C C . ARG A 1 402 ? -8.422 -0.088 22.109 1 94.88 402 ARG A C 1
ATOM 3216 O O . ARG A 1 4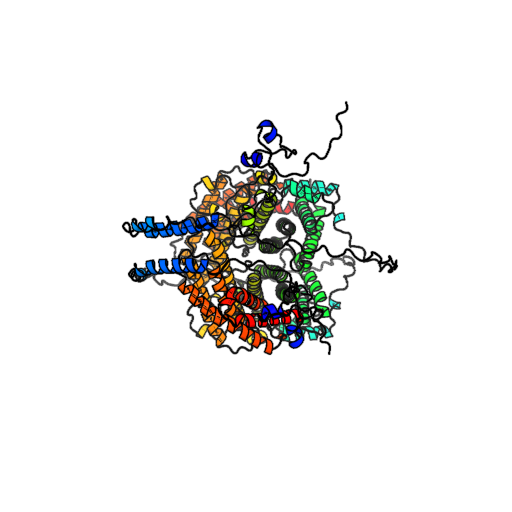02 ? -7.801 0.959 21.922 1 94.88 402 ARG A O 1
ATOM 3223 N N . HIS A 1 403 ? -9.742 -0.141 22.375 1 94.62 403 HIS A N 1
ATOM 3224 C CA . HIS A 1 403 ? -10.555 1.071 22.406 1 94.62 403 HIS A CA 1
ATOM 3225 C C . HIS A 1 403 ? -10.086 2.004 23.531 1 94.62 403 HIS A C 1
ATOM 3227 O O . HIS A 1 403 ? -9.969 3.213 23.312 1 94.62 403 HIS A O 1
ATOM 3233 N N . GLN A 1 404 ? -9.852 1.425 24.672 1 92.81 404 GLN A N 1
ATOM 3234 C CA . GLN A 1 404 ? -9.406 2.213 25.828 1 92.81 404 GLN A CA 1
ATOM 3235 C C . GLN A 1 404 ? -8.023 2.816 25.578 1 92.81 404 GLN A C 1
ATOM 3237 O O . GLN A 1 404 ? -7.77 3.963 25.938 1 92.81 404 GLN A O 1
ATOM 3242 N N . TRP A 1 405 ? -7.242 2.004 24.969 1 93.94 405 TRP A N 1
ATOM 3243 C CA . TRP A 1 405 ? -5.918 2.516 24.641 1 93.94 405 TRP A CA 1
ATOM 3244 C C . TRP A 1 405 ? -6.012 3.729 23.719 1 93.94 405 TRP A C 1
ATOM 3246 O O . TRP A 1 405 ? -5.332 4.734 23.938 1 93.94 405 TRP A O 1
ATOM 3256 N N . LEU A 1 406 ? -6.777 3.674 22.688 1 95.81 406 LEU A N 1
ATOM 3257 C CA . LEU A 1 406 ? -6.953 4.762 21.734 1 95.81 406 LEU A CA 1
ATOM 3258 C C . LEU A 1 406 ? -7.52 6 22.422 1 95.81 406 LEU A C 1
ATOM 3260 O O . LEU A 1 406 ? -7.062 7.117 22.172 1 95.81 406 LEU A O 1
ATOM 3264 N N . HIS A 1 407 ? -8.453 5.766 23.312 1 93.81 407 HIS A N 1
ATOM 3265 C CA . HIS A 1 407 ? -9.078 6.871 24.031 1 93.81 407 HIS A CA 1
ATOM 3266 C C . HIS A 1 407 ? -8.078 7.57 24.938 1 93.81 407 HIS A C 1
ATOM 3268 O O . HIS A 1 407 ? -8.055 8.805 25.016 1 93.81 407 HIS A O 1
ATOM 3274 N N . GLU A 1 408 ? -7.336 6.797 25.594 1 93.44 408 GLU A N 1
ATOM 3275 C CA . GLU A 1 408 ? -6.344 7.367 26.5 1 93.44 408 GLU A CA 1
ATOM 3276 C C . GLU A 1 408 ? -5.285 8.156 25.734 1 93.44 408 GLU A C 1
ATOM 3278 O O . GLU A 1 408 ? -4.891 9.242 26.156 1 93.44 408 GLU A O 1
ATOM 3283 N N . MET A 1 409 ? -4.848 7.582 24.672 1 93.62 409 MET A N 1
ATOM 3284 C CA . MET A 1 409 ? -3.857 8.258 23.844 1 93.62 409 MET A CA 1
ATOM 3285 C C . MET A 1 409 ? -4.414 9.562 23.297 1 93.62 409 MET A C 1
ATOM 3287 O O . MET A 1 409 ? -3.721 10.586 23.281 1 93.62 409 MET A O 1
ATOM 3291 N N . LEU A 1 410 ? -5.578 9.523 22.859 1 94.5 410 LEU A N 1
ATOM 3292 C CA . LEU A 1 410 ? -6.234 10.688 22.297 1 94.5 410 LEU A CA 1
ATOM 3293 C C . LEU A 1 410 ? -6.426 11.773 23.344 1 94.5 410 LEU A C 1
ATOM 3295 O O . LEU A 1 410 ? -6.164 12.953 23.078 1 94.5 410 LEU A O 1
ATOM 3299 N N . ASN A 1 411 ? -6.883 11.375 24.516 1 92.19 411 ASN A N 1
ATOM 3300 C CA . ASN A 1 411 ? -7.066 12.328 25.609 1 92.19 411 ASN A CA 1
ATOM 3301 C C . ASN A 1 411 ? -5.75 12.992 26 1 92.19 411 ASN A C 1
ATOM 3303 O O . ASN A 1 411 ? -5.715 14.203 26.266 1 92.19 411 ASN A O 1
ATOM 3307 N N . HIS A 1 412 ? -4.84 12.211 26 1 90.5 412 HIS A N 1
ATOM 3308 C CA . HIS A 1 412 ? -3.521 12.75 26.328 1 90.5 412 HIS A CA 1
ATOM 3309 C C . HIS A 1 412 ? -3.082 13.773 25.281 1 90.5 412 HIS A C 1
ATOM 3311 O O . HIS A 1 412 ? -2.557 14.836 25.625 1 90.5 412 HIS A O 1
ATOM 3317 N N . ARG A 1 413 ? -3.23 13.461 24.062 1 91.5 413 ARG A N 1
ATOM 3318 C CA . ARG A 1 413 ? -2.816 14.367 22.984 1 91.5 413 ARG A CA 1
ATOM 3319 C C . ARG A 1 413 ? -3.639 15.656 23.016 1 91.5 413 ARG A C 1
ATOM 3321 O O . ARG A 1 413 ? -3.119 16.734 22.734 1 91.5 413 ARG A O 1
ATOM 3328 N N . ILE A 1 414 ? -4.891 15.562 23.312 1 92.75 414 ILE A N 1
ATOM 3329 C CA . ILE A 1 414 ? -5.758 16.734 23.406 1 92.75 414 ILE A CA 1
ATOM 3330 C C . ILE A 1 414 ? -5.254 17.656 24.5 1 92.75 414 ILE A C 1
ATOM 3332 O O . ILE A 1 414 ? -5.23 18.891 24.328 1 92.75 414 ILE A O 1
ATOM 3336 N N . GLN A 1 415 ? -4.82 17.078 25.562 1 89.94 415 GLN A N 1
ATOM 3337 C CA . GLN A 1 415 ? -4.281 17.875 26.672 1 89.94 415 GLN A CA 1
ATOM 3338 C C . GLN A 1 415 ? -2.996 18.578 26.25 1 89.94 415 GLN A C 1
ATOM 3340 O O . GLN A 1 415 ? -2.801 19.75 26.562 1 89.94 415 GLN A O 1
ATOM 3345 N N . VAL A 1 416 ? -2.184 17.891 25.531 1 86.31 416 VAL A N 1
ATOM 3346 C CA . VAL A 1 416 ? -0.923 18.469 25.078 1 86.31 416 VAL A CA 1
ATOM 3347 C C . VAL A 1 416 ? -1.198 19.609 24.109 1 86.31 416 VAL A C 1
ATOM 3349 O O . VAL A 1 416 ? -0.557 20.656 24.188 1 86.31 416 VAL A O 1
ATOM 3352 N N . LEU A 1 417 ? -2.113 19.438 23.219 1 88.56 417 LEU A N 1
ATOM 3353 C CA . LEU A 1 417 ? -2.42 20.406 22.188 1 88.56 417 LEU A CA 1
ATOM 3354 C C . LEU A 1 417 ? -3.117 21.625 22.781 1 88.56 417 LEU A C 1
ATOM 3356 O O . LEU A 1 417 ? -3.039 22.734 22.219 1 88.56 417 LEU A O 1
ATOM 3360 N N . SER A 1 418 ? -3.811 21.453 23.844 1 85.88 418 SER A N 1
ATOM 3361 C CA . SER A 1 418 ? -4.527 22.547 24.484 1 85.88 418 SER A CA 1
ATOM 3362 C C . SER A 1 418 ? -3.561 23.547 25.125 1 85.88 418 SER A C 1
ATOM 3364 O O . SER A 1 418 ? -3.912 24.719 25.328 1 85.88 418 SER A O 1
ATOM 3366 N N . THR A 1 419 ? -2.363 23.109 25.406 1 79.75 419 THR A N 1
ATOM 3367 C CA . THR A 1 419 ? -1.367 23.984 26.016 1 79.75 419 THR A CA 1
ATOM 3368 C C . THR A 1 419 ? -0.587 24.75 24.953 1 79.75 419 THR A C 1
ATOM 3370 O O . THR A 1 419 ? 0.103 25.719 25.266 1 79.75 419 THR A O 1
ATOM 3373 N N . SER A 1 420 ? -0.771 24.328 23.781 1 72.81 420 SER A N 1
ATOM 3374 C CA . SER A 1 420 ? -0.019 24.953 22.688 1 72.81 420 SER A CA 1
ATOM 3375 C C . SER A 1 420 ? -0.737 26.188 22.156 1 72.81 420 SER A C 1
ATOM 3377 O O . SER A 1 420 ? -1.967 26.266 22.188 1 72.81 420 SER A O 1
ATOM 3379 N N . THR A 1 421 ? 0.111 27.219 21.859 1 63.81 421 THR A N 1
ATOM 3380 C CA . THR A 1 421 ? -0.45 28.438 21.281 1 63.81 421 THR A CA 1
ATOM 3381 C C . THR A 1 421 ? -0.996 28.156 19.891 1 63.81 421 THR A C 1
ATOM 3383 O O . THR A 1 421 ? -0.318 27.547 19.062 1 63.81 421 THR A O 1
ATOM 3386 N N . GLN A 1 422 ? -2.277 28.266 19.672 1 62 422 GLN A N 1
ATOM 3387 C CA . GLN A 1 422 ? -3.051 27.859 18.5 1 62 422 GLN A CA 1
ATOM 3388 C C . GLN A 1 422 ? -2.9 28.859 17.359 1 62 422 GLN A C 1
ATOM 3390 O O . GLN A 1 422 ? -3.889 29.438 16.906 1 62 422 GLN A O 1
ATOM 3395 N N . VAL A 1 423 ? -1.595 29.125 16.969 1 66.62 423 VAL A N 1
ATOM 3396 C CA . VAL A 1 423 ? -1.494 30.062 15.844 1 66.62 423 VAL A CA 1
ATOM 3397 C C . VAL A 1 423 ? -1.058 29.312 14.586 1 66.62 423 VAL A C 1
ATOM 3399 O O . VAL A 1 423 ? -1.21 29.828 13.469 1 66.62 423 VAL A O 1
ATOM 3402 N N . ASP A 1 424 ? -0.712 28.141 14.562 1 79.94 424 ASP A N 1
ATOM 3403 C CA . ASP A 1 424 ? -0.227 27.359 13.422 1 79.94 424 ASP A CA 1
ATOM 3404 C C . ASP A 1 424 ? -1.345 26.516 12.812 1 79.94 424 ASP A C 1
ATOM 3406 O O . ASP A 1 424 ? -1.969 25.719 13.508 1 79.94 424 ASP A O 1
ATOM 3410 N N . PRO A 1 425 ? -1.558 26.75 11.477 1 80.88 425 PRO A N 1
ATOM 3411 C CA . PRO A 1 425 ? -2.641 26.031 10.805 1 80.88 425 PRO A CA 1
ATOM 3412 C C . PRO A 1 425 ? -2.533 24.516 10.977 1 80.88 425 PRO A C 1
ATOM 3414 O O . PRO A 1 425 ? -3.553 23.828 11.094 1 80.88 425 PRO A O 1
ATOM 3417 N N . MET A 1 426 ? -1.431 23.969 10.977 1 89.44 426 MET A N 1
ATOM 3418 C CA . MET A 1 426 ? -1.25 22.531 11.133 1 89.44 426 MET A CA 1
ATOM 3419 C C . MET A 1 426 ? -1.636 22.078 12.539 1 89.44 426 MET A C 1
ATOM 3421 O O . MET A 1 426 ? -2.197 21 12.711 1 89.44 426 MET A O 1
ATOM 3425 N N . LEU A 1 427 ? -1.354 22.906 13.477 1 89.88 427 LEU A N 1
ATOM 3426 C CA . LEU A 1 427 ? -1.692 22.562 14.852 1 89.88 427 LEU A CA 1
ATOM 3427 C C . LEU A 1 427 ? -3.195 22.672 15.086 1 89.88 427 LEU A C 1
ATOM 3429 O O . LEU A 1 427 ? -3.773 21.875 15.82 1 89.88 427 LEU A O 1
ATOM 3433 N N . ILE A 1 428 ? -3.775 23.719 14.5 1 90.94 428 ILE A N 1
ATOM 3434 C CA . ILE A 1 428 ? -5.223 23.844 14.609 1 90.94 428 ILE A CA 1
ATOM 3435 C C . ILE A 1 428 ? -5.91 22.641 13.969 1 90.94 428 ILE A C 1
ATOM 3437 O O . ILE A 1 428 ? -6.828 22.062 14.555 1 90.94 428 ILE A O 1
ATOM 3441 N N . PHE A 1 429 ? -5.434 22.328 12.797 1 94.81 429 PHE A N 1
ATOM 3442 C CA . PHE A 1 429 ? -5.961 21.156 12.117 1 94.81 429 PHE A CA 1
ATOM 3443 C C . PHE A 1 429 ? -5.809 19.906 12.984 1 94.81 429 PHE A C 1
ATOM 3445 O O . PHE A 1 429 ? -6.754 19.125 13.141 1 94.81 429 PHE A O 1
ATOM 3452 N N . ALA A 1 430 ? -4.617 19.672 13.508 1 94.5 430 ALA A N 1
ATOM 3453 C CA . ALA A 1 430 ? -4.359 18.531 14.367 1 94.5 430 ALA A CA 1
ATOM 3454 C C . ALA A 1 430 ? -5.312 18.5 15.562 1 94.5 430 ALA A C 1
ATOM 3456 O O . ALA A 1 430 ? -5.801 17.453 15.953 1 94.5 430 ALA A O 1
ATOM 3457 N N . THR A 1 431 ? -5.578 19.656 16.109 1 95 431 THR A N 1
ATOM 3458 C CA . THR A 1 431 ? -6.465 19.75 17.266 1 95 431 THR A CA 1
ATOM 3459 C C . THR A 1 431 ? -7.898 19.406 16.875 1 95 431 THR A C 1
ATOM 3461 O O . THR A 1 431 ? -8.609 18.734 17.625 1 95 431 THR A O 1
ATOM 3464 N N . ILE A 1 432 ? -8.305 19.953 15.727 1 96.31 432 ILE A N 1
ATOM 3465 C CA . ILE A 1 432 ? -9.641 19.641 15.242 1 96.31 432 ILE A CA 1
ATOM 3466 C C . ILE A 1 432 ? -9.773 18.125 15.031 1 96.31 432 ILE A C 1
ATOM 3468 O O . ILE A 1 432 ? -10.773 17.531 15.422 1 96.31 432 ILE A O 1
ATOM 3472 N N . VAL A 1 433 ? -8.742 17.547 14.438 1 97.69 433 VAL A N 1
ATOM 3473 C CA . VAL A 1 433 ? -8.742 16.109 14.18 1 97.69 433 VAL A CA 1
ATOM 3474 C C . VAL A 1 433 ? -8.82 15.344 15.5 1 97.69 433 VAL A C 1
ATOM 3476 O O . VAL A 1 433 ? -9.586 14.375 15.625 1 97.69 433 VAL A O 1
ATOM 3479 N N . ALA A 1 434 ? -8.086 15.766 16.484 1 97.31 434 ALA A N 1
ATOM 3480 C CA . ALA A 1 434 ? -8.078 15.094 17.781 1 97.31 434 ALA A CA 1
ATOM 3481 C C . ALA A 1 434 ? -9.469 15.078 18.406 1 97.31 434 ALA A C 1
ATOM 3483 O O . ALA A 1 434 ? -9.938 14.039 18.875 1 97.31 434 ALA A O 1
ATOM 3484 N N . GLN A 1 435 ? -10.102 16.203 18.344 1 97.19 435 GLN A N 1
ATOM 3485 C CA . GLN A 1 435 ? -11.438 16.297 18.922 1 97.19 435 GLN A CA 1
ATOM 3486 C C . GLN A 1 435 ? -12.43 15.438 18.141 1 97.19 435 GLN A C 1
ATOM 3488 O O . GLN A 1 435 ? -13.281 14.773 18.734 1 97.19 435 GLN A O 1
ATOM 3493 N N . THR A 1 436 ? -12.297 15.453 16.875 1 97.94 436 THR A N 1
ATOM 3494 C CA . THR A 1 436 ? -13.234 14.719 16.031 1 97.94 436 THR A CA 1
ATOM 3495 C C . THR A 1 436 ? -13.031 13.219 16.188 1 97.94 436 THR A C 1
ATOM 3497 O O . THR A 1 436 ? -13.984 12.445 16.062 1 97.94 436 THR A O 1
ATOM 3500 N N . LEU A 1 437 ? -11.812 12.797 16.469 1 98.19 437 LEU A N 1
ATOM 3501 C CA . LEU A 1 437 ? -11.539 11.367 16.641 1 98.19 437 LEU A CA 1
ATOM 3502 C C . LEU A 1 437 ? -12.266 10.828 17.875 1 98.19 437 LEU A C 1
ATOM 3504 O O . LEU A 1 437 ? -12.586 9.641 17.938 1 98.19 437 LEU A O 1
ATOM 3508 N N . VAL A 1 438 ? -12.57 11.695 18.859 1 97.56 438 VAL A N 1
ATOM 3509 C CA . VAL A 1 438 ? -13.383 11.289 19.984 1 97.56 438 VAL A CA 1
ATOM 3510 C C . VAL A 1 438 ? -14.773 10.867 19.5 1 97.56 438 VAL A C 1
ATOM 3512 O O . VAL A 1 438 ? -15.312 9.852 19.953 1 97.56 438 VAL A O 1
ATOM 3515 N N . LEU A 1 439 ? -15.312 11.664 18.578 1 97.62 439 LEU A N 1
ATOM 3516 C CA . LEU A 1 439 ? -16.609 11.336 17.984 1 97.62 439 LEU A CA 1
ATOM 3517 C C . LEU A 1 439 ? -16.531 10.016 17.219 1 97.62 439 LEU A C 1
ATOM 3519 O O . LEU A 1 439 ? -17.453 9.195 17.312 1 97.62 439 LEU A O 1
ATOM 3523 N N . PHE A 1 440 ? -15.5 9.867 16.5 1 97.5 440 PHE A N 1
ATOM 3524 C CA . PHE A 1 440 ? -15.336 8.672 15.688 1 97.5 440 PHE A CA 1
ATOM 3525 C C . PHE A 1 440 ? -15.297 7.422 16.562 1 97.5 440 PHE A C 1
ATOM 3527 O O . PHE A 1 440 ? -15.938 6.422 16.25 1 97.5 440 PHE A O 1
ATOM 3534 N N . LEU A 1 441 ? -14.484 7.457 17.641 1 96.94 441 LEU A N 1
ATOM 3535 C CA . LEU A 1 441 ? -14.352 6.301 18.516 1 96.94 441 LEU A CA 1
ATOM 3536 C C . LEU A 1 441 ? -15.703 5.938 19.141 1 96.94 441 LEU A C 1
ATOM 3538 O O . LEU A 1 441 ? -15.992 4.758 19.344 1 96.94 441 LEU A O 1
ATOM 3542 N N . HIS A 1 442 ? -16.484 6.914 19.391 1 94.81 442 HIS A N 1
ATOM 3543 C CA . HIS A 1 442 ? -17.828 6.645 19.891 1 94.81 442 HIS A CA 1
ATOM 3544 C C . HIS A 1 442 ? -18.672 5.949 18.828 1 94.81 442 HIS A C 1
ATOM 3546 O O . HIS A 1 442 ? -19.453 5.039 19.141 1 94.81 442 HIS A O 1
ATOM 3552 N N . SER A 1 443 ? -18.562 6.414 17.641 1 94.56 443 SER A N 1
ATOM 3553 C CA . SER A 1 443 ? -19.312 5.801 16.547 1 94.56 443 SER A CA 1
ATOM 3554 C C . SER A 1 443 ? -18.938 4.332 16.375 1 94.56 443 SER A C 1
ATOM 3556 O O . SER A 1 443 ? -19.766 3.521 15.953 1 94.56 443 SER A O 1
ATOM 3558 N N . VAL A 1 444 ? -17.672 4 16.656 1 94.75 444 VAL A N 1
ATOM 3559 C CA . VAL A 1 444 ? -17.25 2.609 16.594 1 94.75 444 VAL A CA 1
ATOM 3560 C C . VAL A 1 444 ? -17.984 1.788 17.641 1 94.75 444 VAL A C 1
ATOM 3562 O O . VAL A 1 444 ? -18.438 0.676 17.359 1 94.75 444 VAL A O 1
ATOM 3565 N N . LEU A 1 445 ? -18.172 2.322 18.844 1 92.69 445 LEU A N 1
ATOM 3566 C CA . LEU A 1 445 ? -18.906 1.644 19.906 1 92.69 445 LEU A CA 1
ATOM 3567 C C . LEU A 1 445 ? -20.359 1.407 19.5 1 92.69 445 LEU A C 1
ATOM 3569 O O . LEU A 1 445 ? -20.922 0.351 19.797 1 92.69 445 LEU A O 1
ATOM 3573 N N . GLU A 1 446 ? -20.906 2.305 18.781 1 89.88 446 GLU A N 1
ATOM 3574 C CA . GLU A 1 446 ? -22.297 2.223 18.375 1 89.88 446 GLU A CA 1
ATOM 3575 C C . GLU A 1 446 ? -22.5 1.185 17.266 1 89.88 446 GLU A C 1
ATOM 3577 O O . GLU A 1 446 ? -23.594 0.667 17.094 1 89.88 446 GLU A O 1
ATOM 3582 N N . SER A 1 447 ? -21.484 0.884 16.531 1 87.94 447 SER A N 1
ATOM 3583 C CA . SER A 1 447 ? -21.578 -0.046 15.414 1 87.94 447 SER A CA 1
ATOM 3584 C C . SER A 1 447 ? -21.594 -1.493 15.898 1 87.94 447 SER A C 1
ATOM 3586 O O . SER A 1 447 ? -21.891 -2.408 15.125 1 87.94 447 SER A O 1
ATOM 3588 N N . ILE A 1 448 ? -21.281 -1.642 17.188 1 88.25 448 ILE A N 1
ATOM 3589 C CA . ILE A 1 448 ? -21.203 -2.988 17.734 1 88.25 448 ILE A CA 1
ATOM 3590 C C . ILE A 1 448 ? -22.562 -3.4 18.297 1 88.25 448 ILE A C 1
ATOM 3592 O O . ILE A 1 448 ? -23.25 -2.594 18.922 1 88.25 448 ILE A O 1
ATOM 3596 N N . THR A 1 449 ? -22.938 -4.613 18.031 1 83.69 449 THR A N 1
ATOM 3597 C CA . THR A 1 449 ? -24.109 -5.195 18.672 1 83.69 449 THR A CA 1
ATOM 3598 C C . THR A 1 449 ? -23.75 -5.844 20 1 83.69 449 THR A C 1
ATOM 3600 O O . THR A 1 449 ? -23.234 -6.969 20.031 1 83.69 449 THR A O 1
ATOM 3603 N N . TRP A 1 450 ? -24.078 -5.125 21.031 1 83.62 450 TRP A N 1
ATOM 3604 C CA . TRP A 1 450 ? -23.688 -5.578 22.359 1 83.62 450 TRP A CA 1
ATOM 3605 C C . TRP A 1 450 ? -24.672 -6.609 22.891 1 83.62 450 TRP A C 1
ATOM 3607 O O . TRP A 1 450 ? -25.875 -6.395 22.859 1 83.62 450 TRP A O 1
ATOM 3617 N N . LYS A 1 451 ? -24.141 -7.754 23.312 1 77.5 451 LYS A N 1
ATOM 3618 C CA . LYS A 1 451 ? -24.969 -8.836 23.844 1 77.5 451 LYS A CA 1
ATOM 3619 C C . LYS A 1 451 ? -25.328 -8.578 25.312 1 77.5 451 LYS A C 1
ATOM 3621 O O . LYS A 1 451 ? -26.375 -9.008 25.781 1 77.5 451 LYS A O 1
ATOM 3626 N N . THR A 1 452 ? -24.375 -8.016 26.031 1 77.5 452 THR A N 1
ATOM 3627 C CA . THR A 1 452 ? -24.625 -7.742 27.438 1 77.5 452 THR A CA 1
ATOM 3628 C C . THR A 1 452 ? -24.641 -6.238 27.703 1 77.5 452 THR A C 1
ATOM 3630 O O . THR A 1 452 ? -24.078 -5.461 26.938 1 77.5 452 THR A O 1
ATOM 3633 N N . GLY A 1 453 ? -25.375 -5.816 28.609 1 74.31 453 GLY A N 1
ATOM 3634 C CA . GLY A 1 453 ? -25.484 -4.406 28.953 1 74.31 453 GLY A CA 1
ATOM 3635 C C . GLY A 1 453 ? -24.359 -3.918 29.828 1 74.31 453 GLY A C 1
ATOM 3636 O O . GLY A 1 453 ? -24.391 -2.793 30.328 1 74.31 453 GLY A O 1
ATOM 3637 N N . GLU A 1 454 ? -23.391 -4.727 30.016 1 76.19 454 GLU A N 1
ATOM 3638 C CA . GLU A 1 454 ? -22.328 -4.398 30.953 1 76.19 454 GLU A CA 1
ATOM 3639 C C . GLU A 1 454 ? -21.531 -3.176 30.484 1 76.19 454 GLU A C 1
ATOM 3641 O O . GLU A 1 454 ? -21.016 -2.416 31.312 1 76.19 454 GLU A O 1
ATOM 3646 N N . HIS A 1 455 ? -21.609 -2.947 29.266 1 79.44 455 HIS A N 1
ATOM 3647 C CA . HIS A 1 455 ? -20.75 -1.89 28.734 1 79.44 455 HIS A CA 1
ATOM 3648 C C . HIS A 1 455 ? -21.547 -0.616 28.484 1 79.44 455 HIS A C 1
ATOM 3650 O O . HIS A 1 455 ? -20.984 0.39 28.031 1 79.44 455 HIS A O 1
ATOM 3656 N N . LEU A 1 456 ? -22.797 -0.561 28.906 1 78.5 456 LEU A N 1
ATOM 3657 C CA . LEU A 1 456 ? -23.688 0.546 28.594 1 78.5 456 LEU A CA 1
ATOM 3658 C C . LEU A 1 456 ? -23.266 1.81 29.344 1 78.5 456 LEU A C 1
ATOM 3660 O O . LEU A 1 456 ? -23.312 2.906 28.781 1 78.5 456 LEU A O 1
ATOM 3664 N N . LEU A 1 457 ? -22.859 1.585 30.578 1 78 457 LEU A N 1
ATOM 3665 C CA . LEU A 1 457 ? -22.438 2.742 31.359 1 78 457 LEU A CA 1
ATOM 3666 C C . LEU A 1 457 ? -21.219 3.404 30.734 1 78 457 LEU A C 1
ATOM 3668 O O . LEU A 1 457 ? -21.125 4.633 30.688 1 78 457 LEU A O 1
ATOM 3672 N N . GLY A 1 458 ? -20.312 2.602 30.234 1 78.56 458 GLY A N 1
ATOM 3673 C CA . GLY A 1 458 ? -19.141 3.127 29.562 1 78.56 458 GLY A CA 1
ATOM 3674 C C . GLY A 1 458 ? -19.469 3.881 28.281 1 78.56 458 GLY A C 1
ATOM 3675 O O . GLY A 1 458 ? -18.891 4.938 28.016 1 78.56 458 GLY A O 1
ATOM 3676 N N . ILE A 1 459 ? -20.484 3.471 27.672 1 83.94 459 ILE A N 1
ATOM 3677 C CA . ILE A 1 459 ? -20.906 4.078 26.406 1 83.94 459 ILE A CA 1
ATOM 3678 C C . ILE A 1 459 ? -21.547 5.438 26.688 1 83.94 459 ILE A C 1
ATOM 3680 O O . ILE A 1 459 ? -21.328 6.395 25.938 1 83.94 459 ILE A O 1
ATOM 3684 N N . LEU A 1 460 ? -22.219 5.547 27.828 1 85.31 460 LEU A N 1
ATOM 3685 C CA . LEU A 1 460 ? -22.875 6.805 28.188 1 85.31 460 LEU A CA 1
ATOM 3686 C C . LEU A 1 460 ? -21.828 7.863 28.547 1 85.31 460 LEU A C 1
ATOM 3688 O O . LEU A 1 460 ? -22.016 9.047 28.234 1 85.31 460 LEU A O 1
ATOM 3692 N N . GLU A 1 461 ? -20.797 7.418 29.188 1 86.62 461 GLU A N 1
ATOM 3693 C CA . GLU A 1 461 ? -19.719 8.344 29.516 1 86.62 461 GLU A CA 1
ATOM 3694 C C . GLU A 1 461 ? -19.047 8.883 28.266 1 86.62 461 GLU A C 1
ATOM 3696 O O . GLU A 1 461 ? -18.703 10.07 28.188 1 86.62 461 GLU A O 1
ATOM 3701 N N . TYR A 1 462 ? -18.922 8.047 27.312 1 90.31 462 TYR A N 1
ATOM 3702 C CA . TYR A 1 462 ? -18.312 8.469 26.062 1 90.31 462 TYR A CA 1
ATOM 3703 C C . TYR A 1 462 ? -19.219 9.43 25.297 1 90.31 462 TYR A C 1
ATOM 3705 O O . TYR A 1 462 ? -18.734 10.336 24.625 1 90.31 462 TYR A O 1
ATOM 3713 N N . GLU A 1 463 ? -20.438 9.266 25.484 1 91 463 GLU A N 1
ATOM 3714 C CA . GLU A 1 463 ? -21.391 10.156 24.828 1 91 463 GLU A CA 1
ATOM 3715 C C . GLU A 1 463 ? -21.266 11.586 25.344 1 91 463 GLU A C 1
ATOM 3717 O O . GLU A 1 463 ? -21.359 12.539 24.562 1 91 463 GLU A O 1
ATOM 3722 N N . ARG A 1 464 ? -21.078 11.727 26.594 1 91.56 464 ARG A N 1
ATOM 3723 C CA . ARG A 1 464 ? -20.891 13.047 27.188 1 91.56 464 ARG A CA 1
ATOM 3724 C C . ARG A 1 464 ? -19.609 13.703 26.656 1 91.56 464 ARG A C 1
ATOM 3726 O O . ARG A 1 464 ? -19.594 14.906 26.375 1 91.56 464 ARG A O 1
ATOM 3733 N N . LEU A 1 465 ? -18.609 12.898 26.562 1 93.62 465 LEU A N 1
ATOM 3734 C CA . LEU A 1 465 ? -17.344 13.398 26.031 1 93.62 465 LEU A CA 1
ATOM 3735 C C . LEU A 1 465 ? -17.5 13.836 24.578 1 93.62 465 LEU A C 1
ATOM 3737 O O . LEU A 1 465 ? -16.859 14.797 24.156 1 93.62 465 LEU A O 1
ATOM 3741 N N . CYS A 1 466 ? -18.359 13.164 23.891 1 95.62 466 CYS A N 1
ATOM 3742 C CA . CYS A 1 466 ? -18.594 13.484 22.484 1 95.62 466 CYS A CA 1
ATOM 3743 C C . CYS A 1 466 ? -19.25 14.852 22.344 1 95.62 466 CYS A C 1
ATOM 3745 O O . CYS A 1 466 ? -18.922 15.617 21.438 1 95.62 466 CYS A O 1
ATOM 3747 N N . VAL A 1 467 ? -20.219 15.156 23.266 1 96.25 467 VAL A N 1
ATOM 3748 C CA . VAL A 1 467 ? -20.906 16.438 23.203 1 96.25 467 VAL A CA 1
ATOM 3749 C C . VAL A 1 467 ? -19.922 17.578 23.406 1 96.25 467 VAL A C 1
ATOM 3751 O O . VAL A 1 467 ? -19.922 18.547 22.641 1 96.25 467 VAL A O 1
ATOM 3754 N N . MET A 1 468 ? -19.031 17.391 24.328 1 95.94 468 MET A N 1
ATOM 3755 C CA . MET A 1 468 ? -18.031 18.422 24.594 1 95.94 468 MET A CA 1
ATOM 3756 C C . MET A 1 468 ? -17.062 18.547 23.422 1 95.94 468 MET A C 1
ATOM 3758 O O . MET A 1 468 ? -16.734 19.672 23.016 1 95.94 468 MET A O 1
ATOM 3762 N N . ALA A 1 469 ? -16.625 17.438 22.906 1 97.31 469 ALA A N 1
ATOM 3763 C CA . ALA A 1 469 ? -15.703 17.438 21.766 1 97.31 469 ALA A CA 1
ATOM 3764 C C . ALA A 1 469 ? -16.344 18.094 20.547 1 97.31 469 ALA A C 1
ATOM 3766 O O . ALA A 1 469 ? -15.672 18.812 19.812 1 97.31 469 ALA A O 1
ATOM 3767 N N . ALA A 1 470 ? -17.578 17.797 20.328 1 97.56 470 ALA A N 1
ATOM 3768 C CA . ALA A 1 470 ? -18.297 18.359 19.188 1 97.56 470 ALA A CA 1
ATOM 3769 C C . ALA A 1 470 ? -18.344 19.891 19.281 1 97.56 470 ALA A C 1
ATOM 3771 O O . ALA A 1 470 ? -18.141 20.578 18.297 1 97.56 470 ALA A O 1
ATOM 3772 N N . HIS A 1 471 ? -18.641 20.375 20.469 1 97.12 471 HIS A N 1
ATOM 3773 C CA . HIS A 1 471 ? -18.656 21.828 20.688 1 97.12 471 HIS A CA 1
ATOM 3774 C C . HIS A 1 471 ? -17.281 22.438 20.422 1 97.12 471 HIS A C 1
ATOM 3776 O O . HIS A 1 471 ? -17.188 23.516 19.828 1 97.12 471 HIS A O 1
ATOM 3782 N N . GLU A 1 472 ? -16.281 21.734 20.891 1 96.12 472 GLU A N 1
ATOM 3783 C CA . GLU A 1 472 ? -14.922 22.234 20.688 1 96.12 472 GLU A CA 1
ATOM 3784 C C . GLU A 1 472 ? -14.555 22.281 19.219 1 96.12 472 GLU A C 1
ATOM 3786 O O . GLU A 1 472 ? -13.859 23.203 18.766 1 96.12 472 GLU A O 1
ATOM 3791 N N . VAL A 1 473 ? -14.93 21.312 18.391 1 97.06 473 VAL A N 1
ATOM 3792 C CA . VAL A 1 473 ? -14.672 21.297 16.953 1 97.06 473 VAL A CA 1
ATOM 3793 C C . VAL A 1 473 ? -15.281 22.531 16.312 1 97.06 473 VAL A C 1
ATOM 3795 O O . VAL A 1 473 ? -14.617 23.219 15.516 1 97.06 473 VAL A O 1
ATOM 3798 N N . VAL A 1 474 ? -16.547 22.844 16.688 1 97.06 474 VAL A N 1
ATOM 3799 C CA . VAL A 1 474 ? -17.234 24 16.109 1 97.06 474 VAL A CA 1
ATOM 3800 C C . VAL A 1 474 ? -16.5 25.281 16.484 1 97.06 474 VAL A C 1
ATOM 3802 O O . VAL A 1 474 ? -16.297 26.172 15.648 1 97.06 474 VAL A O 1
ATOM 3805 N N . ASN A 1 475 ? -16.078 25.328 17.703 1 94.19 475 ASN A N 1
ATOM 3806 C CA . ASN A 1 475 ? -15.352 26.5 18.172 1 94.19 475 ASN A CA 1
ATOM 3807 C C . ASN A 1 475 ? -14.039 26.688 17.422 1 94.19 475 ASN A C 1
ATOM 3809 O O . ASN A 1 475 ? -13.672 27.797 17.047 1 94.19 475 ASN A O 1
ATOM 3813 N N . LEU A 1 476 ? -13.352 25.641 17.219 1 92.56 476 LEU A N 1
ATOM 3814 C CA . LEU A 1 476 ? -12.07 25.688 16.531 1 92.56 476 LEU A CA 1
ATOM 3815 C C . LEU A 1 476 ? -12.258 26.047 15.062 1 92.56 476 LEU A C 1
ATOM 3817 O O . LEU A 1 476 ? -11.438 26.781 14.484 1 92.56 476 LEU A O 1
ATOM 3821 N N . VAL A 1 477 ? -13.273 25.516 14.445 1 93.38 477 VAL A N 1
ATOM 3822 C CA . VAL A 1 477 ? -13.547 25.812 13.047 1 93.38 477 VAL A CA 1
ATOM 3823 C C . VAL A 1 477 ? -13.891 27.297 12.898 1 93.38 477 VAL A C 1
ATOM 3825 O O . VAL A 1 477 ? -13.461 27.938 11.938 1 93.38 477 VAL A O 1
ATOM 3828 N N . LYS A 1 478 ? -14.664 27.797 13.836 1 89.5 478 LYS A N 1
ATOM 3829 C CA . LYS A 1 478 ? -14.969 29.219 13.836 1 89.5 478 LYS A CA 1
ATOM 3830 C C . LYS A 1 478 ? -13.703 30.062 14 1 89.5 478 LYS A C 1
ATOM 3832 O O . LYS A 1 478 ? -13.531 31.078 13.32 1 89.5 478 LYS A O 1
ATOM 3837 N N . LEU A 1 479 ? -12.906 29.609 14.914 1 85 479 LEU A N 1
ATOM 3838 C CA . LEU A 1 479 ? -11.633 30.297 15.117 1 85 479 LEU A CA 1
ATOM 3839 C C . LEU A 1 479 ? -10.797 30.281 13.844 1 85 479 LEU A C 1
ATOM 3841 O O . LEU A 1 479 ? -10.195 31.297 13.492 1 85 479 LEU A O 1
ATOM 3845 N N . GLN A 1 480 ? -10.727 29.203 13.156 1 86.19 480 GLN A N 1
ATOM 3846 C CA . GLN A 1 480 ? -9.992 29.078 11.906 1 86.19 480 GLN A CA 1
ATOM 3847 C C . GLN A 1 480 ? -10.555 30.016 10.836 1 86.19 480 GLN A C 1
ATOM 3849 O O . GLN A 1 480 ? -9.797 30.562 10.039 1 86.19 480 GLN A O 1
ATOM 3854 N N . GLY A 1 481 ? -11.844 30.125 10.781 1 82.44 481 GLY A N 1
ATOM 3855 C CA . GLY A 1 481 ? -12.477 31.031 9.836 1 82.44 481 GLY A CA 1
ATOM 3856 C C . GLY A 1 481 ? -12.055 32.469 10.008 1 82.44 481 GLY A C 1
ATOM 3857 O O . GLY A 1 481 ? -12 33.219 9.039 1 82.44 481 GLY A O 1
ATOM 3858 N N . GLN A 1 482 ? -11.68 32.781 11.203 1 81.62 482 GLN A N 1
ATOM 3859 C CA . GLN A 1 482 ? -11.258 34.156 11.5 1 81.62 482 GLN A CA 1
ATOM 3860 C C . GLN A 1 482 ? -9.82 34.406 11.039 1 81.62 482 GLN A C 1
ATOM 3862 O O . GLN A 1 482 ? -9.445 35.531 10.766 1 81.62 482 GLN A O 1
ATOM 3867 N N . LEU A 1 483 ? -9.031 33.375 11 1 78.06 483 LEU A N 1
ATOM 3868 C CA . LEU A 1 483 ? -7.633 33.5 10.602 1 78.06 483 LEU A CA 1
ATOM 3869 C C . LEU A 1 483 ? -7.504 33.625 9.094 1 78.06 483 LEU A C 1
ATOM 3871 O O . LEU A 1 483 ? -6.496 34.156 8.594 1 78.06 483 LEU A O 1
ATOM 3875 N N . GLY A 1 484 ? -8.477 33.312 8.336 1 77.69 484 GLY A N 1
ATOM 3876 C CA . GLY A 1 484 ? -8.43 33.438 6.887 1 77.69 484 GLY A CA 1
ATOM 3877 C C . GLY A 1 484 ? -8.391 32.125 6.172 1 77.69 484 GLY A C 1
ATOM 3878 O O . GLY A 1 484 ? -7.879 31.125 6.711 1 77.69 484 GLY A O 1
ATOM 3879 N N . TYR A 1 485 ? -8.758 32.156 4.965 1 74.19 485 TYR A N 1
ATOM 3880 C CA . TYR A 1 485 ? -8.922 30.953 4.145 1 74.19 485 TYR A CA 1
ATOM 3881 C C . TYR A 1 485 ? -7.57 30.312 3.84 1 74.19 485 TYR A C 1
ATOM 3883 O O . TYR A 1 485 ? -7.449 29.078 3.828 1 74.19 485 TYR A O 1
ATOM 3891 N N . PHE A 1 486 ? -6.562 31.125 3.736 1 76.31 486 PHE A N 1
ATOM 3892 C CA . PHE A 1 486 ? -5.273 30.625 3.264 1 76.31 486 PHE A CA 1
ATOM 3893 C C . PHE A 1 486 ? -4.512 29.938 4.391 1 76.31 486 PHE A C 1
ATOM 3895 O O . PHE A 1 486 ? -3.482 29.297 4.152 1 76.31 486 PHE A O 1
ATOM 3902 N N . LYS A 1 487 ? -5.117 29.938 5.52 1 81.62 487 LYS A N 1
ATOM 3903 C CA . LYS A 1 487 ? -4.465 29.297 6.656 1 81.62 487 LYS A CA 1
ATOM 3904 C C . LYS A 1 487 ? -5.172 28 7.039 1 81.62 487 LYS A C 1
ATOM 3906 O O . LYS A 1 487 ? -4.812 27.359 8.031 1 81.62 487 LYS A O 1
ATOM 3911 N N . VAL A 1 488 ? -6.113 27.688 6.191 1 88.75 488 VAL A N 1
ATOM 3912 C CA . VAL A 1 488 ? -6.844 26.453 6.469 1 88.75 488 VAL A CA 1
ATOM 3913 C C . VAL A 1 488 ? -6.113 25.266 5.852 1 88.75 488 VAL A C 1
ATOM 3915 O O . VAL A 1 488 ? -5.73 25.312 4.68 1 88.75 488 VAL A O 1
ATOM 3918 N N . HIS A 1 489 ? -5.859 24.266 6.664 1 92.62 489 HIS A N 1
ATOM 3919 C CA . HIS A 1 489 ? -5.262 23.031 6.16 1 92.62 489 HIS A CA 1
ATOM 3920 C C . HIS A 1 489 ? -6.152 22.375 5.109 1 92.62 489 HIS A C 1
ATOM 3922 O O . HIS A 1 489 ? -7.371 22.297 5.285 1 92.62 489 HIS A O 1
ATOM 3928 N N . PRO A 1 490 ? -5.629 21.906 4.043 1 92.38 490 PRO A N 1
ATOM 3929 C CA . PRO A 1 490 ? -6.422 21.375 2.934 1 92.38 490 PRO A CA 1
ATOM 3930 C C . PRO A 1 490 ? -7.285 20.188 3.342 1 92.38 490 PRO A C 1
ATOM 3932 O O . PRO A 1 490 ? -8.336 19.953 2.748 1 92.38 490 PRO A O 1
ATOM 3935 N N . LEU A 1 491 ? -6.965 19.422 4.328 1 96.06 491 LEU A N 1
ATOM 3936 C CA . LEU A 1 491 ? -7.68 18.219 4.699 1 96.06 491 LEU A CA 1
ATOM 3937 C C . LEU A 1 491 ? -8.695 18.5 5.801 1 96.06 491 LEU A C 1
ATOM 3939 O O . LEU A 1 491 ? -9.305 17.578 6.348 1 96.06 491 LEU A O 1
ATOM 3943 N N . THR A 1 492 ? -8.969 19.766 6.105 1 95.25 492 THR A N 1
ATOM 3944 C CA . THR A 1 492 ? -9.859 20.188 7.184 1 95.25 492 THR A CA 1
ATOM 3945 C C . THR A 1 492 ? -11.281 19.703 6.926 1 95.25 492 THR A C 1
ATOM 3947 O O . THR A 1 492 ? -12.047 19.469 7.867 1 95.25 492 THR A O 1
ATOM 3950 N N . PRO A 1 493 ? -11.672 19.5 5.656 1 94.94 493 PRO A N 1
ATOM 3951 C CA . PRO A 1 493 ? -13.023 18.984 5.426 1 94.94 493 PRO A CA 1
ATOM 3952 C C . PRO A 1 493 ? -13.25 17.609 6.055 1 94.94 493 PRO A C 1
ATOM 3954 O O . PRO A 1 493 ? -14.383 17.25 6.391 1 94.94 493 PRO A O 1
ATOM 3957 N N . ILE A 1 494 ? -12.25 16.828 6.273 1 96.94 494 ILE A N 1
ATOM 3958 C CA . ILE A 1 494 ? -12.375 15.469 6.789 1 96.94 494 ILE A CA 1
ATOM 3959 C C . ILE A 1 494 ? -13 15.5 8.18 1 96.94 494 ILE A C 1
ATOM 3961 O O . ILE A 1 494 ? -14.07 14.938 8.406 1 96.94 494 ILE A O 1
ATOM 3965 N N . PRO A 1 495 ? -12.391 16.203 9.102 1 97.38 495 PRO A N 1
ATOM 3966 C CA . PRO A 1 495 ? -13 16.234 10.438 1 97.38 495 PRO A CA 1
ATOM 3967 C C . PRO A 1 495 ? -14.336 16.984 10.461 1 97.38 495 PRO A C 1
ATOM 3969 O O . PRO A 1 495 ? -15.219 16.641 11.25 1 97.38 495 PRO A O 1
ATOM 3972 N N . ILE A 1 496 ? -14.531 18.016 9.617 1 96.81 496 ILE A N 1
ATOM 3973 C CA . ILE A 1 496 ? -15.789 18.75 9.594 1 96.81 496 ILE A CA 1
ATOM 3974 C C . ILE A 1 496 ? -16.922 17.828 9.141 1 96.81 496 ILE A C 1
ATOM 3976 O O . ILE A 1 496 ? -18 17.812 9.734 1 96.81 496 ILE A O 1
ATOM 3980 N N . MET A 1 497 ? -16.656 17.047 8.164 1 96.38 497 MET A N 1
ATOM 3981 C CA . MET A 1 497 ? -17.672 16.109 7.66 1 96.38 497 MET A CA 1
ATOM 3982 C C . MET A 1 497 ? -18.016 15.078 8.719 1 96.38 497 MET A C 1
ATOM 3984 O O . MET A 1 497 ? -19.188 14.711 8.867 1 96.38 497 MET A O 1
ATOM 3988 N N . MET A 1 498 ? -17.094 14.633 9.422 1 95.88 498 MET A N 1
ATOM 3989 C CA . MET A 1 498 ? -17.328 13.672 10.492 1 95.88 498 MET A CA 1
ATOM 3990 C C . MET A 1 498 ? -18.219 14.281 11.578 1 95.88 498 MET A C 1
ATOM 3992 O O . MET A 1 498 ? -19.125 13.617 12.094 1 95.88 498 MET A O 1
ATOM 3996 N N . CYS A 1 499 ? -17.938 15.477 11.859 1 97.31 499 CYS A N 1
ATOM 3997 C CA . CYS A 1 499 ? -18.719 16.156 12.891 1 97.31 499 CYS A CA 1
ATOM 3998 C C . CYS A 1 499 ? -20.141 16.406 12.414 1 97.31 499 CYS A C 1
ATOM 4000 O O . CYS A 1 499 ? -21.094 16.266 13.195 1 97.31 499 CYS A O 1
ATOM 4002 N N . THR A 1 500 ? -20.312 16.75 11.133 1 97.19 500 THR A N 1
ATOM 4003 C CA . THR A 1 500 ? -21.656 16.953 10.586 1 97.19 500 THR A CA 1
ATOM 4004 C C . THR A 1 500 ? -22.469 15.664 10.617 1 97.19 500 THR A C 1
ATOM 4006 O O . THR A 1 500 ? -23.656 15.688 10.906 1 97.19 500 THR A O 1
ATOM 4009 N N . GLU A 1 501 ? -21.812 14.617 10.32 1 95.56 501 GLU A N 1
ATOM 4010 C CA . GLU A 1 501 ? -22.484 13.32 10.406 1 95.56 501 GLU A CA 1
ATOM 4011 C C . GLU A 1 501 ? -22.906 13.016 11.836 1 95.56 501 GLU A C 1
ATOM 4013 O O . GLU A 1 501 ? -24 12.484 12.07 1 95.56 501 GLU A O 1
ATOM 4018 N N . PHE A 1 502 ? -22.062 13.344 12.766 1 96.44 502 PHE A N 1
ATOM 4019 C CA . PHE A 1 502 ? -22.375 13.141 14.18 1 96.44 502 PHE A CA 1
ATOM 4020 C C . PHE A 1 502 ? -23.594 13.961 14.586 1 96.44 502 PHE A C 1
ATOM 4022 O O . PHE A 1 502 ? -24.484 13.461 15.281 1 96.44 502 PHE A O 1
ATOM 4029 N N . PHE A 1 503 ? -23.656 15.195 14.133 1 97.31 503 PHE A N 1
ATOM 4030 C CA . PHE A 1 503 ? -24.781 16.078 14.461 1 97.31 503 PHE A CA 1
ATOM 4031 C C . PHE A 1 503 ? -26.078 15.539 13.867 1 97.31 503 PHE A C 1
ATOM 4033 O O . PHE A 1 503 ? -27.141 15.625 14.5 1 97.31 503 PHE A O 1
ATOM 4040 N N . THR A 1 504 ? -26.031 14.938 12.719 1 95.44 504 THR A N 1
ATOM 4041 C CA . THR A 1 504 ? -27.219 14.422 12.039 1 95.44 504 THR A CA 1
ATOM 4042 C C . THR A 1 504 ? -27.734 13.172 12.742 1 95.44 504 THR A C 1
ATOM 4044 O O . THR A 1 504 ? -28.938 12.992 12.891 1 95.44 504 THR A O 1
ATOM 4047 N N . THR A 1 505 ? -26.828 12.352 13.219 1 93.25 505 THR A N 1
ATOM 4048 C CA . THR A 1 505 ? -27.203 11.062 13.781 1 93.25 505 THR A CA 1
ATOM 4049 C C . THR A 1 505 ? -27.531 11.203 15.266 1 93.25 505 THR A C 1
ATOM 4051 O O . THR A 1 505 ? -28.281 10.383 15.828 1 93.25 505 THR A O 1
ATOM 4054 N N . HIS A 1 506 ? -27.031 12.305 15.93 1 94.62 506 HIS A N 1
ATOM 4055 C CA . HIS A 1 506 ? -27.172 12.406 17.375 1 94.62 506 HIS A CA 1
ATOM 4056 C C . HIS A 1 506 ? -27.844 13.719 17.766 1 94.62 506 HIS A C 1
ATOM 4058 O O . HIS A 1 506 ? -27.5 14.32 18.781 1 94.62 506 HIS A O 1
ATOM 4064 N N . ALA A 1 507 ? -28.688 14.164 17 1 93.25 507 ALA A N 1
ATOM 4065 C CA . ALA A 1 507 ? -29.359 15.445 17.219 1 93.25 507 ALA A CA 1
ATOM 4066 C C . ALA A 1 507 ? -30.047 15.461 18.578 1 93.25 507 ALA A C 1
ATOM 4068 O O . ALA A 1 507 ? -30.203 16.531 19.188 1 93.25 507 ALA A O 1
ATOM 4069 N N . TYR A 1 508 ? -30.391 14.297 19.125 1 91.94 508 TYR A N 1
ATOM 4070 C CA . TYR A 1 508 ? -31.141 14.172 20.359 1 91.94 508 TYR A CA 1
ATOM 4071 C C . TYR A 1 508 ? -30.266 14.477 21.578 1 91.94 508 TYR A C 1
ATOM 4073 O O . TYR A 1 508 ? -30.766 14.742 22.672 1 91.94 508 TYR A O 1
ATOM 4081 N N . LEU A 1 509 ? -28.953 14.523 21.5 1 91.88 509 LEU A N 1
ATOM 4082 C CA . LEU A 1 509 ? -28.047 14.672 22.625 1 91.88 509 LEU A CA 1
ATOM 4083 C C . LEU A 1 509 ? -27.984 16.125 23.094 1 91.88 509 LEU A C 1
ATOM 4085 O O . LEU A 1 509 ? -27.703 16.391 24.266 1 91.88 509 LEU A O 1
ATOM 4089 N N . ASP A 1 510 ? -28.109 17.047 22.172 1 93.5 510 ASP A N 1
ATOM 4090 C CA . ASP A 1 510 ? -27.984 18.469 22.453 1 93.5 510 ASP A CA 1
ATOM 4091 C C . ASP A 1 510 ? -28.828 19.312 21.484 1 93.5 510 ASP A C 1
ATOM 4093 O O . ASP A 1 510 ? -28.734 19.125 20.266 1 93.5 510 ASP A O 1
ATOM 4097 N N . SER A 1 511 ? -29.578 20.219 21.922 1 92.75 511 SER A N 1
ATOM 4098 C CA . SER A 1 511 ? -30.484 21.031 21.125 1 92.75 511 SER A CA 1
ATOM 4099 C C . SER A 1 511 ? -29.703 22 20.234 1 92.75 511 SER A C 1
ATOM 4101 O O . SER A 1 511 ? -30.219 22.453 19.203 1 92.75 511 SER A O 1
ATOM 4103 N N . SER A 1 512 ? -28.516 22.281 20.594 1 95.44 512 SER A N 1
ATOM 4104 C CA . SER A 1 512 ? -27.719 23.219 19.844 1 95.44 512 SER A CA 1
ATOM 4105 C C . SER A 1 512 ? -27.141 22.578 18.578 1 95.44 512 SER A C 1
ATOM 4107 O O . SER A 1 512 ? -26.609 23.266 17.703 1 95.44 512 SER A O 1
ATOM 4109 N N . PHE A 1 513 ? -27.219 21.281 18.375 1 96.25 513 PHE A N 1
ATOM 4110 C CA . PHE A 1 513 ? -26.562 20.547 17.312 1 96.25 513 PHE A CA 1
ATOM 4111 C C . PHE A 1 513 ? -27.109 20.953 15.953 1 96.25 513 PHE A C 1
ATOM 4113 O O . PHE A 1 513 ? -26.375 20.969 14.961 1 96.25 513 PHE A O 1
ATOM 4120 N N . ASP A 1 514 ? -28.344 21.281 15.898 1 95.5 514 ASP A N 1
ATOM 4121 C CA . ASP A 1 514 ? -28.938 21.688 14.633 1 95.5 514 ASP A CA 1
ATOM 4122 C C . ASP A 1 514 ? -28.297 22.984 14.117 1 95.5 514 ASP A C 1
ATOM 4124 O O . ASP A 1 514 ? -27.969 23.094 12.938 1 95.5 514 ASP A O 1
ATOM 4128 N N . ILE A 1 515 ? -28.188 23.922 15.062 1 96.19 515 ILE A N 1
ATOM 4129 C CA . ILE A 1 515 ? -27.578 25.188 14.711 1 96.19 515 ILE A CA 1
ATOM 4130 C C . ILE A 1 515 ? -26.109 24.969 14.352 1 96.19 515 ILE A C 1
ATOM 4132 O O . ILE A 1 515 ? -25.609 25.547 13.375 1 96.19 515 ILE A O 1
ATOM 4136 N N . MET A 1 516 ? -25.453 24.188 15.094 1 96.94 516 MET A N 1
ATOM 4137 C CA . MET A 1 516 ? -24.031 23.906 14.875 1 96.94 516 MET A CA 1
ATOM 4138 C C . MET A 1 516 ? -23.828 23.188 13.547 1 96.94 516 MET A C 1
ATOM 4140 O O . MET A 1 516 ? -22.828 23.406 12.859 1 96.94 516 MET A O 1
ATOM 4144 N N . LEU A 1 517 ? -24.703 22.266 13.203 1 97.19 517 LEU A N 1
ATOM 4145 C CA . LEU A 1 517 ? -24.672 21.578 11.914 1 97.19 517 LEU A CA 1
ATOM 4146 C C . LEU A 1 517 ? -24.719 22.562 10.766 1 97.19 517 LEU A C 1
ATOM 4148 O O . LEU A 1 517 ? -23.922 22.469 9.82 1 97.19 517 LEU A O 1
ATOM 4152 N N . GLN A 1 518 ? -25.562 23.547 10.883 1 96.12 518 GLN A N 1
ATOM 4153 C CA . GLN A 1 518 ? -25.688 24.547 9.828 1 96.12 518 GLN A CA 1
ATOM 4154 C C . GLN A 1 518 ? -24.406 25.391 9.711 1 96.12 518 GLN A C 1
ATOM 4156 O O . GLN A 1 518 ? -23.984 25.734 8.602 1 96.12 518 GLN A O 1
ATOM 4161 N N . GLU A 1 519 ? -23.875 25.703 10.828 1 95.5 519 GLU A N 1
ATOM 4162 C CA . GLU A 1 519 ? -22.641 26.469 10.828 1 95.5 519 GLU A CA 1
ATOM 4163 C C . GLU A 1 519 ? -21.516 25.703 10.117 1 95.5 519 GLU A C 1
ATOM 4165 O O . GLU A 1 519 ? -20.766 26.297 9.328 1 95.5 519 GLU A O 1
ATOM 4170 N N . LEU A 1 520 ? -21.391 24.453 10.367 1 96.56 520 LEU A N 1
ATOM 4171 C CA . LEU A 1 520 ? -20.344 23.641 9.758 1 96.56 520 LEU A CA 1
ATOM 4172 C C . LEU A 1 520 ? -20.609 23.438 8.266 1 96.56 520 LEU A C 1
ATOM 4174 O O . LEU A 1 520 ? -19.672 23.438 7.461 1 96.56 520 LEU A O 1
ATOM 4178 N N . LEU A 1 521 ? -21.859 23.25 7.887 1 95.56 521 LEU A N 1
ATOM 4179 C CA . LEU A 1 521 ? -22.203 23.094 6.48 1 95.56 521 LEU A CA 1
ATOM 4180 C C . LEU A 1 521 ? -21.875 24.375 5.699 1 95.56 521 LEU A C 1
ATOM 4182 O O . LEU A 1 521 ? -21.422 24.297 4.559 1 95.56 521 LEU A O 1
ATOM 4186 N N . GLU A 1 522 ? -22.109 25.484 6.363 1 92.75 522 GLU A N 1
ATOM 4187 C CA . GLU A 1 522 ? -21.75 26.75 5.738 1 92.75 522 GLU A CA 1
ATOM 4188 C C . GLU A 1 522 ? -20.234 26.859 5.543 1 92.75 522 GLU A C 1
ATOM 4190 O O . GLU A 1 522 ? -19.766 27.375 4.523 1 92.75 522 GLU A O 1
ATOM 4195 N N . CYS A 1 523 ? -19.531 26.422 6.535 1 91.81 523 CYS A N 1
ATOM 4196 C CA . CYS A 1 523 ? -18.078 26.422 6.43 1 91.81 523 CYS A CA 1
ATOM 4197 C C . CYS A 1 523 ? -17.609 25.531 5.281 1 91.81 523 CYS A C 1
ATOM 4199 O O . CYS A 1 523 ? -16.703 25.906 4.535 1 91.81 523 CYS A O 1
ATOM 4201 N N . LEU A 1 524 ? -18.172 24.375 5.129 1 91.56 524 LEU A N 1
ATOM 4202 C CA . LEU A 1 524 ? -17.828 23.453 4.047 1 91.56 524 LEU A CA 1
ATOM 4203 C C . LEU A 1 524 ? -18.156 24.078 2.689 1 91.56 524 LEU A C 1
ATOM 4205 O O . LEU A 1 524 ? -17.391 23.922 1.735 1 91.56 524 LEU A O 1
ATOM 4209 N N . GLN A 1 525 ? -19.234 24.766 2.629 1 89.44 525 GLN A N 1
ATOM 4210 C CA . GLN A 1 525 ? -19.625 25.438 1.394 1 89.44 525 GLN A CA 1
ATOM 4211 C C . GLN A 1 525 ? -18.656 26.547 1.035 1 89.44 525 GLN A C 1
ATOM 4213 O O . GLN A 1 525 ? -18.344 26.75 -0.14 1 89.44 525 GLN A O 1
ATOM 4218 N N . ASP A 1 526 ? -18.234 27.266 2.033 1 86.62 526 ASP A N 1
ATOM 4219 C CA . ASP A 1 526 ? -17.25 28.328 1.811 1 86.62 526 ASP A CA 1
ATOM 4220 C C . ASP A 1 526 ? -15.953 27.75 1.255 1 86.62 526 ASP A C 1
ATOM 4222 O O . ASP A 1 526 ? -15.336 28.359 0.376 1 86.62 526 ASP A O 1
ATOM 4226 N N . LEU A 1 527 ? -15.578 26.641 1.778 1 84.25 527 LEU A N 1
ATOM 4227 C CA . LEU A 1 527 ? -14.359 26 1.31 1 84.25 527 LEU A CA 1
ATOM 4228 C C . LEU A 1 527 ? -14.516 25.5 -0.126 1 84.25 527 LEU A C 1
ATOM 4230 O O . LEU A 1 527 ? -13.57 25.562 -0.916 1 84.25 527 LEU A O 1
ATOM 4234 N N . ASP A 1 528 ? -15.703 25.062 -0.465 1 83.31 528 ASP A N 1
ATOM 4235 C CA . ASP A 1 528 ? -15.977 24.578 -1.815 1 83.31 528 ASP A CA 1
ATOM 4236 C C . ASP A 1 528 ? -16.047 25.734 -2.809 1 83.31 528 ASP A C 1
ATOM 4238 O O . ASP A 1 528 ? -15.68 25.578 -3.977 1 83.31 528 ASP A O 1
ATOM 4242 N N . ARG A 1 529 ? -16.562 26.875 -2.369 1 76.56 529 ARG A N 1
ATOM 4243 C CA . ARG A 1 529 ? -16.688 28.047 -3.227 1 76.56 529 ARG A CA 1
ATOM 4244 C C . ARG A 1 529 ? -15.305 28.562 -3.625 1 76.56 529 ARG A C 1
ATOM 4246 O O . ARG A 1 529 ? -15.117 29.062 -4.742 1 76.56 529 ARG A O 1
ATOM 4253 N N . VAL A 1 530 ? -14.391 28.438 -2.754 1 70.94 530 VAL A N 1
ATOM 4254 C CA . VAL A 1 530 ? -13.039 28.891 -3.055 1 70.94 530 VAL A CA 1
ATOM 4255 C C . VAL A 1 530 ? -12.414 28 -4.117 1 70.94 530 VAL A C 1
ATOM 4257 O O . VAL A 1 530 ? -11.594 28.453 -4.918 1 70.94 530 VAL A O 1
ATOM 4260 N N . LYS A 1 531 ? -12.883 26.75 -4.141 1 66.06 531 LYS A N 1
ATOM 4261 C CA . LYS A 1 531 ? -12.414 25.812 -5.16 1 66.06 531 LYS A CA 1
ATOM 4262 C C . LYS A 1 531 ? -12.922 26.219 -6.543 1 66.06 531 LYS A C 1
ATOM 4264 O O . LYS A 1 531 ? -12.172 26.156 -7.523 1 66.06 531 LYS A O 1
ATOM 4269 N N . ASN A 1 532 ? -14.258 26.484 -6.578 1 59.12 532 ASN A N 1
ATOM 4270 C CA . ASN A 1 532 ? -14.914 26.828 -7.84 1 59.12 532 ASN A CA 1
ATOM 4271 C C . ASN A 1 532 ? -15.562 28.203 -7.785 1 59.12 532 ASN A C 1
ATOM 4273 O O . ASN A 1 532 ? -16.766 28.328 -7.586 1 59.12 532 ASN A O 1
ATOM 4277 N N . PRO A 1 533 ? -14.719 29.281 -7.785 1 49.12 533 PRO A N 1
ATOM 4278 C CA . PRO A 1 533 ? -15.328 30.609 -7.68 1 49.12 533 PRO A CA 1
ATOM 4279 C C . PRO A 1 533 ? -16.438 30.844 -8.711 1 49.12 533 PRO A C 1
ATOM 4281 O O . PRO A 1 533 ? -17.312 31.688 -8.5 1 49.12 533 PRO A O 1
ATOM 4284 N N . SER A 1 534 ? -16.406 30.266 -9.859 1 46.06 534 SER A N 1
ATOM 4285 C CA . SER A 1 534 ? -17.422 30.547 -10.867 1 46.06 534 SER A CA 1
ATOM 4286 C C . SER A 1 534 ? -18.797 30.078 -10.414 1 46.06 534 SER A C 1
ATOM 4288 O O . SER A 1 534 ? -19.828 30.5 -10.969 1 46.06 534 SER A O 1
ATOM 4290 N N . GLN A 1 535 ? -18.859 29.062 -9.594 1 43.31 535 GLN A N 1
ATOM 4291 C CA . GLN A 1 535 ? -20.188 28.562 -9.289 1 43.31 535 GLN A CA 1
ATOM 4292 C C . GLN A 1 535 ? -20.844 29.359 -8.164 1 43.31 535 GLN A C 1
ATOM 4294 O O . GLN A 1 535 ? -21.922 29.031 -7.703 1 43.31 535 GLN A O 1
ATOM 4299 N N . SER A 1 536 ? -20.203 30.344 -7.609 1 37.97 536 SER A N 1
ATOM 4300 C CA . SER A 1 536 ? -20.859 31.172 -6.605 1 37.97 536 SER A CA 1
ATOM 4301 C C . SER A 1 536 ? -21.891 32.094 -7.246 1 37.97 536 SER A C 1
ATOM 4303 O O . SER A 1 536 ? -21.641 32.656 -8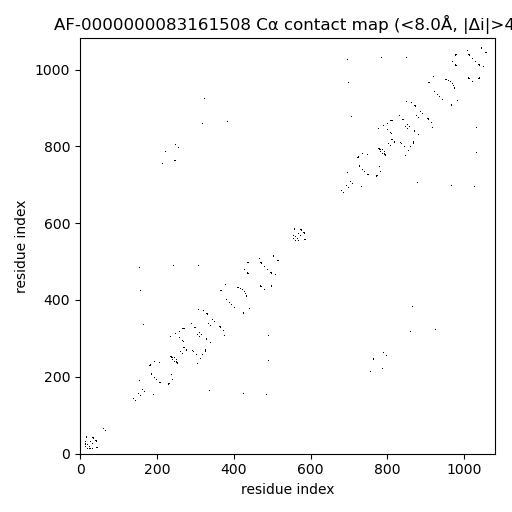.312 1 37.97 536 SER A O 1
ATOM 4305 N N . PRO A 1 537 ? -23.188 32.094 -6.957 1 36.5 537 PRO A N 1
ATOM 4306 C CA . PRO A 1 537 ? -24.141 33.125 -7.418 1 36.5 537 PRO A CA 1
ATOM 4307 C C . PRO A 1 537 ? -23.625 34.531 -7.219 1 36.5 537 PRO A C 1
ATOM 4309 O O . PRO A 1 537 ? -22.812 34.781 -6.316 1 36.5 537 PRO A O 1
ATOM 4312 N N . GLY A 1 538 ? -23.375 35.375 -8.211 1 33.72 538 GLY A N 1
ATOM 4313 C CA . GLY A 1 538 ? -23.156 36.812 -8.211 1 33.72 538 GLY A CA 1
ATOM 4314 C C . GLY A 1 538 ? -23.906 37.531 -7.094 1 33.72 538 GLY A C 1
ATOM 4315 O O . GLY A 1 538 ? -25.094 37.312 -6.902 1 33.72 538 GLY A O 1
ATOM 4316 N N . LEU A 1 539 ? -23.344 37.844 -5.957 1 29.38 539 LEU A N 1
ATOM 4317 C CA . LEU A 1 539 ? -23.953 38.906 -5.164 1 29.38 539 LEU A CA 1
ATOM 4318 C C . LEU A 1 539 ? -24.359 40.094 -6.051 1 29.38 539 LEU A C 1
ATOM 4320 O O . LEU A 1 539 ? -23.531 40.656 -6.754 1 29.38 539 LEU A O 1
ATOM 4324 N N . THR A 1 540 ? -25.516 40 -6.688 1 26.2 540 THR A N 1
ATOM 4325 C CA . THR A 1 540 ? -26.203 41.219 -7.043 1 26.2 540 THR A CA 1
ATOM 4326 C C . THR A 1 540 ? -26.141 42.25 -5.902 1 26.2 540 THR A C 1
ATOM 4328 O O . THR A 1 540 ? -26.672 42 -4.816 1 26.2 540 THR A O 1
ATOM 4331 N N . GLY A 1 541 ? -24.922 42.875 -5.711 1 19.69 541 GLY A N 1
ATOM 4332 C CA . GLY A 1 541 ? -25.188 44.281 -5.441 1 19.69 541 GLY A CA 1
ATOM 4333 C C . GLY A 1 541 ? -25.797 45 -6.621 1 19.69 541 GLY A C 1
ATOM 4334 O O . GLY A 1 541 ? -25.625 44.594 -7.77 1 19.69 541 GLY A O 1
ATOM 4335 N N . MET B 1 1 ? 93.25 -25.531 -20.188 1 24.72 1 MET B N 1
ATOM 4336 C CA . MET B 1 1 ? 92.062 -26.234 -19.672 1 24.72 1 MET B CA 1
ATOM 4337 C C . MET B 1 1 ? 90.938 -25.234 -19.266 1 24.72 1 MET B C 1
ATOM 4339 O O . MET B 1 1 ? 91.125 -24.469 -18.328 1 24.72 1 MET B O 1
ATOM 4343 N N . VAL B 1 2 ? 90.25 -24.75 -20.203 1 29.61 2 VAL B N 1
ATOM 4344 C CA . VAL B 1 2 ? 89.562 -23.484 -20.344 1 29.61 2 VAL B CA 1
ATOM 4345 C C . VAL B 1 2 ? 88.312 -23.484 -19.484 1 29.61 2 VAL B C 1
ATOM 4347 O O . VAL B 1 2 ? 87.438 -24.328 -19.672 1 29.61 2 VAL B O 1
ATOM 4350 N N . SER B 1 3 ? 88.438 -23.375 -18.203 1 28.38 3 SER B N 1
ATOM 4351 C CA . SER B 1 3 ? 87.375 -23.625 -17.219 1 28.38 3 SER B CA 1
ATOM 4352 C C . SER B 1 3 ? 86.125 -22.828 -17.531 1 28.38 3 SER B C 1
ATOM 4354 O O . SER B 1 3 ? 86.125 -21.594 -17.422 1 28.38 3 SER B O 1
ATOM 4356 N N . THR B 1 4 ? 85.562 -23.172 -18.578 1 33.94 4 THR B N 1
ATOM 4357 C CA . THR B 1 4 ? 84.438 -22.312 -19.078 1 33.94 4 THR B CA 1
ATOM 4358 C C . THR B 1 4 ? 83.438 -22.047 -18 1 33.94 4 THR B C 1
ATOM 4360 O O . THR B 1 4 ? 83 -22.953 -17.281 1 33.94 4 THR B O 1
ATOM 4363 N N . PRO B 1 5 ? 83.25 -20.781 -17.562 1 34.44 5 PRO B N 1
ATOM 4364 C CA . PRO B 1 5 ? 82.5 -20.344 -16.391 1 34.44 5 PRO B CA 1
ATOM 4365 C C . PRO B 1 5 ? 81.125 -20.938 -16.359 1 34.44 5 PRO B C 1
ATOM 4367 O O . PRO B 1 5 ? 80.562 -21.266 -17.406 1 34.44 5 PRO B O 1
ATOM 4370 N N . THR B 1 6 ? 80.75 -21.688 -15.375 1 33.59 6 THR B N 1
ATOM 4371 C CA . THR B 1 6 ? 79.562 -22.453 -15.008 1 33.59 6 THR B CA 1
ATOM 4372 C C . THR B 1 6 ? 78.312 -21.609 -15.133 1 33.59 6 THR B C 1
ATOM 4374 O O . THR B 1 6 ? 78.188 -20.578 -14.469 1 33.59 6 THR B O 1
ATOM 4377 N N . ILE B 1 7 ? 77.812 -21.391 -16.344 1 34.16 7 ILE B N 1
ATOM 4378 C CA . ILE B 1 7 ? 76.688 -20.594 -16.688 1 34.16 7 ILE B CA 1
ATOM 4379 C C . ILE B 1 7 ? 75.5 -20.938 -15.742 1 34.16 7 ILE B C 1
ATOM 4381 O O . ILE B 1 7 ? 75.125 -22.109 -15.609 1 34.16 7 ILE B O 1
ATOM 4385 N N . SER B 1 8 ? 75.312 -20.172 -14.727 1 33.62 8 SER B N 1
ATOM 4386 C CA . SER B 1 8 ? 74.312 -20.375 -13.719 1 33.62 8 SER B CA 1
ATOM 4387 C C . SER B 1 8 ? 73 -20.812 -14.359 1 33.62 8 SER B C 1
ATOM 4389 O O . SER B 1 8 ? 72.562 -20.25 -15.352 1 33.62 8 SER B O 1
ATOM 4391 N N . ARG B 1 9 ? 72.562 -22.062 -14.359 1 39.22 9 ARG B N 1
ATOM 4392 C CA . ARG B 1 9 ? 71.438 -22.828 -14.938 1 39.22 9 ARG B CA 1
ATOM 4393 C C . ARG B 1 9 ? 70.125 -22.125 -14.688 1 39.22 9 ARG B C 1
ATOM 4395 O O . ARG B 1 9 ? 69.062 -22.656 -15.008 1 39.22 9 ARG B O 1
ATOM 4402 N N . GLN B 1 10 ? 69.938 -21.344 -13.555 1 38.38 10 GLN B N 1
ATOM 4403 C CA . GLN B 1 10 ? 68.625 -21 -13.109 1 38.38 10 GLN B CA 1
ATOM 4404 C C . GLN B 1 10 ? 67.938 -20.047 -14.086 1 38.38 10 GLN B C 1
ATOM 4406 O O . GLN B 1 10 ? 68.375 -18.922 -14.289 1 38.38 10 GLN B O 1
ATOM 4411 N N . ARG B 1 11 ? 67.375 -20.453 -15.141 1 41 11 ARG B N 1
ATOM 4412 C CA . ARG B 1 11 ? 66.812 -19.578 -16.141 1 41 11 ARG B CA 1
ATOM 4413 C C . ARG B 1 11 ? 65.75 -18.625 -15.516 1 41 11 ARG B C 1
ATOM 4415 O O . ARG B 1 11 ? 64.938 -19.047 -14.68 1 41 11 ARG B O 1
ATOM 4422 N N . PRO B 1 12 ? 65.812 -17.219 -15.5 1 44.28 12 PRO B N 1
ATOM 4423 C CA . PRO B 1 12 ? 64.938 -16.125 -15.086 1 44.28 12 PRO B CA 1
ATOM 4424 C C . PRO B 1 12 ? 63.625 -16.078 -15.883 1 44.28 12 PRO B C 1
ATOM 4426 O O . PRO B 1 12 ? 63.656 -16.062 -17.109 1 44.28 12 PRO B O 1
ATOM 4429 N N . GLY B 1 13 ? 62.375 -16.859 -15.469 1 50.56 13 GLY B N 1
ATOM 4430 C CA . GLY B 1 13 ? 61.031 -16.719 -16.016 1 50.56 13 GLY B CA 1
ATOM 4431 C C . GLY B 1 13 ? 59.969 -17.297 -15.109 1 50.56 13 GLY B C 1
ATOM 4432 O O . GLY B 1 13 ? 60.281 -18.078 -14.203 1 50.56 13 GLY B O 1
ATOM 4433 N N . SER B 1 14 ? 58.875 -16.75 -14.977 1 60.5 14 SER B N 1
ATOM 4434 C CA . SER B 1 14 ? 57.781 -17.188 -14.125 1 60.5 14 SER B CA 1
ATOM 4435 C C . SER B 1 14 ? 57.125 -18.469 -14.648 1 60.5 14 SER B C 1
ATOM 4437 O O . SER B 1 14 ? 57.156 -18.734 -15.852 1 60.5 14 SER B O 1
ATOM 4439 N N . ALA B 1 15 ? 56.875 -19.562 -13.859 1 70.94 15 ALA B N 1
ATOM 4440 C CA . ALA B 1 15 ? 56.188 -20.812 -14.188 1 70.94 15 ALA B CA 1
ATOM 4441 C C . ALA B 1 15 ? 54.781 -20.531 -14.711 1 70.94 15 ALA B C 1
ATOM 4443 O O . ALA B 1 15 ? 54.156 -19.547 -14.328 1 70.94 15 ALA B O 1
ATOM 4444 N N . CYS B 1 16 ? 54.312 -21.109 -15.789 1 71.19 16 CYS B N 1
ATOM 4445 C CA . CYS B 1 16 ? 53 -20.938 -16.375 1 71.19 16 CYS B CA 1
ATOM 4446 C C . CYS B 1 16 ? 51.906 -21.344 -15.383 1 71.19 16 CYS B C 1
ATOM 4448 O O . CYS B 1 16 ? 52.156 -22.078 -14.422 1 71.19 16 CYS B O 1
ATOM 4450 N N . GLU B 1 17 ? 50.781 -20.922 -15.406 1 74 17 GLU B N 1
ATOM 4451 C CA . GLU B 1 17 ? 49.625 -21.172 -14.516 1 74 17 GLU B CA 1
ATOM 4452 C C . GLU B 1 17 ? 49.312 -22.656 -14.445 1 74 17 GLU B C 1
ATOM 4454 O O . GLU B 1 17 ? 48.969 -23.172 -13.375 1 74 17 GLU B O 1
ATOM 4459 N N . GLU B 1 18 ? 49.469 -23.375 -15.539 1 72.81 18 GLU B N 1
ATOM 4460 C CA . GLU B 1 18 ? 49.125 -24.797 -15.562 1 72.81 18 GLU B CA 1
ATOM 4461 C C . GLU B 1 18 ? 50.156 -25.625 -14.82 1 72.81 18 GLU B C 1
ATOM 4463 O O . GLU B 1 18 ? 49.812 -26.531 -14.07 1 72.81 18 GLU B O 1
ATOM 4468 N N . CYS B 1 19 ? 51.188 -25.375 -15.086 1 74.12 19 CYS B N 1
ATOM 4469 C CA . CYS B 1 19 ? 52.219 -26.109 -14.383 1 74.12 19 CYS B CA 1
ATOM 4470 C C . CYS B 1 19 ? 52.188 -25.812 -12.883 1 74.12 19 CYS B C 1
ATOM 4472 O O . CYS B 1 19 ? 52.406 -26.703 -12.07 1 74.12 19 CYS B O 1
ATOM 4474 N N . ARG B 1 20 ? 51.906 -24.5 -12.531 1 72.88 20 ARG B N 1
ATOM 4475 C CA . ARG B 1 20 ? 51.688 -24.125 -11.141 1 72.88 20 ARG B CA 1
ATOM 4476 C C . ARG B 1 20 ? 50.5 -24.875 -10.547 1 72.88 20 ARG B C 1
ATOM 4478 O O . ARG B 1 20 ? 50.562 -25.344 -9.414 1 72.88 20 ARG B O 1
ATOM 4485 N N . ARG B 1 21 ? 49.406 -25.094 -11.359 1 70.56 21 ARG B N 1
ATOM 4486 C CA . ARG B 1 21 ? 48.188 -25.781 -10.938 1 70.56 21 ARG B CA 1
ATOM 4487 C C . ARG B 1 21 ? 48.438 -27.266 -10.742 1 70.56 21 ARG B C 1
ATOM 4489 O O . ARG B 1 21 ? 47.969 -27.859 -9.773 1 70.56 21 ARG B O 1
ATOM 4496 N N . ARG B 1 22 ? 49.188 -27.875 -11.562 1 71.62 22 ARG B N 1
ATOM 4497 C CA . ARG B 1 22 ? 49.469 -29.312 -11.516 1 71.62 22 ARG B CA 1
ATOM 4498 C C . ARG B 1 22 ? 50.688 -29.609 -10.641 1 71.62 22 ARG B C 1
ATOM 4500 O O . ARG B 1 22 ? 51.031 -30.781 -10.445 1 71.62 22 ARG B O 1
ATOM 4507 N N . LYS B 1 23 ? 51.156 -28.641 -10.016 1 70.88 23 LYS B N 1
ATOM 4508 C CA . LYS B 1 23 ? 52.312 -28.719 -9.109 1 70.88 23 LYS B CA 1
ATOM 4509 C C . LYS B 1 23 ? 53.469 -29.484 -9.758 1 70.88 23 LYS B C 1
ATOM 4511 O O . LYS B 1 23 ? 54.125 -30.281 -9.102 1 70.88 23 LYS B O 1
ATOM 4516 N N . VAL B 1 24 ? 53.656 -29.344 -11.102 1 76.62 24 VAL B N 1
ATOM 4517 C CA . VAL B 1 24 ? 54.75 -29.984 -11.797 1 76.62 24 VAL B CA 1
ATOM 4518 C C . VAL B 1 24 ? 55.812 -28.922 -12.141 1 76.62 24 VAL B C 1
ATOM 4520 O O . VAL B 1 24 ? 55.5 -27.734 -12.227 1 76.62 24 VAL B O 1
ATOM 4523 N N . ARG B 1 25 ? 57.062 -29.391 -12.211 1 73.62 25 ARG B N 1
ATOM 4524 C CA . ARG B 1 25 ? 58.188 -28.516 -12.523 1 73.62 25 ARG B CA 1
ATOM 4525 C C . ARG B 1 25 ? 58.062 -27.953 -13.938 1 73.62 25 ARG B C 1
ATOM 4527 O O . ARG B 1 25 ? 58.062 -28.703 -14.906 1 73.62 25 ARG B O 1
ATOM 4534 N N . CYS B 1 26 ? 57.781 -26.672 -14.094 1 70.75 26 CYS B N 1
ATOM 4535 C CA . CYS B 1 26 ? 57.656 -25.984 -15.375 1 70.75 26 CYS B CA 1
ATOM 4536 C C . CYS B 1 26 ? 59.031 -25.656 -15.953 1 70.75 26 CYS B C 1
ATOM 4538 O O . CYS B 1 26 ? 59.938 -25.172 -15.242 1 70.75 26 CYS B O 1
ATOM 4540 N N . ASP B 1 27 ? 59.531 -26.094 -17.016 1 74.88 27 ASP B N 1
ATOM 4541 C CA . ASP B 1 27 ? 60.844 -25.859 -17.625 1 74.88 27 ASP B CA 1
ATOM 4542 C C . ASP B 1 27 ? 60.969 -24.438 -18.141 1 74.88 27 ASP B C 1
ATOM 4544 O O . ASP B 1 27 ? 62 -24.047 -18.672 1 74.88 27 ASP B O 1
ATOM 4548 N N . ARG B 1 28 ? 59.938 -23.391 -17.891 1 69 28 ARG B N 1
ATOM 4549 C CA . ARG B 1 28 ? 59.844 -21.953 -18.125 1 69 28 ARG B CA 1
ATOM 4550 C C . ARG B 1 28 ? 60.281 -21.609 -19.547 1 69 28 ARG B C 1
ATOM 4552 O O . ARG B 1 28 ? 60.719 -20.484 -19.812 1 69 28 ARG B O 1
ATOM 4559 N N . ARG B 1 29 ? 60.188 -22.641 -20.406 1 72.81 29 ARG B N 1
ATOM 4560 C CA . ARG B 1 29 ? 60.469 -22.344 -21.812 1 72.81 29 ARG B CA 1
ATOM 4561 C C . ARG B 1 29 ? 59.312 -21.547 -22.438 1 72.81 29 ARG B C 1
ATOM 4563 O O . ARG B 1 29 ? 58.156 -21.75 -22.094 1 72.81 29 ARG B O 1
ATOM 4570 N N . ARG B 1 30 ? 59.562 -20.375 -23.062 1 70.62 30 ARG B N 1
ATOM 4571 C CA . ARG B 1 30 ? 58.594 -19.562 -23.781 1 70.62 30 ARG B CA 1
ATOM 4572 C C . ARG B 1 30 ? 58.562 -19.922 -25.266 1 70.62 30 ARG B C 1
ATOM 4574 O O . ARG B 1 30 ? 59.594 -20.359 -25.828 1 70.62 30 ARG B O 1
ATOM 4581 N N . PRO B 1 31 ? 57.125 -19.844 -25.797 1 71.38 31 PRO B N 1
ATOM 4582 C CA 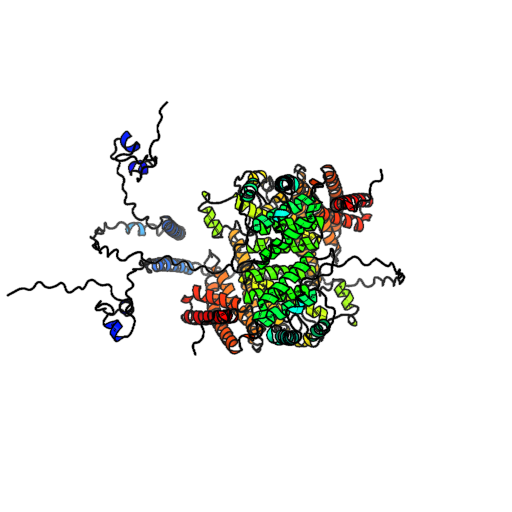. PRO B 1 31 ? 55.844 -19.344 -25.281 1 71.38 31 PRO B CA 1
ATOM 4583 C C . PRO B 1 31 ? 55.094 -20.375 -24.453 1 71.38 31 PRO B C 1
ATOM 4585 O O . PRO B 1 31 ? 54.125 -20.031 -23.75 1 71.38 31 PRO B O 1
ATOM 4588 N N . GLN B 1 32 ? 55.469 -21.625 -24.641 1 76.06 32 GLN B N 1
ATOM 4589 C CA . GLN B 1 32 ? 54.812 -22.719 -23.953 1 76.06 32 GLN B CA 1
ATOM 4590 C C . GLN B 1 32 ? 55.812 -23.609 -23.219 1 76.06 32 GLN B C 1
ATOM 4592 O O . GLN B 1 32 ? 56.844 -23.953 -23.766 1 76.06 32 GLN B O 1
ATOM 4597 N N . CYS B 1 33 ? 55.562 -23.875 -22.062 1 75.94 33 CYS B N 1
ATOM 4598 C CA . CYS B 1 33 ? 56.438 -24.781 -21.344 1 75.94 33 CYS B CA 1
ATOM 4599 C C . CYS B 1 33 ? 56.25 -26.219 -21.812 1 75.94 33 CYS B C 1
ATOM 4601 O O . CYS B 1 33 ? 55.281 -26.531 -22.484 1 75.94 33 CYS B O 1
ATOM 4603 N N . GLN B 1 34 ? 57.25 -27.078 -21.719 1 77.31 34 GLN B N 1
ATOM 4604 C CA . GLN B 1 34 ? 57.188 -28.453 -22.219 1 77.31 34 GLN B CA 1
ATOM 4605 C C . GLN B 1 34 ? 55.938 -29.172 -21.734 1 77.31 34 GLN B C 1
ATOM 4607 O O . GLN B 1 34 ? 55.344 -29.938 -22.484 1 77.31 34 GLN B O 1
ATOM 4612 N N . VAL B 1 35 ? 55.5 -28.906 -20.516 1 77.25 35 VAL B N 1
ATOM 4613 C CA . VAL B 1 35 ? 54.344 -29.578 -19.938 1 77.25 35 VAL B CA 1
ATOM 4614 C C . VAL B 1 35 ? 53.062 -29.078 -20.625 1 77.25 35 VAL B C 1
ATOM 4616 O O . VAL B 1 35 ? 52.219 -29.891 -20.984 1 77.25 35 VAL B O 1
ATOM 4619 N N . CYS B 1 36 ? 52.906 -27.859 -20.812 1 73.81 36 CYS B N 1
ATOM 4620 C CA . CYS B 1 36 ? 51.75 -27.344 -21.5 1 73.81 36 CYS B CA 1
ATOM 4621 C C . CYS B 1 36 ? 51.781 -27.75 -22.969 1 73.81 36 CYS B C 1
ATOM 4623 O O . CYS B 1 36 ? 50.719 -28 -23.562 1 73.81 36 CYS B O 1
ATOM 4625 N N . PHE B 1 37 ? 52.844 -27.797 -23.609 1 77.62 37 PHE B N 1
ATOM 4626 C CA . PHE B 1 37 ? 53 -28.25 -24.984 1 77.62 37 PHE B CA 1
ATOM 4627 C C . PHE B 1 37 ? 52.531 -29.688 -25.125 1 77.62 37 PHE B C 1
ATOM 4629 O O . PHE B 1 37 ? 51.781 -30.031 -26.062 1 77.62 37 PHE B O 1
ATOM 4636 N N . GLU B 1 38 ? 52.969 -30.594 -24.188 1 77.38 38 GLU B N 1
ATOM 4637 C CA . GLU B 1 38 ? 52.594 -32 -24.281 1 77.38 38 GLU B CA 1
ATOM 4638 C C . GLU B 1 38 ? 51.125 -32.219 -23.953 1 77.38 38 GLU B C 1
ATOM 4640 O O . GLU B 1 38 ? 50.469 -33.094 -24.5 1 77.38 38 GLU B O 1
ATOM 4645 N N . THR B 1 39 ? 50.531 -31.406 -23.062 1 74.25 39 THR B N 1
ATOM 4646 C CA . THR B 1 39 ? 49.156 -31.578 -22.625 1 74.25 39 THR B CA 1
ATOM 4647 C C . THR B 1 39 ? 48.219 -30.734 -23.5 1 74.25 39 THR B C 1
ATOM 4649 O O . THR B 1 39 ? 47 -30.859 -23.391 1 74.25 39 THR B O 1
ATOM 4652 N N . GLY B 1 40 ? 48.562 -29.938 -24.469 1 75.75 40 GLY B N 1
ATOM 4653 C CA . GLY B 1 40 ? 47.812 -29.141 -25.422 1 75.75 40 GLY B CA 1
ATOM 4654 C C . GLY B 1 40 ? 47.125 -27.969 -24.766 1 75.75 40 GLY B C 1
ATOM 4655 O O . GLY B 1 40 ? 46.062 -27.516 -25.25 1 75.75 40 GLY B O 1
ATOM 4656 N N . ILE B 1 41 ? 47.5 -27.625 -23.578 1 70.81 41 ILE B N 1
ATOM 4657 C CA . ILE B 1 41 ? 46.844 -26.531 -22.875 1 70.81 41 ILE B CA 1
ATOM 4658 C C . ILE B 1 41 ? 47.656 -25.234 -23.094 1 70.81 41 ILE B C 1
ATOM 4660 O O . ILE B 1 41 ? 48.844 -25.281 -23.297 1 70.81 41 ILE B O 1
ATOM 4664 N N . GLU B 1 42 ? 46.844 -24.219 -23.188 1 73.81 42 GLU B N 1
ATOM 4665 C CA . GLU B 1 42 ? 47.438 -22.906 -23.375 1 73.81 42 GLU B CA 1
ATOM 4666 C C . GLU B 1 42 ? 48.25 -22.5 -22.156 1 73.81 42 GLU B C 1
ATOM 4668 O O . GLU B 1 42 ? 47.75 -22.547 -21.031 1 73.81 42 GLU B O 1
ATOM 4673 N N . CYS B 1 43 ? 49.562 -22.203 -22.281 1 70.06 43 CYS B N 1
ATOM 4674 C CA . CYS B 1 43 ? 50.5 -21.922 -21.219 1 70.06 43 CYS B CA 1
ATOM 4675 C C . CYS B 1 43 ? 50.406 -20.469 -20.766 1 70.06 43 CYS B C 1
ATOM 4677 O O . CYS B 1 43 ? 50.875 -19.562 -21.469 1 70.06 43 CYS B O 1
ATOM 4679 N N . LYS B 1 44 ? 49.5 -20.203 -19.859 1 71.81 44 LYS B N 1
ATOM 4680 C CA . LYS B 1 44 ? 49.281 -18.844 -19.359 1 71.81 44 LYS B CA 1
ATOM 4681 C C . LYS B 1 44 ? 50.156 -18.562 -18.141 1 71.81 44 LYS B C 1
ATOM 4683 O O . LYS B 1 44 ? 50.281 -19.406 -17.25 1 71.81 44 LYS B O 1
ATOM 4688 N N . ILE B 1 45 ? 50.906 -17.625 -18.219 1 62.84 45 ILE B N 1
ATOM 4689 C CA . ILE B 1 45 ? 51.781 -17.203 -17.125 1 62.84 45 ILE B CA 1
ATOM 4690 C C . ILE B 1 45 ? 51.188 -15.961 -16.453 1 62.84 45 ILE B C 1
ATOM 4692 O O . ILE B 1 45 ? 50.969 -14.938 -17.109 1 62.84 45 ILE B O 1
ATOM 4696 N N . SER B 1 46 ? 50.375 -16.094 -15.422 1 53.38 46 SER B N 1
ATOM 4697 C CA . SER B 1 46 ? 49.875 -14.93 -14.688 1 53.38 46 SER B CA 1
ATOM 4698 C C . SER B 1 46 ? 50.938 -14.359 -13.758 1 53.38 46 SER B C 1
ATOM 4700 O O . SER B 1 46 ? 51.594 -15.102 -13.023 1 53.38 46 SER B O 1
ATOM 4702 N N . THR B 1 47 ? 51.531 -13.281 -14.102 1 47.47 47 THR B N 1
ATOM 4703 C CA . THR B 1 47 ? 52.5 -12.578 -13.266 1 47.47 47 THR B CA 1
ATOM 4704 C C . THR B 1 47 ? 51.812 -12 -12.031 1 47.47 47 THR B C 1
ATOM 4706 O O . THR B 1 47 ? 52.469 -11.336 -11.211 1 47.47 47 THR B O 1
ATOM 4709 N N . THR B 1 48 ? 50.531 -11.75 -12.016 1 40.03 48 THR B N 1
ATOM 4710 C CA . THR B 1 48 ? 50 -10.945 -10.922 1 40.03 48 THR B CA 1
ATOM 4711 C C . THR B 1 48 ? 49.844 -11.781 -9.648 1 40.03 48 THR B C 1
ATOM 4713 O O . THR B 1 48 ? 49.188 -12.82 -9.656 1 40.03 48 THR B O 1
ATOM 4716 N N . ARG B 1 49 ? 50.75 -11.742 -8.766 1 40.59 49 ARG B N 1
ATOM 4717 C CA . ARG B 1 49 ? 50.812 -12.406 -7.465 1 40.59 49 ARG B CA 1
ATOM 4718 C C . ARG B 1 49 ? 49.656 -11.953 -6.566 1 40.59 49 ARG B C 1
ATOM 4720 O O . ARG B 1 49 ? 49.531 -10.766 -6.285 1 40.59 49 ARG B O 1
ATOM 4727 N N . LEU B 1 50 ? 48.531 -12.5 -6.59 1 35.47 50 LEU B N 1
ATOM 4728 C CA . LEU B 1 50 ? 47.5 -12.07 -5.648 1 35.47 50 LEU B CA 1
ATOM 4729 C C . LEU B 1 50 ? 47.969 -12.266 -4.207 1 35.47 50 LEU B C 1
ATOM 4731 O O . LEU B 1 50 ? 48.594 -13.281 -3.885 1 35.47 50 LEU B O 1
ATOM 4735 N N . PRO B 1 51 ? 48.031 -11.156 -3.363 1 34.88 51 PRO B N 1
ATOM 4736 C CA . PRO B 1 51 ? 48.531 -11.203 -1.985 1 34.88 51 PRO B CA 1
ATOM 4737 C C . PRO B 1 51 ? 47.844 -12.289 -1.151 1 34.88 51 PRO B C 1
ATOM 4739 O O . PRO B 1 51 ? 46.688 -12.625 -1.41 1 34.88 51 PRO B O 1
ATOM 4742 N N . ARG B 1 52 ? 48.531 -13.086 -0.423 1 37.41 52 ARG B N 1
ATOM 4743 C CA . ARG B 1 52 ? 48.219 -14.273 0.377 1 37.41 52 ARG B CA 1
ATOM 4744 C C . ARG B 1 52 ? 47.375 -13.906 1.594 1 37.41 52 ARG B C 1
ATOM 4746 O O . ARG B 1 52 ? 47.656 -12.945 2.299 1 37.41 52 ARG B O 1
ATOM 4753 N N . GLY B 1 53 ? 46.031 -14.133 1.738 1 33.72 53 GLY B N 1
ATOM 4754 C CA . GLY B 1 53 ? 45.094 -13.883 2.82 1 33.72 53 GLY B CA 1
ATOM 4755 C C . GLY B 1 53 ? 45.531 -14.508 4.133 1 33.72 53 GLY B C 1
ATOM 4756 O O . GLY B 1 53 ? 46.469 -15.312 4.176 1 33.72 53 GLY B O 1
ATOM 4757 N N . PRO B 1 54 ? 45.094 -14.008 5.391 1 36.16 54 PRO B N 1
ATOM 4758 C CA . PRO B 1 54 ? 45.594 -14.383 6.719 1 36.16 54 PRO B CA 1
ATOM 4759 C C . PRO B 1 54 ? 45.406 -15.875 7.012 1 36.16 54 PRO B C 1
ATOM 4761 O O . PRO B 1 54 ? 44.531 -16.531 6.43 1 36.16 54 PRO B O 1
ATOM 4764 N N . ARG B 1 55 ? 46.281 -16.469 7.883 1 36.88 55 ARG B N 1
ATOM 4765 C CA . ARG B 1 55 ? 46.531 -17.906 8.023 1 36.88 55 ARG B CA 1
ATOM 4766 C C . ARG B 1 55 ? 45.406 -18.578 8.812 1 36.88 55 ARG B C 1
ATOM 4768 O O . ARG B 1 55 ? 44.969 -18.062 9.836 1 36.88 55 ARG B O 1
ATOM 4775 N N . LYS B 1 56 ? 44.688 -19.562 8.469 1 38.12 56 LYS B N 1
ATOM 4776 C CA . LYS B 1 56 ? 43.562 -20.438 8.844 1 38.12 56 LYS B CA 1
ATOM 4777 C C . LYS B 1 56 ? 43.75 -20.969 10.258 1 38.12 56 LYS B C 1
ATOM 4779 O O . LYS B 1 56 ? 42.75 -21.203 10.961 1 38.12 56 LYS B O 1
ATOM 4784 N N . GLY B 1 57 ? 44.938 -20.953 10.898 1 40.78 57 GLY B N 1
ATOM 4785 C CA . GLY B 1 57 ? 45.188 -21.75 12.094 1 40.78 57 GLY B CA 1
ATOM 4786 C C . GLY B 1 57 ? 44.75 -21.062 13.375 1 40.78 57 GLY B C 1
ATOM 4787 O O . GLY B 1 57 ? 44.469 -21.719 14.375 1 40.78 57 GLY B O 1
ATOM 4788 N N . GLN B 1 58 ? 44.875 -19.734 13.43 1 44.16 58 GLN B N 1
ATOM 4789 C CA . GLN B 1 58 ? 44.719 -19.047 14.695 1 44.16 58 GLN B CA 1
ATOM 4790 C C . GLN B 1 58 ? 43.25 -19.031 15.117 1 44.16 58 GLN B C 1
ATOM 4792 O O . GLN B 1 58 ? 42.938 -19.094 16.312 1 44.16 58 GLN B O 1
ATOM 4797 N N . LEU B 1 59 ? 42.344 -19.016 14.203 1 43 59 LEU B N 1
ATOM 4798 C CA . LEU B 1 59 ? 40.906 -19 14.508 1 43 59 LEU B CA 1
ATOM 4799 C C . LEU B 1 59 ? 40.469 -20.344 15.102 1 43 59 LEU B C 1
ATOM 4801 O O . LEU B 1 59 ? 39.688 -20.375 16.047 1 43 59 LEU B O 1
ATOM 4805 N N . ARG B 1 60 ? 41.031 -21.344 14.688 1 49.72 60 ARG B N 1
ATOM 4806 C CA . ARG B 1 60 ? 40.688 -22.672 15.18 1 49.72 60 ARG B CA 1
ATOM 4807 C C . ARG B 1 60 ? 41.062 -22.828 16.656 1 49.72 60 ARG B C 1
ATOM 4809 O O . ARG B 1 60 ? 40.312 -23.406 17.438 1 49.72 60 ARG B O 1
ATOM 4816 N N . THR B 1 61 ? 42.25 -22.188 17.016 1 50.38 61 THR B N 1
ATOM 4817 C CA . THR B 1 61 ? 42.688 -22.328 18.391 1 50.38 61 THR B CA 1
ATOM 4818 C C . THR B 1 61 ? 41.781 -21.562 19.344 1 50.38 61 THR B C 1
ATOM 4820 O O . THR B 1 61 ? 41.438 -22.047 20.422 1 50.38 61 THR B O 1
ATOM 4823 N N . LEU B 1 62 ? 41.25 -20.391 18.891 1 50.19 62 LEU B N 1
ATOM 4824 C CA . LEU B 1 62 ? 40.375 -19.609 19.734 1 50.19 62 LEU B CA 1
ATOM 4825 C C . LEU B 1 62 ? 39 -20.266 19.859 1 50.19 62 LEU B C 1
ATOM 4827 O O . LEU B 1 62 ? 38.406 -20.297 20.938 1 50.19 62 LEU B O 1
ATOM 4831 N N . ARG B 1 63 ? 38.594 -20.953 18.766 1 49.31 63 ARG B N 1
ATOM 4832 C CA . ARG B 1 63 ? 37.312 -21.672 18.781 1 49.31 63 ARG B CA 1
ATOM 4833 C C . ARG B 1 63 ? 37.375 -22.906 19.672 1 49.31 63 ARG B C 1
ATOM 4835 O O . ARG B 1 63 ? 36.438 -23.188 20.406 1 49.31 63 ARG B O 1
ATOM 4842 N N . THR B 1 64 ? 38.469 -23.547 19.516 1 54.41 64 THR B N 1
ATOM 4843 C CA . THR B 1 64 ? 38.656 -24.734 20.344 1 54.41 64 THR B CA 1
ATOM 4844 C C . THR B 1 64 ? 38.688 -24.359 21.828 1 54.41 64 THR B C 1
ATOM 4846 O O . THR B 1 64 ? 38.188 -25.094 22.672 1 54.41 64 THR B O 1
ATOM 4849 N N . ARG B 1 65 ? 39.312 -23.125 22 1 52.84 65 ARG B N 1
ATOM 4850 C CA . ARG B 1 65 ? 39.375 -22.656 23.391 1 52.84 65 ARG B CA 1
ATOM 4851 C C . ARG B 1 65 ? 38 -22.312 23.906 1 52.84 65 ARG B C 1
ATOM 4853 O O . ARG B 1 65 ? 37.656 -22.641 25.047 1 52.84 65 ARG B O 1
ATOM 4860 N N . ILE B 1 66 ? 37.25 -21.672 23.062 1 49.56 66 ILE B N 1
ATOM 4861 C CA . ILE B 1 66 ? 35.875 -21.328 23.453 1 49.56 66 ILE B CA 1
ATOM 4862 C C . ILE B 1 66 ? 35.062 -22.594 23.625 1 49.56 66 ILE B C 1
ATOM 4864 O O . ILE B 1 66 ? 34.312 -22.734 24.625 1 49.56 66 ILE B O 1
ATOM 4868 N N . ALA B 1 67 ? 35.281 -23.5 22.672 1 54.72 67 ALA B N 1
ATOM 4869 C CA . ALA B 1 67 ? 34.562 -24.781 22.781 1 54.72 67 ALA B CA 1
ATOM 4870 C C . ALA B 1 67 ? 34.938 -25.516 24.062 1 54.72 67 ALA B C 1
ATOM 4872 O O . ALA B 1 67 ? 34.094 -26.094 24.719 1 54.72 67 ALA B O 1
ATOM 4873 N N . ALA B 1 68 ? 36.219 -25.375 24.328 1 52.94 68 ALA B N 1
ATOM 4874 C CA . ALA B 1 68 ? 36.688 -26.031 25.531 1 52.94 68 ALA B CA 1
ATOM 4875 C C . ALA B 1 68 ? 36.094 -25.375 26.781 1 52.94 68 ALA B C 1
ATOM 4877 O O . ALA B 1 68 ? 35.719 -26.078 27.719 1 52.94 68 ALA B O 1
ATOM 4878 N N . LEU B 1 69 ? 36.031 -24.031 26.688 1 50.62 69 LEU B N 1
ATOM 4879 C CA . LEU B 1 69 ? 35.469 -23.328 27.844 1 50.62 69 LEU B CA 1
ATOM 4880 C C . LEU B 1 69 ? 33.969 -23.578 27.969 1 50.62 69 LEU B C 1
ATOM 4882 O O . LEU B 1 69 ? 33.469 -23.75 29.078 1 50.62 69 LEU B O 1
ATOM 4886 N N . GLU B 1 70 ? 33.344 -23.672 26.766 1 49.12 70 GLU B N 1
ATOM 4887 C CA . GLU B 1 70 ? 31.922 -23.922 26.766 1 49.12 70 GLU B CA 1
ATOM 4888 C C . GLU B 1 70 ? 31.594 -25.328 27.234 1 49.12 70 GLU B C 1
ATOM 4890 O O . GLU B 1 70 ? 30.641 -25.531 27.984 1 49.12 70 GLU B O 1
ATOM 4895 N N . ARG B 1 71 ? 32.375 -26.203 26.812 1 48.62 71 ARG B N 1
ATOM 4896 C CA . ARG B 1 71 ? 32.25 -27.578 27.281 1 48.62 71 ARG B CA 1
ATOM 4897 C C . ARG B 1 71 ? 32.438 -27.656 28.797 1 48.62 71 ARG B C 1
ATOM 4899 O O . ARG B 1 71 ? 31.719 -28.391 29.484 1 48.62 71 ARG B O 1
ATOM 4906 N N . CYS B 1 72 ? 33.406 -26.797 29.281 1 43.91 72 CYS B N 1
ATOM 4907 C CA . CYS B 1 72 ? 33.625 -26.781 30.719 1 43.91 72 CYS B CA 1
ATOM 4908 C C . CYS B 1 72 ? 32.406 -26.266 31.469 1 43.91 72 CYS B C 1
ATOM 4910 O O . CYS B 1 72 ? 32.094 -26.766 32.531 1 43.91 72 CYS B O 1
ATOM 4912 N N . LEU B 1 73 ? 31.719 -25.203 30.859 1 39.44 73 LEU B N 1
ATOM 4913 C CA . LEU B 1 73 ? 30.547 -24.641 31.516 1 39.44 73 LEU B CA 1
ATOM 4914 C C . LEU B 1 73 ? 29.359 -25.578 31.438 1 39.44 73 LEU B C 1
ATOM 4916 O O . LEU B 1 73 ? 28.578 -25.688 32.375 1 39.44 73 LEU B O 1
ATOM 4920 N N . ALA B 1 74 ? 29.078 -26.328 30.344 1 42.97 74 ALA B N 1
ATOM 4921 C CA . ALA B 1 74 ? 28 -27.297 30.188 1 42.97 74 ALA B CA 1
ATOM 4922 C C . ALA B 1 74 ? 28.094 -28.406 31.219 1 42.97 74 ALA B C 1
ATOM 4924 O O . ALA B 1 74 ? 27.078 -28.891 31.719 1 42.97 74 ALA B O 1
ATOM 4925 N N . ASP B 1 75 ? 29.234 -28.875 31.438 1 40.53 75 ASP B N 1
ATOM 4926 C CA . ASP B 1 75 ? 29.375 -30.016 32.344 1 40.53 75 ASP B CA 1
ATOM 4927 C C . ASP B 1 75 ? 28.938 -29.656 33.75 1 40.53 75 ASP B C 1
ATOM 4929 O O . ASP B 1 75 ? 28.734 -30.531 34.594 1 40.53 75 ASP B O 1
ATOM 4933 N N . GLN B 1 76 ? 28.891 -28.328 34.125 1 35.88 76 GLN B N 1
ATOM 4934 C CA . GLN B 1 76 ? 28.641 -28.094 35.562 1 35.88 76 GLN B CA 1
ATOM 4935 C C . GLN B 1 76 ? 27.141 -28.016 35.844 1 35.88 76 GLN B C 1
ATOM 4937 O O . GLN B 1 76 ? 26.719 -28.203 36.969 1 35.88 76 GLN B O 1
ATOM 4942 N N . HIS B 1 77 ? 26 -27.219 35.125 1 32.28 77 HIS B N 1
ATOM 4943 C CA . HIS B 1 77 ? 24.672 -27.062 35.719 1 32.28 77 HIS B CA 1
ATOM 4944 C C . HIS B 1 77 ? 23.672 -28 35.094 1 32.28 77 HIS B C 1
ATOM 4946 O O . HIS B 1 77 ? 23.078 -27.688 34.062 1 32.28 77 HIS B O 1
ATOM 4952 N N . PRO B 1 78 ? 23.422 -29.312 35.438 1 33.28 78 PRO B N 1
ATOM 4953 C CA . PRO B 1 78 ? 22.562 -30.375 34.906 1 33.28 78 PRO B CA 1
ATOM 4954 C C . PRO B 1 78 ? 21.078 -30.031 35 1 33.28 78 PRO B C 1
ATOM 4956 O O . PRO B 1 78 ? 20.266 -30.516 34.219 1 33.28 78 PRO B O 1
ATOM 4959 N N . GLY B 1 79 ? 20.438 -29.453 36.25 1 31.64 79 GLY B N 1
ATOM 4960 C CA . GLY B 1 79 ? 19.125 -29.641 36.875 1 31.64 79 GLY B CA 1
ATOM 4961 C C . GLY B 1 79 ? 18.047 -28.766 36.25 1 31.64 79 GLY B C 1
ATOM 4962 O O . GLY B 1 79 ? 16.906 -28.766 36.688 1 31.64 79 GLY B O 1
ATOM 4963 N N . ILE B 1 80 ? 18.266 -27.656 35.625 1 30.98 80 ILE B N 1
ATOM 4964 C CA . ILE B 1 80 ? 17.25 -26.609 35.5 1 30.98 80 ILE B CA 1
ATOM 4965 C C . ILE B 1 80 ? 16.172 -27.047 34.5 1 30.98 80 ILE B C 1
ATOM 4967 O O . ILE B 1 80 ? 15.484 -26.219 33.906 1 30.98 80 ILE B O 1
ATOM 4971 N N . ASN B 1 81 ? 16.031 -28.328 34.062 1 28.02 81 ASN B N 1
ATOM 4972 C CA . ASN B 1 81 ? 15.094 -28.812 33.031 1 28.02 81 ASN B CA 1
ATOM 4973 C C . ASN B 1 81 ? 13.656 -28.766 33.531 1 28.02 81 ASN B C 1
ATOM 4975 O O . ASN B 1 81 ? 12.711 -28.797 32.75 1 28.02 81 ASN B O 1
ATOM 4979 N N . HIS B 1 82 ? 13.297 -29.047 34.844 1 26.98 82 HIS B N 1
ATOM 4980 C CA . HIS B 1 82 ? 12 -29.594 35.219 1 26.98 82 HIS B CA 1
ATOM 4981 C C . HIS B 1 82 ? 10.906 -28.531 35.188 1 26.98 82 HIS B C 1
ATOM 4983 O O . HIS B 1 82 ? 9.742 -28.844 34.906 1 26.98 82 HIS B O 1
ATOM 4989 N N . GLN B 1 83 ? 11.086 -27.375 35.875 1 27.39 83 GLN B N 1
ATOM 4990 C CA . GLN B 1 83 ? 10.016 -26.609 36.5 1 27.39 83 GLN B CA 1
ATOM 4991 C C . GLN B 1 83 ? 9.133 -25.938 35.438 1 27.39 83 GLN B C 1
ATOM 4993 O O . GLN B 1 83 ? 8.062 -25.406 35.781 1 27.39 83 GLN B O 1
ATOM 4998 N N . MET B 1 84 ? 9.625 -25.609 34.281 1 23.62 84 MET B N 1
ATOM 4999 C CA . MET B 1 84 ? 8.867 -24.609 33.531 1 23.62 84 MET B CA 1
ATOM 5000 C C . MET B 1 84 ? 7.562 -25.219 33 1 23.62 84 MET B C 1
ATOM 5002 O O . MET B 1 84 ? 6.836 -24.562 32.25 1 23.62 84 MET B O 1
ATOM 5006 N N . ALA B 1 85 ? 7.305 -26.578 33.094 1 24.78 85 ALA B N 1
ATOM 5007 C CA . ALA B 1 85 ? 6.184 -27.234 32.438 1 24.78 85 ALA B CA 1
ATOM 5008 C C . ALA B 1 85 ? 4.852 -26.797 33.031 1 24.78 85 ALA B C 1
ATOM 5010 O O . ALA B 1 85 ? 3.82 -26.844 32.344 1 24.78 85 ALA B O 1
ATOM 5011 N N . GLY B 1 86 ? 4.773 -26.625 34.438 1 23.06 86 GLY B N 1
ATOM 5012 C CA . GLY B 1 86 ? 3.529 -26.766 35.188 1 23.06 86 GLY B CA 1
ATOM 5013 C C . GLY B 1 86 ? 2.547 -25.641 34.938 1 23.06 86 GLY B C 1
ATOM 5014 O O . GLY B 1 86 ? 1.419 -25.672 35.438 1 23.06 86 GLY B O 1
ATOM 5015 N N . LEU B 1 87 ? 3.133 -24.469 34.781 1 22.72 87 LEU B N 1
ATOM 5016 C CA . LEU B 1 87 ? 2.227 -23.391 35.156 1 22.72 87 LEU B CA 1
ATOM 5017 C C . LEU B 1 87 ? 1.018 -23.359 34.219 1 22.72 87 LEU B C 1
ATOM 5019 O O . LEU B 1 87 ? 0.191 -22.438 34.312 1 22.72 87 LEU B O 1
ATOM 5023 N N . PHE B 1 88 ? 1.077 -24.016 33 1 23 88 PHE B N 1
ATOM 5024 C CA . PHE B 1 88 ? 0.006 -23.703 32.062 1 23 88 PHE B CA 1
ATOM 5025 C C . PHE B 1 88 ? -1.322 -24.266 32.562 1 23 88 PHE B C 1
ATOM 5027 O O . PHE B 1 88 ? -2.311 -24.266 31.812 1 23 88 PHE B O 1
ATOM 5034 N N . ASP B 1 89 ? -1.386 -25.047 33.594 1 22.09 89 ASP B N 1
ATOM 5035 C CA . ASP B 1 89 ? -2.594 -25.859 33.719 1 22.09 89 ASP B CA 1
ATOM 5036 C C . ASP B 1 89 ? -3.801 -24.984 34.062 1 22.09 89 ASP B C 1
ATOM 5038 O O . ASP B 1 89 ? -4.883 -25.5 34.344 1 22.09 89 ASP B O 1
ATOM 5042 N N . GLY B 1 90 ? -3.619 -23.797 34.656 1 19.81 90 GLY B N 1
ATOM 5043 C CA . GLY B 1 90 ? -4.719 -23.453 35.562 1 19.81 90 GLY B CA 1
ATOM 5044 C C . GLY B 1 90 ? -6.062 -23.406 34.844 1 19.81 90 GLY B C 1
ATOM 5045 O O . GLY B 1 90 ? -6.125 -23.375 33.625 1 19.81 90 GLY B O 1
ATOM 5046 N N . SER B 1 91 ? -7.383 -23.422 35.656 1 21.53 91 SER B N 1
ATOM 5047 C CA . SER B 1 91 ? -8.773 -23.859 35.75 1 21.53 91 SER B CA 1
ATOM 5048 C C . SER B 1 91 ? -9.711 -22.891 35.062 1 21.53 91 SER B C 1
ATOM 5050 O O . SER B 1 91 ? -10.93 -23.078 35.062 1 21.53 91 SER B O 1
ATOM 5052 N N . GLY B 1 92 ? -9.359 -21.672 34.656 1 18.62 92 GLY B N 1
ATOM 5053 C CA . GLY B 1 92 ? -10.375 -20.672 34.938 1 18.62 92 GLY B CA 1
ATOM 5054 C C . GLY B 1 92 ? -11.75 -21.047 34.438 1 18.62 92 GLY B C 1
ATOM 5055 O O . GLY B 1 92 ? -11.906 -22.047 33.719 1 18.62 92 GLY B O 1
ATOM 5056 N N . VAL B 1 93 ? -12.781 -19.844 34.281 1 18.69 93 VAL B N 1
ATOM 5057 C CA . VAL B 1 93 ? -14.148 -19.391 34.5 1 18.69 93 VAL B CA 1
ATOM 5058 C C . VAL B 1 93 ? -15.031 -19.828 33.344 1 18.69 93 VAL B C 1
ATOM 5060 O O . VAL B 1 93 ? -14.602 -19.797 32.188 1 18.69 93 VAL B O 1
ATOM 5063 N N . GLU B 1 94 ? -16.172 -20.438 33.656 1 18.59 94 GLU B N 1
ATOM 5064 C CA . GLU B 1 94 ? -17.375 -21.078 33.125 1 18.59 94 GLU B CA 1
ATOM 5065 C C . GLU B 1 94 ? -18.188 -20.109 32.281 1 18.59 94 GLU B C 1
ATOM 5067 O O . GLU B 1 94 ? -18.844 -19.203 32.812 1 18.59 94 GLU B O 1
ATOM 5072 N N . CYS B 1 95 ? -17.641 -19.234 31.484 1 18.47 95 CYS B N 1
ATOM 5073 C CA . CYS B 1 95 ? -18.578 -18.266 30.922 1 18.47 95 CYS B CA 1
ATOM 5074 C C . CYS B 1 95 ? -19.766 -18.969 30.25 1 18.47 95 CYS B C 1
ATOM 5076 O O . CYS B 1 95 ? -19.578 -19.859 29.422 1 18.47 95 CYS B O 1
ATOM 5078 N N . ASP B 1 96 ? -21 -18.812 30.891 1 17.73 96 ASP B N 1
ATOM 5079 C CA . ASP B 1 96 ? -22.359 -19.281 30.641 1 17.73 96 ASP B CA 1
ATOM 5080 C C . ASP B 1 96 ? -22.859 -18.812 29.281 1 17.73 96 ASP B C 1
ATOM 5082 O O . ASP B 1 96 ? -22.438 -17.766 28.766 1 17.73 96 ASP B O 1
ATOM 5086 N N . SER B 1 97 ? -23.625 -19.641 28.516 1 18.38 97 SER B N 1
ATOM 5087 C CA . SER B 1 97 ? -24.172 -19.891 27.188 1 18.38 97 SER B CA 1
ATOM 5088 C C . SER B 1 97 ? -25.359 -18.969 26.891 1 18.38 97 SER B C 1
ATOM 5090 O O . SER B 1 97 ? -25.953 -19.047 25.812 1 18.38 97 SER B O 1
ATOM 5092 N N . GLU B 1 98 ? -25.734 -17.875 27.734 1 17.3 98 GLU B N 1
ATOM 5093 C CA . GLU B 1 98 ? -27.172 -17.75 27.562 1 17.3 98 GLU B CA 1
ATOM 5094 C C . GLU B 1 98 ? -27.531 -17.438 26.125 1 17.3 98 GLU B C 1
ATOM 5096 O O . GLU B 1 98 ? -26.688 -17 25.344 1 17.3 98 GLU B O 1
ATOM 5101 N N . ASP B 1 99 ? -29 -17.125 25.938 1 17.58 99 ASP B N 1
ATOM 5102 C CA . ASP B 1 99 ? -30.203 -17.297 25.125 1 17.58 99 ASP B CA 1
ATOM 5103 C C . ASP B 1 99 ? -30.297 -16.188 24.062 1 17.58 99 ASP B C 1
ATOM 5105 O O . ASP B 1 99 ? -29.922 -15.039 24.328 1 17.58 99 ASP B O 1
ATOM 5109 N N . ASP B 1 100 ? -30.391 -16.531 22.797 1 19.02 100 ASP B N 1
ATOM 5110 C CA . ASP B 1 100 ? -30.438 -16.031 21.422 1 19.02 100 ASP B CA 1
ATOM 5111 C C . ASP B 1 100 ? -31.688 -15.188 21.188 1 19.02 100 ASP B C 1
ATOM 5113 O O . ASP B 1 100 ? -31.875 -14.648 20.094 1 19.02 100 ASP B O 1
ATOM 5117 N N . PRO B 1 101 ? -32.594 -14.617 22.078 1 17.44 101 PRO B N 1
ATOM 5118 C CA . PRO B 1 101 ? -33.938 -14.633 21.531 1 17.44 101 PRO B CA 1
ATOM 5119 C C . PRO B 1 101 ? -34.125 -13.672 20.359 1 17.44 101 PRO B C 1
ATOM 5121 O O . PRO B 1 101 ? -35.062 -13.828 19.578 1 17.44 101 PRO B O 1
ATOM 5124 N N . LEU B 1 102 ? -33.625 -12.438 20.469 1 17.92 102 LEU B N 1
ATOM 5125 C CA . LEU B 1 102 ? -34.531 -11.398 20.047 1 17.92 102 LEU B CA 1
ATOM 5126 C C . LEU B 1 102 ? -34.781 -11.453 18.547 1 17.92 102 LEU B C 1
ATOM 5128 O O . LEU B 1 102 ? -33.812 -11.391 17.766 1 17.92 102 LEU B O 1
ATOM 5132 N N . ARG B 1 103 ? -36.062 -11.914 18.031 1 17.06 103 ARG B N 1
ATOM 5133 C CA . ARG B 1 103 ? -36.844 -12.242 16.844 1 17.06 103 ARG B CA 1
ATOM 5134 C C . ARG B 1 103 ? -36.938 -11.031 15.914 1 17.06 103 ARG B C 1
ATOM 5136 O O . ARG B 1 103 ? -36.719 -11.141 14.711 1 17.06 103 ARG B O 1
ATOM 5143 N N . ASP B 1 104 ? -37.938 -10.031 16.047 1 16.84 104 ASP B N 1
ATOM 5144 C CA . ASP B 1 104 ? -39.062 -9.828 15.164 1 16.84 104 ASP B CA 1
ATOM 5145 C C . ASP B 1 104 ? -38.844 -8.641 14.234 1 16.84 104 ASP B C 1
ATOM 5147 O O . ASP B 1 104 ? -39.656 -8.359 13.367 1 16.84 104 ASP B O 1
ATOM 5151 N N . MET B 1 105 ? -37.969 -7.695 14.414 1 18.38 105 MET B N 1
ATOM 5152 C CA . MET B 1 105 ? -38.688 -6.492 14.016 1 18.38 105 MET B CA 1
ATOM 5153 C C . MET B 1 105 ? -39 -6.508 12.516 1 18.38 105 MET B C 1
ATOM 5155 O O . MET B 1 105 ? -38.188 -7.039 11.734 1 18.38 105 MET B O 1
ATOM 5159 N N . PRO B 1 106 ? -40.156 -5.758 12.047 1 18.39 106 PRO B N 1
ATOM 5160 C CA . PRO B 1 106 ? -41.062 -5.691 10.906 1 18.39 106 PRO B CA 1
ATOM 5161 C C . PRO B 1 106 ? -40.438 -5.078 9.664 1 18.39 106 PRO B C 1
ATOM 5163 O O . PRO B 1 106 ? -39.406 -4.379 9.781 1 18.39 106 PRO B O 1
ATOM 5166 N N . VAL B 1 107 ? -40.969 -5.438 8.508 1 19.17 107 VAL B N 1
ATOM 5167 C CA . VAL B 1 107 ? -40.812 -5.488 7.055 1 19.17 107 VAL B CA 1
ATOM 5168 C C . VAL B 1 107 ? -41.062 -4.102 6.461 1 19.17 107 VAL B C 1
ATOM 5170 O O . VAL B 1 107 ? -42.188 -3.594 6.504 1 19.17 107 VAL B O 1
ATOM 5173 N N . LEU B 1 108 ? -40.406 -2.961 6.922 1 17.8 108 LEU B N 1
ATOM 5174 C CA . LEU B 1 108 ? -41.031 -1.756 6.398 1 17.8 108 LEU B CA 1
ATOM 5175 C C . LEU B 1 108 ? -41.188 -1.838 4.887 1 17.8 108 LEU B C 1
ATOM 5177 O O . LEU B 1 108 ? -40.375 -2.461 4.203 1 17.8 108 LEU B O 1
ATOM 5181 N N . PRO B 1 109 ? -42.344 -1.168 4.34 1 17.75 109 PRO B N 1
ATOM 5182 C CA . PRO B 1 109 ? -43.125 -1.187 3.102 1 17.75 109 PRO B CA 1
ATOM 5183 C C . PRO B 1 109 ? -42.375 -0.633 1.904 1 17.75 109 PRO B C 1
ATOM 5185 O O . PRO B 1 109 ? -41.344 0.031 2.08 1 17.75 109 PRO B O 1
ATOM 5188 N N . GLU B 1 110 ? -43.062 -0.617 0.66 1 18.39 110 GLU B N 1
ATOM 5189 C CA . GLU B 1 110 ? -43.031 -0.791 -0.79 1 18.39 110 GLU B CA 1
ATOM 5190 C C . GLU B 1 110 ? -42.844 0.544 -1.504 1 18.39 110 GLU B C 1
ATOM 5192 O O . GLU B 1 110 ? -42.812 0.598 -2.734 1 18.39 110 GLU B O 1
ATOM 5197 N N . ALA B 1 111 ? -42.438 1.74 -0.965 1 19.19 111 ALA B N 1
ATOM 5198 C CA . ALA B 1 111 ? -42.906 2.93 -1.658 1 19.19 111 ALA B CA 1
ATOM 5199 C C . ALA B 1 111 ? -42.531 2.896 -3.137 1 19.19 111 ALA B C 1
ATOM 5201 O O . ALA B 1 111 ? -41.438 2.479 -3.496 1 19.19 111 ALA B O 1
ATOM 5202 N N . LEU B 1 112 ? -43.5 3.299 -4.031 1 17.25 112 LEU B N 1
ATOM 5203 C CA . LEU B 1 112 ? -43.969 3.166 -5.402 1 17.25 112 LEU B CA 1
ATOM 5204 C C . LEU B 1 112 ? -43.062 3.924 -6.367 1 17.25 112 LEU B C 1
ATOM 5206 O O . LEU B 1 112 ? -42.562 3.352 -7.34 1 17.25 112 LEU B O 1
ATOM 5210 N N . PRO B 1 113 ? -43.438 5.254 -6.789 1 19.42 113 PRO B N 1
ATOM 5211 C CA . PRO B 1 113 ? -43.906 5.582 -8.133 1 19.42 113 PRO B CA 1
ATOM 5212 C C . PRO B 1 113 ? -42.781 6.031 -9.07 1 19.42 113 PRO B C 1
ATOM 5214 O O . PRO B 1 113 ? -41.75 6.457 -8.602 1 19.42 113 PRO B O 1
ATOM 5217 N N . ASP B 1 114 ? -42.938 5.895 -10.453 1 19.61 114 ASP B N 1
ATOM 5218 C CA . ASP B 1 114 ? -42.344 5.781 -11.789 1 19.61 114 ASP B CA 1
ATOM 5219 C C . ASP B 1 114 ? -42.031 7.16 -12.367 1 19.61 114 ASP B C 1
ATOM 5221 O O . ASP B 1 114 ? -41.531 7.27 -13.484 1 19.61 114 ASP B O 1
ATOM 5225 N N . ILE B 1 115 ? -42.25 8.383 -11.781 1 18.77 115 ILE B N 1
ATOM 5226 C CA . ILE B 1 115 ? -42.781 9.375 -12.711 1 18.77 115 ILE B CA 1
ATOM 5227 C C . ILE B 1 115 ? -41.656 9.883 -13.609 1 18.77 115 ILE B C 1
ATOM 5229 O O . ILE B 1 115 ? -41.844 10.812 -14.391 1 18.77 115 ILE B O 1
ATOM 5233 N N . PHE B 1 116 ? -40.438 9.461 -13.641 1 19.78 116 PHE B N 1
ATOM 5234 C CA . PHE B 1 116 ? -39.562 10.477 -14.188 1 19.78 116 PHE B CA 1
ATOM 5235 C C . PHE B 1 116 ? -39.844 10.695 -15.672 1 19.78 116 PHE B C 1
ATOM 5237 O O . PHE B 1 116 ? -39.875 9.734 -16.453 1 19.78 116 PHE B O 1
ATOM 5244 N N . SER B 1 117 ? -40.562 11.789 -16.031 1 19.39 117 SER B N 1
ATOM 5245 C CA . SER B 1 117 ? -40.938 12.352 -17.328 1 19.39 117 SER B CA 1
ATOM 5246 C C . SER B 1 117 ? -39.719 12.602 -18.203 1 19.39 117 SER B C 1
ATOM 5248 O O . SER B 1 117 ? -38.625 12.82 -17.703 1 19.39 117 SER B O 1
ATOM 5250 N N . GLU B 1 118 ? -39.844 12.445 -19.594 1 19.47 118 GLU B N 1
ATOM 5251 C CA . GLU B 1 118 ? -39.188 12.266 -20.875 1 19.47 118 GLU B CA 1
ATOM 5252 C C . GLU B 1 118 ? -38.562 13.57 -21.375 1 19.47 118 GLU B C 1
ATOM 5254 O O . GLU B 1 118 ? -37.906 13.602 -22.406 1 19.47 118 GLU B O 1
ATOM 5259 N N . ASP B 1 119 ? -38.562 14.742 -20.672 1 20.31 119 ASP B N 1
ATOM 5260 C CA . ASP B 1 119 ? -38.562 15.836 -21.656 1 20.31 119 ASP B CA 1
ATOM 5261 C C . ASP B 1 119 ? -37.312 15.828 -22.516 1 20.31 119 ASP B C 1
ATOM 5263 O O . ASP B 1 119 ? -36.25 15.383 -22.062 1 20.31 119 ASP B O 1
ATOM 5267 N N . GLN B 1 120 ? -37.406 16.344 -23.891 1 20.72 120 GLN B N 1
ATOM 5268 C CA . GLN B 1 120 ? -36.906 16.359 -25.25 1 20.72 120 GLN B CA 1
ATOM 5269 C C . GLN B 1 120 ? -35.656 17.234 -25.391 1 20.72 120 GLN B C 1
ATOM 5271 O O . GLN B 1 120 ? -35.062 17.328 -26.469 1 20.72 120 GLN B O 1
ATOM 5276 N N . HIS B 1 121 ? -35.125 17.969 -24.359 1 21.7 121 HIS B N 1
ATOM 5277 C CA . HIS B 1 121 ? -34.562 19.172 -24.953 1 21.7 121 HIS B CA 1
ATOM 5278 C C . HIS B 1 121 ? -33.344 18.812 -25.844 1 21.7 121 HIS B C 1
ATOM 5280 O O . HIS B 1 121 ? -32.625 17.859 -25.547 1 21.7 121 HIS B O 1
ATOM 5286 N N . ILE B 1 122 ? -33.281 19.438 -27.078 1 22.28 122 ILE B N 1
ATOM 5287 C CA . ILE B 1 122 ? -32.531 19.469 -28.328 1 22.28 122 ILE B CA 1
ATOM 5288 C C . ILE B 1 122 ? -31.125 20.016 -28.078 1 22.28 122 ILE B C 1
ATOM 5290 O O . ILE B 1 122 ? -30.953 21.203 -27.781 1 22.28 122 ILE B O 1
ATOM 5294 N N . VAL B 1 123 ? -30.344 19.578 -27.188 1 22.84 123 VAL B N 1
ATOM 5295 C CA . VAL B 1 123 ? -29.094 20.312 -27.031 1 22.84 123 VAL B CA 1
ATOM 5296 C C . VAL B 1 123 ? -28.297 20.281 -28.328 1 22.84 123 VAL B C 1
ATOM 5298 O O . VAL B 1 123 ? -28.109 19.219 -28.922 1 22.84 123 VAL B O 1
ATOM 5301 N N . PRO B 1 124 ? -28.047 21.438 -28.938 1 24.08 124 PRO B N 1
ATOM 5302 C CA . PRO B 1 124 ? -27.359 21.672 -30.203 1 24.08 124 PRO B CA 1
ATOM 5303 C C . PRO B 1 124 ? -25.984 21 -30.25 1 24.08 124 PRO B C 1
ATOM 5305 O O . PRO B 1 124 ? -25.406 20.703 -29.203 1 24.08 124 PRO B O 1
ATOM 5308 N N . GLN B 1 125 ? -25.5 20.656 -31.5 1 23 125 GLN B N 1
ATOM 5309 C CA . GLN B 1 125 ? -24.453 19.891 -32.188 1 23 125 GLN B CA 1
ATOM 5310 C C . GLN B 1 125 ? -23.078 20.484 -31.891 1 23 125 GLN B C 1
ATOM 5312 O O . GLN B 1 125 ? -22.766 21.594 -32.344 1 23 125 GLN B O 1
ATOM 5317 N N . SER B 1 126 ? -22.641 20.562 -30.578 1 25.67 126 SER B N 1
ATOM 5318 C CA . SER B 1 126 ? -21.344 21.203 -30.438 1 25.67 126 SER B CA 1
ATOM 5319 C C . SER B 1 126 ? -20.344 20.672 -31.469 1 25.67 126 SER B C 1
ATOM 5321 O O . SER B 1 126 ? -20.406 19.5 -31.844 1 25.67 126 SER B O 1
ATOM 5323 N N . PRO B 1 127 ? -19.484 21.594 -32.062 1 27.41 127 PRO B N 1
ATOM 5324 C CA . PRO B 1 127 ? -18.562 21.484 -33.188 1 27.41 127 PRO B CA 1
ATOM 5325 C C . PRO B 1 127 ? -17.609 20.312 -33.062 1 27.41 127 PRO B C 1
ATOM 5327 O O . PRO B 1 127 ? -17.438 19.75 -31.969 1 27.41 127 PRO B O 1
ATOM 5330 N N . ARG B 1 128 ? -16.797 20.047 -34.188 1 27.03 128 ARG B N 1
ATOM 5331 C CA . ARG B 1 128 ? -15.984 19 -34.781 1 27.03 128 ARG B CA 1
ATOM 5332 C C . ARG B 1 128 ? -14.758 18.688 -33.938 1 27.03 128 ARG B C 1
ATOM 5334 O O . ARG B 1 128 ? -13.938 19.562 -33.688 1 27.03 128 ARG B O 1
ATOM 5341 N N . SER B 1 129 ? -14.898 17.875 -32.969 1 30.58 129 SER B N 1
ATOM 5342 C CA . SER B 1 129 ? -13.789 17.438 -32.125 1 30.58 129 SER B CA 1
ATOM 5343 C C . SER B 1 129 ? -12.586 17.016 -32.969 1 30.58 129 SER B C 1
ATOM 5345 O O . SER B 1 129 ? -12.75 16.453 -34.031 1 30.58 129 SER B O 1
ATOM 5347 N N . PRO B 1 130 ? -11.438 17.688 -32.812 1 32.69 130 PRO B N 1
ATOM 5348 C CA . PRO B 1 130 ? -10.211 17.438 -33.562 1 32.69 130 PRO B CA 1
ATOM 5349 C C . PRO B 1 130 ? -9.977 15.961 -33.875 1 32.69 130 PRO B C 1
ATOM 5351 O O . PRO B 1 130 ? -10.516 15.094 -33.188 1 32.69 130 PRO B O 1
ATOM 5354 N N . GLU B 1 131 ? -9.461 15.664 -35.094 1 32.19 131 GLU B N 1
ATOM 5355 C CA . GLU B 1 131 ? -9.156 14.383 -35.75 1 32.19 131 GLU B CA 1
ATOM 5356 C C . GLU B 1 131 ? -8.508 13.422 -34.75 1 32.19 131 GLU B C 1
ATOM 5358 O O . GLU B 1 131 ? -7.543 13.773 -34.062 1 32.19 131 GLU B O 1
ATOM 5363 N N . PRO B 1 132 ? -9.305 12.453 -34.25 1 35.47 132 PRO B N 1
ATOM 5364 C CA . PRO B 1 132 ? -8.805 11.43 -33.344 1 35.47 132 PRO B CA 1
ATOM 5365 C C . PRO B 1 132 ? -7.449 10.867 -33.75 1 35.47 132 PRO B C 1
ATOM 5367 O O . PRO B 1 132 ? -7.172 10.758 -34.969 1 35.47 132 PRO B O 1
ATOM 5370 N N . GLN B 1 133 ? -6.375 11.203 -33.156 1 35.81 133 GLN B N 1
ATOM 5371 C CA . GLN B 1 133 ? -5.09 10.539 -33.344 1 35.81 133 GLN B CA 1
ATOM 5372 C C . GLN B 1 133 ? -5.277 9.094 -33.781 1 35.81 133 GLN B C 1
ATOM 5374 O O . GLN B 1 133 ? -6.266 8.453 -33.406 1 35.81 133 GLN B O 1
ATOM 5379 N N . PRO B 1 134 ? -4.777 8.547 -34.875 1 37.03 134 PRO B N 1
ATOM 5380 C CA . PRO B 1 134 ? -4.98 7.168 -35.312 1 37.03 134 PRO B CA 1
ATOM 5381 C C . PRO B 1 134 ? -5.207 6.203 -34.156 1 37.03 134 PRO B C 1
ATOM 5383 O O . PRO B 1 134 ? -4.391 6.145 -33.219 1 37.03 134 PRO B O 1
ATOM 5386 N N . ARG B 1 135 ? -6.387 5.895 -33.688 1 40.5 135 ARG B N 1
ATOM 5387 C CA . ARG B 1 135 ? -6.934 4.98 -32.688 1 40.5 135 ARG B CA 1
ATOM 5388 C C . ARG B 1 135 ? -6.215 3.633 -32.719 1 40.5 135 ARG B C 1
ATOM 5390 O O . ARG B 1 135 ? -5.816 3.168 -33.812 1 40.5 135 ARG B O 1
ATOM 5397 N N . ALA B 1 136 ? -5.859 2.967 -31.609 1 48.94 136 ALA B N 1
ATOM 5398 C CA . ALA B 1 136 ? -5.312 1.665 -31.25 1 48.94 136 ALA B CA 1
ATOM 5399 C C . ALA B 1 136 ? -5.914 0.554 -32.094 1 48.94 136 ALA B C 1
ATOM 5401 O O . ALA B 1 136 ? -5.426 -0.578 -32.094 1 48.94 136 ALA B O 1
ATOM 5402 N N . SER B 1 137 ? -7.117 0.757 -32.688 1 53.28 137 SER B N 1
ATOM 5403 C CA . SER B 1 137 ? -7.781 -0.286 -33.469 1 53.28 137 SER B CA 1
ATOM 5404 C C . SER B 1 137 ? -6.938 -0.707 -34.688 1 53.28 137 SER B C 1
ATOM 5406 O O . SER B 1 137 ? -7.184 -1.755 -35.281 1 53.28 137 SER B O 1
ATOM 5408 N N . GLY B 1 138 ? -5.977 0.101 -34.75 1 66.44 138 GLY B N 1
ATOM 5409 C CA . GLY B 1 138 ? -5.227 -0.245 -35.969 1 66.44 138 GLY B CA 1
ATOM 5410 C C . GLY B 1 138 ? -3.977 -1.058 -35.656 1 66.44 138 GLY B C 1
ATOM 5411 O O . GLY B 1 138 ? -3.303 -1.521 -36.594 1 66.44 138 GLY B O 1
ATOM 5412 N N . LEU B 1 139 ? -3.748 -1.335 -34.344 1 76 139 LEU B N 1
ATOM 5413 C CA . LEU B 1 139 ? -2.506 -2.033 -34.031 1 76 139 LEU B CA 1
ATOM 5414 C C . LEU B 1 139 ? -2.637 -3.527 -34.312 1 76 139 LEU B C 1
ATOM 5416 O O . LEU B 1 139 ? -1.691 -4.16 -34.781 1 76 139 LEU B O 1
ATOM 5420 N N . VAL B 1 140 ? -3.869 -4.062 -34 1 86.88 140 VAL B N 1
ATOM 5421 C CA . VAL B 1 140 ? -4.098 -5.496 -34.156 1 86.88 140 VAL B CA 1
ATOM 5422 C C . VAL B 1 140 ? -5.227 -5.742 -35.125 1 86.88 140 VAL B C 1
ATOM 5424 O O . VAL B 1 140 ? -6.344 -5.254 -34.969 1 86.88 140 VAL B O 1
ATOM 5427 N N . SER B 1 141 ? -4.93 -6.418 -36.219 1 86.38 141 SER B N 1
ATOM 5428 C CA . SER B 1 141 ? -5.945 -6.797 -37.188 1 86.38 141 SER B CA 1
ATOM 5429 C C . SER B 1 141 ? -6.938 -7.793 -36.594 1 86.38 141 SER B C 1
ATOM 5431 O O . SER B 1 141 ? -6.688 -8.375 -35.531 1 86.38 141 SER B O 1
ATOM 5433 N N . ASP B 1 142 ? -8.086 -8.008 -37.281 1 82.56 142 ASP B N 1
ATOM 5434 C CA . ASP B 1 142 ? -9.109 -8.922 -36.781 1 82.56 142 ASP B CA 1
ATOM 5435 C C . ASP B 1 142 ? -8.578 -10.352 -36.719 1 82.56 142 ASP B C 1
ATOM 5437 O O . ASP B 1 142 ? -8.922 -11.094 -35.781 1 82.56 142 ASP B O 1
ATOM 5441 N N . LEU B 1 143 ? -7.793 -10.727 -37.656 1 84.38 143 LEU B N 1
ATOM 5442 C CA . LEU B 1 143 ? -7.227 -12.07 -37.656 1 84.38 143 LEU B CA 1
ATOM 5443 C C . LEU B 1 143 ? -6.25 -12.258 -36.5 1 84.38 143 LEU B C 1
ATOM 5445 O O . LEU B 1 143 ? -6.238 -13.305 -35.844 1 84.38 143 LEU B O 1
ATOM 5449 N N . MET B 1 144 ? -5.535 -11.25 -36.25 1 91.19 144 MET B N 1
ATOM 5450 C CA . MET B 1 144 ? -4.57 -11.312 -35.156 1 91.19 144 MET B CA 1
ATOM 5451 C C . MET B 1 144 ? -5.277 -11.367 -33.812 1 91.19 144 MET B C 1
ATOM 5453 O O . MET B 1 144 ? -4.805 -12.016 -32.875 1 91.19 144 MET B O 1
ATOM 5457 N N . ARG B 1 145 ? -6.438 -10.75 -33.781 1 92.38 145 ARG B N 1
ATOM 5458 C CA . ARG B 1 145 ? -7.188 -10.672 -32.531 1 92.38 145 ARG B CA 1
ATOM 5459 C C . ARG B 1 145 ? -7.594 -12.062 -32.062 1 92.38 145 ARG B C 1
ATOM 5461 O O . ARG B 1 145 ? -7.422 -12.391 -30.875 1 92.38 145 ARG B O 1
ATOM 5468 N N . ALA B 1 146 ? -8.156 -12.836 -32.969 1 92.88 146 ALA B N 1
ATOM 5469 C CA . ALA B 1 146 ? -8.609 -14.18 -32.594 1 92.88 146 ALA B CA 1
ATOM 5470 C C . ALA B 1 146 ? -7.441 -15.039 -32.125 1 92.88 146 ALA B C 1
ATOM 5472 O O . ALA B 1 146 ? -7.574 -15.789 -31.156 1 92.88 146 ALA B O 1
ATOM 5473 N N . ASP B 1 147 ? -6.309 -14.906 -32.781 1 94.94 147 ASP B N 1
ATOM 5474 C CA . ASP B 1 147 ? -5.125 -15.68 -32.406 1 94.94 147 ASP B CA 1
ATOM 5475 C C . ASP B 1 147 ? -4.59 -15.258 -31.047 1 94.94 147 ASP B C 1
ATOM 5477 O O . ASP B 1 147 ? -4.191 -16.094 -30.234 1 94.94 147 ASP B O 1
ATOM 5481 N N . LEU B 1 148 ? -4.594 -13.984 -30.828 1 96.12 148 LEU B N 1
ATOM 5482 C CA . LEU B 1 148 ? -4.09 -13.445 -29.578 1 96.12 148 LEU B CA 1
ATOM 5483 C C . LEU B 1 148 ? -5.012 -13.82 -28.406 1 96.12 148 LEU B C 1
ATOM 5485 O O . LEU B 1 148 ? -4.543 -14.133 -27.312 1 96.12 148 LEU B O 1
ATOM 5489 N N . ASP B 1 149 ? -6.316 -13.758 -28.672 1 96.12 149 ASP B N 1
ATOM 5490 C CA . ASP B 1 149 ? -7.266 -14.203 -27.656 1 96.12 149 ASP B CA 1
ATOM 5491 C C . ASP B 1 149 ? -7.039 -15.664 -27.281 1 96.12 149 ASP B C 1
ATOM 5493 O O . ASP B 1 149 ? -7.016 -16.016 -26.094 1 96.12 149 ASP B O 1
ATOM 5497 N N . GLN B 1 150 ? -6.887 -16.453 -28.297 1 95.06 150 GLN B N 1
ATOM 5498 C CA . GLN B 1 150 ? -6.66 -17.891 -28.078 1 95.06 150 GLN B CA 1
ATOM 5499 C C . GLN B 1 150 ? -5.348 -18.125 -27.344 1 95.06 150 GLN B C 1
ATOM 5501 O O . GLN B 1 150 ? -5.277 -18.969 -26.453 1 95.06 150 GLN B O 1
ATOM 5506 N N . LEU B 1 151 ? -4.375 -17.391 -27.734 1 94.56 151 LEU B N 1
ATOM 5507 C CA . LEU B 1 151 ? -3.07 -17.531 -27.078 1 94.56 151 LEU B CA 1
ATOM 5508 C C . LEU B 1 151 ? -3.158 -17.172 -25.609 1 94.56 151 LEU B C 1
ATOM 5510 O O . LEU B 1 151 ? -2.52 -17.812 -24.766 1 94.56 151 LEU B O 1
ATOM 5514 N N . TYR B 1 152 ? -3.869 -16.141 -25.281 1 96.62 152 TYR B N 1
ATOM 5515 C CA . TYR B 1 152 ? -4.043 -15.758 -23.875 1 96.62 152 TYR B CA 1
ATOM 5516 C C . TYR B 1 152 ? -4.645 -16.906 -23.078 1 96.62 152 TYR B C 1
ATOM 5518 O O . TYR B 1 152 ? -4.121 -17.266 -22.016 1 96.62 152 TYR B O 1
ATOM 5526 N N . PHE B 1 153 ? -5.738 -17.516 -23.516 1 95.81 153 PHE B N 1
ATOM 5527 C CA . PHE B 1 153 ? -6.457 -18.531 -22.75 1 95.81 153 PHE B CA 1
ATOM 5528 C C . PHE B 1 153 ? -5.688 -19.844 -22.75 1 95.81 153 PHE B C 1
ATOM 5530 O O . PHE B 1 153 ? -5.805 -20.625 -21.812 1 95.81 153 PHE B O 1
ATOM 5537 N N . ASP B 1 154 ? -4.758 -20 -23.672 1 92.06 154 ASP B N 1
ATOM 5538 C CA . ASP B 1 154 ? -3.982 -21.234 -23.75 1 92.06 154 ASP B CA 1
ATOM 5539 C C . ASP B 1 154 ? -2.734 -21.156 -22.875 1 92.06 154 ASP B C 1
ATOM 5541 O O . ASP B 1 154 ? -2.338 -22.156 -22.266 1 92.06 154 ASP B O 1
ATOM 5545 N N . ARG B 1 155 ? -2.201 -19.953 -22.844 1 91.56 155 ARG B N 1
ATOM 5546 C CA . ARG B 1 155 ? -0.873 -19.891 -22.234 1 91.56 155 ARG B CA 1
ATOM 5547 C C . ARG B 1 155 ? -0.872 -18.984 -21 1 91.56 155 ARG B C 1
ATOM 5549 O O . ARG B 1 155 ? -0.187 -19.281 -20.016 1 91.56 155 ARG B O 1
ATOM 5556 N N . VAL B 1 156 ? -1.557 -17.891 -21.016 1 94.31 156 VAL B N 1
ATOM 5557 C CA . VAL B 1 156 ? -1.479 -16.875 -19.969 1 94.31 156 VAL B CA 1
ATOM 5558 C C . VAL B 1 156 ? -2.449 -17.219 -18.844 1 94.31 156 VAL B C 1
ATOM 5560 O O . VAL B 1 156 ? -2.111 -17.109 -17.656 1 94.31 156 VAL B O 1
ATOM 5563 N N . HIS B 1 157 ? -3.621 -17.703 -19.172 1 94.25 157 HIS B N 1
ATOM 5564 C CA . HIS B 1 157 ? -4.691 -17.938 -18.219 1 94.25 157 HIS B CA 1
ATOM 5565 C C . HIS B 1 157 ? -4.281 -18.969 -17.172 1 94.25 157 HIS B C 1
ATOM 5567 O O . HIS B 1 157 ? -4.809 -18.984 -16.062 1 94.25 157 HIS B O 1
ATOM 5573 N N . SER B 1 158 ? -3.348 -19.812 -17.469 1 91.38 158 SER B N 1
ATOM 5574 C CA . SER B 1 158 ? -2.904 -20.859 -16.562 1 91.38 158 SER B CA 1
ATOM 5575 C C . SER B 1 158 ? -2.246 -20.281 -15.312 1 91.38 158 SER B C 1
ATOM 5577 O O . SER B 1 158 ? -2.303 -20.875 -14.234 1 91.38 158 SER B O 1
ATOM 5579 N N . PHE B 1 159 ? -1.661 -19.094 -15.5 1 93.81 159 PHE B N 1
ATOM 5580 C CA . PHE B 1 159 ? -1.02 -18.516 -14.328 1 93.81 159 PHE B CA 1
ATOM 5581 C C . PHE B 1 159 ? -1.707 -17.219 -13.914 1 93.81 159 PHE B C 1
ATOM 5583 O O . PHE B 1 159 ? -1.404 -16.656 -12.867 1 93.81 159 PHE B O 1
ATOM 5590 N N . ALA B 1 160 ? -2.586 -16.734 -14.68 1 95.75 160 ALA B N 1
ATOM 5591 C CA . ALA B 1 160 ? -3.41 -15.578 -14.352 1 95.75 160 ALA B CA 1
ATOM 5592 C C . ALA B 1 160 ? -4.883 -15.852 -14.656 1 95.75 160 ALA B C 1
ATOM 5594 O O . ALA B 1 160 ? -5.469 -15.219 -15.539 1 95.75 160 ALA B O 1
ATOM 5595 N N . PRO B 1 161 ? -5.477 -16.719 -13.891 1 96.94 161 PRO B N 1
ATOM 5596 C CA . PRO B 1 161 ? -6.848 -17.156 -14.156 1 96.94 161 PRO B CA 1
ATOM 5597 C C . PRO B 1 161 ? -7.898 -16.172 -13.648 1 96.94 161 PRO B C 1
ATOM 5599 O O . PRO B 1 161 ? -8.695 -16.516 -12.773 1 96.94 161 PRO B O 1
ATOM 5602 N N . ILE B 1 162 ? -8.031 -15.023 -14.281 1 98.06 162 ILE B N 1
ATOM 5603 C CA . ILE B 1 162 ? -8.867 -13.969 -13.719 1 98.06 162 ILE B CA 1
ATOM 5604 C C . ILE B 1 162 ? -10.062 -13.719 -14.633 1 98.06 162 ILE B C 1
ATOM 5606 O O . ILE B 1 162 ? -10.984 -12.977 -14.273 1 98.06 162 ILE B O 1
ATOM 5610 N N . LEU B 1 163 ? -10.102 -14.391 -15.836 1 98.06 163 LEU B N 1
ATOM 5611 C CA . LEU B 1 163 ? -11.188 -14.133 -16.781 1 98.06 163 LEU B CA 1
ATOM 5612 C C . LEU B 1 163 ? -11.953 -15.414 -17.094 1 98.06 163 LEU B C 1
ATOM 5614 O O . LEU B 1 163 ? -11.352 -16.484 -17.219 1 98.06 163 LEU B O 1
ATOM 5618 N N . GLN B 1 164 ? -13.219 -15.305 -17.172 1 97.5 164 GLN B N 1
ATOM 5619 C CA . GLN B 1 164 ? -14.047 -16.375 -17.734 1 97.5 164 GLN B CA 1
ATOM 5620 C C . GLN B 1 164 ? -14.141 -16.266 -19.25 1 97.5 164 GLN B C 1
ATOM 5622 O O . GLN B 1 164 ? -14.547 -15.227 -19.781 1 97.5 164 GLN B O 1
ATOM 5627 N N . ARG B 1 165 ? -13.844 -17.281 -19.906 1 96.94 165 ARG B N 1
ATOM 5628 C CA . ARG B 1 165 ? -13.648 -17.281 -21.359 1 96.94 165 ARG B CA 1
ATOM 5629 C C . ARG B 1 165 ? -14.93 -16.891 -22.078 1 96.94 165 ARG B C 1
ATOM 5631 O O . ARG B 1 165 ? -14.906 -16.031 -22.969 1 96.94 165 ARG B O 1
ATOM 5638 N N . TRP B 1 166 ? -16.031 -17.484 -21.719 1 95.56 166 TRP B N 1
ATOM 5639 C CA . TRP B 1 166 ? -17.297 -17.219 -22.391 1 95.56 166 TRP B CA 1
ATOM 5640 C C . TRP B 1 166 ? -17.719 -15.766 -22.188 1 95.56 166 TRP B C 1
ATOM 5642 O O . TRP B 1 166 ? -18.109 -15.094 -23.156 1 95.56 166 TRP B O 1
ATOM 5652 N N . ARG B 1 167 ? -17.609 -15.266 -21.016 1 94.81 167 ARG B N 1
ATOM 5653 C CA . ARG B 1 167 ? -17.969 -13.891 -20.703 1 94.81 167 ARG B CA 1
ATOM 5654 C C . ARG B 1 167 ? -17.094 -12.906 -21.484 1 94.81 167 ARG B C 1
ATOM 5656 O O . ARG B 1 167 ? -17.594 -11.906 -22 1 94.81 167 ARG B O 1
ATOM 5663 N N . TYR B 1 168 ? -15.852 -13.211 -21.562 1 96.94 168 TYR B N 1
ATOM 5664 C CA . TYR B 1 168 ? -14.922 -12.383 -22.328 1 96.94 168 TYR B CA 1
ATOM 5665 C C . TYR B 1 168 ? -15.336 -12.312 -23.797 1 96.94 168 TYR B C 1
ATOM 5667 O O . TYR B 1 168 ? -15.383 -11.227 -24.375 1 96.94 168 TYR B O 1
ATOM 5675 N N . HIS B 1 169 ? -15.656 -13.453 -24.422 1 95.25 169 HIS B N 1
ATOM 5676 C CA . HIS B 1 169 ? -15.961 -13.484 -25.844 1 95.25 169 HIS B CA 1
ATOM 5677 C C . HIS B 1 169 ? -17.281 -12.766 -26.141 1 95.25 169 HIS B C 1
ATOM 5679 O O . HIS B 1 169 ? -17.422 -12.164 -27.219 1 95.25 169 HIS B O 1
ATOM 5685 N N . ILE B 1 170 ? -18.172 -12.75 -25.156 1 94.44 170 ILE B N 1
ATOM 5686 C CA . ILE B 1 170 ? -19.453 -12.086 -25.344 1 94.44 170 ILE B CA 1
ATOM 5687 C C . ILE B 1 170 ? -19.234 -10.578 -25.5 1 94.44 170 ILE B C 1
ATOM 5689 O O . ILE B 1 170 ? -19.703 -9.969 -26.453 1 94.44 170 ILE B O 1
ATOM 5693 N N . TRP B 1 171 ? -18.531 -10 -24.516 1 93.19 171 TRP B N 1
ATOM 5694 C CA . TRP B 1 171 ? -18.375 -8.547 -24.609 1 93.19 171 TRP B CA 1
ATOM 5695 C C . TRP B 1 171 ? -17.297 -8.172 -25.625 1 93.19 171 TRP B C 1
ATOM 5697 O O . TRP B 1 171 ? -17.328 -7.078 -26.188 1 93.19 171 TRP B O 1
ATOM 5707 N N . ALA B 1 172 ? -16.312 -9.055 -25.922 1 93.5 172 ALA B N 1
ATOM 5708 C CA . ALA B 1 172 ? -15.258 -8.773 -26.891 1 93.5 172 ALA B CA 1
ATOM 5709 C C . ALA B 1 172 ? -15.828 -8.633 -28.312 1 93.5 172 ALA B C 1
ATOM 5711 O O . ALA B 1 172 ? -15.25 -7.941 -29.156 1 93.5 172 ALA B O 1
ATOM 5712 N N . LYS B 1 173 ? -16.938 -9.258 -28.531 1 90.06 173 LYS B N 1
ATOM 5713 C CA . LYS B 1 173 ? -17.547 -9.25 -29.859 1 90.06 173 LYS B CA 1
ATOM 5714 C C . LYS B 1 173 ? -18.484 -8.062 -30.031 1 90.06 173 LYS B C 1
ATOM 5716 O O . LYS B 1 173 ? -18.922 -7.766 -31.141 1 90.06 173 LYS B O 1
ATOM 5721 N N . GLN B 1 174 ? -18.688 -7.418 -28.938 1 91.38 174 GLN B N 1
ATOM 5722 C CA . GLN B 1 174 ? -19.562 -6.262 -29.031 1 91.38 174 GLN B CA 1
ATOM 5723 C C . GLN B 1 174 ? -18.906 -5.125 -29.812 1 91.38 174 GLN B C 1
ATOM 5725 O O . GLN B 1 174 ? -17.688 -4.918 -29.703 1 91.38 174 GLN B O 1
ATOM 5730 N N . PRO B 1 175 ? -19.719 -4.461 -30.578 1 88.75 175 PRO B N 1
ATOM 5731 C CA . PRO B 1 175 ? -19.156 -3.369 -31.375 1 88.75 175 PRO B CA 1
ATOM 5732 C C . PRO B 1 175 ? -18.703 -2.188 -30.516 1 88.75 175 PRO B C 1
ATOM 5734 O O . PRO B 1 175 ? -17.672 -1.566 -30.797 1 88.75 175 PRO B O 1
ATOM 5737 N N . LYS B 1 176 ? -19.5 -1.932 -29.516 1 92.62 176 LYS B N 1
ATOM 5738 C CA . LYS B 1 176 ? -19.125 -0.843 -28.625 1 92.62 176 LYS B CA 1
ATOM 5739 C C . LYS B 1 176 ? -18.578 -1.381 -27.297 1 92.62 176 LYS B C 1
ATOM 5741 O O . LYS B 1 176 ? -19.297 -2.029 -26.531 1 92.62 176 LYS B O 1
ATOM 5746 N N . LYS B 1 177 ? -17.297 -1.169 -27.125 1 92.12 177 LYS B N 1
ATOM 5747 C CA . LYS B 1 177 ? -16.641 -1.587 -25.891 1 92.12 177 LYS B CA 1
ATOM 5748 C C . LYS B 1 177 ? -16.266 -0.382 -25.031 1 92.12 177 LYS B C 1
ATOM 5750 O O . LYS B 1 177 ? -16.016 0.707 -25.562 1 92.12 177 LYS B O 1
ATOM 5755 N N . SER B 1 178 ? -16.344 -0.622 -23.719 1 91.62 178 SER B N 1
ATOM 5756 C CA . SER B 1 178 ? -15.883 0.429 -22.812 1 91.62 178 SER B CA 1
ATOM 5757 C C . SER B 1 178 ? -14.367 0.616 -22.906 1 91.62 178 SER B C 1
ATOM 5759 O O . SER B 1 178 ? -13.656 -0.271 -23.391 1 91.62 178 SER B O 1
ATOM 5761 N N . GLU B 1 179 ? -13.844 1.781 -22.531 1 90.69 179 GLU B N 1
ATOM 5762 C CA . GLU B 1 179 ? -12.406 2.047 -22.531 1 90.69 179 GLU B CA 1
ATOM 5763 C C . GLU B 1 179 ? -11.656 1.029 -21.672 1 90.69 179 GLU B C 1
ATOM 5765 O O . GLU B 1 179 ? -10.555 0.606 -22.031 1 90.69 179 GLU B O 1
ATOM 5770 N N . ALA B 1 180 ? -12.258 0.652 -20.578 1 93.38 180 ALA B N 1
ATOM 5771 C CA . ALA B 1 180 ? -11.641 -0.316 -19.672 1 93.38 180 ALA B CA 1
ATOM 5772 C C . ALA B 1 180 ? -11.531 -1.688 -20.328 1 93.38 180 ALA B C 1
ATOM 5774 O O . ALA B 1 180 ? -10.531 -2.391 -20.156 1 93.38 180 ALA B O 1
ATOM 5775 N N . GLN B 1 181 ? -12.539 -2.084 -21.078 1 95.31 181 GLN B N 1
ATOM 5776 C CA . GLN B 1 181 ? -12.531 -3.357 -21.797 1 95.31 181 GLN B CA 1
ATOM 5777 C C . GLN B 1 181 ? -11.453 -3.379 -22.875 1 95.31 181 GLN B C 1
ATOM 5779 O O . GLN B 1 181 ? -10.758 -4.383 -23.047 1 95.31 181 GLN B O 1
ATOM 5784 N N . VAL B 1 182 ? -11.344 -2.281 -23.562 1 94.19 182 VAL B N 1
ATOM 5785 C CA . VAL B 1 182 ? -10.328 -2.178 -24.594 1 94.19 182 VAL B CA 1
ATOM 5786 C C . VAL B 1 182 ? -8.938 -2.285 -23.969 1 94.19 182 VAL B C 1
ATOM 5788 O O . VAL B 1 182 ? -8.07 -2.982 -24.5 1 94.19 182 VAL B O 1
ATOM 5791 N N . CYS B 1 183 ? -8.758 -1.591 -22.859 1 94.88 183 CYS B N 1
ATOM 5792 C CA . CYS B 1 183 ? -7.484 -1.637 -22.156 1 94.88 183 CYS B CA 1
ATOM 5793 C C . CYS B 1 183 ? -7.164 -3.055 -21.703 1 94.88 183 CYS B C 1
ATOM 5795 O O . CYS B 1 183 ? -6.016 -3.49 -21.781 1 94.88 183 CYS B O 1
ATOM 5797 N N . LEU B 1 184 ? -8.156 -3.756 -21.203 1 97.56 184 LEU B N 1
ATOM 5798 C CA . LEU B 1 184 ? -7.969 -5.137 -20.766 1 97.56 184 LEU B CA 1
ATOM 5799 C C . LEU B 1 184 ? -7.547 -6.016 -21.953 1 97.56 184 LEU B C 1
ATOM 5801 O O . LEU B 1 184 ? -6.641 -6.844 -21.812 1 97.56 184 LEU B O 1
ATOM 5805 N N . GLN B 1 185 ? -8.172 -5.836 -23.062 1 96.62 185 GLN B N 1
ATOM 5806 C CA . GLN B 1 185 ? -7.812 -6.605 -24.25 1 96.62 185 GLN B CA 1
ATOM 5807 C C . GLN B 1 185 ? -6.363 -6.359 -24.656 1 96.62 185 GLN B C 1
ATOM 5809 O O . GLN B 1 185 ? -5.621 -7.301 -24.953 1 96.62 185 GLN B O 1
ATOM 5814 N N . PHE B 1 186 ? -5.98 -5.078 -24.672 1 96.81 186 PHE B N 1
ATOM 5815 C CA . PHE B 1 186 ? -4.602 -4.75 -25.016 1 96.81 186 PHE B CA 1
ATOM 5816 C C . PHE B 1 186 ? -3.631 -5.395 -24.031 1 96.81 186 PHE B C 1
ATOM 5818 O O . PHE B 1 186 ? -2.58 -5.898 -24.438 1 96.81 186 PHE B O 1
ATOM 5825 N N . ALA B 1 187 ? -3.979 -5.371 -22.766 1 98.06 187 ALA B N 1
ATOM 5826 C CA . ALA B 1 187 ? -3.129 -5.992 -21.75 1 98.06 187 ALA B CA 1
ATOM 5827 C C . ALA B 1 187 ? -3.02 -7.5 -21.969 1 98.06 187 ALA B C 1
ATOM 5829 O O . ALA B 1 187 ? -1.932 -8.07 -21.859 1 98.06 187 ALA B O 1
ATOM 5830 N N . MET B 1 188 ? -4.18 -8.133 -22.266 1 98.12 188 MET B N 1
ATOM 5831 C CA . MET B 1 188 ? -4.195 -9.562 -22.562 1 98.12 188 MET B CA 1
ATOM 5832 C C . MET B 1 188 ? -3.264 -9.875 -23.734 1 98.12 188 MET B C 1
ATOM 5834 O O . MET B 1 188 ? -2.436 -10.789 -23.641 1 98.12 188 MET B O 1
ATOM 5838 N N . TRP B 1 189 ? -3.385 -9.078 -24.781 1 97.5 189 TRP B N 1
ATOM 5839 C CA . TRP B 1 189 ? -2.6 -9.312 -25.984 1 97.5 189 TRP B CA 1
ATOM 5840 C C . TRP B 1 189 ? -1.121 -9.039 -25.734 1 97.5 189 TRP B C 1
ATOM 5842 O O . TRP B 1 189 ? -0.254 -9.688 -26.328 1 97.5 189 TRP B O 1
ATOM 5852 N N . THR B 1 190 ? -0.83 -8.086 -24.859 1 96.81 190 THR B N 1
ATOM 5853 C CA . THR B 1 190 ? 0.552 -7.766 -24.531 1 96.81 190 THR B CA 1
ATOM 5854 C C . THR B 1 190 ? 1.249 -8.969 -23.891 1 96.81 190 THR B C 1
ATOM 5856 O O . THR B 1 190 ? 2.332 -9.359 -24.328 1 96.81 190 THR B O 1
ATOM 5859 N N . VAL B 1 191 ? 0.641 -9.602 -22.922 1 96.31 191 VAL B N 1
ATOM 5860 C CA . VAL B 1 191 ? 1.243 -10.75 -22.25 1 96.31 191 VAL B CA 1
ATOM 5861 C C . VAL B 1 191 ? 1.28 -11.945 -23.203 1 96.31 191 VAL B C 1
ATOM 5863 O O . VAL B 1 191 ? 2.279 -12.664 -23.266 1 96.31 191 VAL B O 1
ATOM 5866 N N . ALA B 1 192 ? 0.165 -12.125 -23.938 1 95.81 192 ALA B N 1
ATOM 5867 C CA . ALA B 1 192 ? 0.104 -13.234 -24.891 1 95.81 192 ALA B CA 1
ATOM 5868 C C . ALA B 1 192 ? 1.202 -13.117 -25.938 1 95.81 192 ALA B C 1
ATOM 5870 O O . ALA B 1 192 ? 1.862 -14.109 -26.266 1 95.81 192 ALA B O 1
ATOM 5871 N N . ALA B 1 193 ? 1.378 -11.914 -26.453 1 94.12 193 ALA B N 1
ATOM 5872 C CA . ALA B 1 193 ? 2.387 -11.68 -27.484 1 94.12 193 ALA B CA 1
ATOM 5873 C C . ALA B 1 193 ? 3.791 -11.945 -26.938 1 94.12 193 ALA B C 1
ATOM 5875 O O . ALA B 1 193 ? 4.672 -12.383 -27.688 1 94.12 193 ALA B O 1
ATOM 5876 N N . SER B 1 194 ? 4.004 -11.734 -25.672 1 90.81 194 SER B N 1
ATOM 5877 C CA . SER B 1 194 ? 5.309 -11.961 -25.062 1 90.81 194 SER B CA 1
ATOM 5878 C C . SER B 1 194 ? 5.633 -13.453 -24.984 1 90.81 194 SER B C 1
ATOM 5880 O O . SER B 1 194 ? 6.797 -13.828 -24.859 1 90.81 194 SER B O 1
ATOM 5882 N N . LEU B 1 195 ? 4.645 -14.273 -25.109 1 89.44 195 LEU B N 1
ATOM 5883 C CA . LEU B 1 195 ? 4.832 -15.719 -25 1 89.44 195 LEU B CA 1
ATOM 5884 C C . LEU B 1 195 ? 4.699 -16.391 -26.375 1 89.44 195 LEU B C 1
ATOM 5886 O O . LEU B 1 195 ? 4.422 -17.578 -26.453 1 89.44 195 LEU B O 1
ATOM 5890 N N . SER B 1 196 ? 4.762 -15.609 -27.359 1 88.88 196 SER B N 1
ATOM 5891 C CA . SER B 1 196 ? 4.672 -16.125 -28.734 1 88.88 196 SER B CA 1
ATOM 5892 C C . SER B 1 196 ? 5.797 -15.578 -29.609 1 88.88 196 SER B C 1
ATOM 5894 O O . SER B 1 196 ? 6.082 -14.375 -29.578 1 88.88 196 SER B O 1
ATOM 5896 N N . ALA B 1 197 ? 6.375 -16.391 -30.359 1 85.06 197 ALA B N 1
ATOM 5897 C CA . ALA B 1 197 ? 7.422 -15.961 -31.281 1 85.06 197 ALA B CA 1
ATOM 5898 C C . ALA B 1 197 ? 6.836 -15.148 -32.438 1 85.06 197 ALA B C 1
ATOM 5900 O O . ALA B 1 197 ? 7.453 -14.188 -32.906 1 85.06 197 ALA B O 1
ATOM 5901 N N . HIS B 1 198 ? 5.625 -15.508 -32.844 1 87.94 198 HIS B N 1
ATOM 5902 C CA . HIS B 1 198 ? 4.973 -14.898 -34 1 87.94 198 HIS B CA 1
ATOM 5903 C C . HIS B 1 198 ? 4.57 -13.461 -33.719 1 87.94 198 HIS B C 1
ATOM 5905 O O . HIS B 1 198 ? 4.578 -12.617 -34.625 1 87.94 198 HIS B O 1
ATOM 5911 N N . PHE B 1 199 ? 4.227 -13.18 -32.469 1 90.88 199 PHE B N 1
ATOM 5912 C CA . PHE B 1 199 ? 3.656 -11.867 -32.188 1 90.88 199 PHE B CA 1
ATOM 5913 C C . PHE B 1 199 ? 4.617 -11.039 -31.328 1 90.88 199 PHE B C 1
ATOM 5915 O O . PHE B 1 199 ? 4.242 -10 -30.797 1 90.88 199 PHE B O 1
ATOM 5922 N N . GLN B 1 200 ? 5.793 -11.375 -31.234 1 87 200 GLN B N 1
ATOM 5923 C CA . GLN B 1 200 ? 6.758 -10.766 -30.328 1 87 200 GLN B CA 1
ATOM 5924 C C . GLN B 1 200 ? 7.02 -9.305 -30.703 1 87 200 GLN B C 1
ATOM 5926 O O . GLN B 1 200 ? 7.281 -8.477 -29.844 1 87 200 GLN B O 1
ATOM 5931 N N . SER B 1 201 ? 6.957 -8.992 -31.938 1 88.31 201 SER B N 1
ATOM 5932 C CA . SER B 1 201 ? 7.25 -7.645 -32.406 1 88.31 201 SER B CA 1
ATOM 5933 C C . SER B 1 201 ? 6.172 -6.66 -31.969 1 88.31 201 SER B C 1
ATOM 5935 O O . SER B 1 201 ? 6.41 -5.453 -31.922 1 88.31 201 SER B O 1
ATOM 5937 N N . LEU B 1 202 ? 5.012 -7.215 -31.625 1 92.12 202 LEU B N 1
ATOM 5938 C CA . LEU B 1 202 ? 3.883 -6.363 -31.266 1 92.12 202 LEU B CA 1
ATOM 5939 C C . LEU B 1 202 ? 3.891 -6.039 -29.781 1 92.12 202 LEU B C 1
ATOM 5941 O O . LEU B 1 202 ? 3.201 -5.121 -29.328 1 92.12 202 LEU B O 1
ATOM 5945 N N . ARG B 1 203 ? 4.609 -6.773 -29 1 91.56 203 ARG B N 1
ATOM 5946 C CA . ARG B 1 203 ? 4.5 -6.75 -27.547 1 91.56 203 ARG B CA 1
ATOM 5947 C C . ARG B 1 203 ? 4.793 -5.355 -27 1 91.56 203 ARG B C 1
ATOM 5949 O O . ARG B 1 203 ? 4.023 -4.824 -26.203 1 91.56 203 ARG B O 1
ATOM 5956 N N . ASP B 1 204 ? 5.879 -4.672 -27.484 1 90.75 204 ASP B N 1
ATOM 5957 C CA . ASP B 1 204 ? 6.281 -3.375 -26.953 1 90.75 204 ASP B CA 1
ATOM 5958 C C . ASP B 1 204 ? 5.262 -2.295 -27.297 1 90.75 204 ASP B C 1
ATOM 5960 O O . ASP B 1 204 ? 4.926 -1.454 -26.469 1 90.75 204 ASP B O 1
ATOM 5964 N N . THR B 1 205 ? 4.852 -2.359 -28.484 1 94.06 205 THR B N 1
ATOM 5965 C CA . THR B 1 205 ? 3.861 -1.378 -28.922 1 94.06 205 THR B CA 1
ATOM 5966 C C . THR B 1 205 ? 2.555 -1.549 -28.156 1 94.06 205 THR B C 1
ATOM 5968 O O . THR B 1 205 ? 1.94 -0.565 -27.734 1 94.06 205 THR B O 1
ATOM 5971 N N . LEU B 1 206 ? 2.133 -2.75 -28.016 1 95.62 206 LEU B N 1
ATOM 5972 C CA . LEU B 1 206 ? 0.916 -3.035 -27.266 1 95.62 206 LEU B CA 1
ATOM 5973 C C . LEU B 1 206 ? 1.061 -2.596 -25.812 1 95.62 206 LEU B C 1
ATOM 5975 O O . LEU B 1 206 ? 0.136 -2.014 -25.234 1 95.62 206 LEU B O 1
ATOM 5979 N N . TYR B 1 207 ? 2.232 -2.861 -25.25 1 95.31 207 TYR B N 1
ATOM 5980 C CA . TYR B 1 207 ? 2.504 -2.465 -23.859 1 95.31 207 TYR B CA 1
ATOM 5981 C C . TYR B 1 207 ? 2.402 -0.954 -23.703 1 95.31 207 TYR B C 1
ATOM 5983 O O . TYR B 1 207 ? 1.73 -0.465 -22.797 1 95.31 207 TYR B O 1
ATOM 5991 N N . GLN B 1 208 ? 2.986 -0.209 -24.594 1 93.62 208 GLN B N 1
ATOM 5992 C CA . GLN B 1 208 ? 2.979 1.248 -24.531 1 93.62 208 GLN B CA 1
ATOM 5993 C C . GLN B 1 208 ? 1.563 1.8 -24.672 1 93.62 208 GLN B C 1
ATOM 5995 O O . GLN B 1 208 ? 1.176 2.723 -23.953 1 93.62 208 GLN B O 1
ATOM 6000 N N . GLU B 1 209 ? 0.902 1.23 -25.547 1 94.38 209 GLU B N 1
ATOM 6001 C CA . GLU B 1 209 ? -0.473 1.676 -25.75 1 94.38 209 GLU B CA 1
ATOM 6002 C C . GLU B 1 209 ? -1.34 1.362 -24.531 1 94.38 209 GLU B C 1
ATOM 6004 O O . GLU B 1 209 ? -2.188 2.168 -24.141 1 94.38 209 GLU B O 1
ATOM 6009 N N . THR B 1 210 ? -1.201 0.196 -24 1 95.94 210 THR B N 1
ATOM 6010 C CA . THR B 1 210 ? -1.956 -0.192 -22.812 1 95.94 210 THR B CA 1
ATOM 6011 C C . THR B 1 210 ? -1.671 0.759 -21.656 1 95.94 210 THR B C 1
ATOM 6013 O O . THR B 1 210 ? -2.596 1.222 -20.984 1 95.94 210 THR B O 1
ATOM 6016 N N . ARG B 1 211 ? -0.409 1.088 -21.422 1 94.31 211 ARG B N 1
ATOM 6017 C CA . ARG B 1 211 ? -0.004 1.969 -20.328 1 94.31 211 ARG B CA 1
ATOM 6018 C C . ARG B 1 211 ? -0.55 3.379 -20.531 1 94.31 211 ARG B C 1
ATOM 6020 O O . ARG B 1 211 ? -1.021 4.008 -19.578 1 94.31 211 ARG B O 1
ATOM 6027 N N . ARG B 1 212 ? -0.456 3.805 -21.719 1 91.75 212 ARG B N 1
ATOM 6028 C CA . ARG B 1 212 ? -0.998 5.121 -22.047 1 91.75 212 ARG B CA 1
ATOM 6029 C C . ARG B 1 212 ? -2.498 5.176 -21.766 1 91.75 212 ARG B C 1
ATOM 6031 O O . ARG B 1 212 ? -2.994 6.145 -21.188 1 91.75 212 ARG B O 1
ATOM 6038 N N . ALA B 1 213 ? -3.182 4.156 -22.219 1 92.44 213 ALA B N 1
ATOM 6039 C CA . ALA B 1 213 ? -4.629 4.105 -22.031 1 92.44 213 ALA B CA 1
ATOM 6040 C C . ALA B 1 213 ? -4.992 4.035 -20.547 1 92.44 213 ALA B C 1
ATOM 6042 O O . ALA B 1 213 ? -5.945 4.684 -20.109 1 92.44 213 ALA B O 1
ATOM 6043 N N . LEU B 1 214 ? -4.297 3.252 -19.812 1 93 214 LEU B N 1
ATOM 6044 C CA . LEU B 1 214 ? -4.551 3.115 -18.375 1 93 214 LEU B CA 1
ATOM 6045 C C . LEU B 1 214 ? -4.289 4.434 -17.656 1 93 214 LEU B C 1
ATOM 6047 O O . LEU B 1 214 ? -5.059 4.824 -16.766 1 93 214 LEU B O 1
ATOM 6051 N N . ASP B 1 215 ? -3.223 5.117 -18 1 89.75 215 ASP B N 1
ATOM 6052 C CA . ASP B 1 215 ? -2.904 6.402 -17.391 1 89.75 215 ASP B CA 1
ATOM 6053 C C . ASP B 1 215 ? -3.957 7.453 -17.734 1 89.75 215 ASP B C 1
ATOM 6055 O O . ASP B 1 215 ? -4.32 8.281 -16.891 1 89.75 215 ASP B O 1
ATOM 6059 N N . ALA B 1 216 ? -4.363 7.367 -18.953 1 88.06 216 ALA B N 1
ATOM 6060 C CA . ALA B 1 216 ? -5.406 8.297 -19.375 1 88.06 216 ALA B CA 1
ATOM 6061 C C . ALA B 1 216 ? -6.699 8.07 -18.594 1 88.06 216 ALA B C 1
ATOM 6063 O O . ALA B 1 216 ? -7.395 9.023 -18.25 1 88.06 216 ALA B O 1
ATOM 6064 N N . MET B 1 217 ? -7.031 6.844 -18.344 1 87.62 217 MET B N 1
ATOM 6065 C CA . MET B 1 217 ? -8.227 6.512 -17.562 1 87.62 217 MET B CA 1
ATOM 6066 C C . MET B 1 217 ? -8.094 6.996 -16.125 1 87.62 217 MET B C 1
ATOM 6068 O O . MET B 1 217 ? -9.07 7.43 -15.516 1 87.62 217 MET B O 1
ATOM 6072 N N . ASP B 1 218 ? -6.938 6.922 -15.609 1 84.62 218 ASP B N 1
ATOM 6073 C CA . ASP B 1 218 ? -6.672 7.387 -14.25 1 84.62 218 ASP B CA 1
ATOM 6074 C C . ASP B 1 218 ? -6.871 8.898 -14.133 1 84.62 218 ASP B C 1
ATOM 6076 O O . ASP B 1 218 ? -7.32 9.391 -13.102 1 84.62 218 ASP B O 1
ATOM 6080 N N . LEU B 1 219 ? -6.445 9.578 -15.172 1 80.69 219 LEU B N 1
ATOM 6081 C CA . LEU B 1 219 ? -6.535 11.031 -15.18 1 80.69 219 LEU B CA 1
ATOM 6082 C C . LEU B 1 219 ? -7.984 11.492 -15.312 1 80.69 219 LEU B C 1
ATOM 6084 O O . LEU B 1 219 ? -8.359 12.539 -14.773 1 80.69 219 LEU B O 1
ATOM 6088 N N . LYS B 1 220 ? -8.758 10.656 -16.156 1 73.62 220 LYS B N 1
ATOM 6089 C CA . LYS B 1 220 ? -10.141 11.047 -16.438 1 73.62 220 LYS B CA 1
ATOM 6090 C C . LYS B 1 220 ? -11.062 10.664 -15.289 1 73.62 220 LYS B C 1
ATOM 6092 O O . LYS B 1 220 ? -12.25 10.992 -15.305 1 73.62 220 LYS B O 1
ATOM 6097 N N . ARG B 1 221 ? -10.57 9.945 -14.312 1 60 221 ARG B N 1
ATOM 6098 C CA . ARG B 1 221 ? -11.492 9.359 -13.344 1 60 221 ARG B CA 1
ATOM 6099 C C . ARG B 1 221 ? -12.453 10.414 -12.805 1 60 221 ARG B C 1
ATOM 6101 O O . ARG B 1 221 ? -12.023 11.461 -12.312 1 60 221 ARG B O 1
ATOM 6108 N N . PRO B 1 222 ? -13.695 10.273 -13.523 1 49.59 222 PRO B N 1
ATOM 6109 C CA . PRO B 1 222 ? -14.781 11.125 -13.031 1 49.59 222 PRO B CA 1
ATOM 6110 C C . PRO B 1 222 ? -14.82 11.211 -11.508 1 49.59 222 PRO B C 1
ATOM 6112 O O . PRO B 1 222 ? -14.375 10.289 -10.82 1 49.59 222 PRO B O 1
ATOM 6115 N N . THR B 1 223 ? -14.977 12.375 -11.055 1 47.81 223 THR B N 1
ATOM 6116 C CA . THR B 1 223 ? -15.531 12.609 -9.727 1 47.81 223 THR B CA 1
ATOM 6117 C C . THR B 1 223 ? -16.594 11.57 -9.398 1 47.81 223 THR B C 1
ATOM 6119 O O . THR B 1 223 ? -17.672 11.562 -10 1 47.81 223 THR B O 1
ATOM 6122 N N . GLY B 1 224 ? -16.359 10.484 -8.773 1 50.12 224 GLY B N 1
ATOM 6123 C CA . GLY B 1 224 ? -17.406 9.586 -8.32 1 50.12 224 GLY B CA 1
ATOM 6124 C C . GLY B 1 224 ? -17.5 8.32 -9.156 1 50.12 224 GLY B C 1
ATOM 6125 O O . GLY B 1 224 ? -18.453 7.543 -9 1 50.12 224 GLY B O 1
ATOM 6126 N N . GLY B 1 225 ? -16.859 8.25 -10.289 1 54.38 225 GLY B N 1
ATOM 6127 C CA . GLY B 1 225 ? -17.219 7.207 -11.242 1 54.38 225 GLY B CA 1
ATOM 6128 C C . GLY B 1 225 ? -16.703 5.836 -10.836 1 54.38 225 GLY B C 1
ATOM 6129 O O . GLY B 1 225 ? -15.828 5.723 -9.977 1 54.38 225 GLY B O 1
ATOM 6130 N N . ILE B 1 226 ? -17.547 4.738 -11.227 1 58.72 226 ILE B N 1
ATOM 6131 C CA . ILE B 1 226 ? -17.453 3.326 -10.867 1 58.72 226 ILE B CA 1
ATOM 6132 C C . ILE B 1 226 ? -16.172 2.727 -11.453 1 58.72 226 ILE B C 1
ATOM 6134 O O . ILE B 1 226 ? -15.945 2.805 -12.656 1 58.72 226 ILE B O 1
ATOM 6138 N N . ILE B 1 227 ? -15.109 2.557 -10.688 1 70.19 227 ILE B N 1
ATOM 6139 C CA . ILE B 1 227 ? -13.922 1.801 -11.078 1 70.19 227 ILE B CA 1
ATOM 6140 C C . ILE B 1 227 ? -14.336 0.453 -11.664 1 70.19 227 ILE B C 1
ATOM 6142 O O . ILE B 1 227 ? -15.156 -0.261 -11.07 1 70.19 227 ILE B O 1
ATOM 6146 N N . SER B 1 228 ? -13.961 0.299 -12.906 1 88.19 228 SER B N 1
ATOM 6147 C CA . SER B 1 228 ? -14.266 -0.955 -13.586 1 88.19 228 SER B CA 1
ATOM 6148 C C . SER B 1 228 ? -13.281 -2.053 -13.195 1 88.19 228 SER B C 1
ATOM 6150 O O . SER B 1 228 ? -12.094 -1.79 -13.008 1 88.19 228 SER B O 1
ATOM 6152 N N . ILE B 1 229 ? -13.781 -3.234 -13.102 1 94.75 229 ILE B N 1
ATOM 6153 C CA . ILE B 1 229 ? -12.969 -4.391 -12.742 1 94.75 229 ILE B CA 1
ATOM 6154 C C . ILE B 1 229 ? -11.938 -4.648 -13.844 1 94.75 229 ILE B C 1
ATOM 6156 O O . ILE B 1 229 ? -10.828 -5.113 -13.562 1 94.75 229 ILE B O 1
ATOM 6160 N N . GLU B 1 230 ? -12.281 -4.285 -15.133 1 96.56 230 GLU B N 1
ATOM 6161 C CA . GLU B 1 230 ? -11.414 -4.523 -16.281 1 96.56 230 GLU B CA 1
ATOM 6162 C C . GLU B 1 230 ? -10.117 -3.721 -16.172 1 96.56 230 GLU B C 1
ATOM 6164 O O . GLU B 1 230 ? -9.062 -4.172 -16.609 1 96.56 230 GLU B O 1
ATOM 6169 N N . GLN B 1 231 ? -10.227 -2.57 -15.555 1 95.38 231 GLN B N 1
ATOM 6170 C CA . GLN B 1 231 ? -9.023 -1.767 -15.344 1 95.38 231 GLN B CA 1
ATOM 6171 C C . GLN B 1 231 ? -8.055 -2.467 -14.398 1 95.38 231 GLN B C 1
ATOM 6173 O O . GLN B 1 231 ? -6.844 -2.482 -14.648 1 95.38 231 GLN B O 1
ATOM 6178 N N . ALA B 1 232 ? -8.57 -2.982 -13.328 1 97.25 232 ALA B N 1
ATOM 6179 C CA . ALA B 1 232 ? -7.742 -3.713 -12.375 1 97.25 232 ALA B CA 1
ATOM 6180 C C . ALA B 1 232 ? -7.141 -4.961 -13.016 1 97.25 232 ALA B C 1
ATOM 6182 O O . ALA B 1 232 ? -5.965 -5.27 -12.797 1 97.25 232 ALA B O 1
ATOM 6183 N N . GLN B 1 233 ? -7.957 -5.66 -13.781 1 98.44 233 GLN B N 1
ATOM 6184 C CA . GLN B 1 233 ? -7.477 -6.844 -14.484 1 98.44 233 GLN B CA 1
ATOM 6185 C C . GLN B 1 233 ? -6.348 -6.496 -15.445 1 98.44 233 GLN B C 1
ATOM 6187 O O . GLN B 1 233 ? -5.375 -7.246 -15.57 1 98.44 233 GLN B O 1
ATOM 6192 N N . ALA B 1 234 ? -6.512 -5.387 -16.094 1 98.38 234 ALA B N 1
ATOM 6193 C CA . ALA B 1 234 ? -5.457 -4.934 -17 1 98.38 234 ALA B CA 1
ATOM 6194 C C . ALA B 1 234 ? -4.156 -4.676 -16.25 1 98.38 234 ALA B C 1
ATOM 6196 O O . ALA B 1 234 ? -3.078 -5.066 -16.703 1 98.38 234 ALA B O 1
ATOM 6197 N N . TRP B 1 235 ? -4.25 -4.039 -15.094 1 97.75 235 TRP B N 1
ATOM 6198 C CA . TRP B 1 235 ? -3.061 -3.746 -14.297 1 97.75 235 TRP B CA 1
ATOM 6199 C C . TRP B 1 235 ? -2.414 -5.031 -13.797 1 97.75 235 TRP B C 1
ATOM 6201 O O . TRP B 1 235 ? -1.188 -5.109 -13.672 1 97.75 235 TRP B O 1
ATOM 6211 N N . VAL B 1 236 ? -3.182 -6.059 -13.477 1 98.62 236 VAL B N 1
ATOM 6212 C CA . VAL B 1 236 ? -2.643 -7.363 -13.102 1 98.62 236 VAL B CA 1
ATOM 6213 C C . VAL B 1 236 ? -1.75 -7.887 -14.227 1 98.62 236 VAL B C 1
ATOM 6215 O O . VAL B 1 236 ? -0.606 -8.281 -13.984 1 98.62 236 VAL B O 1
ATOM 6218 N N . LEU B 1 237 ? -2.309 -7.816 -15.406 1 98.62 237 LEU B N 1
ATOM 6219 C CA . LEU B 1 237 ? -1.599 -8.367 -16.562 1 98.62 237 LEU B CA 1
ATOM 6220 C C . LEU B 1 237 ? -0.381 -7.516 -16.906 1 98.62 237 LEU B C 1
ATOM 6222 O O . LEU B 1 237 ? 0.676 -8.047 -17.25 1 98.62 237 LEU B O 1
ATOM 6226 N N . VAL B 1 238 ? -0.505 -6.211 -16.781 1 97.69 238 VAL B N 1
ATOM 6227 C CA . VAL B 1 238 ? 0.618 -5.312 -17.016 1 97.69 238 VAL B CA 1
ATOM 6228 C C . VAL B 1 238 ? 1.733 -5.598 -16.016 1 97.69 238 VAL B C 1
ATOM 6230 O O . VAL B 1 238 ? 2.91 -5.629 -16.375 1 97.69 238 VAL B O 1
ATOM 6233 N N . SER B 1 239 ? 1.386 -5.82 -14.773 1 97.56 239 SER B N 1
ATOM 6234 C CA . SER B 1 239 ? 2.373 -6.117 -13.734 1 97.56 239 SER B CA 1
ATOM 6235 C C . SER B 1 239 ? 3.133 -7.402 -14.055 1 97.56 239 SER B C 1
ATOM 6237 O O . SER B 1 239 ? 4.352 -7.469 -13.875 1 97.56 239 SER B O 1
ATOM 6239 N N . ILE B 1 240 ? 2.432 -8.383 -14.516 1 97.38 240 ILE B N 1
ATOM 6240 C CA . ILE B 1 240 ? 3.047 -9.656 -14.875 1 97.38 240 ILE B CA 1
ATOM 6241 C C . ILE B 1 240 ? 3.994 -9.453 -16.062 1 97.38 240 ILE B C 1
ATOM 6243 O O . ILE B 1 240 ? 5.133 -9.93 -16.031 1 97.38 240 ILE B O 1
ATOM 6247 N N . TYR B 1 241 ? 3.504 -8.742 -17.062 1 95.88 241 TYR B N 1
ATOM 6248 C CA . TYR B 1 241 ? 4.34 -8.461 -18.219 1 95.88 241 TYR B CA 1
ATOM 6249 C C . TYR B 1 241 ? 5.617 -7.734 -17.812 1 95.88 241 TYR B C 1
ATOM 6251 O O . TYR B 1 241 ? 6.707 -8.07 -18.266 1 95.88 241 TYR B O 1
ATOM 6259 N N . GLU B 1 242 ? 5.492 -6.719 -17 1 94.88 242 GLU B N 1
ATOM 6260 C CA . GLU B 1 242 ? 6.637 -5.918 -16.562 1 94.88 242 GLU B CA 1
ATOM 6261 C C . GLU B 1 242 ? 7.633 -6.766 -15.773 1 94.88 242 GLU B C 1
ATOM 6263 O O . GLU B 1 242 ? 8.844 -6.586 -15.906 1 94.88 242 GLU B O 1
ATOM 6268 N N . TYR B 1 243 ? 7.133 -7.637 -14.969 1 94.75 243 TYR B N 1
ATOM 6269 C CA . TYR B 1 243 ? 8.039 -8.516 -14.234 1 94.75 243 TYR B CA 1
ATOM 6270 C C . TYR B 1 243 ? 8.805 -9.43 -15.18 1 94.75 243 TYR B C 1
ATOM 6272 O O . TYR B 1 243 ? 10 -9.664 -14.992 1 94.75 243 TYR B O 1
ATOM 6280 N N . MET B 1 244 ? 8.094 -9.891 -16.203 1 91.75 244 MET B N 1
ATOM 6281 C CA . MET B 1 244 ? 8.688 -10.844 -17.125 1 91.75 244 MET B CA 1
ATOM 6282 C C . MET B 1 244 ? 9.711 -10.156 -18.031 1 91.75 244 MET B C 1
ATOM 6284 O O . MET B 1 244 ? 10.773 -10.711 -18.312 1 91.75 244 MET B O 1
ATOM 6288 N N . GLN B 1 245 ? 9.352 -8.93 -18.516 1 90.25 245 GLN B N 1
ATOM 6289 C CA . GLN B 1 245 ? 10.078 -8.391 -19.656 1 90.25 245 GLN B CA 1
ATOM 6290 C C . GLN B 1 245 ? 10.859 -7.137 -19.266 1 90.25 245 GLN B C 1
ATOM 6292 O O . GLN B 1 245 ? 11.82 -6.766 -19.953 1 90.25 245 GLN B O 1
ATOM 6297 N N . LEU B 1 246 ? 10.461 -6.473 -18.234 1 89.75 246 LEU B N 1
ATOM 6298 C CA . LEU B 1 246 ? 11.102 -5.203 -17.906 1 89.75 246 LEU B CA 1
ATOM 6299 C C . LEU B 1 246 ? 11.867 -5.305 -16.594 1 89.75 246 LEU B C 1
ATOM 6301 O O . LEU B 1 246 ? 12.922 -5.949 -16.516 1 89.75 246 LEU B O 1
ATOM 6305 N N . SER B 1 247 ? 11.289 -4.93 -15.43 1 89.25 247 SER B N 1
ATOM 6306 C CA . SER B 1 247 ? 11.984 -4.992 -14.148 1 89.25 247 SER B CA 1
ATOM 6307 C C . SER B 1 247 ? 11.023 -5.301 -13.008 1 89.25 247 SER B C 1
ATOM 6309 O O . SER B 1 247 ? 9.875 -4.852 -13.023 1 89.25 247 SER B O 1
ATOM 6311 N N . PRO B 1 248 ? 11.57 -6.055 -12.086 1 92.56 248 PRO B N 1
ATOM 6312 C CA . PRO B 1 248 ? 10.734 -6.324 -10.906 1 92.56 248 PRO B CA 1
ATOM 6313 C C . PRO B 1 248 ? 10.281 -5.051 -10.203 1 92.56 248 PRO B C 1
ATOM 6315 O O . PRO B 1 248 ? 9.188 -5.016 -9.625 1 92.56 248 PRO B O 1
ATOM 6318 N N . GLN B 1 249 ? 11.078 -4.027 -10.25 1 91.62 249 GLN B N 1
ATOM 6319 C CA . GLN B 1 249 ? 10.719 -2.768 -9.609 1 91.62 249 GLN B CA 1
ATOM 6320 C C . GLN B 1 249 ? 9.523 -2.117 -10.312 1 91.62 249 GLN B C 1
ATOM 6322 O O . GLN B 1 249 ? 8.617 -1.6 -9.656 1 91.62 249 GLN B O 1
ATOM 6327 N N . GLN B 1 250 ? 9.578 -2.143 -11.648 1 92.56 250 GLN B N 1
ATOM 6328 C CA . GLN B 1 250 ? 8.453 -1.598 -12.398 1 92.56 250 GLN B CA 1
ATOM 6329 C C . GLN B 1 250 ? 7.176 -2.393 -12.141 1 92.56 250 GLN B C 1
ATOM 6331 O O . GLN B 1 250 ? 6.094 -1.816 -12.008 1 92.56 250 GLN B O 1
ATOM 6336 N N . ALA B 1 251 ? 7.355 -3.689 -12.141 1 95.69 251 ALA B N 1
ATOM 6337 C CA . ALA B 1 251 ? 6.215 -4.551 -11.836 1 95.69 251 ALA B CA 1
ATOM 6338 C C . ALA B 1 251 ? 5.652 -4.25 -10.453 1 95.69 251 ALA B C 1
ATOM 6340 O O . ALA B 1 251 ? 4.434 -4.25 -10.258 1 95.69 251 ALA B O 1
ATOM 6341 N N . TRP B 1 252 ? 6.547 -3.998 -9.484 1 95.88 252 TRP B N 1
ATOM 6342 C CA . TRP B 1 252 ? 6.152 -3.697 -8.109 1 95.88 252 TRP B CA 1
ATOM 6343 C C . TRP B 1 252 ? 5.348 -2.404 -8.047 1 95.88 252 TRP B C 1
ATOM 6345 O O . TRP B 1 252 ? 4.352 -2.322 -7.324 1 95.88 252 TRP B O 1
ATOM 6355 N N . MET B 1 253 ? 5.734 -1.4 -8.812 1 93.38 253 MET B N 1
ATOM 6356 C CA . MET B 1 253 ? 5.008 -0.135 -8.867 1 93.38 253 MET B CA 1
ATOM 6357 C C . MET B 1 253 ? 3.613 -0.334 -9.453 1 93.38 253 MET B C 1
ATOM 6359 O O . MET B 1 253 ? 2.633 0.177 -8.914 1 93.38 253 MET B O 1
ATOM 6363 N N . SER B 1 254 ? 3.539 -1.114 -10.531 1 95.56 254 SER B N 1
ATOM 6364 C CA . SER B 1 254 ? 2.258 -1.362 -11.18 1 95.56 254 SER B CA 1
ATOM 6365 C C . SER B 1 254 ? 1.348 -2.215 -10.305 1 95.56 254 SER B C 1
ATOM 6367 O O . SER B 1 254 ? 0.131 -2.014 -10.281 1 95.56 254 SER B O 1
ATOM 6369 N N . ALA B 1 255 ? 1.956 -3.176 -9.633 1 97.19 255 ALA B N 1
ATOM 6370 C CA . ALA B 1 255 ? 1.171 -3.969 -8.688 1 97.19 255 ALA B CA 1
ATOM 6371 C C . ALA B 1 255 ? 0.576 -3.088 -7.594 1 97.19 255 ALA B C 1
ATOM 6373 O O . ALA B 1 255 ? -0.531 -3.346 -7.113 1 97.19 255 ALA B O 1
ATOM 6374 N N . GLY B 1 256 ? 1.365 -2.088 -7.16 1 95.81 256 GLY B N 1
ATOM 6375 C CA . GLY B 1 256 ? 0.842 -1.143 -6.188 1 95.81 256 GLY B CA 1
ATOM 6376 C C . GLY B 1 256 ? -0.391 -0.406 -6.676 1 95.81 256 GLY B C 1
ATOM 6377 O O . GLY B 1 256 ? -1.352 -0.228 -5.922 1 95.81 256 GLY B O 1
ATOM 6378 N N . ARG B 1 257 ? -0.378 0.014 -7.91 1 94.06 257 ARG B N 1
ATOM 6379 C CA . ARG B 1 257 ? -1.537 0.673 -8.508 1 94.06 257 ARG B CA 1
ATOM 6380 C C . ARG B 1 257 ? -2.74 -0.262 -8.539 1 94.06 257 ARG B C 1
ATOM 6382 O O . ARG B 1 257 ? -3.865 0.153 -8.258 1 94.06 257 ARG B O 1
ATOM 6389 N N . CYS B 1 258 ? -2.449 -1.457 -8.922 1 96.5 258 CYS B N 1
ATOM 6390 C CA . CYS B 1 258 ? -3.508 -2.459 -8.953 1 96.5 258 CYS B CA 1
ATOM 6391 C C . CYS B 1 258 ? -4.129 -2.639 -7.57 1 96.5 258 CYS B C 1
ATOM 6393 O O . CYS B 1 258 ? -5.348 -2.725 -7.441 1 96.5 258 CYS B O 1
ATOM 6395 N N . CYS B 1 259 ? -3.309 -2.674 -6.535 1 96.81 259 CYS B N 1
ATOM 6396 C CA . CYS B 1 259 ? -3.783 -2.859 -5.168 1 96.81 259 CYS B CA 1
ATOM 6397 C C . CYS B 1 259 ? -4.703 -1.717 -4.754 1 96.81 259 CYS B C 1
ATOM 6399 O O . CYS B 1 259 ? -5.723 -1.941 -4.102 1 96.81 259 CYS B O 1
ATOM 6401 N N . ARG B 1 260 ? -4.375 -0.512 -5.125 1 95.12 260 ARG B N 1
ATOM 6402 C CA . ARG B 1 260 ? -5.223 0.628 -4.789 1 95.12 260 ARG B CA 1
ATOM 6403 C C . ARG B 1 260 ? -6.574 0.531 -5.484 1 95.12 260 ARG B C 1
ATOM 6405 O O . ARG B 1 260 ? -7.605 0.876 -4.902 1 95.12 260 ARG B O 1
ATOM 6412 N N . LEU B 1 261 ? -6.566 0.034 -6.688 1 94.5 261 LEU B N 1
ATOM 6413 C CA . LEU B 1 261 ? -7.812 -0.102 -7.434 1 94.5 261 LEU B CA 1
ATOM 6414 C C . LEU B 1 261 ? -8.719 -1.144 -6.789 1 94.5 261 LEU B C 1
ATOM 6416 O O . LEU B 1 261 ? -9.914 -0.895 -6.582 1 94.5 261 LEU B O 1
ATOM 6420 N N . VAL B 1 262 ? -8.148 -2.283 -6.445 1 96.69 262 VAL B N 1
ATOM 6421 C CA . VAL B 1 262 ? -8.977 -3.35 -5.891 1 96.69 262 VAL B CA 1
ATOM 6422 C C . VAL B 1 262 ? -9.469 -2.951 -4.5 1 96.69 262 VAL B C 1
ATOM 6424 O O . VAL B 1 262 ? -10.578 -3.312 -4.098 1 96.69 262 VAL B O 1
ATOM 6427 N N . LEU B 1 263 ? -8.68 -2.18 -3.764 1 95.75 263 LEU B N 1
ATOM 6428 C CA . LEU B 1 263 ? -9.125 -1.664 -2.475 1 95.75 263 LEU B CA 1
ATOM 6429 C C . LEU B 1 263 ? -10.219 -0.621 -2.654 1 95.75 263 LEU B C 1
ATOM 6431 O O . LEU B 1 263 ? -11.203 -0.617 -1.914 1 95.75 263 LEU B O 1
ATOM 6435 N N . GLY B 1 264 ? -9.984 0.249 -3.674 1 93.19 264 GLY B N 1
ATOM 6436 C CA . GLY B 1 264 ? -10.977 1.271 -3.943 1 93.19 264 GLY B CA 1
ATOM 6437 C C . GLY B 1 264 ? -12.336 0.697 -4.312 1 93.19 264 GLY B C 1
ATOM 6438 O O . GLY B 1 264 ? -13.367 1.286 -3.996 1 93.19 264 GLY B O 1
ATOM 6439 N N . MET B 1 265 ? -12.328 -0.481 -4.945 1 93.44 265 MET B N 1
ATOM 6440 C CA . MET B 1 265 ? -13.562 -1.159 -5.324 1 93.44 265 MET B CA 1
ATOM 6441 C C . MET B 1 265 ? -14.078 -2.029 -4.18 1 93.44 265 MET B C 1
ATOM 6443 O O . MET B 1 265 ? -15.117 -2.678 -4.309 1 93.44 265 MET B O 1
ATOM 6447 N N . ARG B 1 266 ? -13.297 -2.088 -3.051 1 93.75 266 ARG B N 1
ATOM 6448 C CA . ARG B 1 266 ? -13.625 -2.846 -1.849 1 93.75 266 ARG B CA 1
ATOM 6449 C C . ARG B 1 266 ? -13.781 -4.328 -2.162 1 93.75 266 ARG B C 1
ATOM 6451 O O . ARG B 1 266 ? -14.688 -4.988 -1.651 1 93.75 266 ARG B O 1
ATOM 6458 N N . LEU B 1 267 ? -12.883 -4.84 -3.012 1 96 267 LEU B N 1
ATOM 6459 C CA . LEU B 1 267 ? -12.938 -6.242 -3.398 1 96 267 LEU B CA 1
ATOM 6460 C C . LEU B 1 267 ? -12.461 -7.141 -2.266 1 96 267 LEU B C 1
ATOM 6462 O O . LEU B 1 267 ? -12.633 -8.359 -2.316 1 96 267 LEU B O 1
ATOM 6466 N N . TYR B 1 268 ? -11.891 -6.613 -1.199 1 95.25 268 TYR B N 1
ATOM 6467 C CA . TYR B 1 268 ? -11.398 -7.383 -0.062 1 95.25 268 TYR B CA 1
ATOM 6468 C C . TYR B 1 268 ? -12.539 -7.777 0.866 1 95.25 268 TYR B C 1
ATOM 6470 O O . TYR B 1 268 ? -12.359 -8.586 1.775 1 95.25 268 TYR B O 1
ATOM 6478 N N . GLU B 1 269 ? -13.742 -7.277 0.645 1 94.06 269 GLU B N 1
ATOM 6479 C CA . GLU B 1 269 ? -14.867 -7.59 1.522 1 94.06 269 GLU B CA 1
ATOM 6480 C C . GLU B 1 269 ? -16.094 -8.031 0.72 1 94.06 269 GLU B C 1
ATOM 6482 O O . GLU B 1 269 ? -17.219 -7.73 1.097 1 94.06 269 GLU B O 1
ATOM 6487 N N . ILE B 1 270 ? -15.859 -8.711 -0.4 1 93.25 270 ILE B N 1
ATOM 6488 C CA . ILE B 1 270 ? -16.922 -9.148 -1.299 1 93.25 270 ILE B CA 1
ATOM 6489 C C . ILE B 1 270 ? -17.891 -10.055 -0.548 1 93.25 270 ILE B C 1
ATOM 6491 O O . ILE B 1 270 ? -19.109 -9.984 -0.759 1 93.25 270 ILE B O 1
ATOM 6495 N N . ASP B 1 271 ? -17.438 -10.852 0.333 1 92.88 271 ASP B N 1
ATOM 6496 C CA . ASP B 1 271 ? -18.25 -11.891 0.951 1 92.88 271 ASP B CA 1
ATOM 6497 C C . ASP B 1 271 ? -18.469 -11.602 2.434 1 92.88 271 ASP B C 1
ATOM 6499 O O . ASP B 1 271 ? -18.719 -12.516 3.219 1 92.88 271 ASP B O 1
ATOM 6503 N N . ASP B 1 272 ? -18.297 -10.375 2.812 1 88.81 272 ASP B N 1
ATOM 6504 C CA . ASP B 1 272 ? -18.609 -9.977 4.18 1 88.81 272 ASP B CA 1
ATOM 6505 C C . ASP B 1 272 ? -20.109 -10.164 4.477 1 88.81 272 ASP B C 1
ATOM 6507 O O . ASP B 1 272 ? -20.953 -9.531 3.844 1 88.81 272 ASP B O 1
ATOM 6511 N N . PRO B 1 273 ? -20.406 -10.945 5.371 1 83.5 273 PRO B N 1
ATOM 6512 C CA . PRO B 1 273 ? -21.812 -11.242 5.633 1 83.5 273 PRO B CA 1
ATOM 6513 C C . PRO B 1 273 ? -22.578 -10.031 6.156 1 83.5 273 PRO B C 1
ATOM 6515 O O . PRO B 1 273 ? -23.812 -9.977 6.031 1 83.5 273 PRO B O 1
ATOM 6518 N N . ASN B 1 274 ? -21.891 -9.133 6.68 1 78.12 274 ASN B N 1
ATOM 6519 C CA . ASN B 1 274 ? -22.547 -7.977 7.277 1 78.12 274 ASN B CA 1
ATOM 6520 C C . ASN B 1 274 ? -22.703 -6.836 6.273 1 78.12 274 ASN B C 1
ATOM 6522 O O . ASN B 1 274 ? -23.328 -5.816 6.578 1 78.12 274 ASN B O 1
ATOM 6526 N N . SER B 1 275 ? -22.172 -7.035 5.145 1 79.94 275 SER B N 1
ATOM 6527 C CA . SER B 1 275 ? -22.297 -5.996 4.129 1 79.94 275 SER B CA 1
ATOM 6528 C C . SER B 1 275 ? -23.688 -5.992 3.512 1 79.94 275 SER B C 1
ATOM 6530 O O . SER B 1 275 ? -24.25 -7.051 3.207 1 79.94 275 SER B O 1
ATOM 6532 N N . PRO B 1 276 ? -24.188 -4.816 3.365 1 74.44 276 PRO B N 1
ATOM 6533 C CA . PRO B 1 276 ? -25.516 -4.738 2.762 1 74.44 276 PRO B CA 1
ATOM 6534 C C . PRO B 1 276 ? -25.578 -5.391 1.383 1 74.44 276 PRO B C 1
ATOM 6536 O O . PRO B 1 276 ? -26.609 -5.984 1.021 1 74.44 276 PRO B O 1
ATOM 6539 N N . LEU B 1 277 ? -24.516 -5.289 0.72 1 76.06 277 LEU B N 1
ATOM 6540 C CA . LEU B 1 277 ? -24.484 -5.875 -0.616 1 76.06 277 LEU B CA 1
ATOM 6541 C C . LEU B 1 277 ? -24.578 -7.398 -0.544 1 76.06 277 LEU B C 1
ATOM 6543 O O . LEU B 1 277 ? -25.312 -8.016 -1.323 1 76.06 277 LEU B O 1
ATOM 6547 N N . THR B 1 278 ? -23.875 -7.941 0.363 1 79.56 278 THR B N 1
ATOM 6548 C CA . THR B 1 278 ? -23.891 -9.391 0.529 1 79.56 278 THR B CA 1
ATOM 6549 C C . THR B 1 278 ? -25.266 -9.852 1.038 1 79.56 278 THR B C 1
ATOM 6551 O O . THR B 1 278 ? -25.797 -10.859 0.576 1 79.56 278 THR B O 1
ATOM 6554 N N . MET B 1 279 ? -25.797 -9.078 1.843 1 75.94 279 MET B N 1
ATOM 6555 C CA . MET B 1 279 ? -27.109 -9.406 2.381 1 75.94 279 MET B CA 1
ATOM 6556 C C . MET B 1 279 ? -28.172 -9.383 1.282 1 75.94 279 MET B C 1
ATOM 6558 O O . MET B 1 279 ? -29.047 -10.25 1.239 1 75.94 279 MET B O 1
ATOM 6562 N N . ALA B 1 280 ? -28.016 -8.43 0.41 1 77.25 280 ALA B N 1
ATOM 6563 C CA . ALA B 1 280 ? -28.953 -8.32 -0.702 1 77.25 280 ALA B CA 1
ATOM 6564 C C . ALA B 1 280 ? -28.812 -9.5 -1.661 1 77.25 280 ALA B C 1
ATOM 6566 O O . ALA B 1 280 ? -29.812 -10.031 -2.16 1 77.25 280 ALA B O 1
ATOM 6567 N N . ARG B 1 281 ? -27.672 -9.914 -1.896 1 79.75 281 ARG B N 1
ATOM 6568 C CA . ARG B 1 281 ? -27.406 -11.055 -2.773 1 79.75 281 ARG B CA 1
ATOM 6569 C C . ARG B 1 281 ? -27.953 -12.344 -2.172 1 79.75 281 ARG B C 1
ATOM 6571 O O . ARG B 1 281 ? -28.5 -13.188 -2.889 1 79.75 281 ARG B O 1
ATOM 6578 N N . ASP B 1 282 ? -27.812 -12.469 -0.856 1 78.12 282 ASP B N 1
ATOM 6579 C CA . ASP B 1 282 ? -28.281 -13.672 -0.171 1 78.12 282 ASP B CA 1
ATOM 6580 C C . ASP B 1 282 ? -29.812 -13.742 -0.181 1 78.12 282 ASP B C 1
ATOM 6582 O O . ASP B 1 282 ? -30.375 -14.836 -0.157 1 78.12 282 ASP B O 1
ATOM 6586 N N . HIS B 1 283 ? -30.375 -12.555 -0.286 1 78.44 283 HIS B N 1
ATOM 6587 C CA . HIS B 1 283 ? -31.844 -12.508 -0.302 1 78.44 283 HIS B CA 1
ATOM 6588 C C . HIS B 1 283 ? -32.375 -12.859 -1.68 1 78.44 283 HIS B C 1
ATOM 6590 O O . HIS B 1 283 ? -33.5 -13.398 -1.794 1 78.44 283 HIS B O 1
ATOM 6596 N N . GLU B 1 284 ? -31.594 -12.523 -2.729 1 81.19 284 GLU B N 1
ATOM 6597 C CA . GLU B 1 284 ? -32.031 -12.82 -4.094 1 81.19 284 GLU B CA 1
ATOM 6598 C C . GLU B 1 284 ? -30.922 -13.531 -4.871 1 81.19 284 GLU B C 1
ATOM 6600 O O . GLU B 1 284 ? -30.375 -12.984 -5.836 1 81.19 284 GLU B O 1
ATOM 6605 N N . PRO B 1 285 ? -30.781 -14.766 -4.484 1 75.5 285 PRO B N 1
ATOM 6606 C CA . PRO B 1 285 ? -29.656 -15.5 -5.094 1 75.5 285 PRO B CA 1
ATOM 6607 C C . PRO B 1 285 ? -29.812 -15.656 -6.605 1 75.5 285 PRO B C 1
ATOM 6609 O O . PRO B 1 285 ? -28.812 -15.734 -7.324 1 75.5 285 PRO B O 1
ATOM 6612 N N . GLY B 1 286 ? -31 -15.719 -7.031 1 74.12 286 GLY B N 1
ATOM 6613 C CA . GLY B 1 286 ? -31.234 -15.898 -8.453 1 74.12 286 GLY B CA 1
ATOM 6614 C C . GLY B 1 286 ? -30.781 -14.711 -9.289 1 74.12 286 GLY B C 1
ATOM 6615 O O . GLY B 1 286 ? -30.547 -14.844 -10.492 1 74.12 286 GLY B O 1
ATOM 6616 N N . LEU B 1 287 ? -30.578 -13.609 -8.68 1 77.31 287 LEU B N 1
ATOM 6617 C CA . LEU B 1 287 ? -30.25 -12.391 -9.406 1 77.31 287 LEU B CA 1
ATOM 6618 C C . LEU B 1 287 ? -28.75 -12.102 -9.312 1 77.31 287 LEU B C 1
ATOM 6620 O O . LEU B 1 287 ? -28.266 -11.141 -9.906 1 77.31 287 LEU B O 1
ATOM 6624 N N . VAL B 1 288 ? -28.172 -13.062 -8.719 1 84.69 288 VAL B N 1
ATOM 6625 C CA . VAL B 1 288 ? -26.75 -12.812 -8.492 1 84.69 288 VAL B CA 1
ATOM 6626 C C . VAL B 1 288 ? -25.938 -13.297 -9.688 1 84.69 288 VAL B C 1
ATOM 6628 O O . VAL B 1 288 ? -26.125 -14.43 -10.148 1 84.69 288 VAL B O 1
ATOM 6631 N N . ASP B 1 289 ? -25.125 -12.469 -10.305 1 90.94 289 ASP B N 1
ATOM 6632 C CA . ASP B 1 289 ? -24.125 -12.844 -11.297 1 90.94 289 ASP B CA 1
ATOM 6633 C C . ASP B 1 289 ? -22.906 -13.461 -10.641 1 90.94 289 ASP B C 1
ATOM 6635 O O . ASP B 1 289 ? -21.891 -12.789 -10.461 1 90.94 289 ASP B O 1
ATOM 6639 N N . TRP B 1 290 ? -22.984 -14.75 -10.367 1 92.62 290 TRP B N 1
ATOM 6640 C CA . TRP B 1 290 ? -21.922 -15.453 -9.648 1 92.62 290 TRP B CA 1
ATOM 6641 C C . TRP B 1 290 ? -20.609 -15.383 -10.422 1 92.62 290 TRP B C 1
ATOM 6643 O O . TRP B 1 290 ? -19.547 -15.203 -9.82 1 92.62 290 TRP B O 1
ATOM 6653 N N . THR B 1 291 ? -20.672 -15.57 -11.75 1 95.06 291 THR B N 1
ATOM 6654 C CA . THR B 1 291 ? -19.453 -15.555 -12.562 1 95.06 291 THR B CA 1
ATOM 6655 C C . THR B 1 291 ? -18.734 -14.211 -12.453 1 95.06 291 THR B C 1
ATOM 6657 O O . THR B 1 291 ? -17.516 -14.164 -12.359 1 95.06 291 THR B O 1
ATOM 6660 N N . GLY B 1 292 ? -19.547 -13.164 -12.5 1 94.44 292 GLY B N 1
ATOM 6661 C CA . GLY B 1 292 ? -18.969 -11.836 -12.328 1 94.44 292 GLY B CA 1
ATOM 6662 C C . GLY B 1 292 ? -18.328 -11.641 -10.969 1 94.44 292 GLY B C 1
ATOM 6663 O O . GLY B 1 292 ? -17.266 -11.023 -10.859 1 94.44 292 GLY B O 1
ATOM 6664 N N . LEU B 1 293 ? -18.922 -12.141 -9.953 1 94.94 293 LEU B N 1
ATOM 6665 C CA . LEU B 1 293 ? -18.375 -12.062 -8.602 1 94.94 293 LEU B CA 1
ATOM 6666 C C . LEU B 1 293 ? -17.094 -12.867 -8.484 1 94.94 293 LEU B C 1
ATOM 6668 O O . LEU B 1 293 ? -16.141 -12.43 -7.836 1 94.94 293 LEU B O 1
ATOM 6672 N N . GLU B 1 294 ? -17.125 -14.047 -9.133 1 97 294 GLU B N 1
ATOM 6673 C CA . GLU B 1 294 ? -15.938 -14.891 -9.109 1 97 294 GLU B CA 1
ATOM 6674 C C . GLU B 1 294 ? -14.766 -14.219 -9.828 1 97 294 GLU B C 1
ATOM 6676 O O . GLU B 1 294 ? -13.617 -14.336 -9.391 1 97 294 GLU B O 1
ATOM 6681 N N . GLU B 1 295 ? -15.039 -13.5 -10.898 1 97.62 295 GLU B N 1
ATOM 6682 C CA . GLU B 1 295 ? -13.992 -12.734 -11.578 1 97.62 295 GLU B CA 1
ATOM 6683 C C . GLU B 1 295 ? -13.406 -11.664 -10.656 1 97.62 295 GLU B C 1
ATOM 6685 O O . GLU B 1 295 ? -12.203 -11.414 -10.68 1 97.62 295 GLU B O 1
ATOM 6690 N N . GLN B 1 296 ? -14.281 -11.047 -9.906 1 97.44 296 GLN B N 1
ATOM 6691 C CA . GLN B 1 296 ? -13.828 -10.039 -8.953 1 97.44 296 GLN B CA 1
ATOM 6692 C C . GLN B 1 296 ? -12.969 -10.664 -7.863 1 97.44 296 GLN B C 1
ATOM 6694 O O . GLN B 1 296 ? -11.914 -10.133 -7.516 1 97.44 296 GLN B O 1
ATOM 6699 N N . ARG B 1 297 ? -13.414 -11.828 -7.316 1 97.94 297 ARG B N 1
ATOM 6700 C CA . ARG B 1 297 ? -12.641 -12.539 -6.305 1 97.94 297 ARG B CA 1
ATOM 6701 C C . ARG B 1 297 ? -11.25 -12.891 -6.832 1 97.94 297 ARG B C 1
ATOM 6703 O O . ARG B 1 297 ? -10.242 -12.641 -6.164 1 97.94 297 ARG B O 1
ATOM 6710 N N . ARG B 1 298 ? -11.242 -13.438 -8.023 1 98.5 298 ARG B N 1
ATOM 6711 C CA . ARG B 1 298 ? -10 -13.906 -8.625 1 98.5 298 ARG B CA 1
ATOM 6712 C C . ARG B 1 298 ? -9.055 -12.734 -8.906 1 98.5 298 ARG B C 1
ATOM 6714 O O . ARG B 1 298 ? -7.844 -12.852 -8.711 1 98.5 298 ARG B O 1
ATOM 6721 N N . THR B 1 299 ? -9.602 -11.641 -9.375 1 98.69 299 THR B N 1
ATOM 6722 C CA . THR B 1 299 ? -8.789 -10.453 -9.633 1 98.69 299 THR B CA 1
ATOM 6723 C C . THR B 1 299 ? -8.172 -9.93 -8.344 1 98.69 299 THR B C 1
ATOM 6725 O O . THR B 1 299 ? -6.984 -9.586 -8.32 1 98.69 299 THR B O 1
ATOM 6728 N N . PHE B 1 300 ? -8.961 -9.906 -7.227 1 98.56 300 PHE B N 1
ATOM 6729 C CA . PHE B 1 300 ? -8.438 -9.477 -5.934 1 98.56 300 PHE B CA 1
ATOM 6730 C C . PHE B 1 300 ? -7.297 -10.383 -5.48 1 98.56 300 PHE B C 1
ATOM 6732 O O . PHE B 1 300 ? -6.238 -9.898 -5.078 1 98.56 300 PHE B O 1
ATOM 6739 N N . TRP B 1 301 ? -7.512 -11.625 -5.559 1 98.75 301 TRP B N 1
ATOM 6740 C CA . TRP B 1 301 ? -6.527 -12.57 -5.043 1 98.75 301 TRP B CA 1
ATOM 6741 C C . TRP B 1 301 ? -5.273 -12.578 -5.91 1 98.75 301 TRP B C 1
ATOM 6743 O O . TRP B 1 301 ? -4.168 -12.812 -5.414 1 98.75 301 TRP B O 1
ATOM 6753 N N . MET B 1 302 ? -5.48 -12.344 -7.242 1 98.69 302 MET B N 1
ATOM 6754 C CA . MET B 1 302 ? -4.301 -12.211 -8.094 1 98.69 302 MET B CA 1
ATOM 6755 C C . MET B 1 302 ? -3.486 -10.984 -7.707 1 98.69 302 MET B C 1
ATOM 6757 O O . MET B 1 302 ? -2.258 -11.039 -7.633 1 98.69 302 MET B O 1
ATOM 6761 N N . ALA B 1 303 ? -4.164 -9.867 -7.473 1 98.62 303 ALA B N 1
ATOM 6762 C CA . ALA B 1 303 ? -3.484 -8.664 -7 1 98.62 303 ALA B CA 1
ATOM 6763 C C . ALA B 1 303 ? -2.787 -8.922 -5.668 1 98.62 303 ALA B C 1
ATOM 6765 O O . ALA B 1 303 ? -1.647 -8.492 -5.465 1 98.62 303 ALA B O 1
ATOM 6766 N N . TYR B 1 304 ? -3.473 -9.641 -4.773 1 98.5 304 TYR B N 1
ATOM 6767 C CA . TYR B 1 304 ? -2.953 -10.016 -3.461 1 98.5 304 TYR B CA 1
ATOM 6768 C C . TYR B 1 304 ? -1.67 -10.828 -3.594 1 98.5 304 TYR B C 1
ATOM 6770 O O . TYR B 1 304 ? -0.677 -10.547 -2.92 1 98.5 304 TYR B O 1
ATOM 6778 N N . SER B 1 305 ? -1.689 -11.773 -4.496 1 98.62 305 SER B N 1
ATOM 6779 C CA . SER B 1 305 ? -0.542 -12.656 -4.684 1 98.62 305 SER B CA 1
ATOM 6780 C C . SER B 1 305 ? 0.628 -11.914 -5.316 1 98.62 305 SER B C 1
ATOM 6782 O O . SER B 1 305 ? 1.774 -12.07 -4.891 1 98.62 305 SER B O 1
ATOM 6784 N N . LEU B 1 306 ? 0.335 -11.109 -6.328 1 98.5 306 LEU B N 1
ATOM 6785 C CA . LEU B 1 306 ? 1.384 -10.336 -6.988 1 98.5 306 LEU B CA 1
ATOM 6786 C C . LEU B 1 306 ? 2.039 -9.359 -6.02 1 98.5 306 LEU B C 1
ATOM 6788 O O . LEU B 1 306 ? 3.262 -9.211 -6.02 1 98.5 306 LEU B O 1
ATOM 6792 N N . ASP B 1 307 ? 1.24 -8.727 -5.199 1 97.81 307 ASP B N 1
ATOM 6793 C CA . ASP B 1 307 ? 1.747 -7.785 -4.207 1 97.81 307 ASP B CA 1
ATOM 6794 C C . ASP B 1 307 ? 2.752 -8.453 -3.275 1 97.81 307 ASP B C 1
ATOM 6796 O O . ASP B 1 307 ? 3.811 -7.895 -2.986 1 97.81 307 ASP B O 1
ATOM 6800 N N . ARG B 1 308 ? 2.479 -9.602 -2.865 1 98.19 308 ARG B N 1
ATOM 6801 C CA . ARG B 1 308 ? 3.314 -10.297 -1.89 1 98.19 308 ARG B CA 1
ATOM 6802 C C . ARG B 1 308 ? 4.555 -10.883 -2.553 1 98.19 308 ARG B C 1
ATOM 6804 O O . ARG B 1 308 ? 5.672 -10.695 -2.068 1 98.19 308 ARG B O 1
ATOM 6811 N N . PHE B 1 309 ? 4.391 -11.523 -3.686 1 98.5 309 PHE B N 1
ATOM 6812 C CA . PHE B 1 309 ? 5.523 -12.172 -4.332 1 98.5 309 PHE B CA 1
ATOM 6813 C C . PHE B 1 309 ? 6.531 -11.133 -4.816 1 98.5 309 PHE B C 1
ATOM 6815 O O . PHE B 1 309 ? 7.738 -11.289 -4.609 1 98.5 309 PHE B O 1
ATOM 6822 N N . ILE B 1 310 ? 6.031 -10.109 -5.43 1 98 310 ILE B N 1
ATOM 6823 C CA . ILE B 1 310 ? 6.961 -9.133 -5.988 1 98 310 ILE B CA 1
ATOM 6824 C C . ILE B 1 310 ? 7.586 -8.312 -4.867 1 98 310 ILE B C 1
ATOM 6826 O O . ILE B 1 310 ? 8.758 -7.941 -4.941 1 98 310 ILE B O 1
ATOM 6830 N N . SER B 1 311 ? 6.805 -8.008 -3.814 1 97.69 311 SER B N 1
ATOM 6831 C CA . SER B 1 311 ? 7.398 -7.363 -2.646 1 97.69 311 SER B CA 1
ATOM 6832 C C . SER B 1 311 ? 8.484 -8.242 -2.025 1 97.69 311 SER B C 1
ATOM 6834 O O . SER B 1 311 ? 9.523 -7.734 -1.602 1 97.69 311 SER B O 1
ATOM 6836 N N . PHE B 1 312 ? 8.242 -9.516 -1.969 1 97.5 312 PHE B N 1
ATOM 6837 C CA . PHE B 1 312 ? 9.219 -10.469 -1.457 1 97.5 312 PHE B CA 1
ATOM 6838 C C . PHE B 1 312 ? 10.508 -10.414 -2.271 1 97.5 312 PHE B C 1
ATOM 6840 O O . PHE B 1 312 ? 11.602 -10.391 -1.708 1 97.5 312 PHE B O 1
ATOM 6847 N N . HIS B 1 313 ? 10.312 -10.367 -3.596 1 96.44 313 HIS B N 1
ATOM 6848 C CA . HIS B 1 313 ? 11.461 -10.289 -4.488 1 96.44 313 HIS B CA 1
ATOM 6849 C C . HIS B 1 313 ? 12.297 -9.055 -4.203 1 96.44 313 HIS B C 1
ATOM 6851 O O . HIS B 1 313 ? 13.531 -9.117 -4.184 1 96.44 313 HIS B O 1
ATOM 6857 N N . ASN B 1 314 ? 11.633 -7.969 -3.977 1 92.56 314 ASN B N 1
ATOM 6858 C CA . ASN B 1 314 ? 12.312 -6.691 -3.793 1 92.56 314 ASN B CA 1
ATOM 6859 C C . ASN B 1 314 ? 12.656 -6.445 -2.326 1 92.56 314 ASN B C 1
ATOM 6861 O O . ASN B 1 314 ? 13.297 -5.441 -1.994 1 92.56 314 ASN B O 1
ATOM 6865 N N . ALA B 1 315 ? 12.266 -7.367 -1.438 1 94.44 315 ALA B N 1
ATOM 6866 C CA . ALA B 1 315 ? 12.438 -7.199 0.002 1 94.44 315 ALA B CA 1
ATOM 6867 C C . ALA B 1 315 ? 11.812 -5.891 0.479 1 94.44 315 ALA B C 1
ATOM 6869 O O . ALA B 1 315 ? 12.445 -5.129 1.217 1 94.44 315 ALA B O 1
ATOM 6870 N N . LEU B 1 316 ? 10.68 -5.57 -0.058 1 95.5 316 LEU B N 1
ATOM 6871 C CA . LEU B 1 316 ? 9.93 -4.371 0.301 1 95.5 316 LEU B CA 1
ATOM 6872 C C . LEU B 1 316 ? 8.586 -4.73 0.926 1 95.5 316 LEU B C 1
ATOM 6874 O O . LEU B 1 316 ? 8.078 -5.832 0.721 1 95.5 316 LEU B O 1
ATOM 6878 N N . PRO B 1 317 ? 8.008 -3.854 1.73 1 94.75 317 PRO B N 1
ATOM 6879 C CA . PRO B 1 317 ? 6.73 -4.168 2.377 1 94.75 317 PRO B CA 1
ATOM 6880 C C . PRO B 1 317 ? 5.586 -4.312 1.38 1 94.75 317 PRO B C 1
ATOM 6882 O O . PRO B 1 317 ? 5.551 -3.613 0.364 1 94.75 317 PRO B O 1
ATOM 6885 N N . TYR B 1 318 ? 4.73 -5.219 1.601 1 95.69 318 TYR B N 1
ATOM 6886 C CA . TYR B 1 318 ? 3.525 -5.367 0.792 1 95.69 318 TYR B CA 1
ATOM 6887 C C . TYR B 1 318 ? 2.402 -4.48 1.314 1 95.69 318 TYR B C 1
ATOM 6889 O O . TYR B 1 318 ? 2.512 -3.906 2.4 1 95.69 318 TYR B O 1
ATOM 6897 N N . THR B 1 319 ? 1.293 -4.395 0.61 1 93.81 319 THR B N 1
ATOM 6898 C CA . THR B 1 319 ? 0.295 -3.365 0.878 1 93.81 319 THR B CA 1
ATOM 6899 C C . THR B 1 319 ? -0.967 -3.979 1.479 1 93.81 319 THR B C 1
ATOM 6901 O O . THR B 1 319 ? -1.524 -3.445 2.439 1 93.81 319 THR B O 1
ATOM 6904 N N . LEU B 1 320 ? -1.424 -5.086 0.958 1 95.62 320 LEU B N 1
ATOM 6905 C CA . LEU B 1 320 ? -2.74 -5.598 1.32 1 95.62 320 LEU B CA 1
ATOM 6906 C C . LEU B 1 320 ? -2.695 -6.309 2.67 1 95.62 320 LEU B C 1
ATOM 6908 O O . LEU B 1 320 ? -1.892 -7.219 2.869 1 95.62 320 LEU B O 1
ATOM 6912 N N . ASN B 1 321 ? -3.545 -5.879 3.541 1 94 321 ASN B N 1
ATOM 6913 C CA . ASN B 1 321 ? -3.615 -6.414 4.898 1 94 321 ASN B CA 1
ATOM 6914 C C . ASN B 1 321 ? -4.488 -7.664 4.957 1 94 321 ASN B C 1
ATOM 6916 O O . ASN B 1 321 ? -5.707 -7.586 4.773 1 94 321 ASN B O 1
ATOM 6920 N N . GLU B 1 322 ? -3.945 -8.727 5.309 1 93.44 322 GLU B N 1
ATOM 6921 C CA . GLU B 1 322 ? -4.613 -10.023 5.332 1 93.44 322 GLU B CA 1
ATOM 6922 C C . GLU B 1 322 ? -5.734 -10.047 6.367 1 93.44 322 GLU B C 1
ATOM 6924 O O . GLU B 1 322 ? -6.734 -10.742 6.188 1 93.44 322 GLU B O 1
ATOM 6929 N N . GLN B 1 323 ? -5.641 -9.258 7.391 1 90.31 323 GLN B N 1
ATOM 6930 C CA . GLN B 1 323 ? -6.559 -9.32 8.523 1 90.31 323 GLN B CA 1
ATOM 6931 C C . GLN B 1 323 ? -7.898 -8.672 8.18 1 90.31 323 GLN B C 1
ATOM 6933 O O . GLN B 1 323 ? -8.891 -8.867 8.883 1 90.31 323 GLN B O 1
ATOM 6938 N N . LEU B 1 324 ? -7.91 -7.953 7.121 1 92.62 324 LEU B N 1
ATOM 6939 C CA . LEU B 1 324 ? -9.117 -7.219 6.77 1 92.62 324 LEU B CA 1
ATOM 6940 C C . LEU B 1 324 ? -9.883 -7.93 5.66 1 92.62 324 LEU B C 1
ATOM 6942 O O . LEU B 1 324 ? -10.969 -7.488 5.266 1 92.62 324 LEU B O 1
ATOM 6946 N N . ILE B 1 325 ? -9.422 -9.062 5.215 1 94.81 325 ILE B N 1
ATOM 6947 C CA . ILE B 1 325 ? -9.977 -9.688 4.016 1 94.81 325 ILE B CA 1
ATOM 6948 C C . ILE B 1 325 ? -11.156 -10.57 4.387 1 94.81 325 ILE B C 1
ATOM 6950 O O . ILE B 1 325 ? -11.031 -11.461 5.234 1 94.81 325 ILE B O 1
ATOM 6954 N N . ALA B 1 326 ? -12.281 -10.266 3.844 1 93.88 326 ALA B N 1
ATOM 6955 C CA . ALA B 1 326 ? -13.492 -11.07 3.959 1 93.88 326 ALA B CA 1
ATOM 6956 C C . ALA B 1 326 ? -13.984 -11.531 2.586 1 93.88 326 ALA B C 1
ATOM 6958 O O . ALA B 1 326 ? -15.18 -11.469 2.293 1 93.88 326 ALA B O 1
ATOM 6959 N N . THR B 1 327 ? -13.117 -11.852 1.734 1 96.06 327 THR B N 1
ATOM 6960 C CA . THR B 1 327 ? -13.391 -12.391 0.405 1 96.06 327 THR B CA 1
ATOM 6961 C C . THR B 1 327 ? -12.984 -13.859 0.317 1 96.06 327 THR B C 1
ATOM 6963 O O . THR B 1 327 ? -11.875 -14.219 0.7 1 96.06 327 THR B O 1
ATOM 6966 N N . ARG B 1 328 ? -13.836 -14.672 -0.173 1 95.75 328 ARG B N 1
ATOM 6967 C CA . ARG B 1 328 ? -13.609 -16.109 -0.25 1 95.75 328 ARG B CA 1
ATOM 6968 C C . ARG B 1 328 ? -12.531 -16.438 -1.273 1 95.75 328 ARG B C 1
ATOM 6970 O O . ARG B 1 328 ? -12.297 -15.672 -2.211 1 95.75 328 ARG B O 1
ATOM 6977 N N . LEU B 1 329 ? -11.898 -17.594 -1.062 1 97.06 329 LEU B N 1
ATOM 6978 C CA . LEU B 1 329 ? -10.906 -18.078 -2.014 1 97.06 329 LEU B CA 1
ATOM 6979 C C . LEU B 1 329 ? -11.57 -18.469 -3.334 1 97.06 329 LEU B C 1
ATOM 6981 O O . LEU B 1 329 ? -12.773 -18.734 -3.377 1 97.06 329 LEU B O 1
ATOM 6985 N N . PRO B 1 330 ? -10.844 -18.422 -4.395 1 96.75 330 PRO B N 1
ATOM 6986 C CA . PRO B 1 330 ? -11.422 -18.719 -5.703 1 96.75 330 PRO B CA 1
ATOM 6987 C C . PRO B 1 330 ? -11.906 -20.172 -5.82 1 96.75 330 PRO B C 1
ATOM 6989 O O . PRO B 1 330 ? -11.305 -21.062 -5.23 1 96.75 330 PRO B O 1
ATOM 6992 N N . ALA B 1 331 ? -12.898 -20.359 -6.609 1 95.81 331 ALA B N 1
ATOM 6993 C CA . ALA B 1 331 ? -13.406 -21.688 -6.949 1 95.81 331 ALA B CA 1
ATOM 6994 C C . ALA B 1 331 ? -12.453 -22.406 -7.902 1 95.81 331 ALA B C 1
ATOM 6996 O O . ALA B 1 331 ? -11.469 -21.812 -8.367 1 95.81 331 ALA B O 1
ATOM 6997 N N . SER B 1 332 ? -12.719 -23.688 -8.102 1 94.12 332 SER B N 1
ATOM 6998 C CA . SER B 1 332 ? -11.906 -24.422 -9.062 1 94.12 332 SER B CA 1
ATOM 6999 C C . SER B 1 332 ? -12.016 -23.828 -10.461 1 94.12 332 SER B C 1
ATOM 7001 O O . SER B 1 332 ? -13.031 -23.219 -10.805 1 94.12 332 SER B O 1
ATOM 7003 N N . GLU B 1 333 ? -10.977 -24 -11.25 1 93.69 333 GLU B N 1
ATOM 7004 C CA . GLU B 1 333 ? -10.984 -23.5 -12.617 1 93.69 333 GLU B CA 1
ATOM 7005 C C . GLU B 1 333 ? -12.141 -24.094 -13.422 1 93.69 333 GLU B C 1
ATOM 7007 O O . GLU B 1 333 ? -12.766 -23.391 -14.227 1 93.69 333 GLU B O 1
ATOM 7012 N N . GLU B 1 334 ? -12.461 -25.297 -13.172 1 93.5 334 GLU B N 1
ATOM 7013 C CA . GLU B 1 334 ? -13.539 -25.984 -13.875 1 93.5 334 GLU B CA 1
ATOM 7014 C C . GLU B 1 334 ? -14.898 -25.359 -13.555 1 93.5 334 GLU B C 1
ATOM 7016 O O . GLU B 1 334 ? -15.68 -25.062 -14.461 1 93.5 334 GLU B O 1
ATOM 7021 N N . ASP B 1 335 ? -15.117 -25.141 -12.305 1 95.38 335 ASP B N 1
ATOM 7022 C CA . ASP B 1 335 ? -16.375 -24.547 -11.898 1 95.38 335 ASP B CA 1
ATOM 7023 C C . ASP B 1 335 ? -16.5 -23.109 -12.406 1 95.38 335 ASP B C 1
ATOM 7025 O O . ASP B 1 335 ? -17.562 -22.688 -12.836 1 95.38 335 ASP B O 1
ATOM 7029 N N . PHE B 1 336 ? -15.453 -22.406 -12.414 1 96.56 336 PHE B N 1
ATOM 7030 C CA . PHE B 1 336 ? -15.422 -21.016 -12.844 1 96.56 336 PHE B CA 1
ATOM 7031 C C . PHE B 1 336 ? -15.711 -20.891 -14.336 1 96.56 336 PHE B C 1
ATOM 7033 O O . PHE B 1 336 ? -16.578 -20.125 -14.742 1 96.56 336 PHE B O 1
ATOM 7040 N N . GLN B 1 337 ? -15.062 -21.719 -15.133 1 95.88 337 GLN B N 1
ATOM 7041 C CA . GLN B 1 337 ? -15.234 -21.641 -16.578 1 95.88 337 GLN B CA 1
ATOM 7042 C C . GLN B 1 337 ? -16.594 -22.172 -17 1 95.88 337 GLN B C 1
ATOM 7044 O O . GLN B 1 337 ? -17.172 -21.719 -17.984 1 95.88 337 GLN B O 1
ATOM 7049 N N . ALA B 1 338 ? -17.172 -23.047 -16.141 1 95.88 338 ALA B N 1
ATOM 7050 C CA . ALA B 1 338 ? -18.484 -23.594 -16.438 1 95.88 338 ALA B CA 1
ATOM 7051 C C . ALA B 1 338 ? -19.594 -22.688 -15.898 1 95.88 338 ALA B C 1
ATOM 7053 O O . ALA B 1 338 ? -20.766 -22.828 -16.266 1 95.88 338 ALA B O 1
ATOM 7054 N N . GLY B 1 339 ? -19.25 -21.781 -15.062 1 93.56 339 GLY B N 1
ATOM 7055 C CA . GLY B 1 339 ? -20.234 -20.891 -14.461 1 93.56 339 GLY B CA 1
ATOM 7056 C C . GLY B 1 339 ? -21.047 -21.547 -13.375 1 93.56 339 GLY B C 1
ATOM 7057 O O . GLY B 1 339 ? -22.234 -21.25 -13.203 1 93.56 339 GLY B O 1
ATOM 7058 N N . HIS B 1 340 ? -20.469 -22.531 -12.711 1 93.31 340 HIS B N 1
ATOM 7059 C CA . HIS B 1 340 ? -21.156 -23.25 -11.633 1 93.31 340 HIS B CA 1
ATOM 7060 C C . HIS B 1 340 ? -20.844 -22.609 -10.273 1 93.31 340 HIS B C 1
ATOM 7062 O O . HIS B 1 340 ? -19.703 -22.688 -9.797 1 93.31 340 HIS B O 1
ATOM 7068 N N . PRO B 1 341 ? -21.859 -22.062 -9.656 1 91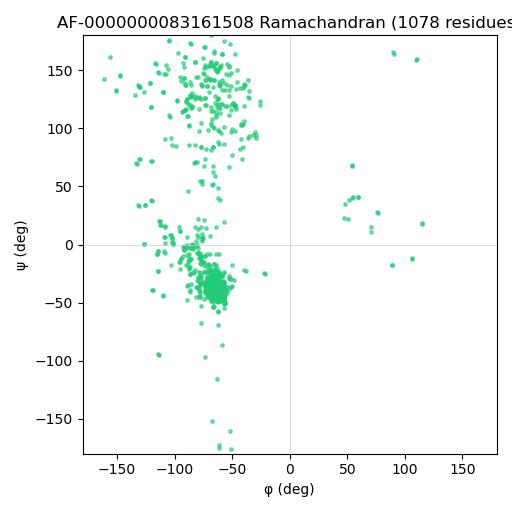.81 341 PRO B N 1
ATOM 7069 C CA . PRO B 1 341 ? -21.609 -21.422 -8.352 1 91.81 341 PRO B CA 1
ATOM 7070 C C . PRO B 1 341 ? -21.141 -22.406 -7.293 1 91.81 341 PRO B C 1
ATOM 7072 O O . PRO B 1 341 ? -21.672 -23.516 -7.184 1 91.81 341 PRO B O 1
ATOM 7075 N N . THR B 1 342 ? -20.047 -22.109 -6.715 1 91.62 342 THR B N 1
ATOM 7076 C CA . THR B 1 342 ? -19.469 -22.906 -5.648 1 91.62 342 THR B CA 1
ATOM 7077 C C . THR B 1 342 ? -19.094 -22.047 -4.449 1 91.62 342 THR B C 1
ATOM 7079 O O . THR B 1 342 ? -18.594 -20.938 -4.617 1 91.62 342 THR B O 1
ATOM 7082 N N . MET B 1 343 ? -19.422 -22.516 -3.273 1 89.56 343 MET B N 1
ATOM 7083 C CA . MET B 1 343 ? -19.047 -21.797 -2.057 1 89.56 343 MET B CA 1
ATOM 7084 C C . MET B 1 343 ? -17.688 -22.281 -1.545 1 89.56 343 MET B C 1
ATOM 7086 O O . MET B 1 343 ? -17.516 -23.453 -1.241 1 89.56 343 MET B O 1
ATOM 7090 N N . THR B 1 344 ? -16.766 -21.375 -1.568 1 93.81 344 THR B N 1
ATOM 7091 C CA . THR B 1 344 ? -15.414 -21.734 -1.126 1 93.81 344 THR B CA 1
ATOM 7092 C C . THR B 1 344 ? -15.141 -21.156 0.261 1 93.81 344 THR B C 1
ATOM 7094 O O . THR B 1 344 ? -15.969 -20.438 0.817 1 93.81 344 THR B O 1
ATOM 7097 N N . ARG B 1 345 ? -13.977 -21.5 0.799 1 92.44 345 ARG B N 1
ATOM 7098 C CA . ARG B 1 345 ? -13.617 -21.125 2.164 1 92.44 345 ARG B CA 1
ATOM 7099 C C . ARG B 1 345 ? -12.883 -19.797 2.195 1 92.44 345 ARG B C 1
ATOM 7101 O O . ARG B 1 345 ? -12.398 -19.328 1.164 1 92.44 345 ARG B O 1
ATOM 7108 N N . PHE B 1 346 ? -12.867 -19.188 3.424 1 92.69 346 PHE B N 1
ATOM 7109 C CA . PHE B 1 346 ? -12.07 -17.984 3.654 1 92.69 346 PHE B CA 1
ATOM 7110 C C . PHE B 1 346 ? -10.617 -18.359 3.939 1 92.69 346 PHE B C 1
ATOM 7112 O O . PHE B 1 346 ? -10.328 -19.469 4.395 1 92.69 346 PHE B O 1
ATOM 7119 N N . LEU B 1 347 ? -9.773 -17.453 3.703 1 93.94 347 LEU B N 1
ATOM 7120 C CA . LEU B 1 347 ? -8.336 -17.656 3.84 1 93.94 347 LEU B CA 1
ATOM 7121 C C . LEU B 1 347 ? -7.988 -18.094 5.258 1 93.94 347 LEU B C 1
ATOM 7123 O O . LEU B 1 347 ? -7.25 -19.062 5.453 1 93.94 347 LEU B O 1
ATOM 7127 N N . PRO B 1 348 ? -8.508 -17.453 6.348 1 89.44 348 PRO B N 1
ATOM 7128 C CA . PRO B 1 348 ? -8.109 -17.859 7.699 1 89.44 348 PRO B CA 1
ATOM 7129 C C . PRO B 1 348 ? -8.5 -19.297 8.031 1 89.44 348 PRO B C 1
ATOM 7131 O O . PRO B 1 348 ? -7.836 -19.953 8.836 1 89.44 348 PRO B O 1
ATOM 7134 N N . GLU B 1 349 ? -9.539 -19.797 7.41 1 87.81 349 GLU B N 1
ATOM 7135 C CA . GLU B 1 349 ? -10.016 -21.156 7.672 1 87.81 349 GLU B CA 1
ATOM 7136 C C . GLU B 1 349 ? -9.031 -22.203 7.137 1 87.81 349 GLU B C 1
ATOM 7138 O O . GLU B 1 349 ? -8.938 -23.297 7.672 1 87.81 349 GLU B O 1
ATOM 7143 N N . VAL B 1 350 ? -8.359 -21.844 6.125 1 89.19 350 VAL B N 1
ATOM 7144 C CA . VAL B 1 350 ? -7.453 -22.797 5.504 1 89.19 350 VAL B CA 1
ATOM 7145 C C . VAL B 1 350 ? -6.043 -22.625 6.062 1 89.19 350 VAL B C 1
ATOM 7147 O O . VAL B 1 350 ? -5.176 -23.484 5.875 1 89.19 350 VAL B O 1
ATOM 7150 N N . MET B 1 351 ? -5.809 -21.5 6.805 1 87.94 351 MET B N 1
ATOM 7151 C CA . MET B 1 351 ? -4.492 -21.219 7.359 1 87.94 351 MET B CA 1
ATOM 7152 C C . MET B 1 351 ? -4.395 -21.703 8.805 1 87.94 351 MET B C 1
ATOM 7154 O O . MET B 1 351 ? -3.332 -21.609 9.422 1 87.94 351 MET B O 1
ATOM 7158 N N . THR B 1 352 ? -5.48 -22.031 9.523 1 72.81 352 THR B N 1
ATOM 7159 C CA . THR B 1 352 ? -5.461 -22.5 10.906 1 72.81 352 THR B CA 1
ATOM 7160 C C . THR B 1 352 ? -4.914 -23.938 10.977 1 72.81 352 THR B C 1
ATOM 7162 O O . THR B 1 352 ? -5.145 -24.734 10.07 1 72.81 352 THR B O 1
ATOM 7165 N N . ARG B 1 353 ? -3.982 -24.016 12.102 1 60.09 353 ARG B N 1
ATOM 7166 C CA . ARG B 1 353 ? -3.264 -25.234 12.453 1 60.09 353 ARG B CA 1
ATOM 7167 C C . ARG B 1 353 ? -4.23 -26.359 12.812 1 60.09 353 ARG B C 1
ATOM 7169 O O . ARG B 1 353 ? -5.301 -26.109 13.375 1 60.09 353 ARG B O 1
ATOM 7176 N N . GLY B 1 354 ? -3.951 -27.516 12.367 1 52.78 354 GLY B N 1
ATOM 7177 C CA . GLY B 1 354 ? -4.625 -28.703 12.859 1 52.78 354 GLY B CA 1
ATOM 7178 C C . GLY B 1 354 ? -5.887 -29.031 12.086 1 52.78 354 GLY B C 1
ATOM 7179 O O . GLY B 1 354 ? -6.688 -29.859 12.523 1 52.78 354 GLY B O 1
ATOM 7180 N N . VAL B 1 355 ? -6.301 -27.969 11.375 1 50.69 355 VAL B N 1
ATOM 7181 C CA . VAL B 1 355 ? -7.512 -28.391 10.68 1 50.69 355 VAL B CA 1
ATOM 7182 C C . VAL B 1 355 ? -7.273 -29.719 9.977 1 50.69 355 VAL B C 1
ATOM 7184 O O . VAL B 1 355 ? -6.195 -29.953 9.422 1 50.69 355 VAL B O 1
ATOM 7187 N N . ASN B 1 356 ? -8.055 -30.562 10.375 1 48.06 356 ASN B N 1
ATOM 7188 C CA . ASN B 1 356 ? -8.148 -31.922 9.836 1 48.06 356 ASN B CA 1
ATOM 7189 C C . ASN B 1 356 ? -7.887 -31.953 8.336 1 48.06 356 ASN B C 1
ATOM 7191 O O . ASN B 1 356 ? -8.25 -31.016 7.621 1 48.06 356 ASN B O 1
ATOM 7195 N N . ASN B 1 357 ? -6.922 -32.812 7.918 1 52.5 357 ASN B N 1
ATOM 7196 C CA . ASN B 1 357 ? -6.539 -33.25 6.586 1 52.5 357 ASN B CA 1
ATOM 7197 C C . ASN B 1 357 ? -7.664 -33.062 5.574 1 52.5 357 ASN B C 1
ATOM 7199 O O . ASN B 1 357 ? -7.406 -32.875 4.387 1 52.5 357 ASN B O 1
ATOM 7203 N N . ASP B 1 358 ? -8.844 -33.062 6.152 1 51.84 358 ASP B N 1
ATOM 7204 C CA . ASP B 1 358 ? -9.969 -33.125 5.219 1 51.84 358 ASP B CA 1
ATOM 7205 C C . ASP B 1 358 ? -10.211 -31.75 4.559 1 51.84 358 ASP B C 1
ATOM 7207 O O . ASP B 1 358 ? -10.641 -31.688 3.404 1 51.84 358 ASP B O 1
ATOM 7211 N N . VAL B 1 359 ? -9.93 -30.625 5.293 1 55.81 359 VAL B N 1
ATOM 7212 C CA . VAL B 1 359 ? -10.273 -29.297 4.797 1 55.81 359 VAL B CA 1
ATOM 7213 C C . VAL B 1 359 ? -9.273 -28.859 3.725 1 55.81 359 VAL B C 1
ATOM 7215 O O . VAL B 1 359 ? -9.625 -28.125 2.799 1 55.81 359 VAL B O 1
ATOM 7218 N N . SER B 1 360 ? -8.07 -29.406 3.828 1 56.81 360 SER B N 1
ATOM 7219 C CA . SER B 1 360 ? -7.016 -29.031 2.887 1 56.81 360 SER B CA 1
ATOM 7220 C C . SER B 1 360 ? -7.117 -29.844 1.6 1 56.81 360 SER B C 1
ATOM 7222 O O . SER B 1 360 ? -6.43 -29.547 0.62 1 56.81 360 SER B O 1
ATOM 7224 N N . ILE B 1 361 ? -8.125 -30.766 1.7 1 60.88 361 ILE B N 1
ATOM 7225 C CA . ILE B 1 361 ? -8.258 -31.625 0.531 1 60.88 361 ILE B CA 1
ATOM 7226 C C . ILE B 1 361 ? -9.203 -30.984 -0.479 1 60.88 361 ILE B C 1
ATOM 7228 O O . ILE B 1 361 ? -10.289 -30.531 -0.115 1 60.88 361 ILE B O 1
ATOM 7232 N N . GLY B 1 362 ? -8.672 -30.516 -1.647 1 71.25 362 GLY B N 1
ATOM 7233 C CA . GLY B 1 362 ? -9.484 -30.125 -2.791 1 71.25 362 GLY B CA 1
ATOM 7234 C C . GLY B 1 362 ? -9.383 -28.656 -3.115 1 71.25 362 GLY B C 1
ATOM 7235 O O . GLY B 1 362 ? -10.305 -28.078 -3.697 1 71.25 362 GLY B O 1
ATOM 7236 N N . LEU B 1 363 ? -8.328 -28.047 -2.586 1 84.81 363 LEU B N 1
ATOM 7237 C CA . LEU B 1 363 ? -8.164 -26.641 -2.936 1 84.81 363 LEU B CA 1
ATOM 7238 C C . LEU B 1 363 ? -7.684 -26.484 -4.375 1 84.81 363 LEU B C 1
ATOM 7240 O O . LEU B 1 363 ? -6.977 -27.359 -4.891 1 84.81 363 LEU B O 1
ATOM 7244 N N . SER B 1 364 ? -8.219 -25.484 -5 1 89.69 364 SER B N 1
ATOM 7245 C CA . SER B 1 364 ? -7.781 -25.203 -6.359 1 89.69 364 SER B CA 1
ATOM 7246 C C . SER B 1 364 ? -6.309 -24.812 -6.395 1 89.69 364 SER B C 1
ATOM 7248 O O . SER B 1 364 ? -5.742 -24.406 -5.375 1 89.69 364 SER B O 1
ATOM 7250 N N . SER B 1 365 ? -5.645 -25 -7.566 1 91.62 365 SER B N 1
ATOM 7251 C CA . SER B 1 365 ? -4.254 -24.594 -7.742 1 91.62 365 SER B CA 1
ATOM 7252 C C . SER B 1 365 ? -4.059 -23.125 -7.418 1 91.62 365 SER B C 1
ATOM 7254 O O . SER B 1 365 ? -3.051 -22.734 -6.82 1 91.62 365 SER B O 1
ATOM 7256 N N . PHE B 1 366 ? -5.02 -22.344 -7.844 1 95.75 366 PHE B N 1
ATOM 7257 C CA . PHE B 1 366 ? -4.938 -20.906 -7.559 1 95.75 366 PHE B CA 1
ATOM 7258 C C . PHE B 1 366 ? -5.008 -20.656 -6.059 1 95.75 366 PHE B C 1
ATOM 7260 O O . PHE B 1 366 ? -4.258 -19.828 -5.531 1 95.75 366 PHE B O 1
ATOM 7267 N N . SER B 1 367 ? -5.863 -21.312 -5.328 1 95.19 367 SER B N 1
ATOM 7268 C CA . SER B 1 367 ? -5.984 -21.156 -3.881 1 95.19 367 SER B CA 1
ATOM 7269 C C . SER B 1 367 ? -4.688 -21.547 -3.176 1 95.19 367 SER B C 1
ATOM 7271 O O . SER B 1 367 ? -4.27 -20.891 -2.223 1 95.19 367 SER B O 1
ATOM 7273 N N . GLU B 1 368 ? -4.09 -22.625 -3.66 1 93.38 368 GLU B N 1
ATOM 7274 C CA . GLU B 1 368 ? -2.814 -23.031 -3.082 1 93.38 368 GLU B CA 1
ATOM 7275 C C . GLU B 1 368 ? -1.747 -21.953 -3.271 1 93.38 368 GLU B C 1
ATOM 7277 O O . GLU B 1 368 ? -0.941 -21.703 -2.373 1 93.38 368 GLU B O 1
ATOM 7282 N N . CYS B 1 369 ? -1.763 -21.422 -4.445 1 96.06 369 CYS B N 1
ATOM 7283 C CA . CYS B 1 369 ? -0.821 -20.344 -4.727 1 96.06 369 CYS B CA 1
ATOM 7284 C C . CYS B 1 369 ? -1.054 -19.156 -3.799 1 96.06 369 CYS B C 1
ATOM 7286 O O . CYS B 1 369 ? -0.1 -18.531 -3.33 1 96.06 369 CYS B O 1
ATOM 7288 N N . ILE B 1 370 ? -2.281 -18.828 -3.518 1 97.62 370 ILE B N 1
ATOM 7289 C CA . ILE B 1 370 ? -2.641 -17.734 -2.621 1 97.62 370 ILE B CA 1
ATOM 7290 C C . ILE B 1 370 ? -2.129 -18.031 -1.214 1 97.62 370 ILE B C 1
ATOM 7292 O O . ILE B 1 370 ? -1.591 -17.156 -0.541 1 97.62 370 ILE B O 1
ATOM 7296 N N . ILE B 1 371 ? -2.309 -19.219 -0.771 1 96.38 371 ILE B N 1
ATOM 7297 C CA . ILE B 1 371 ? -1.853 -19.625 0.553 1 96.38 371 ILE B CA 1
ATOM 7298 C C . ILE B 1 371 ? -0.339 -19.453 0.652 1 96.38 371 ILE B C 1
ATOM 7300 O O . ILE B 1 371 ? 0.167 -18.906 1.632 1 96.38 371 ILE B O 1
ATOM 7304 N N . LEU B 1 372 ? 0.326 -19.891 -0.396 1 97.12 372 LEU B N 1
ATOM 7305 C CA . LEU B 1 372 ? 1.779 -19.766 -0.367 1 97.12 372 LEU B CA 1
ATOM 7306 C C . LEU B 1 372 ? 2.199 -18.297 -0.462 1 97.12 372 LEU B C 1
ATOM 7308 O O . LEU B 1 372 ? 3.211 -17.906 0.118 1 97.12 372 LEU B O 1
ATOM 7312 N N . ALA B 1 373 ? 1.449 -17.516 -1.267 1 98.31 373 ALA B N 1
ATOM 7313 C CA . ALA B 1 373 ? 1.702 -16.078 -1.28 1 98.31 373 ALA B CA 1
ATOM 7314 C C . ALA B 1 373 ? 1.558 -15.484 0.117 1 98.31 373 ALA B C 1
ATOM 7316 O O . ALA B 1 373 ? 2.336 -14.609 0.511 1 98.31 373 ALA B O 1
ATOM 7317 N N . THR B 1 374 ? 0.598 -15.922 0.863 1 98 374 THR B N 1
ATOM 7318 C CA . THR B 1 374 ? 0.357 -15.445 2.221 1 98 374 THR B CA 1
ATOM 7319 C C . THR B 1 374 ? 1.52 -15.812 3.139 1 98 374 THR B C 1
ATOM 7321 O O . THR B 1 374 ? 2.002 -14.977 3.904 1 98 374 THR B O 1
ATOM 7324 N N . ILE B 1 375 ? 1.93 -17.047 3.043 1 97.5 375 ILE B N 1
ATOM 7325 C CA . ILE B 1 375 ? 3.055 -17.5 3.859 1 97.5 375 ILE B CA 1
ATOM 7326 C C . ILE B 1 375 ? 4.309 -16.719 3.479 1 97.5 375 ILE B C 1
ATOM 7328 O O . ILE B 1 375 ? 5.09 -16.312 4.348 1 97.5 375 ILE B O 1
ATOM 7332 N N . CYS B 1 376 ? 4.453 -16.516 2.207 1 97.94 376 CYS B N 1
ATOM 7333 C CA . CYS B 1 376 ? 5.574 -15.727 1.714 1 97.94 376 CYS B CA 1
ATOM 7334 C C . CYS B 1 376 ? 5.539 -14.32 2.295 1 97.94 376 CYS B C 1
ATOM 7336 O O . CYS B 1 376 ? 6.566 -13.805 2.75 1 97.94 376 CYS B O 1
ATOM 7338 N N . GLY B 1 377 ? 4.363 -13.695 2.242 1 97.44 377 GLY B N 1
ATOM 7339 C CA . GLY B 1 377 ? 4.203 -12.383 2.844 1 97.44 377 GLY B CA 1
ATOM 7340 C C . GLY B 1 377 ? 4.504 -12.367 4.332 1 97.44 377 GLY B C 1
ATOM 7341 O O . GLY B 1 377 ? 5.184 -11.461 4.82 1 97.44 377 GLY B O 1
ATOM 7342 N N . ARG B 1 378 ? 4.066 -13.32 5.051 1 97.06 378 ARG B N 1
ATOM 7343 C CA . ARG B 1 378 ? 4.316 -13.406 6.484 1 97.06 378 ARG B CA 1
ATOM 7344 C C . ARG B 1 378 ? 5.797 -13.617 6.773 1 97.06 378 ARG B C 1
ATOM 7346 O O . ARG B 1 378 ? 6.328 -13.094 7.754 1 97.06 378 ARG B O 1
ATOM 7353 N N . ALA B 1 379 ? 6.379 -14.438 5.945 1 97.88 379 ALA B N 1
ATOM 7354 C CA . ALA B 1 379 ? 7.812 -14.656 6.102 1 97.88 379 ALA B CA 1
ATOM 7355 C C . ALA B 1 379 ? 8.594 -13.359 5.895 1 97.88 379 ALA B C 1
ATOM 7357 O O . ALA B 1 379 ? 9.523 -13.062 6.645 1 97.88 379 ALA B O 1
ATOM 7358 N N . LEU B 1 380 ? 8.211 -12.641 4.883 1 97.25 380 LEU B N 1
ATOM 7359 C CA . LEU B 1 380 ? 8.836 -11.352 4.629 1 97.25 380 LEU B CA 1
ATOM 7360 C C . LEU B 1 380 ? 8.664 -10.414 5.824 1 97.25 380 LEU B C 1
ATOM 7362 O O . LEU B 1 380 ? 9.617 -9.773 6.262 1 97.25 380 LEU B O 1
ATOM 7366 N N . SER B 1 381 ? 7.473 -10.352 6.293 1 96.06 381 SER B N 1
ATOM 7367 C CA . SER B 1 381 ? 7.18 -9.516 7.457 1 96.06 381 SER B CA 1
ATOM 7368 C C . SER B 1 381 ? 7.98 -9.969 8.672 1 96.06 381 SER B C 1
ATOM 7370 O O . SER B 1 381 ? 8.414 -9.148 9.484 1 96.06 381 SER B O 1
ATOM 7372 N N . HIS B 1 382 ? 8.125 -11.219 8.82 1 96.31 382 HIS B N 1
ATOM 7373 C CA . HIS B 1 382 ? 8.906 -11.805 9.906 1 96.31 382 HIS B CA 1
ATOM 7374 C C . HIS B 1 382 ? 10.352 -11.297 9.875 1 96.31 382 HIS B C 1
ATOM 7376 O O . HIS B 1 382 ? 10.898 -10.914 10.906 1 96.31 382 HIS B O 1
ATOM 7382 N N . ARG B 1 383 ? 10.914 -11.242 8.75 1 95.31 383 ARG B N 1
ATOM 7383 C CA . ARG B 1 383 ? 12.273 -10.734 8.594 1 95.31 383 ARG B CA 1
ATOM 7384 C C . ARG B 1 383 ? 12.328 -9.242 8.898 1 95.31 383 ARG B C 1
ATOM 7386 O O . ARG B 1 383 ? 13.234 -8.781 9.602 1 95.31 383 ARG B O 1
ATOM 7393 N N . GLN B 1 384 ? 11.43 -8.547 8.406 1 92.62 384 GLN B N 1
ATOM 7394 C CA . GLN B 1 384 ? 11.422 -7.098 8.586 1 92.62 384 GLN B CA 1
ATOM 7395 C C . GLN B 1 384 ? 11.172 -6.727 10.047 1 92.62 384 GLN B C 1
ATOM 7397 O O . GLN B 1 384 ? 11.805 -5.809 10.578 1 92.62 384 GLN B O 1
ATOM 7402 N N . LYS B 1 385 ? 10.281 -7.422 10.648 1 92.5 385 LYS B N 1
ATOM 7403 C CA . LYS B 1 385 ? 9.945 -7.156 12.047 1 92.5 385 LYS B CA 1
ATOM 7404 C C . LYS B 1 385 ? 11.141 -7.426 12.953 1 92.5 385 LYS B C 1
ATOM 7406 O O . LYS B 1 385 ? 11.398 -6.668 13.891 1 92.5 385 LYS B O 1
ATOM 7411 N N . VAL B 1 386 ? 11.82 -8.477 12.742 1 92.06 386 VAL B N 1
ATOM 7412 C CA . VAL B 1 386 ? 12.93 -8.844 13.609 1 92.06 386 VAL B CA 1
ATOM 7413 C C . VAL B 1 386 ? 14.039 -7.809 13.508 1 92.06 386 VAL B C 1
ATOM 7415 O O . VAL B 1 386 ? 14.742 -7.539 14.484 1 92.06 386 VAL B O 1
ATOM 7418 N N . THR B 1 387 ? 14.18 -7.188 12.32 1 87.25 387 THR B N 1
ATOM 7419 C CA . THR B 1 387 ? 15.172 -6.129 12.156 1 87.25 387 THR B CA 1
ATOM 7420 C C . THR B 1 387 ? 14.891 -4.969 13.102 1 87.25 387 THR B C 1
ATOM 7422 O O . THR B 1 387 ? 15.812 -4.422 13.711 1 87.25 387 THR B O 1
ATOM 7425 N N . ILE B 1 388 ? 13.648 -4.668 13.266 1 86.44 388 ILE B N 1
ATOM 7426 C CA . ILE B 1 388 ? 13.25 -3.57 14.141 1 86.44 388 ILE B CA 1
ATOM 7427 C C . ILE B 1 388 ? 13.305 -4.023 15.594 1 86.44 388 ILE B C 1
ATOM 7429 O O . ILE B 1 388 ? 13.734 -3.266 16.469 1 86.44 388 ILE B O 1
ATOM 7433 N N . GLU B 1 389 ? 12.883 -5.238 15.812 1 87 389 GLU B N 1
ATOM 7434 C CA . GLU B 1 389 ? 12.867 -5.789 17.156 1 87 389 GLU B CA 1
ATOM 7435 C C . GLU B 1 389 ? 14.273 -5.867 17.734 1 87 389 GLU B C 1
ATOM 7437 O O . GLU B 1 389 ? 14.469 -5.695 18.953 1 87 389 GLU B O 1
ATOM 7442 N N . GLN B 1 390 ? 15.227 -6.137 16.938 1 84.06 390 GLN B N 1
ATOM 7443 C CA . GLN B 1 390 ? 16.625 -6.211 17.375 1 84.06 390 GLN B CA 1
ATOM 7444 C C . GLN B 1 390 ? 17.125 -4.848 17.844 1 84.06 390 GLN B C 1
ATOM 7446 O O . GLN B 1 390 ? 17.984 -4.766 18.719 1 84.06 390 GLN B O 1
ATOM 7451 N N . ILE B 1 391 ? 16.594 -3.816 17.281 1 77.81 391 ILE B N 1
ATOM 7452 C CA . ILE B 1 391 ? 16.953 -2.457 17.672 1 77.81 391 ILE B CA 1
ATOM 7453 C C . ILE B 1 391 ? 16.359 -2.145 19.047 1 77.81 391 ILE B C 1
ATOM 7455 O O . ILE B 1 391 ? 17.016 -1.539 19.891 1 77.81 391 ILE B O 1
ATOM 7459 N N . ASN B 1 392 ? 15.188 -2.615 19.328 1 76.88 392 ASN B N 1
ATOM 7460 C CA . ASN B 1 392 ? 14.469 -2.297 20.562 1 76.88 392 ASN B CA 1
ATOM 7461 C C . ASN B 1 392 ? 14.852 -3.244 21.688 1 76.88 392 ASN B C 1
ATOM 7463 O O . ASN B 1 392 ? 14.688 -2.91 22.859 1 76.88 392 ASN B O 1
ATOM 7467 N N . GLY B 1 393 ? 15.258 -4.324 21.422 1 74.75 393 GLY B N 1
ATOM 7468 C CA . GLY B 1 393 ? 15.68 -5.285 22.422 1 74.75 393 GLY B CA 1
ATOM 7469 C C . GLY B 1 393 ? 14.555 -6.195 22.891 1 74.75 393 GLY B C 1
ATOM 7470 O O . GLY B 1 393 ? 13.383 -5.945 22.594 1 74.75 393 GLY B O 1
ATOM 7471 N N . ASP B 1 394 ? 14.734 -7.25 23.516 1 74.75 394 ASP B N 1
ATOM 7472 C CA . ASP B 1 394 ? 13.883 -8.25 24.156 1 74.75 394 ASP B CA 1
ATOM 7473 C C . ASP B 1 394 ? 12.844 -8.789 23.172 1 74.75 394 ASP B C 1
ATOM 7475 O O . ASP B 1 394 ? 11.641 -8.68 23.422 1 74.75 394 ASP B O 1
ATOM 7479 N N . PHE B 1 395 ? 13.25 -9.516 22.172 1 82.19 395 PHE B N 1
ATOM 7480 C CA . PHE B 1 395 ? 12.344 -9.938 21.109 1 82.19 395 PHE B CA 1
ATOM 7481 C C . PHE B 1 395 ? 12.398 -11.453 20.922 1 82.19 395 PHE B C 1
ATOM 7483 O O . PHE B 1 395 ? 11.586 -12.016 20.188 1 82.19 395 PHE B O 1
ATOM 7490 N N . VAL B 1 396 ? 13.18 -12.211 21.672 1 82.81 396 VAL B N 1
ATOM 7491 C CA . VAL B 1 396 ? 13.586 -13.562 21.297 1 82.81 396 VAL B CA 1
ATOM 7492 C C . VAL B 1 396 ? 12.398 -14.516 21.422 1 82.81 396 VAL B C 1
ATOM 7494 O O . VAL B 1 396 ? 12.133 -15.312 20.531 1 82.81 396 VAL B O 1
ATOM 7497 N N . ASP B 1 397 ? 11.68 -14.344 22.438 1 87.12 397 ASP B N 1
ATOM 7498 C CA . ASP B 1 397 ? 10.578 -15.273 22.656 1 87.12 397 ASP B CA 1
ATOM 7499 C C . ASP B 1 397 ? 9.492 -15.086 21.594 1 87.12 397 ASP B C 1
ATOM 7501 O O . ASP B 1 397 ? 9.008 -16.062 21.016 1 87.12 397 ASP B O 1
ATOM 7505 N N . GLU B 1 398 ? 9.133 -13.883 21.391 1 90.56 398 GLU B N 1
ATOM 7506 C CA . GLU B 1 398 ? 8.109 -13.602 20.391 1 90.56 398 GLU B CA 1
ATOM 7507 C C . GLU B 1 398 ? 8.586 -13.984 18.984 1 90.56 398 GLU B C 1
ATOM 7509 O O . GLU B 1 398 ? 7.809 -14.477 18.172 1 90.56 398 GLU B O 1
ATOM 7514 N N . PHE B 1 399 ? 9.867 -13.789 18.766 1 93.44 399 PHE B N 1
ATOM 7515 C CA . PHE B 1 399 ? 10.469 -14.141 17.484 1 93.44 399 PHE B CA 1
ATOM 7516 C C . PHE B 1 399 ? 10.359 -15.641 17.234 1 93.44 399 PHE B C 1
ATOM 7518 O O . PHE B 1 399 ? 9.938 -16.062 16.156 1 93.44 399 PHE B O 1
ATOM 7525 N N . TRP B 1 400 ? 10.758 -16.438 18.25 1 91.62 400 TRP B N 1
ATOM 7526 C CA . TRP B 1 400 ? 10.781 -17.891 18.078 1 91.62 400 TRP B CA 1
ATOM 7527 C C . TRP B 1 400 ? 9.367 -18.438 17.906 1 91.62 400 TRP B C 1
ATOM 7529 O O . TRP B 1 400 ? 9.148 -19.375 17.141 1 91.62 400 TRP B O 1
ATOM 7539 N N . THR B 1 401 ? 8.438 -17.812 18.594 1 93.81 401 THR B N 1
ATOM 7540 C CA . THR B 1 401 ? 7.047 -18.234 18.453 1 93.81 401 THR B CA 1
ATOM 7541 C C . THR B 1 401 ? 6.562 -18.031 17.031 1 93.81 401 THR B C 1
ATOM 7543 O O . THR B 1 401 ? 5.941 -18.906 16.438 1 93.81 401 THR B O 1
ATOM 7546 N N . ARG B 1 402 ? 6.84 -16.906 16.469 1 94.94 402 ARG B N 1
ATOM 7547 C CA . ARG B 1 402 ? 6.453 -16.594 15.102 1 94.94 402 ARG B CA 1
ATOM 7548 C C . ARG B 1 402 ? 7.191 -17.5 14.109 1 94.94 402 ARG B C 1
ATOM 7550 O O . ARG B 1 402 ? 6.594 -18 13.156 1 94.94 402 ARG B O 1
ATOM 7557 N N . HIS B 1 403 ? 8.492 -17.688 14.352 1 94.56 403 HIS B N 1
ATOM 7558 C CA . HIS B 1 403 ? 9.32 -18.5 13.461 1 94.56 403 HIS B CA 1
ATOM 7559 C C . HIS B 1 403 ? 8.828 -19.938 13.422 1 94.56 403 HIS B C 1
ATOM 7561 O O . HIS B 1 403 ? 8.734 -20.531 12.344 1 94.56 403 HIS B O 1
ATOM 7567 N N . GLN B 1 404 ? 8.555 -20.453 14.578 1 92.94 404 GLN B N 1
ATOM 7568 C CA . GLN B 1 404 ? 8.086 -21.828 14.664 1 92.94 404 GLN B CA 1
ATOM 7569 C C . GLN B 1 404 ? 6.727 -22 13.984 1 92.94 404 GLN B C 1
ATOM 7571 O O . GLN B 1 404 ? 6.48 -23 13.312 1 92.94 404 GLN B O 1
ATOM 7576 N N . TRP B 1 405 ? 5.941 -21.016 14.219 1 94.12 405 TRP B N 1
ATOM 7577 C CA . TRP B 1 405 ? 4.641 -21.062 13.562 1 94.12 405 TRP B CA 1
ATOM 7578 C C . TRP B 1 405 ? 4.793 -21.109 12.047 1 94.12 405 TRP B C 1
ATOM 7580 O O . TRP B 1 405 ? 4.121 -21.891 11.375 1 94.12 405 TRP B O 1
ATOM 7590 N N . LEU B 1 406 ? 5.605 -20.281 11.477 1 95.81 406 LEU B N 1
ATOM 7591 C CA . LEU B 1 406 ? 5.84 -20.234 10.031 1 95.81 406 LEU B CA 1
ATOM 7592 C C . LEU B 1 406 ? 6.402 -21.547 9.523 1 95.81 406 LEU B C 1
ATOM 7594 O O . LEU B 1 406 ? 5.969 -22.047 8.484 1 95.81 406 LEU B O 1
ATOM 7598 N N . HIS B 1 407 ? 7.289 -22.109 10.289 1 93.75 407 HIS B N 1
ATOM 7599 C CA . HIS B 1 407 ? 7.906 -23.375 9.906 1 93.75 407 HIS B CA 1
ATOM 7600 C C . HIS B 1 407 ? 6.879 -24.5 9.891 1 93.75 407 HIS B C 1
ATOM 7602 O O . HIS B 1 407 ? 6.875 -25.328 8.977 1 93.75 407 HIS B O 1
ATOM 7608 N N . GLU B 1 408 ? 6.109 -24.516 10.883 1 93.31 408 GLU B N 1
ATOM 7609 C CA . GLU B 1 408 ? 5.094 -25.562 10.969 1 93.31 408 GLU B CA 1
ATOM 7610 C C . GLU B 1 408 ? 4.078 -25.438 9.836 1 93.31 408 GLU B C 1
ATOM 7612 O O . GLU B 1 408 ? 3.691 -26.453 9.234 1 93.31 408 GLU B O 1
ATOM 7617 N N . MET B 1 409 ? 3.662 -24.266 9.609 1 93.69 409 MET B N 1
ATOM 7618 C CA . MET B 1 409 ? 2.711 -24.016 8.531 1 93.69 409 MET B CA 1
ATOM 7619 C C . MET B 1 409 ? 3.309 -24.422 7.184 1 93.69 409 MET B C 1
ATOM 7621 O O . MET B 1 409 ? 2.635 -25.047 6.359 1 93.69 409 MET B O 1
ATOM 7625 N N . LEU B 1 410 ? 4.496 -24.062 6.988 1 94.44 410 LEU B N 1
ATOM 7626 C CA . LEU B 1 410 ? 5.191 -24.359 5.742 1 94.44 410 LEU B CA 1
ATOM 7627 C C . LEU B 1 410 ? 5.363 -25.859 5.562 1 94.44 410 LEU B C 1
ATOM 7629 O O . LEU B 1 410 ? 5.129 -26.391 4.473 1 94.44 410 LEU B O 1
ATOM 7633 N N . ASN B 1 411 ? 5.777 -26.531 6.621 1 92.06 411 ASN B N 1
ATOM 7634 C CA . ASN B 1 411 ? 5.938 -27.984 6.562 1 92.06 411 ASN B CA 1
ATOM 7635 C C . ASN B 1 411 ? 4.617 -28.688 6.242 1 92.06 411 ASN B C 1
ATOM 7637 O O . ASN B 1 411 ? 4.59 -29.641 5.465 1 92.06 411 ASN B O 1
ATOM 7641 N N . HIS B 1 412 ? 3.691 -28.188 6.828 1 90.5 412 HIS B N 1
ATOM 7642 C CA . HIS B 1 412 ? 2.373 -28.75 6.559 1 90.5 412 HIS B CA 1
ATOM 7643 C C . HIS B 1 412 ? 1.988 -28.562 5.094 1 90.5 412 HIS B C 1
ATOM 7645 O O . HIS B 1 412 ? 1.467 -29.484 4.465 1 90.5 412 HIS B O 1
ATOM 7651 N N . ARG B 1 413 ? 2.176 -27.422 4.582 1 91.5 413 ARG B N 1
ATOM 7652 C CA . ARG B 1 413 ? 1.815 -27.156 3.191 1 91.5 413 ARG B CA 1
ATOM 7653 C C . ARG B 1 413 ? 2.656 -28 2.236 1 91.5 413 ARG B C 1
ATOM 7655 O O . ARG B 1 413 ? 2.164 -28.453 1.199 1 91.5 413 ARG B O 1
ATOM 7662 N N . ILE B 1 414 ? 3.896 -28.188 2.525 1 92.5 414 ILE B N 1
ATOM 7663 C CA . ILE B 1 414 ? 4.781 -29 1.705 1 92.5 414 ILE B CA 1
ATOM 7664 C C . ILE B 1 414 ? 4.254 -30.438 1.652 1 92.5 414 ILE B C 1
ATOM 7666 O O . ILE B 1 414 ? 4.258 -31.062 0.593 1 92.5 414 ILE B O 1
ATOM 7670 N N . GLN B 1 415 ? 3.777 -30.891 2.76 1 89.81 415 GLN B N 1
ATOM 7671 C CA . GLN B 1 415 ? 3.215 -32.219 2.812 1 89.81 415 GLN B CA 1
ATOM 7672 C C . GLN B 1 415 ? 1.959 -32.344 1.95 1 89.81 415 GLN B C 1
ATOM 7674 O O . GLN B 1 415 ? 1.779 -33.312 1.223 1 89.81 415 GLN B O 1
ATOM 7679 N N . VAL B 1 416 ? 1.152 -31.344 2.012 1 86.5 416 VAL B N 1
ATOM 7680 C CA . VAL B 1 416 ? -0.081 -31.328 1.231 1 86.5 416 VAL B CA 1
ATOM 7681 C C . VAL B 1 416 ? 0.25 -31.297 -0.259 1 86.5 416 VAL B C 1
ATOM 7683 O O . VAL B 1 416 ? -0.372 -32 -1.056 1 86.5 416 VAL B O 1
ATOM 7686 N N . LEU B 1 417 ? 1.202 -30.5 -0.642 1 88.5 417 LEU B N 1
ATOM 7687 C CA . LEU B 1 417 ? 1.563 -30.297 -2.043 1 88.5 417 LEU B CA 1
ATOM 7688 C C . LEU B 1 417 ? 2.264 -31.547 -2.596 1 88.5 417 LEU B C 1
ATOM 7690 O O . LEU B 1 417 ? 2.225 -31.797 -3.801 1 88.5 417 LEU B O 1
ATOM 7694 N N . SER B 1 418 ? 2.916 -32.281 -1.76 1 85.56 418 SER B N 1
ATOM 7695 C CA . SER B 1 418 ? 3.635 -33.469 -2.189 1 85.56 418 SER B CA 1
ATOM 7696 C C . SER B 1 418 ? 2.668 -34.562 -2.611 1 85.56 418 SER B C 1
ATOM 7698 O O . SER B 1 418 ? 3.037 -35.469 -3.373 1 85.56 418 SER B O 1
ATOM 7700 N N . THR B 1 419 ? 1.451 -34.531 -2.131 1 79.62 419 THR B N 1
ATOM 7701 C CA . THR B 1 419 ? 0.454 -35.531 -2.463 1 79.62 419 THR B CA 1
ATOM 7702 C C . THR B 1 419 ? -0.269 -35.156 -3.758 1 79.62 419 THR B C 1
ATOM 7704 O O . THR B 1 419 ? -0.942 -36 -4.352 1 79.62 419 THR B O 1
ATOM 7707 N N . SER B 1 420 ? -0.079 -34 -4.164 1 72.62 420 SER B N 1
ATOM 7708 C CA . SER B 1 420 ? -0.782 -33.531 -5.355 1 72.62 420 SER B CA 1
ATOM 7709 C C . SER B 1 420 ? -0.025 -33.906 -6.625 1 72.62 420 SER B C 1
ATOM 7711 O O . SER B 1 420 ? 1.205 -34 -6.617 1 72.62 420 SER B O 1
ATOM 7713 N N . THR B 1 421 ? -0.843 -34.375 -7.652 1 62.91 421 THR B N 1
ATOM 7714 C CA . THR B 1 421 ? -0.245 -34.688 -8.945 1 62.91 421 THR B CA 1
ATOM 7715 C C . THR B 1 421 ? 0.327 -33.438 -9.602 1 62.91 421 THR B C 1
ATOM 7717 O O . THR B 1 421 ? -0.346 -32.406 -9.68 1 62.91 421 THR B O 1
ATOM 7720 N N . GLN B 1 422 ? 1.624 -33.312 -9.734 1 61.72 422 GLN B N 1
ATOM 7721 C CA . GLN B 1 422 ? 2.436 -32.156 -10.086 1 61.72 422 GLN B CA 1
ATOM 7722 C C . GLN B 1 422 ? 2.359 -31.859 -11.586 1 61.72 422 GLN B C 1
ATOM 7724 O O . GLN B 1 422 ? 3.383 -31.859 -12.273 1 61.72 422 GLN B O 1
ATOM 7729 N N . VAL B 1 423 ? 1.071 -31.688 -12.109 1 65.88 423 VAL B N 1
ATOM 7730 C CA . VAL B 1 423 ? 1.079 -31.391 -13.539 1 65.88 423 VAL B CA 1
ATOM 7731 C C . VAL B 1 423 ? 0.668 -29.938 -13.766 1 65.88 423 VAL B C 1
ATOM 7733 O O . VAL B 1 423 ? 0.881 -29.391 -14.852 1 65.88 423 VAL B O 1
ATOM 7736 N N . ASP B 1 424 ? 0.277 -29.172 -12.875 1 79.94 424 ASP B N 1
ATOM 7737 C CA . ASP B 1 424 ? -0.182 -27.797 -13.008 1 79.94 424 ASP B CA 1
ATOM 7738 C C . ASP B 1 424 ? 0.938 -26.812 -12.688 1 79.94 424 ASP B C 1
ATOM 7740 O O . ASP B 1 424 ? 1.533 -26.875 -11.609 1 79.94 424 ASP B O 1
ATOM 7744 N N . PRO B 1 425 ? 1.2 -25.906 -13.695 1 80.88 425 PRO B N 1
ATOM 7745 C CA . PRO B 1 425 ? 2.291 -24.938 -13.516 1 80.88 425 PRO B CA 1
ATOM 7746 C C . PRO B 1 425 ? 2.154 -24.125 -12.227 1 80.88 425 PRO B C 1
ATOM 7748 O O . PRO B 1 425 ? 3.156 -23.812 -11.586 1 80.88 425 PRO B O 1
ATOM 7751 N N . MET B 1 426 ? 1.04 -23.797 -11.844 1 89.5 426 MET B N 1
ATOM 7752 C CA . MET B 1 426 ? 0.83 -23.016 -10.625 1 89.5 426 MET B CA 1
ATOM 7753 C C . MET B 1 426 ? 1.16 -23.828 -9.383 1 89.5 426 MET B C 1
ATOM 7755 O O . MET B 1 426 ? 1.709 -23.297 -8.414 1 89.5 426 MET B O 1
ATOM 7759 N N . LEU B 1 427 ? 0.861 -25.078 -9.461 1 89.88 427 LEU B N 1
ATOM 7760 C CA . LEU B 1 427 ? 1.146 -25.938 -8.32 1 89.88 427 LEU B CA 1
ATOM 7761 C C . LEU B 1 427 ? 2.643 -26.219 -8.203 1 89.88 427 LEU B C 1
ATOM 7763 O O . LEU B 1 427 ? 3.182 -26.297 -7.102 1 89.88 427 LEU B O 1
ATOM 7767 N N . ILE B 1 428 ? 3.264 -26.406 -9.367 1 90.75 428 ILE B N 1
ATOM 7768 C CA . ILE B 1 428 ? 4.707 -26.609 -9.359 1 90.75 428 ILE B CA 1
ATOM 7769 C C . ILE B 1 428 ? 5.395 -25.375 -8.789 1 90.75 428 ILE B C 1
ATOM 7771 O O . ILE B 1 428 ? 6.281 -25.484 -7.941 1 90.75 428 ILE B O 1
ATOM 7775 N N . PHE B 1 429 ? 4.969 -24.25 -9.281 1 94.75 429 PHE B N 1
ATOM 7776 C CA . PHE B 1 429 ? 5.5 -22.984 -8.773 1 94.75 429 PHE B CA 1
ATOM 7777 C C . PHE B 1 429 ? 5.293 -22.891 -7.266 1 94.75 429 PHE B C 1
ATOM 7779 O O . PHE B 1 429 ? 6.219 -22.531 -6.531 1 94.75 429 PHE B O 1
ATOM 7786 N N . ALA B 1 430 ? 4.07 -23.141 -6.809 1 94.56 430 ALA B N 1
ATOM 7787 C CA . ALA B 1 430 ? 3.76 -23.078 -5.383 1 94.56 430 ALA B CA 1
ATOM 7788 C C . ALA B 1 430 ? 4.664 -24.016 -4.582 1 94.56 430 ALA B C 1
ATOM 7790 O O . ALA B 1 430 ? 5.125 -23.656 -3.494 1 94.56 430 ALA B O 1
ATOM 7791 N N . THR B 1 431 ? 4.922 -25.156 -5.133 1 95.06 431 THR B N 1
ATOM 7792 C CA . THR B 1 431 ? 5.77 -26.125 -4.449 1 95.06 431 THR B CA 1
ATOM 7793 C C . THR B 1 431 ? 7.211 -25.641 -4.375 1 95.06 431 THR B C 1
ATOM 7795 O O . THR B 1 431 ? 7.879 -25.812 -3.354 1 95.06 431 THR B O 1
ATOM 7798 N N . ILE B 1 432 ? 7.668 -25.094 -5.492 1 96.31 432 ILE B N 1
ATOM 7799 C CA . ILE B 1 432 ? 9.016 -24.531 -5.504 1 96.31 432 ILE B CA 1
ATOM 7800 C C . ILE B 1 432 ? 9.125 -23.422 -4.457 1 96.31 432 ILE B C 1
ATOM 7802 O O . ILE B 1 432 ? 10.102 -23.375 -3.705 1 96.31 432 ILE B O 1
ATOM 7806 N N . VAL B 1 433 ? 8.117 -22.578 -4.398 1 97.69 433 VAL B N 1
ATOM 7807 C CA . VAL B 1 433 ? 8.102 -21.484 -3.443 1 97.69 433 VAL B CA 1
ATOM 7808 C C . VAL B 1 433 ? 8.117 -22.031 -2.02 1 97.69 433 VAL B C 1
ATOM 7810 O O . VAL B 1 433 ? 8.859 -21.531 -1.167 1 97.69 433 VAL B O 1
ATOM 7813 N N . ALA B 1 434 ? 7.344 -23.047 -1.776 1 97.38 434 ALA B N 1
ATOM 7814 C CA . ALA B 1 434 ? 7.273 -23.641 -0.442 1 97.38 434 ALA B CA 1
ATOM 7815 C C . ALA B 1 434 ? 8.641 -24.141 0.011 1 97.38 434 ALA B C 1
ATOM 7817 O O . ALA B 1 434 ? 9.07 -23.859 1.132 1 97.38 434 ALA B O 1
ATOM 7818 N N . GLN B 1 435 ? 9.289 -24.812 -0.875 1 97.19 435 GLN B N 1
ATOM 7819 C CA . GLN B 1 435 ? 10.609 -25.344 -0.546 1 97.19 435 GLN B CA 1
ATOM 7820 C C . GLN B 1 435 ? 11.609 -24.219 -0.324 1 97.19 435 GLN B C 1
ATOM 7822 O O . GLN B 1 435 ? 12.43 -24.281 0.6 1 97.19 435 GLN B O 1
ATOM 7827 N N . THR B 1 436 ? 11.539 -23.234 -1.134 1 97.94 436 THR B N 1
ATOM 7828 C CA . THR B 1 436 ? 12.492 -22.125 -1.054 1 97.94 436 THR B CA 1
ATOM 7829 C C . THR B 1 436 ? 12.258 -21.297 0.206 1 97.94 436 THR B C 1
ATOM 7831 O O . THR B 1 436 ? 13.195 -20.734 0.767 1 97.94 436 THR B O 1
ATOM 7834 N N . LEU B 1 437 ? 11.016 -21.234 0.667 1 98.19 437 LEU B N 1
ATOM 7835 C CA . LEU B 1 437 ? 10.711 -20.484 1.877 1 98.19 437 LEU B CA 1
ATOM 7836 C C . LEU B 1 437 ? 11.383 -21.109 3.094 1 98.19 437 LEU B C 1
ATOM 7838 O O . LEU B 1 437 ? 11.68 -20.422 4.07 1 98.19 437 LEU B O 1
ATOM 7842 N N . VAL B 1 438 ? 11.648 -22.406 3.037 1 97.56 438 VAL B N 1
ATOM 7843 C CA . VAL B 1 438 ? 12.422 -23.062 4.094 1 97.56 438 VAL B CA 1
ATOM 7844 C C . VAL B 1 438 ? 13.812 -22.453 4.172 1 97.56 438 VAL B C 1
ATOM 7846 O O . VAL B 1 438 ? 14.32 -22.172 5.262 1 97.56 438 VAL B O 1
ATOM 7849 N N . LEU B 1 439 ? 14.391 -22.234 2.988 1 97.62 439 LEU B N 1
ATOM 7850 C CA . LEU B 1 439 ? 15.703 -21.609 2.924 1 97.62 439 LEU B CA 1
ATOM 7851 C C . LEU B 1 439 ? 15.641 -20.172 3.469 1 97.62 439 LEU B C 1
ATOM 7853 O O . LEU B 1 439 ? 16.531 -19.75 4.207 1 97.62 439 LEU B O 1
ATOM 7857 N N . PHE B 1 440 ? 14.648 -19.516 3.104 1 97.62 440 PHE B N 1
ATOM 7858 C CA . PHE B 1 440 ? 14.492 -18.125 3.516 1 97.62 440 PHE B CA 1
ATOM 7859 C C . PHE B 1 440 ? 14.391 -18.016 5.031 1 97.62 440 PHE B C 1
ATOM 7861 O O . PHE B 1 440 ? 15.031 -17.156 5.641 1 97.62 440 PHE B O 1
ATOM 7868 N N . LEU B 1 441 ? 13.523 -18.844 5.641 1 97 441 LEU B N 1
ATOM 7869 C CA . LEU B 1 441 ? 13.344 -18.812 7.086 1 97 441 LEU B CA 1
ATOM 7870 C C . LEU B 1 441 ? 14.664 -19.094 7.805 1 97 441 LEU B C 1
ATOM 7872 O O . LEU B 1 441 ? 14.93 -18.516 8.867 1 97 441 LEU B O 1
ATOM 7876 N N . HIS B 1 442 ? 15.438 -19.922 7.242 1 95 442 HIS B N 1
ATOM 7877 C CA . HIS B 1 442 ? 16.766 -20.156 7.809 1 95 442 HIS B CA 1
ATOM 7878 C C . HIS B 1 442 ? 17.641 -18.922 7.711 1 95 442 HIS B C 1
ATOM 7880 O O . HIS B 1 442 ? 18.391 -18.609 8.641 1 95 442 HIS B O 1
ATOM 7886 N N . SER B 1 443 ? 17.578 -18.266 6.598 1 94.75 443 SER B N 1
ATOM 7887 C CA . SER B 1 443 ? 18.359 -17.062 6.422 1 94.75 443 SER B CA 1
ATOM 7888 C C . SER B 1 443 ? 17.984 -15.992 7.441 1 94.75 443 SER B C 1
ATOM 7890 O O . SER B 1 443 ? 18.812 -15.172 7.836 1 94.75 443 SER B O 1
ATOM 7892 N N . VAL B 1 444 ? 16.703 -15.977 7.836 1 94.94 444 VAL B N 1
ATOM 7893 C CA . VAL B 1 444 ? 16.25 -15.047 8.867 1 94.94 444 VAL B CA 1
ATOM 7894 C C . VAL B 1 444 ? 16.953 -15.359 10.188 1 94.94 444 VAL B C 1
ATOM 7896 O O . VAL B 1 444 ? 17.406 -14.453 10.891 1 94.94 444 VAL B O 1
ATOM 7899 N N . LEU B 1 445 ? 17.062 -16.625 10.523 1 92.94 445 LEU B N 1
ATOM 7900 C CA . LEU B 1 445 ? 17.75 -17.047 11.742 1 92.94 445 LEU B CA 1
ATOM 7901 C C . LEU B 1 445 ? 19.203 -16.609 11.719 1 92.94 445 LEU B C 1
ATOM 7903 O O . LEU B 1 445 ? 19.75 -16.188 12.742 1 92.94 445 LEU B O 1
ATOM 7907 N N . GLU B 1 446 ? 19.797 -16.625 10.586 1 90.06 446 GLU B N 1
ATOM 7908 C CA . GLU B 1 446 ? 21.203 -16.281 10.445 1 90.06 446 GLU B CA 1
ATOM 7909 C C . GLU B 1 446 ? 21.422 -14.781 10.562 1 90.06 446 GLU B C 1
ATOM 7911 O O . GLU B 1 446 ? 22.531 -14.336 10.883 1 90.06 446 GLU B O 1
ATOM 7916 N N . SER B 1 447 ? 20.438 -13.992 10.305 1 88.44 447 SER B N 1
ATOM 7917 C CA . SER B 1 447 ? 20.562 -12.539 10.328 1 88.44 447 SER B CA 1
ATOM 7918 C C . SER B 1 447 ? 20.531 -12.008 11.758 1 88.44 447 SER B C 1
ATOM 7920 O O . SER B 1 447 ? 20.844 -10.836 12 1 88.44 447 SER B O 1
ATOM 7922 N N . ILE B 1 448 ? 20.156 -12.906 12.656 1 88.56 448 ILE B N 1
ATOM 7923 C CA . ILE B 1 448 ? 20.047 -12.492 14.055 1 88.56 448 ILE B CA 1
ATOM 7924 C C . ILE B 1 448 ? 21.375 -12.695 14.766 1 88.56 448 ILE B C 1
ATOM 7926 O O . ILE B 1 448 ? 22.047 -13.703 14.562 1 88.56 448 ILE B O 1
ATOM 7930 N N . THR B 1 449 ? 21.734 -11.727 15.555 1 83.88 449 THR B N 1
ATOM 7931 C CA . THR B 1 449 ? 22.875 -11.875 16.453 1 83.88 449 THR B CA 1
ATOM 7932 C C . THR B 1 449 ? 22.438 -12.492 17.781 1 83.88 449 THR B C 1
ATOM 7934 O O . THR B 1 449 ? 21.906 -11.805 18.641 1 83.88 449 THR B O 1
ATOM 7937 N N . TRP B 1 450 ? 22.734 -13.75 17.875 1 84 450 TRP B N 1
ATOM 7938 C CA . TRP B 1 450 ? 22.281 -14.492 19.047 1 84 450 TRP B CA 1
ATOM 7939 C C . TRP B 1 450 ? 23.219 -14.281 20.234 1 84 450 TRP B C 1
ATOM 7941 O O . TRP B 1 450 ? 24.438 -14.43 20.094 1 84 450 TRP B O 1
ATOM 7951 N N . LYS B 1 451 ? 22.672 -13.852 21.359 1 77.56 451 LYS B N 1
ATOM 7952 C CA . LYS B 1 451 ? 23.453 -13.602 22.578 1 77.56 451 LYS B CA 1
ATOM 7953 C C . LYS B 1 451 ? 23.766 -14.906 23.312 1 77.56 451 LYS B C 1
ATOM 7955 O O . LYS B 1 451 ? 24.781 -15.016 24 1 77.56 451 LYS B O 1
ATOM 7960 N N . THR B 1 452 ? 22.797 -15.797 23.281 1 77.81 452 THR B N 1
ATOM 7961 C CA . THR B 1 452 ? 22.984 -17.078 23.953 1 77.81 452 THR B CA 1
ATOM 7962 C C . THR B 1 452 ? 23.031 -18.219 22.953 1 77.81 452 THR B C 1
ATOM 7964 O O . THR B 1 452 ? 22.547 -18.094 21.828 1 77.81 452 THR B O 1
ATOM 7967 N N . GLY B 1 453 ? 23.75 -19.219 23.219 1 74.38 453 GLY B N 1
ATOM 7968 C CA . GLY B 1 453 ? 23.875 -20.375 22.344 1 74.38 453 GLY B CA 1
ATOM 7969 C C . GLY B 1 453 ? 22.703 -21.344 22.469 1 74.38 453 GLY B C 1
ATOM 7970 O O . GLY B 1 453 ? 22.734 -22.438 21.891 1 74.38 453 GLY B O 1
ATOM 7971 N N . GLU B 1 454 ? 21.719 -20.969 23.203 1 76.5 454 GLU B N 1
ATOM 7972 C CA . GLU B 1 454 ? 20.609 -21.875 23.5 1 76.5 454 GLU B CA 1
ATOM 7973 C C . GLU B 1 454 ? 19.875 -22.266 22.219 1 76.5 454 GLU B C 1
ATOM 7975 O O . GLU B 1 454 ? 19.328 -23.375 22.125 1 76.5 454 GLU B O 1
ATOM 7980 N N . HIS B 1 455 ? 20 -21.484 21.266 1 79.81 455 HIS B N 1
ATOM 7981 C CA . HIS B 1 455 ? 19.188 -21.719 20.078 1 79.81 455 HIS B CA 1
ATOM 7982 C C . HIS B 1 455 ? 20.016 -22.328 18.953 1 79.81 455 HIS B C 1
ATOM 7984 O O . HIS B 1 455 ? 19.484 -22.609 17.875 1 79.81 455 HIS B O 1
ATOM 7990 N N . LEU B 1 456 ? 21.234 -22.703 19.219 1 78.5 456 LEU B N 1
ATOM 7991 C CA . LEU B 1 456 ? 22.156 -23.188 18.188 1 78.5 456 LEU B CA 1
ATOM 7992 C C . LEU B 1 456 ? 21.734 -24.547 17.656 1 78.5 456 LEU B C 1
ATOM 7994 O O . LEU B 1 456 ? 21.812 -24.797 16.453 1 78.5 456 LEU B O 1
ATOM 7998 N N . LEU B 1 457 ? 21.297 -25.375 18.609 1 78.38 457 LEU B N 1
ATOM 7999 C CA . LEU B 1 457 ? 20.859 -26.703 18.188 1 78.38 457 LEU B CA 1
ATOM 8000 C C . LEU B 1 457 ? 19.672 -26.609 17.219 1 78.38 457 LEU B C 1
ATOM 8002 O O . LEU B 1 457 ? 19.609 -27.328 16.234 1 78.38 457 LEU B O 1
ATOM 8006 N N . GLY B 1 458 ? 18.781 -25.703 17.516 1 78.94 458 GLY B N 1
ATOM 8007 C CA . GLY B 1 458 ? 17.641 -25.484 16.625 1 78.94 458 GLY B CA 1
ATOM 8008 C C . GLY B 1 458 ? 18.031 -24.969 15.258 1 78.94 458 GLY B C 1
ATOM 8009 O O . GLY B 1 458 ? 17.484 -25.422 14.25 1 78.94 458 GLY B O 1
ATOM 8010 N N . ILE B 1 459 ? 19.062 -24.266 15.234 1 84.38 459 ILE B N 1
ATOM 8011 C CA . ILE B 1 459 ? 19.531 -23.672 13.984 1 84.38 459 ILE B CA 1
ATOM 8012 C C . ILE B 1 459 ? 20.188 -24.734 13.117 1 84.38 459 ILE B C 1
ATOM 8014 O O . ILE B 1 459 ? 20.016 -24.75 11.898 1 84.38 459 ILE B O 1
ATOM 8018 N N . LEU B 1 460 ? 20.828 -25.703 13.773 1 85.5 460 LEU B N 1
ATOM 8019 C CA . LEU B 1 460 ? 21.484 -26.781 13.039 1 85.5 460 LEU B CA 1
ATOM 8020 C C . LEU B 1 460 ? 20.453 -27.719 12.414 1 85.5 460 LEU B C 1
ATOM 8022 O O . LEU B 1 460 ? 20.656 -28.219 11.305 1 85.5 460 LEU B O 1
ATOM 8026 N N . GLU B 1 461 ? 19.391 -27.922 13.133 1 86.94 461 GLU B N 1
ATOM 8027 C CA . GLU B 1 461 ? 18.312 -28.75 12.586 1 86.94 461 GLU B CA 1
ATOM 8028 C C . GLU B 1 461 ? 17.703 -28.094 11.344 1 86.94 461 GLU B C 1
ATOM 8030 O O . GLU B 1 461 ? 17.391 -28.781 10.367 1 86.94 461 GLU B O 1
ATOM 8035 N N . TYR B 1 462 ? 17.594 -26.844 11.406 1 90.62 462 TYR B N 1
ATOM 8036 C CA . TYR B 1 462 ? 17.031 -26.125 10.273 1 90.62 462 TYR B CA 1
ATOM 8037 C C . TYR B 1 462 ? 17.984 -26.156 9.086 1 90.62 462 TYR B C 1
ATOM 8039 O O . TYR B 1 462 ? 17.547 -26.172 7.93 1 90.62 462 TYR B O 1
ATOM 8047 N N . GLU B 1 463 ? 19.188 -26.203 9.367 1 91.19 463 GLU B N 1
ATOM 8048 C CA . GLU B 1 463 ? 20.188 -26.266 8.297 1 91.19 463 GLU B CA 1
ATOM 8049 C C . GLU B 1 463 ? 20.078 -27.562 7.504 1 91.19 463 GLU B C 1
ATOM 8051 O O . GLU B 1 463 ? 20.203 -27.562 6.277 1 91.19 463 GLU B O 1
ATOM 8056 N N . ARG B 1 464 ? 19.859 -28.609 8.172 1 91.69 464 ARG B N 1
ATOM 8057 C CA . ARG B 1 464 ? 19.672 -29.906 7.508 1 91.69 464 ARG B CA 1
ATOM 8058 C C . ARG B 1 464 ? 18.422 -29.875 6.621 1 91.69 464 ARG B C 1
ATOM 8060 O O . ARG B 1 464 ? 18.438 -30.422 5.508 1 91.69 464 ARG B O 1
ATOM 8067 N N . LEU B 1 465 ? 17.422 -29.297 7.148 1 93.88 465 LEU B N 1
ATOM 8068 C CA . LEU B 1 465 ? 16.188 -29.172 6.375 1 93.88 465 LEU B CA 1
ATOM 8069 C C . LEU B 1 465 ? 16.406 -28.312 5.129 1 93.88 465 LEU B C 1
ATOM 8071 O O . LEU B 1 465 ? 15.805 -28.578 4.086 1 93.88 465 LEU B O 1
ATOM 8075 N N . CYS B 1 466 ? 17.266 -27.359 5.262 1 95.81 466 CYS B N 1
ATOM 8076 C CA . CYS B 1 466 ? 17.578 -26.484 4.141 1 95.81 466 CYS B CA 1
ATOM 8077 C C . CYS B 1 466 ? 18.266 -27.234 3.014 1 95.81 466 CYS B C 1
ATOM 8079 O O . CYS B 1 466 ? 17.984 -27 1.837 1 95.81 466 CYS B O 1
ATOM 8081 N N . VAL B 1 467 ? 19.172 -28.156 3.391 1 96.25 467 VAL B N 1
ATOM 8082 C CA . VAL B 1 467 ? 19.906 -28.938 2.383 1 96.25 467 VAL B CA 1
ATOM 8083 C C . VAL B 1 467 ? 18.922 -29.781 1.578 1 96.25 467 VAL B C 1
ATOM 8085 O O . VAL B 1 467 ? 18.969 -29.797 0.346 1 96.25 467 VAL B O 1
ATOM 8088 N N . MET B 1 468 ? 18.031 -30.375 2.26 1 96 468 MET B N 1
ATOM 8089 C CA . MET B 1 468 ? 17.031 -31.203 1.594 1 96 468 MET B CA 1
ATOM 8090 C C . MET B 1 468 ? 16.109 -30.359 0.713 1 96 468 MET B C 1
ATOM 8092 O O . MET B 1 468 ? 15.812 -30.734 -0.423 1 96 468 MET B O 1
ATOM 8096 N N . ALA B 1 469 ? 15.656 -29.266 1.246 1 97.38 469 ALA B N 1
ATOM 8097 C CA . ALA B 1 469 ? 14.781 -28.359 0.503 1 97.38 469 ALA B CA 1
ATOM 8098 C C . ALA B 1 469 ? 15.469 -27.828 -0.745 1 97.38 469 ALA B C 1
ATOM 8100 O O . ALA B 1 469 ? 14.852 -27.703 -1.802 1 97.38 469 ALA B O 1
ATOM 8101 N N . ALA B 1 470 ? 16.719 -27.484 -0.589 1 97.56 470 ALA B N 1
ATOM 8102 C CA . ALA B 1 470 ? 17.484 -26.969 -1.721 1 97.56 470 ALA B CA 1
ATOM 8103 C C . ALA B 1 470 ? 17.562 -27.984 -2.844 1 97.56 470 ALA B C 1
ATOM 8105 O O . ALA B 1 470 ? 17.406 -27.656 -4.02 1 97.56 470 ALA B O 1
ATOM 8106 N N . HIS B 1 471 ? 17.828 -29.234 -2.477 1 97.12 471 HIS B N 1
ATOM 8107 C CA . HIS B 1 471 ? 17.859 -30.297 -3.471 1 97.12 471 HIS B CA 1
ATOM 8108 C C . HIS B 1 471 ? 16.516 -30.453 -4.164 1 97.12 471 HIS B C 1
ATOM 8110 O O . HIS B 1 471 ? 16.453 -30.656 -5.379 1 97.12 471 HIS B O 1
ATOM 8116 N N . GLU B 1 472 ? 15.484 -30.359 -3.371 1 96.12 472 GLU B N 1
ATOM 8117 C CA . GLU B 1 472 ? 14.141 -30.5 -3.926 1 96.12 472 GLU B CA 1
ATOM 8118 C C . GLU B 1 472 ? 13.836 -29.375 -4.906 1 96.12 472 GLU B C 1
ATOM 8120 O O . GLU B 1 472 ? 13.172 -29.594 -5.922 1 96.12 472 GLU B O 1
ATOM 8125 N N . VAL B 1 473 ? 14.219 -28.125 -4.641 1 97.06 473 VAL B N 1
ATOM 8126 C CA . VAL B 1 473 ? 14.016 -27 -5.531 1 97.06 473 VAL B CA 1
ATOM 8127 C C . VAL B 1 473 ? 14.664 -27.281 -6.887 1 97.06 473 VAL B C 1
ATOM 8129 O O . VAL B 1 473 ? 14.039 -27.078 -7.934 1 97.06 473 VAL B O 1
ATOM 8132 N N . VAL B 1 474 ? 15.914 -27.781 -6.852 1 97 474 VAL B N 1
ATOM 8133 C CA . VAL B 1 474 ? 16.641 -28.062 -8.086 1 97 474 VAL B CA 1
ATOM 8134 C C . VAL B 1 474 ? 15.914 -29.141 -8.875 1 97 474 VAL B C 1
ATOM 8136 O O . VAL B 1 474 ? 15.766 -29.047 -10.094 1 97 474 VAL B O 1
ATOM 8139 N N . ASN B 1 475 ? 15.469 -30.125 -8.156 1 94.19 475 ASN B N 1
ATOM 8140 C CA . ASN B 1 475 ? 14.734 -31.203 -8.812 1 94.19 475 ASN B CA 1
ATOM 8141 C C . ASN B 1 475 ? 13.461 -30.703 -9.477 1 94.19 475 ASN B C 1
ATOM 8143 O O . ASN B 1 475 ? 13.133 -31.109 -10.594 1 94.19 475 ASN B O 1
ATOM 8147 N N . LEU B 1 476 ? 12.766 -29.906 -8.82 1 92.62 476 LEU B N 1
ATOM 8148 C CA . LEU B 1 476 ? 11.508 -29.375 -9.336 1 92.62 476 LEU B CA 1
ATOM 8149 C C . LEU B 1 476 ? 11.758 -28.453 -10.523 1 92.62 476 LEU B C 1
ATOM 8151 O O . LEU B 1 476 ? 10.977 -28.453 -11.484 1 92.62 476 LEU B O 1
ATOM 8155 N N . VAL B 1 477 ? 12.789 -27.656 -10.438 1 93.31 477 VAL B N 1
ATOM 8156 C CA . VAL B 1 477 ? 13.117 -26.75 -11.539 1 93.31 477 VAL B CA 1
ATOM 8157 C C . VAL B 1 477 ? 13.5 -27.578 -12.773 1 93.31 477 VAL B C 1
ATOM 8159 O O . VAL B 1 477 ? 13.109 -27.234 -13.891 1 93.31 477 VAL B O 1
ATOM 8162 N N . LYS B 1 478 ? 14.227 -28.641 -12.547 1 89.38 478 LYS B N 1
ATOM 8163 C CA . LYS B 1 478 ? 14.562 -29.531 -13.648 1 89.38 478 LYS B CA 1
ATOM 8164 C C . LYS B 1 478 ? 13.312 -30.156 -14.242 1 89.38 478 LYS B C 1
ATOM 8166 O O . LYS B 1 478 ? 13.18 -30.266 -15.469 1 89.38 478 LYS B O 1
ATOM 8171 N N . LEU B 1 479 ? 12.469 -30.578 -13.352 1 84.88 479 LEU B N 1
ATOM 8172 C CA . LEU B 1 479 ? 11.203 -31.141 -13.805 1 84.88 479 LEU B CA 1
ATOM 8173 C C . LEU B 1 479 ? 10.422 -30.125 -14.633 1 84.88 479 LEU B C 1
ATOM 8175 O O . LEU B 1 479 ? 9.852 -30.484 -15.672 1 84.88 479 LEU B O 1
ATOM 8179 N N . GLN B 1 480 ? 10.344 -28.922 -14.227 1 86.12 480 GLN B N 1
ATOM 8180 C CA . GLN B 1 480 ? 9.656 -27.859 -14.938 1 86.12 480 GLN B CA 1
ATOM 8181 C C . GLN B 1 480 ? 10.273 -27.609 -16.312 1 86.12 480 GLN B C 1
ATOM 8183 O O . GLN B 1 480 ? 9.57 -27.328 -17.281 1 86.12 480 GLN B O 1
ATOM 8188 N N . GLY B 1 481 ? 11.57 -27.656 -16.375 1 82.19 481 GLY B N 1
ATOM 8189 C CA . GLY B 1 481 ? 12.258 -27.484 -17.641 1 82.19 481 GLY B CA 1
ATOM 8190 C C . GLY B 1 481 ? 11.867 -28.516 -18.688 1 82.19 481 GLY B C 1
ATOM 8191 O O . GLY B 1 481 ? 11.859 -28.234 -19.891 1 82.19 481 GLY B O 1
ATOM 8192 N N . GLN B 1 482 ? 11.461 -29.641 -18.203 1 81.56 482 GLN B N 1
ATOM 8193 C CA . GLN B 1 482 ? 11.062 -30.719 -19.094 1 81.56 482 GLN B CA 1
ATOM 8194 C C . GLN B 1 482 ? 9.656 -30.484 -19.625 1 81.56 482 GLN B C 1
ATOM 8196 O O . GLN B 1 482 ? 9.305 -30.984 -20.703 1 81.56 482 GLN B O 1
ATOM 8201 N N . LEU B 1 483 ? 8.836 -29.812 -18.906 1 78.31 483 LEU B N 1
ATOM 8202 C CA . LEU B 1 483 ? 7.457 -29.562 -19.297 1 78.31 483 LEU B CA 1
ATOM 8203 C C . LEU B 1 483 ? 7.387 -28.469 -20.359 1 78.31 483 LEU B C 1
ATOM 8205 O O . LEU B 1 483 ? 6.41 -28.375 -21.109 1 78.31 483 LEU B O 1
ATOM 8209 N N . GLY B 1 484 ? 8.383 -27.703 -20.547 1 77.56 484 GLY B N 1
ATOM 8210 C CA . GLY B 1 484 ? 8.391 -26.656 -21.547 1 77.56 484 GLY B CA 1
ATOM 8211 C C . GLY B 1 484 ? 8.359 -25.266 -20.953 1 77.56 484 GLY B C 1
ATOM 8212 O O . GLY B 1 484 ? 7.816 -25.062 -19.859 1 77.56 484 GLY B O 1
ATOM 8213 N N . TYR B 1 485 ? 8.766 -24.344 -21.719 1 74.38 485 TYR B N 1
ATOM 8214 C CA . TYR B 1 485 ? 8.93 -22.953 -21.297 1 74.38 485 TYR B CA 1
ATOM 8215 C C . TYR B 1 485 ? 7.582 -22.297 -21.031 1 74.38 485 TYR B C 1
ATOM 8217 O O . TYR B 1 485 ? 7.434 -21.516 -20.094 1 74.38 485 TYR B O 1
ATOM 8225 N N . PHE B 1 486 ? 6.578 -22.703 -21.766 1 76.69 486 PHE B N 1
ATOM 8226 C CA . PHE B 1 486 ? 5.301 -22 -21.734 1 76.69 486 PHE B CA 1
ATOM 8227 C C . PHE B 1 486 ? 4.48 -22.438 -20.516 1 76.69 486 PHE B C 1
ATOM 8229 O O . PHE B 1 486 ? 3.451 -21.828 -20.219 1 76.69 486 PHE B O 1
ATOM 8236 N N . LYS B 1 487 ? 5.051 -23.344 -19.797 1 81.69 487 LYS B N 1
ATOM 8237 C CA . LYS B 1 487 ? 4.34 -23.812 -18.609 1 81.69 487 LYS B CA 1
ATOM 8238 C C . LYS B 1 487 ? 5.008 -23.312 -17.328 1 81.69 487 LYS B C 1
ATOM 8240 O O . LYS B 1 487 ? 4.602 -23.672 -16.234 1 81.69 487 LYS B O 1
ATOM 8245 N N . VAL B 1 488 ? 5.973 -22.484 -17.578 1 88.69 488 VAL B N 1
ATOM 8246 C CA . VAL B 1 488 ? 6.668 -21.938 -16.406 1 88.69 488 VAL B CA 1
ATOM 8247 C C . VAL B 1 488 ? 5.938 -20.703 -15.906 1 88.69 488 VAL B C 1
ATOM 8249 O O . VAL B 1 488 ? 5.598 -19.797 -16.688 1 88.69 488 VAL B O 1
ATOM 8252 N N . HIS B 1 489 ? 5.648 -20.703 -14.617 1 92.75 489 HIS B N 1
ATOM 8253 C CA . HIS B 1 489 ? 5.047 -19.516 -14 1 92.75 489 HIS B CA 1
ATOM 8254 C C . HIS B 1 489 ? 5.961 -18.312 -14.117 1 92.75 489 HIS B C 1
ATOM 8256 O O . HIS B 1 489 ? 7.168 -18.406 -13.898 1 92.75 489 HIS B O 1
ATOM 8262 N N . PRO B 1 490 ? 5.465 -17.172 -14.43 1 92.44 490 PRO B N 1
ATOM 8263 C CA . PRO B 1 490 ? 6.289 -15.984 -14.68 1 92.44 490 PRO B CA 1
ATOM 8264 C C . PRO B 1 490 ? 7.117 -15.57 -13.469 1 92.44 490 PRO B C 1
ATOM 8266 O O . PRO B 1 490 ? 8.188 -14.977 -13.617 1 92.44 490 PRO B O 1
ATOM 8269 N N . LEU B 1 491 ? 6.742 -15.859 -12.281 1 96 491 LEU B N 1
ATOM 8270 C CA . LEU B 1 491 ? 7.426 -15.398 -11.07 1 96 491 LEU B CA 1
ATOM 8271 C C . LEU B 1 491 ? 8.406 -16.453 -10.57 1 96 491 LEU B C 1
ATOM 8273 O O . LEU B 1 491 ? 8.977 -16.312 -9.484 1 96 491 LEU B O 1
ATOM 8277 N N . THR B 1 492 ? 8.688 -17.484 -11.352 1 95.25 492 THR B N 1
ATOM 8278 C CA . THR B 1 492 ? 9.539 -18.594 -10.969 1 95.25 492 THR B CA 1
ATOM 8279 C C . THR B 1 492 ? 10.969 -18.125 -10.703 1 95.25 492 THR B C 1
ATOM 8281 O O . THR B 1 492 ? 11.688 -18.734 -9.906 1 95.25 492 THR B O 1
ATOM 8284 N N . PRO B 1 493 ? 11.398 -17.016 -11.32 1 94.88 493 PRO B N 1
ATOM 8285 C CA . PRO B 1 493 ? 12.742 -16.531 -11.016 1 94.88 493 PRO B CA 1
ATOM 8286 C C . PRO B 1 493 ? 12.922 -16.172 -9.539 1 94.88 493 PRO B C 1
ATOM 8288 O O . PRO B 1 493 ? 14.039 -16.219 -9.016 1 94.88 493 PRO B O 1
ATOM 8291 N N . ILE B 1 494 ? 11.914 -15.844 -8.836 1 96.94 494 ILE B N 1
ATOM 8292 C CA . ILE B 1 494 ? 11.992 -15.398 -7.449 1 96.94 494 ILE B CA 1
ATOM 8293 C C . ILE B 1 494 ? 12.562 -16.516 -6.578 1 96.94 494 ILE B C 1
ATOM 8295 O O . ILE B 1 494 ? 13.617 -16.359 -5.961 1 96.94 494 ILE B O 1
ATOM 8299 N N . PRO B 1 495 ? 11.922 -17.656 -6.566 1 97.38 495 PRO B N 1
ATOM 8300 C CA . PRO B 1 495 ? 12.484 -18.719 -5.73 1 97.38 495 PRO B CA 1
ATOM 8301 C C . PRO B 1 495 ? 13.82 -19.219 -6.25 1 97.38 495 PRO B C 1
ATOM 8303 O O . PRO B 1 495 ? 14.672 -19.641 -5.461 1 97.38 495 PRO B O 1
ATOM 8306 N N . ILE B 1 496 ? 14.055 -19.234 -7.578 1 96.81 496 ILE B N 1
ATOM 8307 C CA . ILE B 1 496 ? 15.328 -19.703 -8.125 1 96.81 496 ILE B CA 1
ATOM 8308 C C . ILE B 1 496 ? 16.453 -18.781 -7.645 1 96.81 496 ILE B C 1
ATOM 8310 O O . ILE B 1 496 ? 17.516 -19.25 -7.227 1 96.81 496 ILE B O 1
ATOM 8314 N N . MET B 1 497 ? 16.234 -17.531 -7.672 1 96.5 497 MET B N 1
ATOM 8315 C CA . MET B 1 497 ? 17.234 -16.578 -7.227 1 96.5 497 MET B CA 1
ATOM 8316 C C . MET B 1 497 ? 17.531 -16.75 -5.742 1 96.5 497 MET B C 1
ATOM 8318 O O . MET B 1 497 ? 18.688 -16.656 -5.32 1 96.5 497 MET B O 1
ATOM 8322 N N . MET B 1 498 ? 16.578 -17 -4.988 1 96 498 MET B N 1
ATOM 8323 C CA . MET B 1 498 ? 16.75 -17.234 -3.561 1 96 498 MET B CA 1
ATOM 8324 C C . MET B 1 498 ? 17.609 -18.484 -3.322 1 96 498 MET B C 1
ATOM 8326 O O . MET B 1 498 ? 18.484 -18.484 -2.453 1 96 498 MET B O 1
ATOM 8330 N N . CYS B 1 499 ? 17.328 -19.453 -4.086 1 97.44 499 CYS B N 1
ATOM 8331 C CA . CYS B 1 499 ? 18.078 -20.688 -3.938 1 97.44 499 CYS B CA 1
ATOM 8332 C C . CYS B 1 499 ? 19.531 -20.5 -4.375 1 97.44 499 CYS B C 1
ATOM 8334 O O . CYS B 1 499 ? 20.438 -21.047 -3.746 1 97.44 499 CYS B O 1
ATOM 8336 N N . THR B 1 500 ? 19.75 -19.734 -5.441 1 97.25 500 THR B N 1
ATOM 8337 C CA . THR B 1 500 ? 21.109 -19.469 -5.902 1 97.25 500 THR B CA 1
ATOM 8338 C C . THR B 1 500 ? 21.906 -18.703 -4.844 1 97.25 500 THR B C 1
ATOM 8340 O O . THR B 1 500 ? 23.094 -18.953 -4.633 1 97.25 500 THR B O 1
ATOM 8343 N N . GLU B 1 501 ? 21.25 -17.781 -4.246 1 95.75 501 GLU B N 1
ATOM 8344 C CA . GLU B 1 501 ? 21.891 -17.047 -3.158 1 95.75 501 GLU B CA 1
ATOM 8345 C C . GLU B 1 501 ? 22.266 -17.984 -2.006 1 95.75 501 GLU B C 1
ATOM 8347 O O . GLU B 1 501 ? 23.328 -17.844 -1.411 1 95.75 501 GLU B O 1
ATOM 8352 N N . PHE B 1 502 ? 21.375 -18.891 -1.722 1 96.69 502 PHE B N 1
ATOM 8353 C CA . PHE B 1 502 ? 21.641 -19.859 -0.669 1 96.69 502 PHE B CA 1
ATOM 8354 C C . PHE B 1 502 ? 22.844 -20.719 -1.011 1 96.69 502 PHE B C 1
ATOM 8356 O O . PHE B 1 502 ? 23.703 -20.969 -0.155 1 96.69 502 PHE B O 1
ATOM 8363 N N . PHE B 1 503 ? 22.953 -21.156 -2.24 1 97.44 503 PHE B N 1
ATOM 8364 C CA . PHE B 1 503 ? 24.062 -21.984 -2.672 1 97.44 503 PHE B CA 1
ATOM 8365 C C . PHE B 1 503 ? 25.375 -21.219 -2.578 1 97.44 503 PHE B C 1
ATOM 8367 O O . PHE B 1 503 ? 26.406 -21.781 -2.199 1 97.44 503 PHE B O 1
ATOM 8374 N N . THR B 1 504 ? 25.359 -19.938 -2.842 1 95.75 504 THR B N 1
ATOM 8375 C CA . THR B 1 504 ? 26.562 -19.094 -2.818 1 95.75 504 THR B CA 1
ATOM 8376 C C . THR B 1 504 ? 27.031 -18.875 -1.385 1 95.75 504 THR B C 1
ATOM 8378 O O . THR B 1 504 ? 28.234 -18.906 -1.109 1 95.75 504 THR B O 1
ATOM 8381 N N . THR B 1 505 ? 26.094 -18.703 -0.488 1 93.88 505 THR B N 1
ATOM 8382 C CA . THR B 1 505 ? 26.438 -18.344 0.884 1 93.88 505 THR B CA 1
ATOM 8383 C C . THR B 1 505 ? 26.703 -19.594 1.717 1 93.88 505 THR B C 1
ATOM 8385 O O . THR B 1 505 ? 27.406 -19.531 2.729 1 93.88 505 THR B O 1
ATOM 8388 N N . HIS B 1 506 ? 26.203 -20.797 1.259 1 95 506 HIS B N 1
ATOM 8389 C CA . HIS B 1 506 ? 26.297 -22 2.08 1 95 506 HIS B CA 1
ATOM 8390 C C . HIS B 1 506 ? 26.969 -23.125 1.318 1 95 506 HIS B C 1
ATOM 8392 O O . HIS B 1 506 ? 26.594 -24.297 1.479 1 95 506 HIS B O 1
ATOM 8398 N N . ALA B 1 507 ? 27.844 -22.828 0.529 1 93.69 507 ALA B N 1
ATOM 8399 C CA . ALA B 1 507 ? 28.516 -23.812 -0.305 1 93.69 507 ALA B CA 1
ATOM 8400 C C . ALA B 1 507 ? 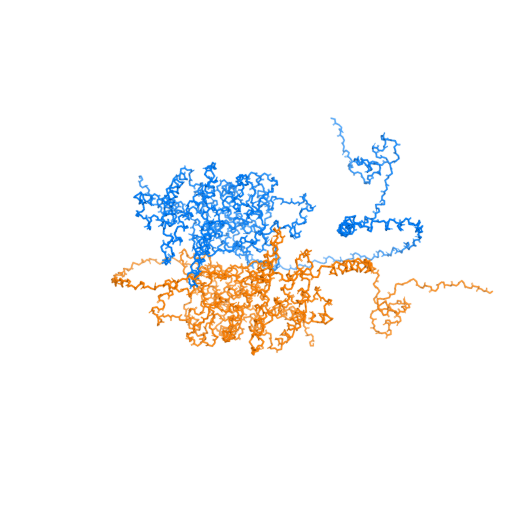29.156 -24.906 0.549 1 93.69 507 ALA B C 1
ATOM 8402 O O . ALA B 1 507 ? 29.312 -26.047 0.106 1 93.69 507 ALA B O 1
ATOM 8403 N N . TYR B 1 508 ? 29.453 -24.578 1.82 1 92.06 508 TYR B N 1
ATOM 8404 C CA . TYR B 1 508 ? 30.156 -25.484 2.725 1 92.06 508 TYR B CA 1
ATOM 8405 C C . TYR B 1 508 ? 29.25 -26.594 3.207 1 92.06 508 TYR B C 1
ATOM 8407 O O . TYR B 1 508 ? 29.719 -27.625 3.705 1 92.06 508 TYR B O 1
ATOM 8415 N N . LEU B 1 509 ? 27.953 -26.562 3.094 1 92.69 509 LEU B N 1
ATOM 8416 C CA . LEU B 1 509 ? 27 -27.516 3.646 1 92.69 509 LEU B CA 1
ATOM 8417 C C . LEU B 1 509 ? 26.953 -28.781 2.801 1 92.69 509 LEU B C 1
ATOM 8419 O O . LEU B 1 509 ? 26.672 -29.859 3.316 1 92.69 509 LEU B O 1
ATOM 8423 N N . ASP B 1 510 ? 27.125 -28.641 1.499 1 94.06 510 ASP B N 1
ATOM 8424 C CA . ASP B 1 510 ? 27.031 -29.75 0.564 1 94.06 510 ASP B CA 1
ATOM 8425 C C . ASP B 1 510 ? 27.906 -29.531 -0.66 1 94.06 510 ASP B C 1
ATOM 8427 O O . ASP B 1 510 ? 27.844 -28.469 -1.294 1 94.06 510 ASP B O 1
ATOM 8431 N N . SER B 1 511 ? 28.641 -30.469 -1.052 1 92.88 511 SER B N 1
ATOM 8432 C CA . SER B 1 511 ? 29.594 -30.359 -2.158 1 92.88 511 SER B CA 1
ATOM 8433 C C . SER B 1 511 ? 28.859 -30.25 -3.496 1 92.88 511 SER B C 1
ATOM 8435 O O . SER B 1 511 ? 29.422 -29.734 -4.469 1 92.88 511 SER B O 1
ATOM 8437 N N . SER B 1 512 ? 27.703 -30.688 -3.529 1 95.62 512 SER B N 1
ATOM 8438 C CA . SER B 1 512 ? 26.953 -30.672 -4.773 1 95.62 512 SER B CA 1
ATOM 8439 C C . SER B 1 512 ? 26.406 -29.281 -5.07 1 95.62 512 SER B C 1
ATOM 8441 O O . SER B 1 512 ? 25.922 -29.016 -6.176 1 95.62 512 SER B O 1
ATOM 8443 N N . PHE B 1 513 ? 26.469 -28.328 -4.191 1 96.44 513 PHE B N 1
ATOM 8444 C CA . PHE B 1 513 ? 25.828 -27.016 -4.309 1 96.44 513 PHE B CA 1
ATOM 8445 C C . PHE B 1 513 ? 26.438 -26.219 -5.453 1 96.44 513 PHE B C 1
ATOM 8447 O O . PHE B 1 513 ? 25.75 -25.438 -6.113 1 96.44 513 PHE B O 1
ATOM 8454 N N . ASP B 1 514 ? 27.672 -26.406 -5.688 1 95.69 514 ASP B N 1
ATOM 8455 C CA . ASP B 1 514 ? 28.312 -25.672 -6.777 1 95.69 514 ASP B CA 1
ATOM 8456 C C . ASP B 1 514 ? 27.719 -26.062 -8.125 1 95.69 514 ASP B C 1
ATOM 8458 O O . ASP B 1 514 ? 27.438 -25.203 -8.961 1 95.69 514 ASP B O 1
ATOM 8462 N N . ILE B 1 515 ? 27.625 -27.391 -8.266 1 96.25 515 ILE B N 1
ATOM 8463 C CA . ILE B 1 515 ? 27.047 -27.891 -9.508 1 96.25 515 ILE B CA 1
ATOM 8464 C C . ILE B 1 515 ? 25.594 -27.453 -9.617 1 96.25 515 ILE B C 1
ATOM 8466 O O . ILE B 1 515 ? 25.141 -27.047 -10.688 1 96.25 515 ILE B O 1
ATOM 8470 N N . MET B 1 516 ? 24.891 -27.531 -8.562 1 97.06 516 MET B N 1
ATOM 8471 C CA . MET B 1 516 ? 23.484 -27.156 -8.539 1 97.06 516 MET B CA 1
ATOM 8472 C C . MET B 1 516 ? 23.312 -25.672 -8.805 1 97.06 516 MET B C 1
ATOM 8474 O O . MET B 1 516 ? 22.344 -25.25 -9.453 1 97.06 516 MET B O 1
ATOM 8478 N N . LEU B 1 517 ? 24.188 -24.859 -8.281 1 97.31 517 LEU B N 1
ATOM 8479 C CA . LEU B 1 517 ? 24.188 -23.422 -8.539 1 97.31 517 LEU B CA 1
ATOM 8480 C C . LEU B 1 517 ? 24.281 -23.141 -10.039 1 97.31 517 LEU B C 1
ATOM 8482 O O . LEU B 1 517 ? 23.531 -22.328 -10.57 1 97.31 517 LEU B O 1
ATOM 8486 N N . GLN B 1 518 ? 25.141 -23.844 -10.695 1 96.19 518 GLN B N 1
ATOM 8487 C CA . GLN B 1 518 ? 25.328 -23.656 -12.125 1 96.19 518 GLN B CA 1
ATOM 8488 C C . GLN B 1 518 ? 24.078 -24.062 -12.906 1 96.19 518 GLN B C 1
ATOM 8490 O O . GLN B 1 518 ? 23.703 -23.406 -13.875 1 96.19 518 GLN B O 1
ATOM 8495 N N . GLU B 1 519 ? 23.516 -25.125 -12.469 1 95.44 519 GLU B N 1
ATOM 8496 C CA . GLU B 1 519 ? 22.297 -25.594 -13.117 1 95.44 519 GLU B CA 1
ATOM 8497 C C . GLU B 1 519 ? 21.188 -24.531 -13.008 1 95.44 519 GLU B C 1
ATOM 8499 O O . GLU B 1 519 ? 20.484 -24.281 -13.984 1 95.44 519 GLU B O 1
ATOM 8504 N N . LEU B 1 520 ? 21.031 -23.953 -11.883 1 96.56 520 LEU B N 1
ATOM 8505 C CA . LEU B 1 520 ? 19.984 -22.953 -11.672 1 96.56 520 LEU B CA 1
ATOM 8506 C C . LEU B 1 520 ? 20.297 -21.672 -12.438 1 96.56 520 LEU B C 1
ATOM 8508 O O . LEU B 1 520 ? 19.406 -21.031 -12.977 1 96.56 520 LEU B O 1
ATOM 8512 N N . LEU B 1 521 ? 21.562 -21.281 -12.469 1 95.62 521 LEU B N 1
ATOM 8513 C CA . LEU B 1 521 ? 21.953 -20.094 -13.219 1 95.62 521 LEU B CA 1
ATOM 8514 C C . LEU B 1 521 ? 21.688 -20.266 -14.711 1 95.62 521 LEU B C 1
ATOM 8516 O O . LEU B 1 521 ? 21.266 -19.328 -15.383 1 95.62 521 LEU B O 1
ATOM 8520 N N . GLU B 1 522 ? 21.906 -21.484 -15.164 1 92.69 522 GLU B N 1
ATOM 8521 C CA . GLU B 1 522 ? 21.594 -21.797 -16.547 1 92.69 522 GLU B CA 1
ATOM 8522 C C . GLU B 1 522 ? 20.094 -21.672 -16.812 1 92.69 522 GLU B C 1
ATOM 8524 O O . GLU B 1 522 ? 19.688 -21.188 -17.875 1 92.69 522 GLU B O 1
ATOM 8529 N N . CYS B 1 523 ? 19.375 -22.172 -15.883 1 91.75 523 CYS B N 1
ATOM 8530 C CA . CYS B 1 523 ? 17.922 -22.062 -16 1 91.75 523 CYS B CA 1
ATOM 8531 C C . CYS B 1 523 ? 17.484 -20.609 -16.047 1 91.75 523 CYS B C 1
ATOM 8533 O O . CYS B 1 523 ? 16.609 -20.25 -16.844 1 91.75 523 CYS B O 1
ATOM 8535 N N . LEU B 1 524 ? 18.016 -19.766 -15.211 1 91.56 524 LEU B N 1
ATOM 8536 C CA . LEU B 1 524 ? 17.688 -18.344 -15.188 1 91.56 524 LEU B CA 1
ATOM 8537 C C . LEU B 1 524 ? 18.078 -17.688 -16.5 1 91.56 524 LEU B C 1
ATOM 8539 O O . LEU B 1 524 ? 17.344 -16.844 -17.016 1 91.56 524 LEU B O 1
ATOM 8543 N N . GLN B 1 525 ? 19.156 -18.078 -17.047 1 89.19 525 GLN B N 1
ATOM 8544 C CA . GLN B 1 525 ? 19.609 -17.531 -18.328 1 89.19 525 GLN B CA 1
ATOM 8545 C C . GLN B 1 525 ? 18.672 -17.938 -19.453 1 89.19 525 GLN B C 1
ATOM 8547 O O . GLN B 1 525 ? 18.406 -17.156 -20.359 1 89.19 525 GLN B O 1
ATOM 8552 N N . ASP B 1 526 ? 18.25 -19.172 -19.406 1 86.56 526 ASP B N 1
ATOM 8553 C CA . ASP B 1 526 ? 17.297 -19.641 -20.406 1 86.56 526 ASP B CA 1
ATOM 8554 C C . ASP B 1 526 ? 16.016 -18.828 -20.359 1 86.56 526 ASP B C 1
ATOM 8556 O O . ASP B 1 526 ? 15.438 -18.516 -21.406 1 86.56 526 ASP B O 1
ATOM 8560 N N . LEU B 1 527 ? 15.594 -18.547 -19.188 1 84.38 527 LEU B N 1
ATOM 8561 C CA . LEU B 1 527 ? 14.375 -17.75 -19.031 1 84.38 527 LEU B CA 1
ATOM 8562 C C . LEU B 1 527 ? 14.578 -16.328 -19.547 1 84.38 527 LEU B C 1
ATOM 8564 O O . LEU B 1 527 ? 13.664 -15.742 -20.125 1 84.38 527 LEU B O 1
ATOM 8568 N N . ASP B 1 528 ? 15.766 -15.805 -19.359 1 83.19 528 ASP B N 1
ATOM 8569 C CA . ASP B 1 528 ? 16.078 -14.461 -19.828 1 83.19 528 ASP B CA 1
ATOM 8570 C C . ASP B 1 528 ? 16.203 -14.414 -21.344 1 83.19 528 ASP B C 1
ATOM 8572 O O . ASP B 1 528 ? 15.867 -13.406 -21.969 1 83.19 528 ASP B O 1
ATOM 8576 N N . ARG B 1 529 ? 16.719 -15.484 -21.938 1 76.81 529 ARG B N 1
ATOM 8577 C CA . ARG B 1 529 ? 16.891 -15.562 -23.391 1 76.81 529 ARG B CA 1
ATOM 8578 C C . ARG B 1 529 ? 15.531 -15.555 -24.094 1 76.81 529 ARG B C 1
ATOM 8580 O O . ARG B 1 529 ? 15.391 -14.992 -25.172 1 76.81 529 ARG B O 1
ATOM 8587 N N . VAL B 1 530 ? 14.594 -16.156 -23.484 1 71.12 530 VAL B N 1
ATOM 8588 C CA . VAL B 1 530 ? 13.266 -16.203 -24.078 1 71.12 530 VAL B CA 1
ATOM 8589 C C . VAL B 1 530 ? 12.648 -14.797 -24.062 1 71.12 530 VAL B C 1
ATOM 8591 O O . VAL B 1 530 ? 11.867 -14.453 -24.953 1 71.12 530 VAL B O 1
ATOM 8594 N N . LYS B 1 531 ? 13.055 -14 -23.078 1 66.12 531 LYS B N 1
ATOM 8595 C CA . LYS B 1 531 ? 12.602 -12.617 -23 1 66.12 531 LYS B CA 1
ATOM 8596 C C . LYS B 1 531 ? 13.148 -11.789 -24.156 1 66.12 531 LYS B C 1
ATOM 8598 O O . LYS B 1 531 ? 12.43 -10.969 -24.734 1 66.12 531 LYS B O 1
ATOM 8603 N N . ASN B 1 532 ? 14.484 -11.93 -24.344 1 58.66 532 ASN B N 1
ATOM 8604 C CA . ASN B 1 532 ? 15.172 -11.156 -25.375 1 58.66 532 ASN B CA 1
ATOM 8605 C C . ASN B 1 532 ? 15.844 -12.062 -26.406 1 58.66 532 ASN B C 1
ATOM 8607 O O . ASN B 1 532 ? 17.047 -12.289 -26.344 1 58.66 532 ASN B O 1
ATOM 8611 N N . PRO B 1 533 ? 15.016 -12.742 -27.297 1 48.19 533 PRO B N 1
ATOM 8612 C CA . PRO B 1 533 ? 15.641 -13.656 -28.25 1 48.19 533 PRO B CA 1
ATOM 8613 C C . PRO B 1 533 ? 16.766 -13 -29.062 1 48.19 533 PRO B C 1
ATOM 8615 O O . PRO B 1 533 ? 17.641 -13.688 -29.578 1 48.19 533 PRO B O 1
ATOM 8618 N N . SER B 1 534 ? 16.734 -11.742 -29.312 1 45.19 534 SER B N 1
ATOM 8619 C CA . SER B 1 534 ? 17.781 -11.133 -30.141 1 45.19 534 SER B CA 1
ATOM 8620 C C . SER B 1 534 ? 19.141 -11.234 -29.469 1 45.19 534 SER B C 1
ATOM 8622 O O . SER B 1 534 ? 20.172 -11.062 -30.109 1 45.19 534 SER B O 1
ATOM 8624 N N . GLN B 1 535 ? 19.156 -11.281 -28.172 1 42.62 535 GLN B N 1
ATOM 8625 C CA . GLN B 1 535 ? 20.469 -11.258 -27.562 1 42.62 535 GLN B CA 1
ATOM 8626 C C . GLN B 1 535 ? 21.078 -12.656 -27.484 1 42.62 535 GLN B C 1
ATOM 8628 O O . GLN B 1 535 ? 22.141 -12.852 -26.906 1 42.62 535 GLN B O 1
ATOM 8633 N N . SER B 1 536 ? 20.422 -13.672 -27.953 1 37.91 536 SER B N 1
ATOM 8634 C CA . SER B 1 536 ? 21.016 -15.008 -28 1 37.91 536 SER B CA 1
ATOM 8635 C C . SER B 1 536 ? 22.062 -15.109 -29.109 1 37.91 536 SER B C 1
ATOM 8637 O O . SER B 1 536 ? 21.844 -14.609 -30.219 1 37.91 536 SER B O 1
ATOM 8639 N N . PRO B 1 537 ? 23.359 -15.406 -28.922 1 35.94 537 PRO B N 1
ATOM 8640 C CA . PRO B 1 537 ? 24.297 -15.719 -30.016 1 35.94 537 PRO B CA 1
ATOM 8641 C C . PRO B 1 537 ? 23.734 -16.734 -31 1 35.94 537 PRO B C 1
ATOM 8643 O O . PRO B 1 537 ? 22.875 -17.547 -30.625 1 35.94 537 PRO B O 1
ATOM 8646 N N . GLY B 1 538 ? 23.562 -16.5 -32.281 1 33.38 538 GLY B N 1
ATOM 8647 C CA . GLY B 1 538 ? 23.281 -17.359 -33.406 1 33.38 538 GLY B CA 1
ATOM 8648 C C . GLY B 1 538 ? 23.875 -18.75 -33.281 1 33.38 538 GLY B C 1
ATOM 8649 O O . GLY B 1 538 ? 25.062 -18.891 -32.969 1 33.38 538 GLY B O 1
ATOM 8650 N N . LEU B 1 539 ? 23.203 -19.75 -32.812 1 29.2 539 LEU B N 1
ATOM 8651 C CA . LEU B 1 539 ? 23.672 -21.078 -33.156 1 29.2 539 LEU B CA 1
ATOM 8652 C C . LEU B 1 539 ? 24.078 -21.125 -34.625 1 29.2 539 LEU B C 1
ATOM 8654 O O . LEU B 1 539 ? 23.297 -20.797 -35.5 1 29.2 539 LEU B O 1
ATOM 8658 N N . THR B 1 540 ? 25.375 -20.844 -34.938 1 26.33 540 THR B N 1
ATOM 8659 C CA . THR B 1 540 ? 25.984 -21.391 -36.156 1 26.33 540 THR B CA 1
ATOM 8660 C C . THR B 1 540 ? 25.562 -22.844 -36.375 1 26.33 540 THR B C 1
ATOM 8662 O O . THR B 1 540 ? 25.828 -23.703 -35.531 1 26.33 540 THR B O 1
ATOM 8665 N N . GLY B 1 541 ? 24.375 -23.047 -37 1 19.56 541 GLY B N 1
ATOM 8666 C CA . GLY B 1 541 ? 24.484 -24.172 -37.906 1 19.56 541 GLY B CA 1
ATOM 8667 C C . GLY B 1 541 ? 25.562 -23.953 -38.969 1 19.56 541 GLY B C 1
ATOM 8668 O O . GLY B 1 541 ? 25.891 -22.812 -39.312 1 19.56 541 GLY B O 1
#

pLDDT: mean 76.51, std 25.64, range [16.66, 98.75]

Organism: NCBI:txid41062

Sequence (1082 aa):
MVSTPTISRQRPGSACEECRRRKVRCDRRRPQCQVCFETGIECKISTTRLPRGPRKGQLRTLRTRIAALERCLADQHPGINHQMAGLFDGSGVECDSEDDPLRDMPVLPEALPDIFSEDQHIVPQSPRSPEPQPRASGLVSDLMRADLDQLYFDRVHSFAPILQRWRYHIWAKQPKKSEAQVCLQFAMWTVAASLSAHFQSLRDTLYQETRRALDAMDLKRPTGGIISIEQAQAWVLVSIYEYMQLSPQQAWMSAGRCCRLVLGMRLYEIDDPNSPLTMARDHEPGLVDWTGLEEQRRTFWMAYSLDRFISFHNALPYTLNEQLIATRLPASEEDFQAGHPTMTRFLPEVMTRGVNNDVSIGLSSFSECIILATICGRALSHRQKVTIEQINGDFVDEFWTRHQWLHEMLNHRIQVLSTSTQVDPMLIFATIVAQTLVLFLHSVLESITWKTGEHLLGILEYERLCVMAAHEVVNLVKLQGQLGYFKVHPLTPIPIMMCTEFFTTHAYLDSSFDIMLQELLECLQDLDRVKNPSQSPGLTGMVSTPTISRQRPGSACEECRRRKVRCDRRRPQCQVCFETGIECKISTTRLPRGPRKGQLRTLRTRIAALERCLADQHPGINHQMAGLFDGSGVECDSEDDPLRDMPVLPEALPDIFSEDQHIVPQSPRSPEPQPRASGLVSDLMRADLDQLYFDRVHSFAPILQRWRYHIWAKQPKKSEAQVCLQFAMWTVAASLSAHFQSLRDTLYQETRRALDAMDLKRPTGGIISIEQAQAWVLVSIYEYMQLSPQQAWMSAGRCCRLVLGMRLYEIDDPNSPLTMARDHEPGLVDWTGLEEQRRTFWMAYSLDRFISFHNALPYTLNEQLIATRLPASEEDFQAGHPTMTRFLPEVMTRGVNNDVSIGLSSFSECIILATICGRALSHRQKVTIEQINGDFVDEFWTRHQWLHEMLNHRIQVLSTSTQVDPMLIFATIVAQTLVLFLHSVLESITWKTGEHLLGILEYERLCVMAAHEVVNLVKLQGQLGYFKVHPLTPIPIMMCTEFFTTHAYLDSSFDIMLQELLECLQDLDRVKNPSQSPGLTG

InterPro domains:
  IPR001138 Zn(2)Cys(6) fungal-type DNA-binding domain [PF00172] (15-47)
  IPR001138 Zn(2)Cys(6) fungal-type DNA-binding domain [PS00463] (15-43)
  IPR001138 Zn(2)Cys(6) fungal-type DNA-binding domain [PS50048] (15-45)
  IPR001138 Zn(2)Cys(6) fungal-type DNA-binding domain [SM00066] (10-54)
  IPR007219 Xylanolytic transcriptional activator, regulatory domain [PF04082] (150-353)
  IPR007219 Xylanolytic transcriptional activator, regulatory domain [SM00906] (251-336)
  IPR036864 Zn(2)-C6 fungal-type DNA-binding domain superfamily [G3DSA:4.10.240.10] (14-88)
  IPR036864 Zn(2)-C6 fungal-type DNA-binding domain superfamily [SSF57701] (6-53)
  IPR050815 Transcription factor, fungi [PTHR47338] (6-530)

Foldseek 3Di:
DDPDDDDDQQDDAAFFPVCVVVVHDFSRDPPATPVCVVVVHGRHGDPPPPDDPDDPVVVVVVVVVVVVVVVVVCVVDVPVVPPPVPDPPDDDPPPDPDDDDDDDDDDDDDDDDDDDDDDDDPPDDPDDDPDPDPPPVVLADPVRLVVLLVLLVVFVCLQQVLDQSVVLVVQVPDPDDDLLNVLLSLLSSLLSLLQDPVNVVSNVVSLVVSVVSLVVCVVVVPPVDQLDLSSLNSLLSSLLSCVQFNNLVVSLVSLVVSQVSLVVNVLQALCPCPDPVNVVCVVPVVPDQQLVNLSSLSSNLSSLLSQQLSCLLVLHAGDDDLVSGNRFHHDASVCNNVSNDDDGHHLVVCQDPPPPPVNLPPDHLSSLSSNLSVLSNLLSVLLVVVVVDLVVDDCVVVSVVSLVSSVVSLVVSLVSLVPDDPPRQSSLLSNLSSLLSLVSSLVSVVVDDDPDCPCVVVSVVSLVSNVVSLVVSLVSLVVVVVSDDSRHNSSSVRSLVSSLVSLVVPVVSDVCSVVSNVSSVVSVVVSVCSNPVVVDPPPPD/DCPPPPPPQPDPAAFFPVCVVVVHDFSRDPPATPVCVVVVHGRHGDPDPDDDDDDPPPVVVVVVVVVVVVVVVVVPPDPPPPPPPPPPDDDDDDPDDDDDDDDDDDDDDDDDDDPPDDDDDDPDDPDDDPDPDPDPCVLADPVRLVVLLVLLVVFVCLQQVLDQSVVLVVQVPDPDDDLLNVLLSLLSSLLSLLQDPVNVVSNVVSLVVSVVSLVVCVVVVPPVDQLDLSSLNSLLSSLLSCVQFNNLVVSLVSLVVSQVSLVVNVLQALCPCPDPVNVVCVVPVVPDQQLVNLSSLSSNLSSLLSQQLSCLLVLHAGDDDLVSGNGFHHDASVCNNVSNDDDGHHLVVCQDPPDPPVNLPPDHLSSLSSNLSVLSNLLSVLLVVVVVDLVVDDCVVVSVVSLVSSVVSLVVSLVSLVPDDPPRQSSLLSNLSSLLSLVSSLVSVVVDDDPDCPCVVVSVVSVVSNVVSLVVNLVSLVVVVVSDDSRHNSSSVRSLVSSLVSLVVPVVSDVCSVVSNVSSVVSVVVSVCSNPVVVDPPPPD

Nearest PDB structures (foldseek):
  7ezc-assembly1_A  TM=1.532E-01  e=7.530E+00  Homo sapiens
  5o09-assembly1_1C  TM=2.502E-01  e=1.571E+00  Prosthecobacter vanneervenii
  7ezc-assembly1_A  TM=1.535E-01  e=5.040E+00  Homo sapiens

Solvent-accessible surface area (backbone atoms only — not comparable to full-atom values): 62879 Å² total; per-residue (Å²): 141,72,88,73,80,81,75,77,78,84,67,96,63,65,55,27,52,59,30,59,71,68,70,42,90,48,71,39,39,81,81,42,20,63,63,27,59,76,69,73,45,88,41,45,58,74,78,74,74,74,82,84,67,81,70,69,64,61,58,47,50,53,47,45,48,47,45,47,51,44,42,56,52,42,71,71,51,78,76,77,66,69,70,78,75,68,68,82,68,72,86,79,85,77,83,78,82,79,81,87,75,98,74,74,88,80,84,80,84,83,78,88,88,82,72,86,78,79,85,74,85,78,78,80,83,75,80,84,72,76,78,74,68,88,60,75,75,69,76,55,52,75,72,52,44,58,53,32,54,49,40,21,65,69,49,46,32,71,74,53,68,39,72,45,64,68,63,49,54,57,55,67,68,40,90,81,64,55,72,42,52,51,35,24,50,34,21,46,37,22,45,27,16,62,75,32,84,89,38,41,85,48,20,63,58,34,44,52,51,28,52,51,49,52,52,50,49,64,70,57,58,52,81,83,58,81,81,56,68,39,46,37,50,18,30,50,38,45,18,52,39,25,43,61,68,66,27,58,66,59,12,43,51,37,31,50,54,25,44,48,46,37,53,74,69,44,41,44,46,58,58,28,74,83,35,66,66,35,45,51,37,70,72,39,57,89,74,49,60,55,57,62,52,49,30,48,38,26,40,38,49,49,40,54,30,49,32,23,50,43,18,52,67,68,72,42,85,54,55,83,61,73,84,66,54,34,36,47,44,53,62,41,71,66,37,52,65,69,58,48,85,69,90,55,56,44,64,68,72,74,68,48,83,81,61,55,76,68,76,71,56,81,66,27,53,66,41,49,35,41,52,46,26,50,51,48,38,51,51,47,48,50,48,54,46,49,60,51,34,65,73,72,49,94,42,64,67,63,47,52,54,53,50,50,50,53,50,51,53,48,52,51,49,49,57,58,55,66,72,45,81,81,78,47,39,42,46,46,44,35,49,39,41,51,32,38,48,49,44,49,56,49,53,48,59,66,73,52,86,73,89,61,72,82,55,49,64,61,51,52,56,48,50,54,52,30,56,54,27,52,54,49,37,54,51,50,51,53,52,45,62,72,73,32,76,76,49,54,47,79,66,51,60,51,42,53,51,53,49,42,51,47,32,69,78,44,42,86,81,41,84,61,30,62,61,50,36,51,53,52,52,49,51,52,48,54,58,50,35,66,63,42,61,83,73,49,79,75,78,79,120,133,79,75,70,77,79,70,79,78,76,75,94,60,74,54,29,48,56,32,61,70,67,72,45,92,53,77,49,42,82,82,45,21,65,66,28,60,74,68,72,45,84,45,43,59,72,80,76,76,74,82,82,75,86,77,78,65,63,61,52,53,55,48,50,48,48,49,49,51,48,52,57,55,62,74,66,75,85,74,87,76,70,74,82,71,64,76,75,66,76,78,84,85,81,80,79,81,82,85,81,72,92,78,70,88,80,79,82,84,78,87,81,87,78,73,83,77,79,84,75,84,78,75,78,82,74,80,84,71,75,80,74,66,90,62,76,74,69,76,55,53,75,71,50,44,58,52,32,54,51,40,20,65,71,48,45,32,70,73,53,68,39,71,44,64,69,64,48,54,58,55,69,67,40,90,79,64,55,71,42,51,52,34,25,50,34,22,44,38,21,46,24,16,62,75,32,85,90,40,42,86,48,19,63,58,33,45,52,50,27,53,52,50,52,52,51,50,62,71,58,56,52,81,85,57,81,82,55,69,39,47,38,50,18,30,50,39,45,18,52,38,26,43,60,69,65,28,59,66,58,12,43,52,37,31,51,53,26,44,49,46,39,54,73,68,46,41,44,44,59,58,27,74,84,36,67,68,34,44,50,38,71,73,39,58,88,73,49,60,55,58,61,50,48,30,47,37,28,40,38,47,49,42,53,30,51,32,23,50,43,18,53,68,69,73,44,85,55,54,83,62,73,84,67,54,34,36,46,44,53,61,40,69,66,36,51,66,70,60,50,86,68,91,55,56,45,63,69,72,73,68,48,83,79,60,54,76,66,75,71,57,81,65,26,51,66,40,50,34,42,50,48,24,48,50,47,36,50,51,47,48,50,48,53,45,46,61,50,33,65,74,72,50,92,43,65,66,66,47,50,54,53,51,50,49,52,50,51,52,47,53,49,50,47,56,57,53,67,72,45,83,81,77,45,40,41,45,47,45,36,47,38,42,51,33,37,47,50,45,49,56,48,51,49,60,66,73,51,86,73,91,60,74,82,56,49,66,60,51,52,55,48,49,55,52,29,56,55,27,52,53,49,37,53,51,50,52,54,54,47,62,71,72,32,76,74,49,54,46,80,68,50,61,51,41,51,51,52,49,43,52,47,30,69,76,44,40,86,80,40,84,61,30,63,61,50,36,52,52,51,51,49,51,53,47,53,58,50,36,65,63,42,59,83,76,49,80,74,77,77,122

Radius of gyration: 36.18 Å; Cα contacts (8 Å, |Δi|>4): 1029; chains: 2; bounding box: 136×87×90 Å